Protein 2K40 (pdb70)

Foldseek 3Di:
DPDLDDDDPVVLVVVLVVVCVVPLPDDPVVLVVSCVVVVHDSVRSVSVSVVVVVVVVPDDDDDDDDD

Radius of gyration: 12.9 Å; Cα contacts (8 Å, |Δi|>4): 31; chains: 1; bounding box: 31×26×30 Å

InterPro domains:
  IPR001356 Homeodomain [PF00046] (109-165)
  IPR001356 Homeodomain [PS50071] (106-166)
  IPR001356 Homeodomain [SM00389] (108-170)
  IPR001356 Homeodomain [cd00086] (109-167)
  IPR009057 Homedomain-like superfamily [SSF46689] (104-172)
  IPR017970 Homeobox, conserved site [PS00027] (141-164)
  IPR043402 Homeobox expressed in ES cells 1 [PTHR46966] (1-185)

Solvent-accessible surface area: 5730 Å² total; per-residue (Å²): 99,249,119,110,160,28,76,47,91,144,108,33,33,89,62,0,58,74,35,24,182,129,44,46,113,17,41,113,122,71,4,85,57,7,11,143,147,27,137,21,70,58,66,71,0,42,45,12,1,96,46,42,113,46,143,129,93,217,62,150,165,146,124,82,167,157,228

Structure (mmCIF, N/CA/C/O backbone):
data_2K40
#
_entry.id   2K40
#
_cell.length_a   1.000
_cell.length_b   1.000
_cell.length_c   1.000
_cell.angle_alpha   90.00
_cell.angle_beta   90.00
_cell.angle_gamma   90.00
#
_symmetry.space_group_name_H-M   'P 1'
#
loop_
_atom_site.group_PDB
_atom_site.id
_atom_site.type_symbol
_atom_site.label_atom_id
_atom_site.label_alt_id
_atom_site.label_comp_id
_atom_site.label_asym_id
_atom_site.label_entity_id
_atom_site.label_seq_id
_atom_site.pdbx_PDB_ins_code
_atom_site.Cartn_x
_atom_site.Cartn_y
_atom_site.Cartn_z
_atom_site.occupancy
_atom_site.B_iso_or_equiv
_atom_site.auth_seq_id
_atom_site.auth_comp_id
_atom_site.auth_asym_id
_atom_site.auth_atom_id
_atom_site.pdbx_PDB_model_num
ATOM 1 N N . GLY A 1 1 ? 30.579 38.842 26.073 1.00 0.00 1 GLY A N 1
ATOM 2 C CA . GLY A 1 1 ? 29.819 39.789 25.245 1.00 0.00 1 GLY A CA 1
ATOM 3 C C . GLY A 1 1 ? 29.220 39.100 24.042 1.00 0.00 1 GLY A C 1
ATOM 4 O O . GLY A 1 1 ? 29.958 38.445 23.316 1.00 0.00 1 GLY A O 1
ATOM 10 N N . ARG A 1 2 ? 27.898 39.237 23.859 1.00 0.00 2 ARG A N 1
ATOM 11 C CA . ARG A 1 2 ? 27.012 38.747 22.778 1.00 0.00 2 ARG A CA 1
ATOM 12 C C . ARG A 1 2 ? 27.606 37.701 21.814 1.00 0.00 2 ARG A C 1
ATOM 13 O O . ARG A 1 2 ? 27.807 37.944 20.627 1.00 0.00 2 ARG A O 1
ATOM 34 N N . ARG A 1 3 ? 27.891 36.507 22.337 1.00 0.00 3 ARG A N 1
ATOM 35 C CA . ARG A 1 3 ? 28.611 35.446 21.616 1.00 0.00 3 ARG A CA 1
ATOM 36 C C . ARG A 1 3 ? 27.746 34.806 20.502 1.00 0.00 3 ARG A C 1
ATOM 37 O O . ARG A 1 3 ? 26.522 34.700 20.641 1.00 0.00 3 ARG A O 1
ATOM 58 N N . PRO A 1 4 ? 28.359 34.372 19.379 1.00 0.00 4 PRO A N 1
ATOM 59 C CA . PRO A 1 4 ? 27.651 33.718 18.272 1.00 0.00 4 PRO A CA 1
ATOM 60 C C . PRO A 1 4 ? 27.196 32.296 18.648 1.00 0.00 4 PRO A C 1
ATOM 61 O O . PRO A 1 4 ? 27.489 31.812 19.747 1.00 0.00 4 PRO A O 1
ATOM 72 N N . ARG A 1 5 ? 26.517 31.590 17.725 1.00 0.00 5 ARG A N 1
ATOM 73 C CA . ARG A 1 5 ? 26.154 30.166 17.884 1.00 0.00 5 ARG A CA 1
ATOM 74 C C . ARG A 1 5 ? 27.413 29.339 18.125 1.00 0.00 5 ARG A C 1
ATOM 75 O O . ARG A 1 5 ? 28.139 29.001 17.189 1.00 0.00 5 ARG A O 1
ATOM 96 N N . THR A 1 6 ? 27.673 29.067 19.397 1.00 0.00 6 THR A N 1
ATOM 97 C CA . THR A 1 6 ? 28.826 28.321 19.900 1.00 0.00 6 THR A CA 1
ATOM 98 C C . THR A 1 6 ? 28.640 26.827 19.631 1.00 0.00 6 THR A C 1
ATOM 99 O O . THR A 1 6 ? 27.523 26.323 19.723 1.00 0.00 6 THR A O 1
ATOM 110 N N . ALA A 1 7 ? 29.732 26.120 19.341 1.00 0.00 7 ALA A N 1
ATOM 111 C CA . ALA A 1 7 ? 29.764 24.663 19.197 1.00 0.00 7 ALA A CA 1
ATOM 112 C C . ALA A 1 7 ? 30.906 24.045 20.025 1.00 0.00 7 ALA A C 1
ATOM 113 O O . ALA A 1 7 ? 31.835 24.746 20.443 1.00 0.00 7 ALA A O 1
ATOM 120 N N . PHE A 1 8 ? 30.855 22.730 20.240 1.00 0.00 8 PHE A N 1
ATOM 121 C CA . PHE A 1 8 ? 31.800 21.955 21.033 1.00 0.00 8 PHE A CA 1
ATOM 122 C C . PHE A 1 8 ? 32.260 20.693 20.277 1.00 0.00 8 PHE A C 1
ATOM 123 O O . PHE A 1 8 ? 31.909 20.487 19.110 1.00 0.00 8 PHE A O 1
ATOM 140 N N . THR A 1 9 ? 32.998 19.818 20.963 1.00 0.00 9 THR A N 1
ATOM 141 C CA . THR A 1 9 ? 33.077 18.385 20.620 1.00 0.00 9 THR A CA 1
ATOM 142 C C . THR A 1 9 ? 31.718 17.713 20.833 1.00 0.00 9 THR A C 1
ATOM 143 O O . THR A 1 9 ? 30.991 18.050 21.774 1.00 0.00 9 THR A O 1
ATOM 154 N N . GLN A 1 10 ? 31.363 16.728 20.007 1.00 0.00 10 GLN A N 1
ATOM 155 C CA . GLN A 1 10 ? 30.135 15.950 20.189 1.00 0.00 10 GLN A CA 1
ATOM 156 C C . GLN A 1 10 ? 30.107 15.164 21.516 1.00 0.00 10 GLN A C 1
ATOM 157 O O . GLN A 1 10 ? 29.022 14.891 22.018 1.00 0.00 10 GLN A O 1
ATOM 171 N N . ASN A 1 11 ? 31.261 14.918 22.157 1.00 0.00 11 ASN A N 1
ATOM 172 C CA . ASN A 1 11 ? 31.365 14.354 23.515 1.00 0.00 11 ASN A CA 1
ATOM 173 C C . ASN A 1 11 ? 30.873 15.322 24.625 1.00 0.00 11 ASN A C 1
ATOM 174 O O . ASN A 1 11 ? 30.687 14.910 25.770 1.00 0.00 11 ASN A O 1
ATOM 185 N N . GLN A 1 12 ? 30.697 16.607 24.304 1.00 0.00 12 GLN A N 1
ATOM 186 C CA . GLN A 1 12 ? 30.098 17.651 25.148 1.00 0.00 12 GLN A CA 1
ATOM 187 C C . GLN A 1 12 ? 28.625 17.854 24.771 1.00 0.00 12 GLN A C 1
ATOM 188 O O . GLN A 1 12 ? 27.767 17.951 25.649 1.00 0.00 12 GLN A O 1
ATOM 202 N N . ILE A 1 13 ? 28.332 17.884 23.463 1.00 0.00 13 ILE A N 1
ATOM 203 C CA . ILE A 1 13 ? 26.965 17.935 22.926 1.00 0.00 13 ILE A CA 1
ATOM 204 C C . ILE A 1 13 ? 26.126 16.781 23.463 1.00 0.00 13 ILE A C 1
ATOM 205 O O . ILE A 1 13 ? 25.018 17.027 23.913 1.00 0.00 13 ILE A O 1
ATOM 221 N N . GLU A 1 14 ? 26.630 15.546 23.463 1.00 0.00 14 GLU A N 1
ATOM 222 C CA . GLU A 1 14 ? 25.848 14.393 23.908 1.00 0.00 14 GLU A CA 1
ATOM 223 C C . GLU A 1 14 ? 25.415 14.429 25.379 1.00 0.00 14 GLU A C 1
ATOM 224 O O . GLU A 1 14 ? 24.361 13.880 25.698 1.00 0.00 14 GLU A O 1
ATOM 236 N N . VAL A 1 15 ? 26.147 15.102 26.277 1.00 0.00 15 VAL A N 1
ATOM 237 C CA . VAL A 1 15 ? 25.637 15.289 27.647 1.00 0.00 15 VAL A CA 1
ATOM 238 C C . VAL A 1 15 ? 24.437 16.239 27.624 1.00 0.00 15 VAL A C 1
ATOM 239 O O . VAL A 1 15 ? 23.392 15.938 28.197 1.00 0.00 15 VAL A O 1
ATOM 252 N N . LEU A 1 16 ? 24.569 17.358 26.906 1.00 0.00 16 LEU A N 1
ATOM 253 C CA . LEU A 1 16 ? 23.526 18.368 26.751 1.00 0.00 16 LEU A CA 1
ATOM 254 C C . LEU A 1 16 ? 22.283 17.815 26.030 1.00 0.00 16 LEU A C 1
ATOM 255 O O . LEU A 1 16 ? 21.176 17.993 26.526 1.00 0.00 16 LEU A O 1
ATOM 271 N N . GLU A 1 17 ? 22.447 17.071 24.932 1.00 0.00 17 GLU A N 1
ATOM 272 C CA . GLU A 1 17 ? 21.413 16.244 24.295 1.00 0.00 17 GLU A CA 1
ATOM 273 C C . GLU A 1 17 ? 20.668 15.347 25.288 1.00 0.00 17 GLU A C 1
ATOM 274 O O . GLU A 1 17 ? 19.443 15.422 25.389 1.00 0.00 17 GLU A O 1
ATOM 286 N N . ASN A 1 18 ? 21.381 14.468 26.003 1.00 0.00 18 ASN A N 1
ATOM 287 C CA . ASN A 1 18 ? 20.730 13.505 26.889 1.00 0.00 18 ASN A CA 1
ATOM 288 C C . ASN A 1 18 ? 20.051 14.152 28.119 1.00 0.00 18 ASN A C 1
ATOM 289 O O . ASN A 1 18 ? 19.131 13.551 28.677 1.00 0.00 18 ASN A O 1
ATOM 300 N N . VAL A 1 19 ? 20.419 15.387 28.491 1.00 0.00 19 VAL A N 1
ATOM 301 C CA . VAL A 1 19 ? 19.637 16.270 29.381 1.00 0.00 19 VAL A CA 1
ATOM 302 C C . VAL A 1 19 ? 18.405 16.849 28.667 1.00 0.00 19 VAL A C 1
ATOM 303 O O . VAL A 1 19 ? 17.294 16.713 29.171 1.00 0.00 19 VAL A O 1
ATOM 316 N N . PHE A 1 20 ? 18.573 17.449 27.483 1.00 0.00 20 PHE A N 1
ATOM 317 C CA . PHE A 1 20 ? 17.519 18.101 26.689 1.00 0.00 20 PHE A CA 1
ATOM 318 C C . PHE A 1 20 ? 16.309 17.190 26.414 1.00 0.00 20 PHE A C 1
ATOM 319 O O . PHE A 1 20 ? 15.188 17.688 26.393 1.00 0.00 20 PHE A O 1
ATOM 336 N N . ARG A 1 21 ? 16.491 15.859 26.317 1.00 0.00 21 ARG A N 1
ATOM 337 C CA . ARG A 1 21 ? 15.387 14.868 26.332 1.00 0.00 21 ARG A CA 1
ATOM 338 C C . ARG A 1 21 ? 14.424 15.084 27.510 1.00 0.00 21 ARG A C 1
ATOM 339 O O . ARG A 1 21 ? 13.208 15.152 27.328 1.00 0.00 21 ARG A O 1
ATOM 360 N N . VAL A 1 22 ? 14.992 15.145 28.715 1.00 0.00 22 VAL A N 1
ATOM 361 C CA . VAL A 1 22 ? 14.329 15.219 30.025 1.00 0.00 22 VAL A CA 1
ATOM 362 C C . VAL A 1 22 ? 13.709 16.600 30.253 1.00 0.00 22 VAL A C 1
ATOM 363 O O . VAL A 1 22 ? 12.533 16.688 30.622 1.00 0.00 22 VAL A O 1
ATOM 376 N N . ASN A 1 23 ? 14.475 17.673 30.028 1.00 0.00 23 ASN A N 1
ATOM 377 C CA . ASN A 1 23 ? 14.028 19.063 30.146 1.00 0.00 23 ASN A CA 1
ATOM 378 C C . ASN A 1 23 ? 14.422 19.910 28.920 1.00 0.00 23 ASN A C 1
ATOM 379 O O . ASN A 1 23 ? 15.512 20.473 28.830 1.00 0.00 23 ASN A O 1
ATOM 390 N N . CYS A 1 24 ? 13.488 20.061 27.974 1.00 0.00 24 CYS A N 1
ATOM 391 C CA . CYS A 1 24 ? 13.686 20.901 26.785 1.00 0.00 24 CYS A CA 1
ATOM 392 C C . CYS A 1 24 ? 13.924 22.393 27.109 1.00 0.00 24 CYS A C 1
ATOM 393 O O . CYS A 1 24 ? 14.343 23.154 26.236 1.00 0.00 24 CYS A O 1
ATOM 401 N N . TYR A 1 25 ? 13.694 22.846 28.346 1.00 0.00 25 TYR A N 1
ATOM 402 C CA . TYR A 1 25 ? 14.245 24.096 28.877 1.00 0.00 25 TYR A CA 1
ATOM 403 C C . TYR A 1 25 ? 14.531 23.971 30.392 1.00 0.00 25 TYR A C 1
ATOM 404 O O . TYR A 1 25 ? 13.581 23.933 31.178 1.00 0.00 25 TYR A O 1
ATOM 422 N N . PRO A 1 26 ? 15.797 23.817 30.826 1.00 0.00 26 PRO A N 1
ATOM 423 C CA . PRO A 1 26 ? 16.157 23.625 32.239 1.00 0.00 26 PRO A CA 1
ATOM 424 C C . PRO A 1 26 ? 16.083 24.921 33.074 1.00 0.00 26 PRO A C 1
ATOM 425 O O . PRO A 1 26 ? 15.826 26.004 32.543 1.00 0.00 26 PRO A O 1
ATOM 436 N N . GLY A 1 27 ? 16.320 24.810 34.387 1.00 0.00 27 GLY A N 1
ATOM 437 C CA . GLY A 1 27 ? 16.497 25.929 35.323 1.00 0.00 27 GLY A CA 1
ATOM 438 C C . GLY A 1 27 ? 17.964 26.212 35.661 1.00 0.00 27 GLY A C 1
ATOM 439 O O . GLY A 1 27 ? 18.863 25.504 35.204 1.00 0.00 27 GLY A O 1
ATOM 443 N N . ILE A 1 28 ? 18.215 27.258 36.459 1.00 0.00 28 ILE A N 1
ATOM 444 C CA . ILE A 1 28 ? 19.571 27.788 36.684 1.00 0.00 28 ILE A CA 1
ATOM 445 C C . ILE A 1 28 ? 20.496 26.770 37.347 1.00 0.00 28 ILE A C 1
ATOM 446 O O . ILE A 1 28 ? 21.647 26.678 36.958 1.00 0.00 28 ILE A O 1
ATOM 462 N N . ASP A 1 29 ? 20.015 25.991 38.315 1.00 0.00 29 ASP A N 1
ATOM 463 C CA . ASP A 1 29 ? 20.821 24.988 39.021 1.00 0.00 29 ASP A CA 1
ATOM 464 C C . ASP A 1 29 ? 21.280 23.842 38.115 1.00 0.00 29 ASP A C 1
ATOM 465 O O . ASP A 1 29 ? 22.377 23.333 38.307 1.00 0.00 29 ASP A O 1
ATOM 474 N N . ILE A 1 30 ? 20.481 23.455 37.114 1.00 0.00 30 ILE A N 1
ATOM 475 C CA . ILE A 1 30 ? 20.878 22.491 36.082 1.00 0.00 30 ILE A CA 1
ATOM 476 C C . ILE A 1 30 ? 21.902 23.115 35.122 1.00 0.00 30 ILE A C 1
ATOM 477 O O . ILE A 1 30 ? 22.840 22.440 34.706 1.00 0.00 30 ILE A O 1
ATOM 493 N N . LEU A 1 31 ? 21.743 24.398 34.770 1.00 0.00 31 LEU A N 1
ATOM 494 C CA . LEU A 1 31 ? 22.736 25.133 33.984 1.00 0.00 31 LEU A CA 1
ATOM 495 C C . LEU A 1 31 ? 24.066 25.284 34.744 1.00 0.00 31 LEU A C 1
ATOM 496 O O . LEU A 1 31 ? 25.105 24.984 34.169 1.00 0.00 31 LEU A O 1
ATOM 512 N N . GLU A 1 32 ? 24.055 25.699 36.015 1.00 0.00 32 GLU A N 1
ATOM 513 C CA . GLU A 1 32 ? 25.237 25.687 36.893 1.00 0.00 32 GLU A CA 1
ATOM 514 C C . GLU A 1 32 ? 25.824 24.284 37.110 1.00 0.00 32 GLU A C 1
ATOM 515 O O . GLU A 1 32 ? 27.040 24.139 37.123 1.00 0.00 32 GLU A O 1
ATOM 527 N N . ASP A 1 33 ? 25.020 23.238 37.303 1.00 0.00 33 ASP A N 1
ATOM 528 C CA . ASP A 1 33 ? 25.523 21.852 37.363 1.00 0.00 33 ASP A CA 1
ATOM 529 C C . ASP A 1 33 ? 26.303 21.466 36.098 1.00 0.00 33 ASP A C 1
ATOM 530 O O . ASP A 1 33 ? 27.453 21.024 36.179 1.00 0.00 33 ASP A O 1
ATOM 539 N N . LEU A 1 34 ? 25.723 21.701 34.919 1.00 0.00 34 LEU A N 1
ATOM 540 C CA . LEU A 1 34 ? 26.393 21.492 33.639 1.00 0.00 34 LEU A CA 1
ATOM 541 C C . LEU A 1 34 ? 27.639 22.380 33.482 1.00 0.00 34 LEU A C 1
ATOM 542 O O . LEU A 1 34 ? 28.676 21.891 33.040 1.00 0.00 34 LEU A O 1
ATOM 558 N N . ALA A 1 35 ? 27.576 23.652 33.877 1.00 0.00 35 ALA A N 1
ATOM 559 C CA . ALA A 1 35 ? 28.706 24.581 33.875 1.00 0.00 35 ALA A CA 1
ATOM 560 C C . ALA A 1 35 ? 29.890 24.058 34.705 1.00 0.00 35 ALA A C 1
ATOM 561 O O . ALA A 1 35 ? 31.006 23.948 34.181 1.00 0.00 35 ALA A O 1
ATOM 568 N N . GLN A 1 36 ? 29.650 23.694 35.974 1.00 0.00 36 GLN A N 1
ATOM 569 C CA . GLN A 1 36 ? 30.713 23.178 36.850 1.00 0.00 36 GLN A CA 1
ATOM 570 C C . GLN A 1 36 ? 31.293 21.825 36.381 1.00 0.00 36 GLN A C 1
ATOM 571 O O . GLN A 1 36 ? 32.470 21.540 36.616 1.00 0.00 36 GLN A O 1
ATOM 585 N N . LYS A 1 37 ? 30.497 20.981 35.709 1.00 0.00 37 LYS A N 1
ATOM 586 C CA . LYS A 1 37 ? 30.913 19.665 35.194 1.00 0.00 37 LYS A CA 1
ATOM 587 C C . LYS A 1 37 ? 31.657 19.733 33.856 1.00 0.00 37 LYS A C 1
ATOM 588 O O . LYS A 1 37 ? 32.779 19.239 33.746 1.00 0.00 37 LYS A O 1
ATOM 607 N N . LEU A 1 38 ? 31.041 20.327 32.835 1.00 0.00 38 LEU A N 1
ATOM 608 C CA . LEU A 1 38 ? 31.518 20.338 31.443 1.00 0.00 38 LEU A CA 1
ATOM 609 C C . LEU A 1 38 ? 32.720 21.274 31.205 1.00 0.00 38 LEU A C 1
ATOM 610 O O . LEU A 1 38 ? 33.318 21.240 30.128 1.00 0.00 38 LEU A O 1
ATOM 626 N N . ASN A 1 39 ? 33.057 22.108 32.195 1.00 0.00 39 ASN A N 1
ATOM 627 C CA . ASN A 1 39 ? 33.842 23.340 32.066 1.00 0.00 39 ASN A CA 1
ATOM 628 C C . ASN A 1 39 ? 33.320 24.224 30.916 1.00 0.00 39 ASN A C 1
ATOM 629 O O . ASN A 1 39 ? 33.939 24.386 29.859 1.00 0.00 39 ASN A O 1
ATOM 640 N N . LEU A 1 40 ? 32.136 24.788 31.152 1.00 0.00 40 LEU A N 1
ATOM 641 C CA . LEU A 1 40 ? 31.488 25.818 30.344 1.00 0.00 40 LEU A CA 1
ATOM 642 C C . LEU A 1 40 ? 30.927 26.892 31.281 1.00 0.00 40 LEU A C 1
ATOM 643 O O . LEU A 1 40 ? 30.693 26.639 32.459 1.00 0.00 40 LEU A O 1
ATOM 659 N N . GLU A 1 41 ? 30.698 28.091 30.770 1.00 0.00 41 GLU A N 1
ATOM 660 C CA . GLU A 1 41 ? 29.964 29.160 31.431 1.00 0.00 41 GLU A CA 1
ATOM 661 C C . GLU A 1 41 ? 28.459 29.042 31.132 1.00 0.00 41 GLU A C 1
ATOM 662 O O . GLU A 1 41 ? 28.060 28.664 30.022 1.00 0.00 41 GLU A O 1
ATOM 674 N N . LEU A 1 42 ? 27.612 29.407 32.107 1.00 0.00 42 LEU A N 1
ATOM 675 C CA . LEU A 1 42 ? 26.151 29.379 31.963 1.00 0.00 42 LEU A CA 1
ATOM 676 C C . LEU A 1 42 ? 25.661 30.046 30.669 1.00 0.00 42 LEU A C 1
ATOM 677 O O . LEU A 1 42 ? 24.800 29.485 30.005 1.00 0.00 42 LEU A O 1
ATOM 693 N N . ASP A 1 43 ? 26.240 31.185 30.274 1.00 0.00 43 ASP A N 1
ATOM 694 C CA . ASP A 1 43 ? 25.951 31.891 29.016 1.00 0.00 43 ASP A CA 1
ATOM 695 C C . ASP A 1 43 ? 26.105 30.988 27.777 1.00 0.00 43 ASP A C 1
ATOM 696 O O . ASP A 1 43 ? 25.187 30.905 26.961 1.00 0.00 43 ASP A O 1
ATOM 705 N N . ARG A 1 44 ? 27.220 30.252 27.638 1.00 0.00 44 ARG A N 1
ATOM 706 C CA . ARG A 1 44 ? 27.399 29.297 26.526 1.00 0.00 44 ARG A CA 1
ATOM 707 C C . ARG A 1 44 ? 26.326 28.212 26.527 1.00 0.00 44 ARG A C 1
ATOM 708 O O . ARG A 1 44 ? 25.856 27.843 25.450 1.00 0.00 44 ARG A O 1
ATOM 729 N N . ILE A 1 45 ? 25.944 27.687 27.695 1.00 0.00 45 ILE A N 1
ATOM 730 C CA . ILE A 1 45 ? 24.898 26.643 27.758 1.00 0.00 45 ILE A CA 1
ATOM 731 C C . ILE A 1 45 ? 23.489 27.211 27.538 1.00 0.00 45 ILE A C 1
ATOM 732 O O . ILE A 1 45 ? 22.690 26.567 26.866 1.00 0.00 45 ILE A O 1
ATOM 748 N N . GLN A 1 46 ? 23.199 28.433 27.983 1.00 0.00 46 GLN A N 1
ATOM 749 C CA . GLN A 1 46 ? 21.996 29.184 27.605 1.00 0.00 46 GLN A CA 1
ATOM 750 C C . GLN A 1 46 ? 21.895 29.371 26.082 1.00 0.00 46 GLN A C 1
ATOM 751 O O . GLN A 1 46 ? 20.899 28.960 25.480 1.00 0.00 46 GLN A O 1
ATOM 765 N N . ILE A 1 47 ? 22.945 29.888 25.426 1.00 0.00 47 ILE A N 1
ATOM 766 C CA . ILE A 1 47 ? 23.010 29.967 23.957 1.00 0.00 47 ILE A CA 1
ATOM 767 C C . ILE A 1 47 ? 22.862 28.577 23.317 1.00 0.00 47 ILE A C 1
ATOM 768 O O . ILE A 1 47 ? 22.176 28.473 22.300 1.00 0.00 47 ILE A O 1
ATOM 784 N N . TRP A 1 48 ? 23.419 27.500 23.881 1.00 0.00 48 TRP A N 1
ATOM 785 C CA . TRP A 1 48 ? 23.161 26.142 23.383 1.00 0.00 48 TRP A CA 1
ATOM 786 C C . TRP A 1 48 ? 21.674 25.757 23.476 1.00 0.00 48 TRP A C 1
ATOM 787 O O . TRP A 1 48 ? 21.058 25.476 22.446 1.00 0.00 48 TRP A O 1
ATOM 808 N N . PHE A 1 49 ? 21.076 25.775 24.675 1.00 0.00 49 PHE A N 1
ATOM 809 C CA . PHE A 1 49 ? 19.663 25.398 24.884 1.00 0.00 49 PHE A CA 1
ATOM 810 C C . PHE A 1 49 ? 18.683 26.248 24.049 1.00 0.00 49 PHE A C 1
ATOM 811 O O . PHE A 1 49 ? 17.752 25.708 23.441 1.00 0.00 49 PHE A O 1
ATOM 828 N N . GLN A 1 50 ? 18.887 27.566 23.951 1.00 0.00 50 GLN A N 1
ATOM 829 C CA . GLN A 1 50 ? 18.056 28.429 23.101 1.00 0.00 50 GLN A CA 1
ATOM 830 C C . GLN A 1 50 ? 18.285 28.212 21.604 1.00 0.00 50 GLN A C 1
ATOM 831 O O . GLN A 1 50 ? 17.295 28.155 20.870 1.00 0.00 50 GLN A O 1
ATOM 845 N N . ASN A 1 51 ? 19.518 27.988 21.117 1.00 0.00 51 ASN A N 1
ATOM 846 C CA . ASN A 1 51 ? 19.669 27.564 19.717 1.00 0.00 51 ASN A CA 1
ATOM 847 C C . ASN A 1 51 ? 19.001 26.205 19.452 1.00 0.00 51 ASN A C 1
ATOM 848 O O . ASN A 1 51 ? 18.447 26.003 18.377 1.00 0.00 51 ASN A O 1
ATOM 859 N N . ARG A 1 52 ? 18.982 25.296 20.434 1.00 0.00 52 ARG A N 1
ATOM 860 C CA . ARG A 1 52 ? 18.254 24.020 20.376 1.00 0.00 52 ARG A CA 1
ATOM 861 C C . ARG A 1 52 ? 16.769 24.194 20.124 1.00 0.00 52 ARG A C 1
ATOM 862 O O . ARG A 1 52 ? 16.249 23.696 19.128 1.00 0.00 52 ARG A O 1
ATOM 883 N N . ARG A 1 53 ? 16.093 24.924 21.013 1.00 0.00 53 ARG A N 1
ATOM 884 C CA . ARG A 1 53 ? 14.677 25.273 20.860 1.00 0.00 53 ARG A CA 1
ATOM 885 C C . ARG A 1 53 ? 14.409 26.000 19.540 1.00 0.00 53 ARG A C 1
ATOM 886 O O . ARG A 1 53 ? 13.598 25.519 18.753 1.00 0.00 53 ARG A O 1
ATOM 907 N N . ALA A 1 54 ? 15.177 27.044 19.215 1.00 0.00 54 ALA A N 1
ATOM 908 C CA . ALA A 1 54 ? 15.076 27.720 17.913 1.00 0.00 54 ALA A CA 1
ATOM 909 C C . ALA A 1 54 ? 15.171 26.760 16.701 1.00 0.00 54 ALA A C 1
ATOM 910 O O . ALA A 1 54 ? 14.323 26.814 15.807 1.00 0.00 54 ALA A O 1
ATOM 917 N N . LYS A 1 55 ? 16.155 25.844 16.673 1.00 0.00 55 LYS A N 1
ATOM 918 C CA . LYS A 1 55 ? 16.301 24.825 15.614 1.00 0.00 55 LYS A CA 1
ATOM 919 C C . LYS A 1 55 ? 15.086 23.896 15.529 1.00 0.00 55 LYS A C 1
ATOM 920 O O . LYS A 1 55 ? 14.536 23.728 14.445 1.00 0.00 55 LYS A O 1
ATOM 939 N N . LEU A 1 56 ? 14.629 23.356 16.663 1.00 0.00 56 LEU A N 1
ATOM 940 C CA . LEU A 1 56 ? 13.433 22.506 16.759 1.00 0.00 56 LEU A CA 1
ATOM 941 C C . LEU A 1 56 ? 12.149 23.213 16.280 1.00 0.00 56 LEU A C 1
ATOM 942 O O . LEU A 1 56 ? 11.302 22.582 15.642 1.00 0.00 56 LEU A O 1
ATOM 958 N N . LYS A 1 57 ? 11.995 24.518 16.549 1.00 0.00 57 LYS A N 1
ATOM 959 C CA . LYS A 1 57 ? 10.877 25.332 16.038 1.00 0.00 57 LYS A CA 1
ATOM 960 C C . LYS A 1 57 ? 10.937 25.522 14.519 1.00 0.00 57 LYS A C 1
ATOM 961 O O . LYS A 1 57 ? 9.923 25.354 13.840 1.00 0.00 57 LYS A O 1
ATOM 980 N N . ARG A 1 58 ? 12.131 25.815 13.982 1.00 0.00 58 ARG A N 1
ATOM 981 C CA . ARG A 1 58 ? 12.516 25.867 12.550 1.00 0.00 58 ARG A CA 1
ATOM 982 C C . ARG A 1 58 ? 11.945 27.062 11.766 1.00 0.00 58 ARG A C 1
ATOM 983 O O . ARG A 1 58 ? 12.689 27.713 11.032 1.00 0.00 58 ARG A O 1
ATOM 1004 N N . SER A 1 59 ? 10.682 27.414 11.992 1.00 0.00 59 SER A N 1
ATOM 1005 C CA . SER A 1 59 ? 10.038 28.676 11.594 1.00 0.00 59 SER A CA 1
ATOM 1006 C C . SER A 1 59 ? 9.179 29.242 12.739 1.00 0.00 59 SER A C 1
ATOM 1007 O O . SER A 1 59 ? 8.832 28.510 13.670 1.00 0.00 59 SER A O 1
ATOM 1015 N N . HIS A 1 60 ? 8.828 30.530 12.647 1.00 0.00 60 HIS A N 1
ATOM 1016 C CA . HIS A 1 60 ? 8.061 31.335 13.613 1.00 0.00 60 HIS A CA 1
ATOM 1017 C C . HIS A 1 60 ? 8.762 31.551 14.985 1.00 0.00 60 HIS A C 1
ATOM 1018 O O . HIS A 1 60 ? 9.838 31.006 15.252 1.00 0.00 60 HIS A O 1
ATOM 1032 N N . ARG A 1 61 ? 8.183 32.393 15.858 1.00 0.00 61 ARG A N 1
ATOM 1033 C CA . ARG A 1 61 ? 8.590 32.675 17.260 1.00 0.00 61 ARG A CA 1
ATOM 1034 C C . ARG A 1 61 ? 7.409 33.248 18.065 1.00 0.00 61 ARG A C 1
ATOM 1035 O O . ARG A 1 61 ? 6.609 33.988 17.505 1.00 0.00 61 ARG A O 1
ATOM 1056 N N . GLU A 1 62 ? 7.349 33.013 19.379 1.00 0.00 62 GLU A N 1
ATOM 1057 C CA . GLU A 1 62 ? 6.287 33.495 20.289 1.00 0.00 62 GLU A CA 1
ATOM 1058 C C . GLU A 1 62 ? 6.020 35.001 20.163 1.00 0.00 62 GLU A C 1
ATOM 1059 O O . GLU A 1 62 ? 4.949 35.409 19.722 1.00 0.00 62 GLU A O 1
ATOM 1071 N N . SER A 1 63 ? 6.981 35.845 20.552 1.00 0.00 63 SER A N 1
ATOM 1072 C CA . SER A 1 63 ? 6.892 37.319 20.520 1.00 0.00 63 SER A CA 1
ATOM 1073 C C . SER A 1 63 ? 6.990 37.908 19.093 1.00 0.00 63 SER A C 1
ATOM 1074 O O . SER A 1 63 ? 7.470 39.027 18.904 1.00 0.00 63 SER A O 1
ATOM 1082 N N . GLN A 1 64 ? 6.622 37.141 18.062 1.00 0.00 64 GLN A N 1
ATOM 1083 C CA . GLN A 1 64 ? 6.809 37.460 16.646 1.00 0.00 64 GLN A CA 1
ATOM 1084 C C . GLN A 1 64 ? 5.593 37.026 15.810 1.00 0.00 64 GLN A C 1
ATOM 1085 O O . GLN A 1 64 ? 4.809 36.151 16.182 1.00 0.00 64 GLN A O 1
ATOM 1099 N N . PHE A 1 65 ? 5.437 37.699 14.673 1.00 0.00 65 PHE A N 1
ATOM 1100 C CA . PHE A 1 65 ? 4.421 37.449 13.652 1.00 0.00 65 PHE A CA 1
ATOM 1101 C C . PHE A 1 65 ? 4.942 37.926 12.288 1.00 0.00 65 PHE A C 1
ATOM 1102 O O . PHE A 1 65 ? 5.009 37.136 11.350 1.00 0.00 65 PHE A O 1
ATOM 1119 N N . LEU A 1 66 ? 5.365 39.196 12.200 1.00 0.00 66 LEU A N 1
ATOM 1120 C CA . LEU A 1 66 ? 5.661 39.997 10.997 1.00 0.00 66 LEU A CA 1
ATOM 1121 C C . LEU A 1 66 ? 4.471 40.152 10.027 1.00 0.00 66 LEU A C 1
ATOM 1122 O O . LEU A 1 66 ? 4.136 41.280 9.665 1.00 0.00 66 LEU A O 1
ATOM 1138 N N . MET A 1 67 ? 3.810 39.042 9.684 1.00 0.00 67 MET A N 1
ATOM 1139 C CA . MET A 1 67 ? 2.691 38.917 8.741 1.00 0.00 67 MET A CA 1
ATOM 1140 C C . MET A 1 67 ? 3.039 39.486 7.364 1.00 0.00 67 MET A C 1
ATOM 1141 O O . MET A 1 67 ? 4.159 39.195 6.893 1.00 0.00 67 MET A O 1
ATOM 1156 N N . GLY A 1 1 ? 36.599 29.655 25.891 1.00 0.00 1 GLY A N 2
ATOM 1157 C CA . GLY A 1 1 ? 37.368 30.451 24.917 1.00 0.00 1 GLY A CA 2
ATOM 1158 C C . GLY A 1 1 ? 36.481 31.405 24.145 1.00 0.00 1 GLY A C 2
ATOM 1159 O O . GLY A 1 1 ? 35.522 30.958 23.525 1.00 0.00 1 GLY A O 2
ATOM 1165 N N . ARG A 1 2 ? 36.804 32.706 24.147 1.00 0.00 2 ARG A N 2
ATOM 1166 C CA . ARG A 1 2 ? 36.114 33.809 23.439 1.00 0.00 2 ARG A CA 2
ATOM 1167 C C . ARG A 1 2 ? 36.173 33.624 21.916 1.00 0.00 2 ARG A C 2
ATOM 1168 O O . ARG A 1 2 ? 37.139 34.025 21.270 1.00 0.00 2 ARG A O 2
ATOM 1189 N N . ARG A 1 3 ? 35.177 32.935 21.348 1.00 0.00 3 ARG A N 2
ATOM 1190 C CA . ARG A 1 3 ? 35.202 32.408 19.971 1.00 0.00 3 ARG A CA 2
ATOM 1191 C C . ARG A 1 3 ? 33.777 32.267 19.401 1.00 0.00 3 ARG A C 2
ATOM 1192 O O . ARG A 1 3 ? 32.916 31.751 20.112 1.00 0.00 3 ARG A O 2
ATOM 1213 N N . PRO A 1 4 ? 33.498 32.676 18.145 1.00 0.00 4 PRO A N 2
ATOM 1214 C CA . PRO A 1 4 ? 32.152 32.642 17.546 1.00 0.00 4 PRO A CA 2
ATOM 1215 C C . PRO A 1 4 ? 31.697 31.237 17.083 1.00 0.00 4 PRO A C 2
ATOM 1216 O O . PRO A 1 4 ? 31.286 31.042 15.939 1.00 0.00 4 PRO A O 2
ATOM 1227 N N . ARG A 1 5 ? 31.736 30.248 17.986 1.00 0.00 5 ARG A N 2
ATOM 1228 C CA . ARG A 1 5 ? 31.159 28.905 17.809 1.00 0.00 5 ARG A CA 2
ATOM 1229 C C . ARG A 1 5 ? 30.696 28.341 19.155 1.00 0.00 5 ARG A C 2
ATOM 1230 O O . ARG A 1 5 ? 31.480 28.288 20.103 1.00 0.00 5 ARG A O 2
ATOM 1251 N N . THR A 1 6 ? 29.455 27.867 19.210 1.00 0.00 6 THR A N 2
ATOM 1252 C CA . THR A 1 6 ? 28.824 27.238 20.389 1.00 0.00 6 THR A CA 2
ATOM 1253 C C . THR A 1 6 ? 28.557 25.740 20.177 1.00 0.00 6 THR A C 2
ATOM 1254 O O . THR A 1 6 ? 28.377 24.979 21.120 1.00 0.00 6 THR A O 2
ATOM 1265 N N . ALA A 1 7 ? 28.595 25.262 18.937 1.00 0.00 7 ALA A N 2
ATOM 1266 C CA . ALA A 1 7 ? 28.673 23.835 18.615 1.00 0.00 7 ALA A CA 2
ATOM 1267 C C . ALA A 1 7 ? 30.014 23.213 19.070 1.00 0.00 7 ALA A C 2
ATOM 1268 O O . ALA A 1 7 ? 31.032 23.277 18.378 1.00 0.00 7 ALA A O 2
ATOM 1275 N N . PHE A 1 8 ? 29.990 22.648 20.275 1.00 0.00 8 PHE A N 2
ATOM 1276 C CA . PHE A 1 8 ? 31.086 22.032 21.036 1.00 0.00 8 PHE A CA 2
ATOM 1277 C C . PHE A 1 8 ? 31.669 20.736 20.422 1.00 0.00 8 PHE A C 2
ATOM 1278 O O . PHE A 1 8 ? 31.447 20.388 19.262 1.00 0.00 8 PHE A O 2
ATOM 1295 N N . THR A 1 9 ? 32.473 20.027 21.220 1.00 0.00 9 THR A N 2
ATOM 1296 C CA . THR A 1 9 ? 32.859 18.616 21.027 1.00 0.00 9 THR A CA 2
ATOM 1297 C C . THR A 1 9 ? 31.651 17.699 21.223 1.00 0.00 9 THR A C 2
ATOM 1298 O O . THR A 1 9 ? 30.849 17.923 22.128 1.00 0.00 9 THR A O 2
ATOM 1309 N N . GLN A 1 10 ? 31.521 16.651 20.406 1.00 0.00 10 GLN A N 2
ATOM 1310 C CA . GLN A 1 10 ? 30.367 15.743 20.416 1.00 0.00 10 GLN A CA 2
ATOM 1311 C C . GLN A 1 10 ? 30.107 15.092 21.784 1.00 0.00 10 GLN A C 2
ATOM 1312 O O . GLN A 1 10 ? 28.949 14.911 22.131 1.00 0.00 10 GLN A O 2
ATOM 1326 N N . ASN A 1 11 ? 31.134 14.806 22.596 1.00 0.00 11 ASN A N 2
ATOM 1327 C CA . ASN A 1 11 ? 30.922 14.283 23.953 1.00 0.00 11 ASN A CA 2
ATOM 1328 C C . ASN A 1 11 ? 30.151 15.248 24.867 1.00 0.00 11 ASN A C 2
ATOM 1329 O O . ASN A 1 11 ? 29.386 14.793 25.712 1.00 0.00 11 ASN A O 2
ATOM 1340 N N . GLN A 1 12 ? 30.348 16.558 24.690 1.00 0.00 12 GLN A N 2
ATOM 1341 C CA . GLN A 1 12 ? 29.609 17.612 25.382 1.00 0.00 12 GLN A CA 2
ATOM 1342 C C . GLN A 1 12 ? 28.212 17.799 24.785 1.00 0.00 12 GLN A C 2
ATOM 1343 O O . GLN A 1 12 ? 27.260 17.954 25.542 1.00 0.00 12 GLN A O 2
ATOM 1357 N N . ILE A 1 13 ? 28.073 17.746 23.453 1.00 0.00 13 ILE A N 2
ATOM 1358 C CA . ILE A 1 13 ? 26.764 17.771 22.781 1.00 0.00 13 ILE A CA 2
ATOM 1359 C C . ILE A 1 13 ? 25.887 16.620 23.269 1.00 0.00 13 ILE A C 2
ATOM 1360 O O . ILE A 1 13 ? 24.809 16.860 23.780 1.00 0.00 13 ILE A O 2
ATOM 1376 N N . GLU A 1 14 ? 26.337 15.374 23.168 1.00 0.00 14 GLU A N 2
ATOM 1377 C CA . GLU A 1 14 ? 25.540 14.194 23.521 1.00 0.00 14 GLU A CA 2
ATOM 1378 C C . GLU A 1 14 ? 25.243 14.030 25.025 1.00 0.00 14 GLU A C 2
ATOM 1379 O O . GLU A 1 14 ? 24.370 13.233 25.373 1.00 0.00 14 GLU A O 2
ATOM 1391 N N . VAL A 1 15 ? 25.884 14.809 25.908 1.00 0.00 15 VAL A N 2
ATOM 1392 C CA . VAL A 1 15 ? 25.428 15.041 27.293 1.00 0.00 15 VAL A CA 2
ATOM 1393 C C . VAL A 1 15 ? 24.350 16.130 27.337 1.00 0.00 15 VAL A C 2
ATOM 1394 O O . VAL A 1 15 ? 23.276 15.903 27.891 1.00 0.00 15 VAL A O 2
ATOM 1407 N N . LEU A 1 16 ? 24.612 17.300 26.747 1.00 0.00 16 LEU A N 2
ATOM 1408 C CA . LEU A 1 16 ? 23.674 18.425 26.689 1.00 0.00 16 LEU A CA 2
ATOM 1409 C C . LEU A 1 16 ? 22.331 18.052 26.016 1.00 0.00 16 LEU A C 2
ATOM 1410 O O . LEU A 1 16 ? 21.278 18.288 26.606 1.00 0.00 16 LEU A O 2
ATOM 1426 N N . GLU A 1 17 ? 22.337 17.396 24.849 1.00 0.00 17 GLU A N 2
ATOM 1427 C CA . GLU A 1 17 ? 21.149 16.830 24.189 1.00 0.00 17 GLU A CA 2
ATOM 1428 C C . GLU A 1 17 ? 20.419 15.808 25.072 1.00 0.00 17 GLU A C 2
ATOM 1429 O O . GLU A 1 17 ? 19.190 15.800 25.116 1.00 0.00 17 GLU A O 2
ATOM 1441 N N . ASN A 1 18 ? 21.144 14.967 25.823 1.00 0.00 18 ASN A N 2
ATOM 1442 C CA . ASN A 1 18 ? 20.508 14.087 26.815 1.00 0.00 18 ASN A CA 2
ATOM 1443 C C . ASN A 1 18 ? 19.741 14.832 27.921 1.00 0.00 18 ASN A C 2
ATOM 1444 O O . ASN A 1 18 ? 18.722 14.322 28.385 1.00 0.00 18 ASN A O 2
ATOM 1455 N N . VAL A 1 19 ? 20.181 16.025 28.331 1.00 0.00 19 VAL A N 2
ATOM 1456 C CA . VAL A 1 19 ? 19.394 16.899 29.221 1.00 0.00 19 VAL A CA 2
ATOM 1457 C C . VAL A 1 19 ? 18.218 17.524 28.460 1.00 0.00 19 VAL A C 2
ATOM 1458 O O . VAL A 1 19 ? 17.074 17.372 28.885 1.00 0.00 19 VAL A O 2
ATOM 1471 N N . PHE A 1 20 ? 18.462 18.139 27.296 1.00 0.00 20 PHE A N 2
ATOM 1472 C CA . PHE A 1 20 ? 17.434 18.751 26.436 1.00 0.00 20 PHE A CA 2
ATOM 1473 C C . PHE A 1 20 ? 16.289 17.789 26.042 1.00 0.00 20 PHE A C 2
ATOM 1474 O O . PHE A 1 20 ? 15.145 18.225 25.885 1.00 0.00 20 PHE A O 2
ATOM 1491 N N . ARG A 1 21 ? 16.560 16.475 25.964 1.00 0.00 21 ARG A N 2
ATOM 1492 C CA . ARG A 1 21 ? 15.572 15.381 25.901 1.00 0.00 21 ARG A CA 2
ATOM 1493 C C . ARG A 1 21 ? 14.595 15.407 27.085 1.00 0.00 21 ARG A C 2
ATOM 1494 O O . ARG A 1 21 ? 13.396 15.594 26.868 1.00 0.00 21 ARG A O 2
ATOM 1515 N N . VAL A 1 22 ? 15.072 15.217 28.319 1.00 0.00 22 VAL A N 2
ATOM 1516 C CA . VAL A 1 22 ? 14.239 15.134 29.535 1.00 0.00 22 VAL A CA 2
ATOM 1517 C C . VAL A 1 22 ? 13.639 16.468 29.996 1.00 0.00 22 VAL A C 2
ATOM 1518 O O . VAL A 1 22 ? 12.514 16.488 30.500 1.00 0.00 22 VAL A O 2
ATOM 1531 N N . ASN A 1 23 ? 14.358 17.576 29.831 1.00 0.00 23 ASN A N 2
ATOM 1532 C CA . ASN A 1 23 ? 13.877 18.939 30.071 1.00 0.00 23 ASN A CA 2
ATOM 1533 C C . ASN A 1 23 ? 14.423 19.924 29.019 1.00 0.00 23 ASN A C 2
ATOM 1534 O O . ASN A 1 23 ? 15.588 20.312 29.020 1.00 0.00 23 ASN A O 2
ATOM 1545 N N . CYS A 1 24 ? 13.557 20.352 28.093 1.00 0.00 24 CYS A N 2
ATOM 1546 C CA . CYS A 1 24 ? 13.893 21.367 27.087 1.00 0.00 24 CYS A CA 2
ATOM 1547 C C . CYS A 1 24 ? 14.262 22.737 27.699 1.00 0.00 24 CYS A C 2
ATOM 1548 O O . CYS A 1 24 ? 15.055 23.482 27.122 1.00 0.00 24 CYS A O 2
ATOM 1556 N N . TYR A 1 25 ? 13.743 23.022 28.898 1.00 0.00 25 TYR A N 2
ATOM 1557 C CA . TYR A 1 25 ? 14.141 24.100 29.804 1.00 0.00 25 TYR A CA 2
ATOM 1558 C C . TYR A 1 25 ? 14.571 23.504 31.161 1.00 0.00 25 TYR A C 2
ATOM 1559 O O . TYR A 1 25 ? 13.712 23.206 32.000 1.00 0.00 25 TYR A O 2
ATOM 1577 N N . PRO A 1 26 ? 15.877 23.289 31.397 1.00 0.00 26 PRO A N 2
ATOM 1578 C CA . PRO A 1 26 ? 16.392 22.995 32.734 1.00 0.00 26 PRO A CA 2
ATOM 1579 C C . PRO A 1 26 ? 16.148 24.162 33.710 1.00 0.00 26 PRO A C 2
ATOM 1580 O O . PRO A 1 26 ? 15.868 25.286 33.286 1.00 0.00 26 PRO A O 2
ATOM 1591 N N . GLY A 1 27 ? 16.313 23.915 35.013 1.00 0.00 27 GLY A N 2
ATOM 1592 C CA . GLY A 1 27 ? 16.466 24.988 36.006 1.00 0.00 27 GLY A CA 2
ATOM 1593 C C . GLY A 1 27 ? 17.866 25.612 35.948 1.00 0.00 27 GLY A C 2
ATOM 1594 O O . GLY A 1 27 ? 18.790 25.022 35.378 1.00 0.00 27 GLY A O 2
ATOM 1598 N N . ILE A 1 28 ? 18.056 26.781 36.570 1.00 0.00 28 ILE A N 2
ATOM 1599 C CA . ILE A 1 28 ? 19.370 27.455 36.579 1.00 0.00 28 ILE A CA 2
ATOM 1600 C C . ILE A 1 28 ? 20.428 26.599 37.276 1.00 0.00 28 ILE A C 2
ATOM 1601 O O . ILE A 1 28 ? 21.574 26.609 36.862 1.00 0.00 28 ILE A O 2
ATOM 1617 N N . ASP A 1 29 ? 20.045 25.816 38.282 1.00 0.00 29 ASP A N 2
ATOM 1618 C CA . ASP A 1 29 ? 20.906 24.888 39.026 1.00 0.00 29 ASP A CA 2
ATOM 1619 C C . ASP A 1 29 ? 21.421 23.739 38.159 1.00 0.00 29 ASP A C 2
ATOM 1620 O O . ASP A 1 29 ? 22.510 23.240 38.408 1.00 0.00 29 ASP A O 2
ATOM 1629 N N . ILE A 1 30 ? 20.665 23.331 37.135 1.00 0.00 30 ILE A N 2
ATOM 1630 C CA . ILE A 1 30 ? 21.084 22.314 36.162 1.00 0.00 30 ILE A CA 2
ATOM 1631 C C . ILE A 1 30 ? 22.003 22.952 35.112 1.00 0.00 30 ILE A C 2
ATOM 1632 O O . ILE A 1 30 ? 22.995 22.347 34.713 1.00 0.00 30 ILE A O 2
ATOM 1648 N N . LEU A 1 31 ? 21.716 24.187 34.680 1.00 0.00 31 LEU A N 2
ATOM 1649 C CA . LEU A 1 31 ? 22.623 24.960 33.822 1.00 0.00 31 LEU A CA 2
ATOM 1650 C C . LEU A 1 31 ? 23.958 25.259 34.530 1.00 0.00 31 LEU A C 2
ATOM 1651 O O . LEU A 1 31 ? 25.012 25.096 33.914 1.00 0.00 31 LEU A O 2
ATOM 1667 N N . GLU A 1 32 ? 23.926 25.644 35.809 1.00 0.00 32 GLU A N 2
ATOM 1668 C CA . GLU A 1 32 ? 25.086 25.653 36.695 1.00 0.00 32 GLU A CA 2
ATOM 1669 C C . GLU A 1 32 ? 25.742 24.280 36.822 1.00 0.00 32 GLU A C 2
ATOM 1670 O O . GLU A 1 32 ? 26.930 24.196 36.554 1.00 0.00 32 GLU A O 2
ATOM 1682 N N . ASP A 1 33 ? 25.045 23.207 37.211 1.00 0.00 33 ASP A N 2
ATOM 1683 C CA . ASP A 1 33 ? 25.695 21.891 37.359 1.00 0.00 33 ASP A CA 2
ATOM 1684 C C . ASP A 1 33 ? 26.411 21.431 36.080 1.00 0.00 33 ASP A C 2
ATOM 1685 O O . ASP A 1 33 ? 27.532 20.926 36.154 1.00 0.00 33 ASP A O 2
ATOM 1694 N N . LEU A 1 34 ? 25.814 21.685 34.908 1.00 0.00 34 LEU A N 2
ATOM 1695 C CA . LEU A 1 34 ? 26.452 21.504 33.610 1.00 0.00 34 LEU A CA 2
ATOM 1696 C C . LEU A 1 34 ? 27.711 22.373 33.477 1.00 0.00 34 LEU A C 2
ATOM 1697 O O . LEU A 1 34 ? 28.775 21.825 33.205 1.00 0.00 34 LEU A O 2
ATOM 1713 N N . ALA A 1 35 ? 27.638 23.689 33.700 1.00 0.00 35 ALA A N 2
ATOM 1714 C CA . ALA A 1 35 ? 28.802 24.587 33.700 1.00 0.00 35 ALA A CA 2
ATOM 1715 C C . ALA A 1 35 ? 29.928 24.082 34.628 1.00 0.00 35 ALA A C 2
ATOM 1716 O O . ALA A 1 35 ? 31.051 23.829 34.178 1.00 0.00 35 ALA A O 2
ATOM 1723 N N . GLN A 1 36 ? 29.603 23.861 35.906 1.00 0.00 36 GLN A N 2
ATOM 1724 C CA . GLN A 1 36 ? 30.494 23.354 36.956 1.00 0.00 36 GLN A CA 2
ATOM 1725 C C . GLN A 1 36 ? 31.151 22.016 36.554 1.00 0.00 36 GLN A C 2
ATOM 1726 O O . GLN A 1 36 ? 32.342 21.819 36.799 1.00 0.00 36 GLN A O 2
ATOM 1740 N N . LYS A 1 37 ? 30.416 21.091 35.909 1.00 0.00 37 LYS A N 2
ATOM 1741 C CA . LYS A 1 37 ? 30.963 19.804 35.451 1.00 0.00 37 LYS A CA 2
ATOM 1742 C C . LYS A 1 37 ? 31.695 19.846 34.110 1.00 0.00 37 LYS A C 2
ATOM 1743 O O . LYS A 1 37 ? 32.546 18.982 33.911 1.00 0.00 37 LYS A O 2
ATOM 1762 N N . LEU A 1 38 ? 31.373 20.768 33.203 1.00 0.00 38 LEU A N 2
ATOM 1763 C CA . LEU A 1 38 ? 31.875 20.788 31.820 1.00 0.00 38 LEU A CA 2
ATOM 1764 C C . LEU A 1 38 ? 33.005 21.803 31.578 1.00 0.00 38 LEU A C 2
ATOM 1765 O O . LEU A 1 38 ? 33.753 21.646 30.613 1.00 0.00 38 LEU A O 2
ATOM 1781 N N . ASN A 1 39 ? 33.154 22.811 32.450 1.00 0.00 39 ASN A N 2
ATOM 1782 C CA . ASN A 1 39 ? 34.034 23.984 32.284 1.00 0.00 39 ASN A CA 2
ATOM 1783 C C . ASN A 1 39 ? 33.667 24.873 31.069 1.00 0.00 39 ASN A C 2
ATOM 1784 O O . ASN A 1 39 ? 34.522 25.529 30.471 1.00 0.00 39 ASN A O 2
ATOM 1795 N N . LEU A 1 40 ? 32.373 24.937 30.752 1.00 0.00 40 LEU A N 2
ATOM 1796 C CA . LEU A 1 40 ? 31.734 26.099 30.118 1.00 0.00 40 LEU A CA 2
ATOM 1797 C C . LEU A 1 40 ? 31.194 27.050 31.198 1.00 0.00 40 LEU A C 2
ATOM 1798 O O . LEU A 1 40 ? 31.122 26.684 32.370 1.00 0.00 40 LEU A O 2
ATOM 1814 N N . GLU A 1 41 ? 30.737 28.237 30.804 1.00 0.00 41 GLU A N 2
ATOM 1815 C CA . GLU A 1 41 ? 29.855 29.077 31.600 1.00 0.00 41 GLU A CA 2
ATOM 1816 C C . GLU A 1 41 ? 28.368 28.918 31.219 1.00 0.00 41 GLU A C 2
ATOM 1817 O O . GLU A 1 41 ? 28.009 28.475 30.117 1.00 0.00 41 GLU A O 2
ATOM 1829 N N . LEU A 1 42 ? 27.512 29.395 32.133 1.00 0.00 42 LEU A N 2
ATOM 1830 C CA . LEU A 1 42 ? 26.062 29.533 31.986 1.00 0.00 42 LEU A CA 2
ATOM 1831 C C . LEU A 1 42 ? 25.668 30.069 30.598 1.00 0.00 42 LEU A C 2
ATOM 1832 O O . LEU A 1 42 ? 24.870 29.439 29.921 1.00 0.00 42 LEU A O 2
ATOM 1848 N N . ASP A 1 43 ? 26.259 31.185 30.157 1.00 0.00 43 ASP A N 2
ATOM 1849 C CA . ASP A 1 43 ? 26.002 31.856 28.870 1.00 0.00 43 ASP A CA 2
ATOM 1850 C C . ASP A 1 43 ? 26.136 30.937 27.647 1.00 0.00 43 ASP A C 2
ATOM 1851 O O . ASP A 1 43 ? 25.203 30.830 26.852 1.00 0.00 43 ASP A O 2
ATOM 1860 N N . ARG A 1 44 ? 27.283 30.267 27.466 1.00 0.00 44 ARG A N 2
ATOM 1861 C CA . ARG A 1 44 ? 27.498 29.391 26.300 1.00 0.00 44 ARG A CA 2
ATOM 1862 C C . ARG A 1 44 ? 26.558 28.185 26.324 1.00 0.00 44 ARG A C 2
ATOM 1863 O O . ARG A 1 44 ? 26.091 27.778 25.260 1.00 0.00 44 ARG A O 2
ATOM 1884 N N . ILE A 1 45 ? 26.224 27.646 27.501 1.00 0.00 45 ILE A N 2
ATOM 1885 C CA . ILE A 1 45 ? 25.198 26.589 27.617 1.00 0.00 45 ILE A CA 2
ATOM 1886 C C . ILE A 1 45 ? 23.784 27.130 27.370 1.00 0.00 45 ILE A C 2
ATOM 1887 O O . ILE A 1 45 ? 23.024 26.487 26.650 1.00 0.00 45 ILE A O 2
ATOM 1903 N N . GLN A 1 46 ? 23.421 28.311 27.873 1.00 0.00 46 GLN A N 2
ATOM 1904 C CA . GLN A 1 46 ? 22.145 28.962 27.568 1.00 0.00 46 GLN A CA 2
ATOM 1905 C C . GLN A 1 46 ? 21.984 29.170 26.059 1.00 0.00 46 GLN A C 2
ATOM 1906 O O . GLN A 1 46 ? 21.019 28.681 25.475 1.00 0.00 46 GLN A O 2
ATOM 1920 N N . ILE A 1 47 ? 22.956 29.805 25.397 1.00 0.00 47 ILE A N 2
ATOM 1921 C CA . ILE A 1 47 ? 22.973 29.971 23.937 1.00 0.00 47 ILE A CA 2
ATOM 1922 C C . ILE A 1 47 ? 22.881 28.616 23.230 1.00 0.00 47 ILE A C 2
ATOM 1923 O O . ILE A 1 47 ? 22.093 28.502 22.294 1.00 0.00 47 ILE A O 2
ATOM 1939 N N . TRP A 1 48 ? 23.598 27.575 23.668 1.00 0.00 48 TRP A N 2
ATOM 1940 C CA . TRP A 1 48 ? 23.418 26.223 23.127 1.00 0.00 48 TRP A CA 2
ATOM 1941 C C . TRP A 1 48 ? 21.966 25.726 23.247 1.00 0.00 48 TRP A C 2
ATOM 1942 O O . TRP A 1 48 ? 21.348 25.421 22.224 1.00 0.00 48 TRP A O 2
ATOM 1963 N N . PHE A 1 49 ? 21.394 25.698 24.457 1.00 0.00 49 PHE A N 2
ATOM 1964 C CA . PHE A 1 49 ? 20.014 25.230 24.698 1.00 0.00 49 PHE A CA 2
ATOM 1965 C C . PHE A 1 49 ? 18.983 26.006 23.871 1.00 0.00 49 PHE A C 2
ATOM 1966 O O . PHE A 1 49 ? 18.125 25.412 23.216 1.00 0.00 49 PHE A O 2
ATOM 1983 N N . GLN A 1 50 ? 19.057 27.338 23.885 1.00 0.00 50 GLN A N 2
ATOM 1984 C CA . GLN A 1 50 ? 18.163 28.207 23.122 1.00 0.00 50 GLN A CA 2
ATOM 1985 C C . GLN A 1 50 ? 18.325 27.982 21.616 1.00 0.00 50 GLN A C 2
ATOM 1986 O O . GLN A 1 50 ? 17.309 27.828 20.943 1.00 0.00 50 GLN A O 2
ATOM 2000 N N . ASN A 1 51 ? 19.550 27.875 21.075 1.00 0.00 51 ASN A N 2
ATOM 2001 C CA . ASN A 1 51 ? 19.713 27.531 19.658 1.00 0.00 51 ASN A CA 2
ATOM 2002 C C . ASN A 1 51 ? 19.161 26.134 19.316 1.00 0.00 51 ASN A C 2
ATOM 2003 O O . ASN A 1 51 ? 18.571 25.969 18.249 1.00 0.00 51 ASN A O 2
ATOM 2014 N N . ARG A 1 52 ? 19.260 25.153 20.227 1.00 0.00 52 ARG A N 2
ATOM 2015 C CA . ARG A 1 52 ? 18.602 23.837 20.123 1.00 0.00 52 ARG A CA 2
ATOM 2016 C C . ARG A 1 52 ? 17.092 23.953 19.942 1.00 0.00 52 ARG A C 2
ATOM 2017 O O . ARG A 1 52 ? 16.595 23.623 18.866 1.00 0.00 52 ARG A O 2
ATOM 2038 N N . ARG A 1 53 ? 16.347 24.467 20.930 1.00 0.00 53 ARG A N 2
ATOM 2039 C CA . ARG A 1 53 ? 14.887 24.656 20.768 1.00 0.00 53 ARG A CA 2
ATOM 2040 C C . ARG A 1 53 ? 14.520 25.553 19.581 1.00 0.00 53 ARG A C 2
ATOM 2041 O O . ARG A 1 53 ? 13.631 25.174 18.825 1.00 0.00 53 ARG A O 2
ATOM 2062 N N . ALA A 1 54 ? 15.244 26.652 19.347 1.00 0.00 54 ALA A N 2
ATOM 2063 C CA . ALA A 1 54 ? 15.050 27.502 18.163 1.00 0.00 54 ALA A CA 2
ATOM 2064 C C . ALA A 1 54 ? 15.345 26.821 16.801 1.00 0.00 54 ALA A C 2
ATOM 2065 O O . ALA A 1 54 ? 15.029 27.394 15.760 1.00 0.00 54 ALA A O 2
ATOM 2072 N N . LYS A 1 55 ? 15.929 25.611 16.773 1.00 0.00 55 LYS A N 2
ATOM 2073 C CA . LYS A 1 55 ? 16.255 24.867 15.543 1.00 0.00 55 LYS A CA 2
ATOM 2074 C C . LYS A 1 55 ? 15.773 23.415 15.542 1.00 0.00 55 LYS A C 2
ATOM 2075 O O . LYS A 1 55 ? 16.086 22.691 14.604 1.00 0.00 55 LYS A O 2
ATOM 2094 N N . LEU A 1 56 ? 14.987 22.960 16.522 1.00 0.00 56 LEU A N 2
ATOM 2095 C CA . LEU A 1 56 ? 14.527 21.564 16.613 1.00 0.00 56 LEU A CA 2
ATOM 2096 C C . LEU A 1 56 ? 13.896 21.080 15.292 1.00 0.00 56 LEU A C 2
ATOM 2097 O O . LEU A 1 56 ? 14.434 20.180 14.648 1.00 0.00 56 LEU A O 2
ATOM 2113 N N . LYS A 1 57 ? 12.853 21.770 14.808 1.00 0.00 57 LYS A N 2
ATOM 2114 C CA . LYS A 1 57 ? 12.221 21.556 13.489 1.00 0.00 57 LYS A CA 2
ATOM 2115 C C . LYS A 1 57 ? 13.077 21.898 12.248 1.00 0.00 57 LYS A C 2
ATOM 2116 O O . LYS A 1 57 ? 12.537 21.988 11.148 1.00 0.00 57 LYS A O 2
ATOM 2135 N N . ARG A 1 58 ? 14.396 22.086 12.397 1.00 0.00 58 ARG A N 2
ATOM 2136 C CA . ARG A 1 58 ? 15.400 22.131 11.310 1.00 0.00 58 ARG A CA 2
ATOM 2137 C C . ARG A 1 58 ? 16.717 21.402 11.651 1.00 0.00 58 ARG A C 2
ATOM 2138 O O . ARG A 1 58 ? 17.759 21.649 11.040 1.00 0.00 58 ARG A O 2
ATOM 2159 N N . SER A 1 59 ? 16.712 20.525 12.662 1.00 0.00 59 SER A N 2
ATOM 2160 C CA . SER A 1 59 ? 17.899 19.804 13.158 1.00 0.00 59 SER A CA 2
ATOM 2161 C C . SER A 1 59 ? 18.012 18.400 12.556 1.00 0.00 59 SER A C 2
ATOM 2162 O O . SER A 1 59 ? 17.812 17.389 13.225 1.00 0.00 59 SER A O 2
ATOM 2170 N N . HIS A 1 60 ? 18.370 18.337 11.272 1.00 0.00 60 HIS A N 2
ATOM 2171 C CA . HIS A 1 60 ? 18.439 17.129 10.430 1.00 0.00 60 HIS A CA 2
ATOM 2172 C C . HIS A 1 60 ? 19.601 16.154 10.774 1.00 0.00 60 HIS A C 2
ATOM 2173 O O . HIS A 1 60 ? 20.370 15.743 9.904 1.00 0.00 60 HIS A O 2
ATOM 2187 N N . ARG A 1 61 ? 19.740 15.787 12.057 1.00 0.00 61 ARG A N 2
ATOM 2188 C CA . ARG A 1 61 ? 20.656 14.772 12.637 1.00 0.00 61 ARG A CA 2
ATOM 2189 C C . ARG A 1 61 ? 19.949 13.852 13.652 1.00 0.00 61 ARG A C 2
ATOM 2190 O O . ARG A 1 61 ? 20.569 12.987 14.264 1.00 0.00 61 ARG A O 2
ATOM 2211 N N . GLU A 1 62 ? 18.647 14.039 13.849 1.00 0.00 62 GLU A N 2
ATOM 2212 C CA . GLU A 1 62 ? 17.788 13.044 14.486 1.00 0.00 62 GLU A CA 2
ATOM 2213 C C . GLU A 1 62 ? 17.543 11.848 13.540 1.00 0.00 62 GLU A C 2
ATOM 2214 O O . GLU A 1 62 ? 17.709 11.943 12.324 1.00 0.00 62 GLU A O 2
ATOM 2226 N N . SER A 1 63 ? 17.140 10.697 14.084 1.00 0.00 63 SER A N 2
ATOM 2227 C CA . SER A 1 63 ? 16.680 9.523 13.317 1.00 0.00 63 SER A CA 2
ATOM 2228 C C . SER A 1 63 ? 15.586 8.756 14.079 1.00 0.00 63 SER A C 2
ATOM 2229 O O . SER A 1 63 ? 15.534 7.525 14.071 1.00 0.00 63 SER A O 2
ATOM 2237 N N . GLN A 1 64 ? 14.729 9.488 14.801 1.00 0.00 64 GLN A N 2
ATOM 2238 C CA . GLN A 1 64 ? 13.650 8.942 15.628 1.00 0.00 64 GLN A CA 2
ATOM 2239 C C . GLN A 1 64 ? 12.443 8.537 14.763 1.00 0.00 64 GLN A C 2
ATOM 2240 O O . GLN A 1 64 ? 12.166 7.345 14.629 1.00 0.00 64 GLN A O 2
ATOM 2254 N N . PHE A 1 65 ? 11.752 9.498 14.138 1.00 0.00 65 PHE A N 2
ATOM 2255 C CA . PHE A 1 65 ? 10.672 9.226 13.178 1.00 0.00 65 PHE A CA 2
ATOM 2256 C C . PHE A 1 65 ? 10.584 10.304 12.084 1.00 0.00 65 PHE A C 2
ATOM 2257 O O . PHE A 1 65 ? 11.097 10.097 10.982 1.00 0.00 65 PHE A O 2
ATOM 2274 N N . LEU A 1 66 ? 9.939 11.433 12.377 1.00 0.00 66 LEU A N 2
ATOM 2275 C CA . LEU A 1 66 ? 9.665 12.573 11.496 1.00 0.00 66 LEU A CA 2
ATOM 2276 C C . LEU A 1 66 ? 9.306 13.787 12.378 1.00 0.00 66 LEU A C 2
ATOM 2277 O O . LEU A 1 66 ? 8.898 13.595 13.527 1.00 0.00 66 LEU A O 2
ATOM 2293 N N . MET A 1 67 ? 9.393 15.018 11.861 1.00 0.00 67 MET A N 2
ATOM 2294 C CA . MET A 1 67 ? 8.875 16.225 12.526 1.00 0.00 67 MET A CA 2
ATOM 2295 C C . MET A 1 67 ? 8.351 17.242 11.521 1.00 0.00 67 MET A C 2
ATOM 2296 O O . MET A 1 67 ? 8.970 17.415 10.451 1.00 0.00 67 MET A O 2
ATOM 2311 N N . GLY A 1 1 ? 32.534 40.884 15.108 1.00 0.00 1 GLY A N 3
ATOM 2312 C CA . GLY A 1 1 ? 32.029 39.513 15.263 1.00 0.00 1 GLY A CA 3
ATOM 2313 C C . GLY A 1 1 ? 30.547 39.511 15.582 1.00 0.00 1 GLY A C 3
ATOM 2314 O O . GLY A 1 1 ? 30.061 40.388 16.299 1.00 0.00 1 GLY A O 3
ATOM 2320 N N . ARG A 1 2 ? 29.823 38.524 15.047 1.00 0.00 2 ARG A N 3
ATOM 2321 C CA . ARG A 1 2 ? 28.360 38.346 15.133 1.00 0.00 2 ARG A CA 3
ATOM 2322 C C . ARG A 1 2 ? 27.961 36.900 15.490 1.00 0.00 2 ARG A C 3
ATOM 2323 O O . ARG A 1 2 ? 28.823 36.104 15.847 1.00 0.00 2 ARG A O 3
ATOM 2344 N N . ARG A 1 3 ? 26.645 36.617 15.523 1.00 0.00 3 ARG A N 3
ATOM 2345 C CA . ARG A 1 3 ? 25.943 35.371 15.946 1.00 0.00 3 ARG A CA 3
ATOM 2346 C C . ARG A 1 3 ? 26.834 34.298 16.621 1.00 0.00 3 ARG A C 3
ATOM 2347 O O . ARG A 1 3 ? 27.112 33.255 16.023 1.00 0.00 3 ARG A O 3
ATOM 2368 N N . PRO A 1 4 ? 27.235 34.486 17.898 1.00 0.00 4 PRO A N 3
ATOM 2369 C CA . PRO A 1 4 ? 28.184 33.610 18.600 1.00 0.00 4 PRO A CA 3
ATOM 2370 C C . PRO A 1 4 ? 27.558 32.292 19.115 1.00 0.00 4 PRO A C 3
ATOM 2371 O O . PRO A 1 4 ? 27.735 31.902 20.270 1.00 0.00 4 PRO A O 3
ATOM 2382 N N . ARG A 1 5 ? 26.824 31.572 18.256 1.00 0.00 5 ARG A N 3
ATOM 2383 C CA . ARG A 1 5 ? 26.243 30.250 18.558 1.00 0.00 5 ARG A CA 3
ATOM 2384 C C . ARG A 1 5 ? 27.356 29.243 18.878 1.00 0.00 5 ARG A C 3
ATOM 2385 O O . ARG A 1 5 ? 28.128 28.844 18.010 1.00 0.00 5 ARG A O 3
ATOM 2406 N N . THR A 1 6 ? 27.526 28.931 20.159 1.00 0.00 6 THR A N 3
ATOM 2407 C CA . THR A 1 6 ? 28.636 28.100 20.646 1.00 0.00 6 THR A CA 3
ATOM 2408 C C . THR A 1 6 ? 28.451 26.637 20.228 1.00 0.00 6 THR A C 3
ATOM 2409 O O . THR A 1 6 ? 27.354 26.087 20.334 1.00 0.00 6 THR A O 3
ATOM 2420 N N . ALA A 1 7 ? 29.522 26.000 19.749 1.00 0.00 7 ALA A N 3
ATOM 2421 C CA . ALA A 1 7 ? 29.541 24.607 19.302 1.00 0.00 7 ALA A CA 3
ATOM 2422 C C . ALA A 1 7 ? 30.742 23.863 19.909 1.00 0.00 7 ALA A C 3
ATOM 2423 O O . ALA A 1 7 ? 31.889 24.286 19.758 1.00 0.00 7 ALA A O 3
ATOM 2430 N N . PHE A 1 8 ? 30.474 22.777 20.632 1.00 0.00 8 PHE A N 3
ATOM 2431 C CA . PHE A 1 8 ? 31.459 21.921 21.296 1.00 0.00 8 PHE A CA 3
ATOM 2432 C C . PHE A 1 8 ? 31.861 20.708 20.432 1.00 0.00 8 PHE A C 3
ATOM 2433 O O . PHE A 1 8 ? 31.521 20.603 19.254 1.00 0.00 8 PHE A O 3
ATOM 2450 N N . THR A 1 9 ? 32.578 19.757 21.031 1.00 0.00 9 THR A N 3
ATOM 2451 C CA . THR A 1 9 ? 32.687 18.392 20.488 1.00 0.00 9 THR A CA 3
ATOM 2452 C C . THR A 1 9 ? 31.415 17.574 20.752 1.00 0.00 9 THR A C 3
ATOM 2453 O O . THR A 1 9 ? 30.728 17.811 21.748 1.00 0.00 9 THR A O 3
ATOM 2464 N N . GLN A 1 10 ? 31.118 16.570 19.917 1.00 0.00 10 GLN A N 3
ATOM 2465 C CA . GLN A 1 10 ? 29.932 15.718 20.053 1.00 0.00 10 GLN A CA 3
ATOM 2466 C C . GLN A 1 10 ? 29.817 15.077 21.442 1.00 0.00 10 GLN A C 3
ATOM 2467 O O . GLN A 1 10 ? 28.751 15.113 22.037 1.00 0.00 10 GLN A O 3
ATOM 2481 N N . ASN A 1 11 ? 30.924 14.620 22.035 1.00 0.00 11 ASN A N 3
ATOM 2482 C CA . ASN A 1 11 ? 30.930 14.009 23.370 1.00 0.00 11 ASN A CA 3
ATOM 2483 C C . ASN A 1 11 ? 30.510 14.965 24.521 1.00 0.00 11 ASN A C 3
ATOM 2484 O O . ASN A 1 11 ? 30.281 14.513 25.638 1.00 0.00 11 ASN A O 3
ATOM 2495 N N . GLN A 1 12 ? 30.376 16.269 24.249 1.00 0.00 12 GLN A N 3
ATOM 2496 C CA . GLN A 1 12 ? 29.768 17.281 25.122 1.00 0.00 12 GLN A CA 3
ATOM 2497 C C . GLN A 1 12 ? 28.337 17.627 24.684 1.00 0.00 12 GLN A C 3
ATOM 2498 O O . GLN A 1 12 ? 27.469 17.801 25.539 1.00 0.00 12 GLN A O 3
ATOM 2512 N N . ILE A 1 13 ? 28.079 17.693 23.371 1.00 0.00 13 ILE A N 3
ATOM 2513 C CA . ILE A 1 13 ? 26.730 17.848 22.801 1.00 0.00 13 ILE A CA 3
ATOM 2514 C C . ILE A 1 13 ? 25.801 16.749 23.299 1.00 0.00 13 ILE A C 3
ATOM 2515 O O . ILE A 1 13 ? 24.746 17.062 23.820 1.00 0.00 13 ILE A O 3
ATOM 2531 N N . GLU A 1 14 ? 26.185 15.480 23.187 1.00 0.00 14 GLU A N 3
ATOM 2532 C CA . GLU A 1 14 ? 25.349 14.340 23.569 1.00 0.00 14 GLU A CA 3
ATOM 2533 C C . GLU A 1 14 ? 24.953 14.332 25.053 1.00 0.00 14 GLU A C 3
ATOM 2534 O O . GLU A 1 14 ? 23.871 13.855 25.380 1.00 0.00 14 GLU A O 3
ATOM 2546 N N . VAL A 1 15 ? 25.779 14.881 25.955 1.00 0.00 15 VAL A N 3
ATOM 2547 C CA . VAL A 1 15 ? 25.430 15.068 27.377 1.00 0.00 15 VAL A CA 3
ATOM 2548 C C . VAL A 1 15 ? 24.371 16.165 27.534 1.00 0.00 15 VAL A C 3
ATOM 2549 O O . VAL A 1 15 ? 23.381 15.974 28.242 1.00 0.00 15 VAL A O 3
ATOM 2562 N N . LEU A 1 16 ? 24.565 17.305 26.865 1.00 0.00 16 LEU A N 3
ATOM 2563 C CA . LEU A 1 16 ? 23.636 18.437 26.863 1.00 0.00 16 LEU A CA 3
ATOM 2564 C C . LEU A 1 16 ? 22.285 18.061 26.215 1.00 0.00 16 LEU A C 3
ATOM 2565 O O . LEU A 1 16 ? 21.231 18.281 26.813 1.00 0.00 16 LEU A O 3
ATOM 2581 N N . GLU A 1 17 ? 22.309 17.403 25.051 1.00 0.00 17 GLU A N 3
ATOM 2582 C CA . GLU A 1 17 ? 21.174 16.710 24.429 1.00 0.00 17 GLU A CA 3
ATOM 2583 C C . GLU A 1 17 ? 20.496 15.732 25.387 1.00 0.00 17 GLU A C 3
ATOM 2584 O O . GLU A 1 17 ? 19.297 15.829 25.596 1.00 0.00 17 GLU A O 3
ATOM 2596 N N . ASN A 1 18 ? 21.230 14.807 26.008 1.00 0.00 18 ASN A N 3
ATOM 2597 C CA . ASN A 1 18 ? 20.676 13.842 26.963 1.00 0.00 18 ASN A CA 3
ATOM 2598 C C . ASN A 1 18 ? 19.913 14.491 28.138 1.00 0.00 18 ASN A C 3
ATOM 2599 O O . ASN A 1 18 ? 18.956 13.894 28.622 1.00 0.00 18 ASN A O 3
ATOM 2610 N N . VAL A 1 19 ? 20.278 15.704 28.575 1.00 0.00 19 VAL A N 3
ATOM 2611 C CA . VAL A 1 19 ? 19.438 16.508 29.491 1.00 0.00 19 VAL A CA 3
ATOM 2612 C C . VAL A 1 19 ? 18.210 17.068 28.763 1.00 0.00 19 VAL A C 3
ATOM 2613 O O . VAL A 1 19 ? 17.083 16.811 29.183 1.00 0.00 19 VAL A O 3
ATOM 2626 N N . PHE A 1 20 ? 18.402 17.795 27.657 1.00 0.00 20 PHE A N 3
ATOM 2627 C CA . PHE A 1 20 ? 17.338 18.381 26.822 1.00 0.00 20 PHE A CA 3
ATOM 2628 C C . PHE A 1 20 ? 16.254 17.368 26.388 1.00 0.00 20 PHE A C 3
ATOM 2629 O O . PHE A 1 20 ? 15.084 17.726 26.270 1.00 0.00 20 PHE A O 3
ATOM 2646 N N . ARG A 1 21 ? 16.631 16.097 26.194 1.00 0.00 21 ARG A N 3
ATOM 2647 C CA . ARG A 1 21 ? 15.811 14.957 25.755 1.00 0.00 21 ARG A CA 3
ATOM 2648 C C . ARG A 1 21 ? 14.740 14.516 26.758 1.00 0.00 21 ARG A C 3
ATOM 2649 O O . ARG A 1 21 ? 13.756 13.905 26.347 1.00 0.00 21 ARG A O 3
ATOM 2670 N N . VAL A 1 22 ? 14.913 14.825 28.043 1.00 0.00 22 VAL A N 3
ATOM 2671 C CA . VAL A 1 22 ? 13.949 14.581 29.130 1.00 0.00 22 VAL A CA 3
ATOM 2672 C C . VAL A 1 22 ? 13.459 15.869 29.799 1.00 0.00 22 VAL A C 3
ATOM 2673 O O . VAL A 1 22 ? 12.288 15.979 30.158 1.00 0.00 22 VAL A O 3
ATOM 2686 N N . ASN A 1 23 ? 14.334 16.864 29.929 1.00 0.00 23 ASN A N 3
ATOM 2687 C CA . ASN A 1 23 ? 14.073 18.179 30.503 1.00 0.00 23 ASN A CA 3
ATOM 2688 C C . ASN A 1 23 ? 14.216 19.251 29.409 1.00 0.00 23 ASN A C 3
ATOM 2689 O O . ASN A 1 23 ? 15.213 19.971 29.342 1.00 0.00 23 ASN A O 3
ATOM 2700 N N . CYS A 1 24 ? 13.186 19.379 28.566 1.00 0.00 24 CYS A N 3
ATOM 2701 C CA . CYS A 1 24 ? 13.143 20.271 27.396 1.00 0.00 24 CYS A CA 3
ATOM 2702 C C . CYS A 1 24 ? 13.413 21.759 27.705 1.00 0.00 24 CYS A C 3
ATOM 2703 O O . CYS A 1 24 ? 13.788 22.515 26.810 1.00 0.00 24 CYS A O 3
ATOM 2711 N N . TYR A 1 25 ? 13.247 22.182 28.962 1.00 0.00 25 TYR A N 3
ATOM 2712 C CA . TYR A 1 25 ? 13.748 23.458 29.474 1.00 0.00 25 TYR A CA 3
ATOM 2713 C C . TYR A 1 25 ? 14.213 23.285 30.936 1.00 0.00 25 TYR A C 3
ATOM 2714 O O . TYR A 1 25 ? 13.372 23.230 31.838 1.00 0.00 25 TYR A O 3
ATOM 2732 N N . PRO A 1 26 ? 15.520 23.104 31.206 1.00 0.00 26 PRO A N 3
ATOM 2733 C CA . PRO A 1 26 ? 16.026 22.945 32.572 1.00 0.00 26 PRO A CA 3
ATOM 2734 C C . PRO A 1 26 ? 15.951 24.269 33.361 1.00 0.00 26 PRO A C 3
ATOM 2735 O O . PRO A 1 26 ? 15.716 25.335 32.790 1.00 0.00 26 PRO A O 3
ATOM 2746 N N . GLY A 1 27 ? 16.179 24.211 34.676 1.00 0.00 27 GLY A N 3
ATOM 2747 C CA . GLY A 1 27 ? 16.357 25.401 35.514 1.00 0.00 27 GLY A CA 3
ATOM 2748 C C . GLY A 1 27 ? 17.821 25.845 35.594 1.00 0.00 27 GLY A C 3
ATOM 2749 O O . GLY A 1 27 ? 18.725 25.100 35.217 1.00 0.00 27 GLY A O 3
ATOM 2753 N N . ILE A 1 28 ? 18.071 27.057 36.105 1.00 0.00 28 ILE A N 3
ATOM 2754 C CA . ILE A 1 28 ? 19.421 27.647 36.098 1.00 0.00 28 ILE A CA 3
ATOM 2755 C C . ILE A 1 28 ? 20.391 26.871 36.995 1.00 0.00 28 ILE A C 3
ATOM 2756 O O . ILE A 1 28 ? 21.551 26.808 36.655 1.00 0.00 28 ILE A O 3
ATOM 2772 N N . ASP A 1 29 ? 19.951 26.227 38.077 1.00 0.00 29 ASP A N 3
ATOM 2773 C CA . ASP A 1 29 ? 20.787 25.312 38.883 1.00 0.00 29 ASP A CA 3
ATOM 2774 C C . ASP A 1 29 ? 21.330 24.125 38.072 1.00 0.00 29 ASP A C 3
ATOM 2775 O O . ASP A 1 29 ? 22.500 23.786 38.211 1.00 0.00 29 ASP A O 3
ATOM 2784 N N . ILE A 1 30 ? 20.529 23.537 37.181 1.00 0.00 30 ILE A N 3
ATOM 2785 C CA . ILE A 1 30 ? 20.991 22.495 36.260 1.00 0.00 30 ILE A CA 3
ATOM 2786 C C . ILE A 1 30 ? 21.937 23.080 35.199 1.00 0.00 30 ILE A C 3
ATOM 2787 O O . ILE A 1 30 ? 22.920 22.439 34.840 1.00 0.00 30 ILE A O 3
ATOM 2803 N N . LEU A 1 31 ? 21.670 24.290 34.691 1.00 0.00 31 LEU A N 3
ATOM 2804 C CA . LEU A 1 31 ? 22.558 24.979 33.743 1.00 0.00 31 LEU A CA 3
ATOM 2805 C C . LEU A 1 31 ? 23.907 25.377 34.378 1.00 0.00 31 LEU A C 3
ATOM 2806 O O . LEU A 1 31 ? 24.944 25.137 33.767 1.00 0.00 31 LEU A O 3
ATOM 2822 N N . GLU A 1 32 ? 23.899 25.945 35.586 1.00 0.00 32 GLU A N 3
ATOM 2823 C CA . GLU A 1 32 ? 25.048 26.133 36.477 1.00 0.00 32 GLU A CA 3
ATOM 2824 C C . GLU A 1 32 ? 25.810 24.839 36.724 1.00 0.00 32 GLU A C 3
ATOM 2825 O O . GLU A 1 32 ? 26.998 24.786 36.428 1.00 0.00 32 GLU A O 3
ATOM 2837 N N . ASP A 1 33 ? 25.180 23.788 37.249 1.00 0.00 33 ASP A N 3
ATOM 2838 C CA . ASP A 1 33 ? 25.911 22.548 37.517 1.00 0.00 33 ASP A CA 3
ATOM 2839 C C . ASP A 1 33 ? 26.486 21.904 36.241 1.00 0.00 33 ASP A C 3
ATOM 2840 O O . ASP A 1 33 ? 27.616 21.422 36.276 1.00 0.00 33 ASP A O 3
ATOM 2849 N N . LEU A 1 34 ? 25.788 21.962 35.095 1.00 0.00 34 LEU A N 3
ATOM 2850 C CA . LEU A 1 34 ? 26.344 21.586 33.791 1.00 0.00 34 LEU A CA 3
ATOM 2851 C C . LEU A 1 34 ? 27.556 22.449 33.414 1.00 0.00 34 LEU A C 3
ATOM 2852 O O . LEU A 1 34 ? 28.585 21.905 33.023 1.00 0.00 34 LEU A O 3
ATOM 2868 N N . ALA A 1 35 ? 27.467 23.776 33.537 1.00 0.00 35 ALA A N 3
ATOM 2869 C CA . ALA A 1 35 ? 28.561 24.714 33.280 1.00 0.00 35 ALA A CA 3
ATOM 2870 C C . ALA A 1 35 ? 29.781 24.359 34.140 1.00 0.00 35 ALA A C 3
ATOM 2871 O O . ALA A 1 35 ? 30.848 24.014 33.626 1.00 0.00 35 ALA A O 3
ATOM 2878 N N . GLN A 1 36 ? 29.573 24.305 35.453 1.00 0.00 36 GLN A N 3
ATOM 2879 C CA . GLN A 1 36 ? 30.547 23.922 36.474 1.00 0.00 36 GLN A CA 3
ATOM 2880 C C . GLN A 1 36 ? 31.056 22.463 36.393 1.00 0.00 36 GLN A C 3
ATOM 2881 O O . GLN A 1 36 ? 31.929 22.097 37.187 1.00 0.00 36 GLN A O 3
ATOM 2895 N N . LYS A 1 37 ? 30.570 21.616 35.470 1.00 0.00 37 LYS A N 3
ATOM 2896 C CA . LYS A 1 37 ? 30.947 20.186 35.337 1.00 0.00 37 LYS A CA 3
ATOM 2897 C C . LYS A 1 37 ? 31.371 19.757 33.921 1.00 0.00 37 LYS A C 3
ATOM 2898 O O . LYS A 1 37 ? 32.081 18.768 33.774 1.00 0.00 37 LYS A O 3
ATOM 2917 N N . LEU A 1 38 ? 31.024 20.536 32.896 1.00 0.00 38 LEU A N 3
ATOM 2918 C CA . LEU A 1 38 ? 31.583 20.510 31.530 1.00 0.00 38 LEU A CA 3
ATOM 2919 C C . LEU A 1 38 ? 32.678 21.587 31.331 1.00 0.00 38 LEU A C 3
ATOM 2920 O O . LEU A 1 38 ? 33.226 21.752 30.241 1.00 0.00 38 LEU A O 3
ATOM 2936 N N . ASN A 1 39 ? 32.979 22.333 32.396 1.00 0.00 39 ASN A N 3
ATOM 2937 C CA . ASN A 1 39 ? 33.824 23.524 32.463 1.00 0.00 39 ASN A CA 3
ATOM 2938 C C . ASN A 1 39 ? 33.584 24.524 31.314 1.00 0.00 39 ASN A C 3
ATOM 2939 O O . ASN A 1 39 ? 34.477 24.856 30.527 1.00 0.00 39 ASN A O 3
ATOM 2950 N N . LEU A 1 40 ? 32.340 24.997 31.262 1.00 0.00 40 LEU A N 3
ATOM 2951 C CA . LEU A 1 40 ? 31.814 26.105 30.460 1.00 0.00 40 LEU A CA 3
ATOM 2952 C C . LEU A 1 40 ? 31.259 27.170 31.422 1.00 0.00 40 LEU A C 3
ATOM 2953 O O . LEU A 1 40 ? 31.156 26.920 32.622 1.00 0.00 40 LEU A O 3
ATOM 2969 N N . GLU A 1 41 ? 30.838 28.333 30.929 1.00 0.00 41 GLU A N 3
ATOM 2970 C CA . GLU A 1 41 ? 30.005 29.258 31.690 1.00 0.00 41 GLU A CA 3
ATOM 2971 C C . GLU A 1 41 ? 28.505 29.107 31.369 1.00 0.00 41 GLU A C 3
ATOM 2972 O O . GLU A 1 41 ? 28.101 28.530 30.344 1.00 0.00 41 GLU A O 3
ATOM 2984 N N . LEU A 1 42 ? 27.679 29.721 32.227 1.00 0.00 42 LEU A N 3
ATOM 2985 C CA . LEU A 1 42 ? 26.226 29.751 32.076 1.00 0.00 42 LEU A CA 3
ATOM 2986 C C . LEU A 1 42 ? 25.792 30.244 30.690 1.00 0.00 42 LEU A C 3
ATOM 2987 O O . LEU A 1 42 ? 24.959 29.595 30.071 1.00 0.00 42 LEU A O 3
ATOM 3003 N N . ASP A 1 43 ? 26.354 31.350 30.188 1.00 0.00 43 ASP A N 3
ATOM 3004 C CA . ASP A 1 43 ? 26.061 31.876 28.848 1.00 0.00 43 ASP A CA 3
ATOM 3005 C C . ASP A 1 43 ? 26.269 30.825 27.757 1.00 0.00 43 ASP A C 3
ATOM 3006 O O . ASP A 1 43 ? 25.376 30.620 26.945 1.00 0.00 43 ASP A O 3
ATOM 3015 N N . ARG A 1 44 ? 27.437 30.176 27.675 1.00 0.00 44 ARG A N 3
ATOM 3016 C CA . ARG A 1 44 ? 27.732 29.261 26.559 1.00 0.00 44 ARG A CA 3
ATOM 3017 C C . ARG A 1 44 ? 26.824 28.031 26.560 1.00 0.00 44 ARG A C 3
ATOM 3018 O O . ARG A 1 44 ? 26.481 27.544 25.479 1.00 0.00 44 ARG A O 3
ATOM 3039 N N . ILE A 1 45 ? 26.358 27.570 27.725 1.00 0.00 45 ILE A N 3
ATOM 3040 C CA . ILE A 1 45 ? 25.296 26.544 27.789 1.00 0.00 45 ILE A CA 3
ATOM 3041 C C . ILE A 1 45 ? 23.898 27.125 27.540 1.00 0.00 45 ILE A C 3
ATOM 3042 O O . ILE A 1 45 ? 23.146 26.520 26.778 1.00 0.00 45 ILE A O 3
ATOM 3058 N N . GLN A 1 46 ? 23.552 28.307 28.051 1.00 0.00 46 GLN A N 3
ATOM 3059 C CA . GLN A 1 46 ? 22.319 29.014 27.687 1.00 0.00 46 GLN A CA 3
ATOM 3060 C C . GLN A 1 46 ? 22.180 29.217 26.172 1.00 0.00 46 GLN A C 3
ATOM 3061 O O . GLN A 1 46 ? 21.180 28.799 25.588 1.00 0.00 46 GLN A O 3
ATOM 3075 N N . ILE A 1 47 ? 23.180 29.801 25.510 1.00 0.00 47 ILE A N 3
ATOM 3076 C CA . ILE A 1 47 ? 23.235 29.959 24.054 1.00 0.00 47 ILE A CA 3
ATOM 3077 C C . ILE A 1 47 ? 23.215 28.596 23.358 1.00 0.00 47 ILE A C 3
ATOM 3078 O O . ILE A 1 47 ? 22.556 28.500 22.326 1.00 0.00 47 ILE A O 3
ATOM 3094 N N . TRP A 1 48 ? 23.837 27.533 23.883 1.00 0.00 48 TRP A N 3
ATOM 3095 C CA . TRP A 1 48 ? 23.611 26.192 23.328 1.00 0.00 48 TRP A CA 3
ATOM 3096 C C . TRP A 1 48 ? 22.127 25.792 23.389 1.00 0.00 48 TRP A C 3
ATOM 3097 O O . TRP A 1 48 ? 21.513 25.619 22.334 1.00 0.00 48 TRP A O 3
ATOM 3118 N N . PHE A 1 49 ? 21.524 25.702 24.585 1.00 0.00 49 PHE A N 3
ATOM 3119 C CA . PHE A 1 49 ? 20.118 25.273 24.735 1.00 0.00 49 PHE A CA 3
ATOM 3120 C C . PHE A 1 49 ? 19.157 26.134 23.902 1.00 0.00 49 PHE A C 3
ATOM 3121 O O . PHE A 1 49 ? 18.354 25.602 23.132 1.00 0.00 49 PHE A O 3
ATOM 3138 N N . GLN A 1 50 ? 19.253 27.463 24.007 1.00 0.00 50 GLN A N 3
ATOM 3139 C CA . GLN A 1 50 ? 18.442 28.406 23.234 1.00 0.00 50 GLN A CA 3
ATOM 3140 C C . GLN A 1 50 ? 18.662 28.260 21.722 1.00 0.00 50 GLN A C 3
ATOM 3141 O O . GLN A 1 50 ? 17.683 28.372 20.984 1.00 0.00 50 GLN A O 3
ATOM 3155 N N . ASN A 1 51 ? 19.877 27.951 21.228 1.00 0.00 51 ASN A N 3
ATOM 3156 C CA . ASN A 1 51 ? 20.038 27.629 19.809 1.00 0.00 51 ASN A CA 3
ATOM 3157 C C . ASN A 1 51 ? 19.284 26.352 19.432 1.00 0.00 51 ASN A C 3
ATOM 3158 O O . ASN A 1 51 ? 18.481 26.420 18.507 1.00 0.00 51 ASN A O 3
ATOM 3169 N N . ARG A 1 52 ? 19.463 25.222 20.132 1.00 0.00 52 ARG A N 3
ATOM 3170 C CA . ARG A 1 52 ? 18.745 23.974 19.788 1.00 0.00 52 ARG A CA 3
ATOM 3171 C C . ARG A 1 52 ? 17.227 24.165 19.844 1.00 0.00 52 ARG A C 3
ATOM 3172 O O . ARG A 1 52 ? 16.512 23.832 18.899 1.00 0.00 52 ARG A O 3
ATOM 3193 N N . ARG A 1 53 ? 16.723 24.778 20.918 1.00 0.00 53 ARG A N 3
ATOM 3194 C CA . ARG A 1 53 ? 15.295 25.066 21.132 1.00 0.00 53 ARG A CA 3
ATOM 3195 C C . ARG A 1 53 ? 14.712 26.033 20.090 1.00 0.00 53 ARG A C 3
ATOM 3196 O O . ARG A 1 53 ? 13.569 25.837 19.679 1.00 0.00 53 ARG A O 3
ATOM 3217 N N . ALA A 1 54 ? 15.476 27.020 19.608 1.00 0.00 54 ALA A N 3
ATOM 3218 C CA . ALA A 1 54 ? 15.105 27.830 18.435 1.00 0.00 54 ALA A CA 3
ATOM 3219 C C . ALA A 1 54 ? 15.151 27.044 17.104 1.00 0.00 54 ALA A C 3
ATOM 3220 O O . ALA A 1 54 ? 14.184 27.056 16.339 1.00 0.00 54 ALA A O 3
ATOM 3227 N N . LYS A 1 55 ? 16.253 26.326 16.836 1.00 0.00 55 LYS A N 3
ATOM 3228 C CA . LYS A 1 55 ? 16.501 25.469 15.658 1.00 0.00 55 LYS A CA 3
ATOM 3229 C C . LYS A 1 55 ? 15.405 24.413 15.468 1.00 0.00 55 LYS A C 3
ATOM 3230 O O . LYS A 1 55 ? 15.099 24.047 14.337 1.00 0.00 55 LYS A O 3
ATOM 3249 N N . LEU A 1 56 ? 14.769 23.970 16.557 1.00 0.00 56 LEU A N 3
ATOM 3250 C CA . LEU A 1 56 ? 13.574 23.123 16.554 1.00 0.00 56 LEU A CA 3
ATOM 3251 C C . LEU A 1 56 ? 12.400 23.778 15.799 1.00 0.00 56 LEU A C 3
ATOM 3252 O O . LEU A 1 56 ? 11.845 23.146 14.901 1.00 0.00 56 LEU A O 3
ATOM 3268 N N . LYS A 1 57 ? 12.035 25.038 16.106 1.00 0.00 57 LYS A N 3
ATOM 3269 C CA . LYS A 1 57 ? 10.933 25.755 15.418 1.00 0.00 57 LYS A CA 3
ATOM 3270 C C . LYS A 1 57 ? 11.209 25.923 13.919 1.00 0.00 57 LYS A C 3
ATOM 3271 O O . LYS A 1 57 ? 10.324 25.688 13.101 1.00 0.00 57 LYS A O 3
ATOM 3290 N N . ARG A 1 58 ? 12.458 26.226 13.547 1.00 0.00 58 ARG A N 3
ATOM 3291 C CA . ARG A 1 58 ? 12.976 26.144 12.165 1.00 0.00 58 ARG A CA 3
ATOM 3292 C C . ARG A 1 58 ? 13.344 24.698 11.766 1.00 0.00 58 ARG A C 3
ATOM 3293 O O . ARG A 1 58 ? 14.460 24.423 11.333 1.00 0.00 58 ARG A O 3
ATOM 3314 N N . SER A 1 59 ? 12.397 23.768 11.880 1.00 0.00 59 SER A N 3
ATOM 3315 C CA . SER A 1 59 ? 12.444 22.438 11.247 1.00 0.00 59 SER A CA 3
ATOM 3316 C C . SER A 1 59 ? 11.031 21.927 10.933 1.00 0.00 59 SER A C 3
ATOM 3317 O O . SER A 1 59 ? 10.052 22.544 11.351 1.00 0.00 59 SER A O 3
ATOM 3325 N N . HIS A 1 60 ? 10.906 20.827 10.183 1.00 0.00 60 HIS A N 3
ATOM 3326 C CA . HIS A 1 60 ? 9.613 20.308 9.715 1.00 0.00 60 HIS A CA 3
ATOM 3327 C C . HIS A 1 60 ? 9.548 18.769 9.690 1.00 0.00 60 HIS A C 3
ATOM 3328 O O . HIS A 1 60 ? 9.703 18.145 8.641 1.00 0.00 60 HIS A O 3
ATOM 3342 N N . ARG A 1 61 ? 9.275 18.152 10.847 1.00 0.00 61 ARG A N 3
ATOM 3343 C CA . ARG A 1 61 ? 8.896 16.731 10.987 1.00 0.00 61 ARG A CA 3
ATOM 3344 C C . ARG A 1 61 ? 7.815 16.589 12.066 1.00 0.00 61 ARG A C 3
ATOM 3345 O O . ARG A 1 61 ? 7.611 17.506 12.862 1.00 0.00 61 ARG A O 3
ATOM 3366 N N . GLU A 1 62 ? 7.132 15.453 12.091 1.00 0.00 62 GLU A N 3
ATOM 3367 C CA . GLU A 1 62 ? 6.044 15.116 13.016 1.00 0.00 62 GLU A CA 3
ATOM 3368 C C . GLU A 1 62 ? 6.216 13.663 13.495 1.00 0.00 62 GLU A C 3
ATOM 3369 O O . GLU A 1 62 ? 6.704 12.825 12.733 1.00 0.00 62 GLU A O 3
ATOM 3381 N N . SER A 1 63 ? 5.836 13.349 14.737 1.00 0.00 63 SER A N 3
ATOM 3382 C CA . SER A 1 63 ? 5.967 12.002 15.323 1.00 0.00 63 SER A CA 3
ATOM 3383 C C . SER A 1 63 ? 4.614 11.318 15.492 1.00 0.00 63 SER A C 3
ATOM 3384 O O . SER A 1 63 ? 3.633 11.938 15.904 1.00 0.00 63 SER A O 3
ATOM 3392 N N . GLN A 1 64 ? 4.557 10.022 15.187 1.00 0.00 64 GLN A N 3
ATOM 3393 C CA . GLN A 1 64 ? 3.325 9.238 15.265 1.00 0.00 64 GLN A CA 3
ATOM 3394 C C . GLN A 1 64 ? 3.006 8.830 16.715 1.00 0.00 64 GLN A C 3
ATOM 3395 O O . GLN A 1 64 ? 3.875 8.356 17.452 1.00 0.00 64 GLN A O 3
ATOM 3409 N N . PHE A 1 65 ? 1.755 9.063 17.120 1.00 0.00 65 PHE A N 3
ATOM 3410 C CA . PHE A 1 65 ? 1.233 8.849 18.475 1.00 0.00 65 PHE A CA 3
ATOM 3411 C C . PHE A 1 65 ? 1.124 7.353 18.861 1.00 0.00 65 PHE A C 3
ATOM 3412 O O . PHE A 1 65 ? 1.268 6.472 18.014 1.00 0.00 65 PHE A O 3
ATOM 3429 N N . LEU A 1 66 ? 0.843 7.065 20.138 1.00 0.00 66 LEU A N 3
ATOM 3430 C CA . LEU A 1 66 ? 0.767 5.711 20.716 1.00 0.00 66 LEU A CA 3
ATOM 3431 C C . LEU A 1 66 ? -0.446 5.561 21.664 1.00 0.00 66 LEU A C 3
ATOM 3432 O O . LEU A 1 66 ? -1.205 6.510 21.854 1.00 0.00 66 LEU A O 3
ATOM 3448 N N . MET A 1 67 ? -0.642 4.375 22.254 1.00 0.00 67 MET A N 3
ATOM 3449 C CA . MET A 1 67 ? -1.736 4.048 23.185 1.00 0.00 67 MET A CA 3
ATOM 3450 C C . MET A 1 67 ? -1.215 3.406 24.465 1.00 0.00 67 MET A C 3
ATOM 3451 O O . MET A 1 67 ? -1.540 3.935 25.549 1.00 0.00 67 MET A O 3
ATOM 3466 N N . GLY A 1 1 ? 37.176 38.558 16.342 1.00 0.00 1 GLY A N 4
ATOM 3467 C CA . GLY A 1 1 ? 35.953 39.177 16.869 1.00 0.00 1 GLY A CA 4
ATOM 3468 C C . GLY A 1 1 ? 35.467 38.383 18.054 1.00 0.00 1 GLY A C 4
ATOM 3469 O O . GLY A 1 1 ? 36.219 38.215 19.011 1.00 0.00 1 GLY A O 4
ATOM 3475 N N . ARG A 1 2 ? 34.238 37.858 17.980 1.00 0.00 2 ARG A N 4
ATOM 3476 C CA . ARG A 1 2 ? 33.697 36.836 18.888 1.00 0.00 2 ARG A CA 4
ATOM 3477 C C . ARG A 1 2 ? 32.944 35.768 18.082 1.00 0.00 2 ARG A C 4
ATOM 3478 O O . ARG A 1 2 ? 31.869 36.046 17.557 1.00 0.00 2 ARG A O 4
ATOM 3499 N N . ARG A 1 3 ? 33.554 34.583 17.913 1.00 0.00 3 ARG A N 4
ATOM 3500 C CA . ARG A 1 3 ? 33.220 33.560 16.892 1.00 0.00 3 ARG A CA 4
ATOM 3501 C C . ARG A 1 3 ? 31.707 33.323 16.665 1.00 0.00 3 ARG A C 4
ATOM 3502 O O . ARG A 1 3 ? 30.979 33.092 17.635 1.00 0.00 3 ARG A O 4
ATOM 3523 N N . PRO A 1 4 ? 31.222 33.305 15.406 1.00 0.00 4 PRO A N 4
ATOM 3524 C CA . PRO A 1 4 ? 29.819 33.018 15.099 1.00 0.00 4 PRO A CA 4
ATOM 3525 C C . PRO A 1 4 ? 29.468 31.557 15.436 1.00 0.00 4 PRO A C 4
ATOM 3526 O O . PRO A 1 4 ? 30.055 30.629 14.879 1.00 0.00 4 PRO A O 4
ATOM 3537 N N . ARG A 1 5 ? 28.502 31.369 16.348 1.00 0.00 5 ARG A N 4
ATOM 3538 C CA . ARG A 1 5 ? 28.072 30.100 16.982 1.00 0.00 5 ARG A CA 4
ATOM 3539 C C . ARG A 1 5 ? 29.158 29.504 17.898 1.00 0.00 5 ARG A C 4
ATOM 3540 O O . ARG A 1 5 ? 30.309 29.314 17.513 1.00 0.00 5 ARG A O 4
ATOM 3561 N N . THR A 1 6 ? 28.787 29.213 19.148 1.00 0.00 6 THR A N 4
ATOM 3562 C CA . THR A 1 6 ? 29.692 28.788 20.237 1.00 0.00 6 THR A CA 4
ATOM 3563 C C . THR A 1 6 ? 30.527 27.543 19.904 1.00 0.00 6 THR A C 4
ATOM 3564 O O . THR A 1 6 ? 31.752 27.611 19.927 1.00 0.00 6 THR A O 4
ATOM 3575 N N . ALA A 1 7 ? 29.835 26.442 19.587 1.00 0.00 7 ALA A N 4
ATOM 3576 C CA . ALA A 1 7 ? 30.312 25.069 19.369 1.00 0.00 7 ALA A CA 4
ATOM 3577 C C . ALA A 1 7 ? 31.068 24.401 20.546 1.00 0.00 7 ALA A C 4
ATOM 3578 O O . ALA A 1 7 ? 31.776 25.039 21.329 1.00 0.00 7 ALA A O 4
ATOM 3585 N N . PHE A 1 8 ? 30.924 23.075 20.642 1.00 0.00 8 PHE A N 4
ATOM 3586 C CA . PHE A 1 8 ? 31.599 22.157 21.555 1.00 0.00 8 PHE A CA 4
ATOM 3587 C C . PHE A 1 8 ? 32.210 20.972 20.767 1.00 0.00 8 PHE A C 4
ATOM 3588 O O . PHE A 1 8 ? 32.231 20.954 19.533 1.00 0.00 8 PHE A O 4
ATOM 3605 N N . THR A 1 9 ? 32.671 19.942 21.479 1.00 0.00 9 THR A N 4
ATOM 3606 C CA . THR A 1 9 ? 32.863 18.580 20.932 1.00 0.00 9 THR A CA 4
ATOM 3607 C C . THR A 1 9 ? 31.542 17.796 20.981 1.00 0.00 9 THR A C 4
ATOM 3608 O O . THR A 1 9 ? 30.769 17.976 21.920 1.00 0.00 9 THR A O 4
ATOM 3619 N N . GLN A 1 10 ? 31.272 16.893 20.031 1.00 0.00 10 GLN A N 4
ATOM 3620 C CA . GLN A 1 10 ? 30.069 16.037 20.039 1.00 0.00 10 GLN A CA 4
ATOM 3621 C C . GLN A 1 10 ? 29.968 15.190 21.317 1.00 0.00 10 GLN A C 4
ATOM 3622 O O . GLN A 1 10 ? 28.875 14.996 21.834 1.00 0.00 10 GLN A O 4
ATOM 3636 N N . ASN A 1 11 ? 31.107 14.784 21.892 1.00 0.00 11 ASN A N 4
ATOM 3637 C CA . ASN A 1 11 ? 31.215 14.138 23.209 1.00 0.00 11 ASN A CA 4
ATOM 3638 C C . ASN A 1 11 ? 30.577 14.972 24.349 1.00 0.00 11 ASN A C 4
ATOM 3639 O O . ASN A 1 11 ? 30.076 14.405 25.317 1.00 0.00 11 ASN A O 4
ATOM 3650 N N . GLN A 1 12 ? 30.601 16.303 24.242 1.00 0.00 12 GLN A N 4
ATOM 3651 C CA . GLN A 1 12 ? 29.997 17.256 25.175 1.00 0.00 12 GLN A CA 4
ATOM 3652 C C . GLN A 1 12 ? 28.540 17.549 24.796 1.00 0.00 12 GLN A C 4
ATOM 3653 O O . GLN A 1 12 ? 27.690 17.564 25.684 1.00 0.00 12 GLN A O 4
ATOM 3667 N N . ILE A 1 13 ? 28.240 17.712 23.498 1.00 0.00 13 ILE A N 4
ATOM 3668 C CA . ILE A 1 13 ? 26.862 17.823 22.981 1.00 0.00 13 ILE A CA 4
ATOM 3669 C C . ILE A 1 13 ? 26.000 16.663 23.477 1.00 0.00 13 ILE A C 4
ATOM 3670 O O . ILE A 1 13 ? 24.933 16.919 24.002 1.00 0.00 13 ILE A O 4
ATOM 3686 N N . GLU A 1 14 ? 26.475 15.422 23.393 1.00 0.00 14 GLU A N 4
ATOM 3687 C CA . GLU A 1 14 ? 25.784 14.219 23.898 1.00 0.00 14 GLU A CA 4
ATOM 3688 C C . GLU A 1 14 ? 25.212 14.344 25.317 1.00 0.00 14 GLU A C 4
ATOM 3689 O O . GLU A 1 14 ? 24.033 14.060 25.525 1.00 0.00 14 GLU A O 4
ATOM 3701 N N . VAL A 1 15 ? 26.005 14.782 26.298 1.00 0.00 15 VAL A N 4
ATOM 3702 C CA . VAL A 1 15 ? 25.536 14.950 27.687 1.00 0.00 15 VAL A CA 4
ATOM 3703 C C . VAL A 1 15 ? 24.494 16.068 27.783 1.00 0.00 15 VAL A C 4
ATOM 3704 O O . VAL A 1 15 ? 23.489 15.928 28.481 1.00 0.00 15 VAL A O 4
ATOM 3717 N N . LEU A 1 16 ? 24.726 17.174 27.071 1.00 0.00 16 LEU A N 4
ATOM 3718 C CA . LEU A 1 16 ? 23.820 18.318 26.997 1.00 0.00 16 LEU A CA 4
ATOM 3719 C C . LEU A 1 16 ? 22.482 17.964 26.315 1.00 0.00 16 LEU A C 4
ATOM 3720 O O . LEU A 1 16 ? 21.421 18.271 26.861 1.00 0.00 16 LEU A O 4
ATOM 3736 N N . GLU A 1 17 ? 22.492 17.268 25.174 1.00 0.00 17 GLU A N 4
ATOM 3737 C CA . GLU A 1 17 ? 21.280 16.753 24.534 1.00 0.00 17 GLU A CA 4
ATOM 3738 C C . GLU A 1 17 ? 20.584 15.676 25.362 1.00 0.00 17 GLU A C 4
ATOM 3739 O O . GLU A 1 17 ? 19.359 15.705 25.468 1.00 0.00 17 GLU A O 4
ATOM 3751 N N . ASN A 1 18 ? 21.326 14.813 26.056 1.00 0.00 18 ASN A N 4
ATOM 3752 C CA . ASN A 1 18 ? 20.733 13.870 27.006 1.00 0.00 18 ASN A CA 4
ATOM 3753 C C . ASN A 1 18 ? 19.959 14.558 28.156 1.00 0.00 18 ASN A C 4
ATOM 3754 O O . ASN A 1 18 ? 18.945 14.025 28.602 1.00 0.00 18 ASN A O 4
ATOM 3765 N N . VAL A 1 19 ? 20.368 15.750 28.616 1.00 0.00 19 VAL A N 4
ATOM 3766 C CA . VAL A 1 19 ? 19.542 16.573 29.530 1.00 0.00 19 VAL A CA 4
ATOM 3767 C C . VAL A 1 19 ? 18.340 17.184 28.799 1.00 0.00 19 VAL A C 4
ATOM 3768 O O . VAL A 1 19 ? 17.205 17.025 29.248 1.00 0.00 19 VAL A O 4
ATOM 3781 N N . PHE A 1 20 ? 18.559 17.844 27.658 1.00 0.00 20 PHE A N 4
ATOM 3782 C CA . PHE A 1 20 ? 17.515 18.451 26.813 1.00 0.00 20 PHE A CA 4
ATOM 3783 C C . PHE A 1 20 ? 16.391 17.468 26.422 1.00 0.00 20 PHE A C 4
ATOM 3784 O O . PHE A 1 20 ? 15.226 17.860 26.344 1.00 0.00 20 PHE A O 4
ATOM 3801 N N . ARG A 1 21 ? 16.721 16.181 26.249 1.00 0.00 21 ARG A N 4
ATOM 3802 C CA . ARG A 1 21 ? 15.818 15.043 26.000 1.00 0.00 21 ARG A CA 4
ATOM 3803 C C . ARG A 1 21 ? 14.787 14.806 27.114 1.00 0.00 21 ARG A C 4
ATOM 3804 O O . ARG A 1 21 ? 13.711 14.278 26.838 1.00 0.00 21 ARG A O 4
ATOM 3825 N N . VAL A 1 22 ? 15.086 15.214 28.349 1.00 0.00 22 VAL A N 4
ATOM 3826 C CA . VAL A 1 22 ? 14.228 15.083 29.547 1.00 0.00 22 VAL A CA 4
ATOM 3827 C C . VAL A 1 22 ? 13.653 16.438 29.991 1.00 0.00 22 VAL A C 4
ATOM 3828 O O . VAL A 1 22 ? 12.489 16.519 30.382 1.00 0.00 22 VAL A O 4
ATOM 3841 N N . ASN A 1 23 ? 14.440 17.513 29.897 1.00 0.00 23 ASN A N 4
ATOM 3842 C CA . ASN A 1 23 ? 14.060 18.878 30.261 1.00 0.00 23 ASN A CA 4
ATOM 3843 C C . ASN A 1 23 ? 14.348 19.838 29.093 1.00 0.00 23 ASN A C 4
ATOM 3844 O O . ASN A 1 23 ? 15.389 20.491 29.030 1.00 0.00 23 ASN A O 4
ATOM 3855 N N . CYS A 1 24 ? 13.384 19.929 28.167 1.00 0.00 24 CYS A N 4
ATOM 3856 C CA . CYS A 1 24 ? 13.432 20.774 26.963 1.00 0.00 24 CYS A CA 4
ATOM 3857 C C . CYS A 1 24 ? 13.738 22.256 27.277 1.00 0.00 24 CYS A C 4
ATOM 3858 O O . CYS A 1 24 ? 14.475 22.912 26.542 1.00 0.00 24 CYS A O 4
ATOM 3866 N N . TYR A 1 25 ? 13.273 22.747 28.433 1.00 0.00 25 TYR A N 4
ATOM 3867 C CA . TYR A 1 25 ? 13.867 23.887 29.135 1.00 0.00 25 TYR A CA 4
ATOM 3868 C C . TYR A 1 25 ? 14.383 23.428 30.514 1.00 0.00 25 TYR A C 4
ATOM 3869 O O . TYR A 1 25 ? 13.591 22.934 31.325 1.00 0.00 25 TYR A O 4
ATOM 3887 N N . PRO A 1 26 ? 15.694 23.542 30.797 1.00 0.00 26 PRO A N 4
ATOM 3888 C CA . PRO A 1 26 ? 16.264 23.236 32.109 1.00 0.00 26 PRO A CA 4
ATOM 3889 C C . PRO A 1 26 ? 15.966 24.347 33.132 1.00 0.00 26 PRO A C 4
ATOM 3890 O O . PRO A 1 26 ? 15.481 25.428 32.781 1.00 0.00 26 PRO A O 4
ATOM 3901 N N . GLY A 1 27 ? 16.300 24.086 34.396 1.00 0.00 27 GLY A N 4
ATOM 3902 C CA . GLY A 1 27 ? 16.403 25.105 35.442 1.00 0.00 27 GLY A CA 4
ATOM 3903 C C . GLY A 1 27 ? 17.755 25.824 35.419 1.00 0.00 27 GLY A C 4
ATOM 3904 O O . GLY A 1 27 ? 18.676 25.397 34.725 1.00 0.00 27 GLY A O 4
ATOM 3908 N N . ILE A 1 28 ? 17.906 26.893 36.208 1.00 0.00 28 ILE A N 4
ATOM 3909 C CA . ILE A 1 28 ? 19.172 27.645 36.297 1.00 0.00 28 ILE A CA 4
ATOM 3910 C C . ILE 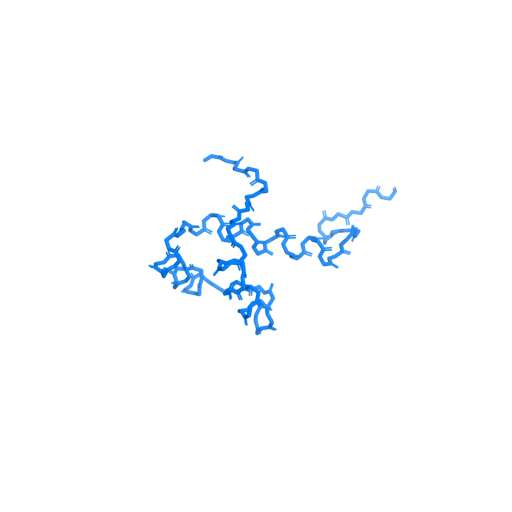A 1 28 ? 20.272 26.763 36.881 1.00 0.00 28 ILE A C 4
ATOM 3911 O O . ILE A 1 28 ? 21.320 26.629 36.280 1.00 0.00 28 ILE A O 4
ATOM 3927 N N . ASP A 1 29 ? 19.983 26.090 37.989 1.00 0.00 29 ASP A N 4
ATOM 3928 C CA . ASP A 1 29 ? 20.820 25.090 38.664 1.00 0.00 29 ASP A CA 4
ATOM 3929 C C . ASP A 1 29 ? 21.268 23.935 37.752 1.00 0.00 29 ASP A C 4
ATOM 3930 O O . ASP A 1 29 ? 22.345 23.382 37.948 1.00 0.00 29 ASP A O 4
ATOM 3939 N N . ILE A 1 30 ? 20.480 23.590 36.733 1.00 0.00 30 ILE A N 4
ATOM 3940 C CA . ILE A 1 30 ? 20.839 22.579 35.731 1.00 0.00 30 ILE A CA 4
ATOM 3941 C C . ILE A 1 30 ? 21.778 23.179 34.668 1.00 0.00 30 ILE A C 4
ATOM 3942 O O . ILE A 1 30 ? 22.683 22.496 34.194 1.00 0.00 30 ILE A O 4
ATOM 3958 N N . LEU A 1 31 ? 21.605 24.458 34.311 1.00 0.00 31 LEU A N 4
ATOM 3959 C CA . LEU A 1 31 ? 22.559 25.215 33.487 1.00 0.00 31 LEU A CA 4
ATOM 3960 C C . LEU A 1 31 ? 23.889 25.453 34.227 1.00 0.00 31 LEU A C 4
ATOM 3961 O O . LEU A 1 31 ? 24.939 25.230 33.630 1.00 0.00 31 LEU A O 4
ATOM 3977 N N . GLU A 1 32 ? 23.847 25.865 35.497 1.00 0.00 32 GLU A N 4
ATOM 3978 C CA . GLU A 1 32 ? 24.985 25.938 36.420 1.00 0.00 32 GLU A CA 4
ATOM 3979 C C . GLU A 1 32 ? 25.714 24.604 36.549 1.00 0.00 32 GLU A C 4
ATOM 3980 O O . GLU A 1 32 ? 26.918 24.562 36.309 1.00 0.00 32 GLU A O 4
ATOM 3992 N N . ASP A 1 33 ? 25.025 23.514 36.897 1.00 0.00 33 ASP A N 4
ATOM 3993 C CA . ASP A 1 33 ? 25.672 22.204 37.005 1.00 0.00 33 ASP A CA 4
ATOM 3994 C C . ASP A 1 33 ? 26.303 21.770 35.677 1.00 0.00 33 ASP A C 4
ATOM 3995 O O . ASP A 1 33 ? 27.451 21.337 35.669 1.00 0.00 33 ASP A O 4
ATOM 4004 N N . LEU A 1 34 ? 25.624 21.943 34.536 1.00 0.00 34 LEU A N 4
ATOM 4005 C CA . LEU A 1 34 ? 26.221 21.647 33.235 1.00 0.00 34 LEU A CA 4
ATOM 4006 C C . LEU A 1 34 ? 27.443 22.524 32.930 1.00 0.00 34 LEU A C 4
ATOM 4007 O O . LEU A 1 34 ? 28.452 22.000 32.457 1.00 0.00 34 LEU A O 4
ATOM 4023 N N . ALA A 1 35 ? 27.397 23.827 33.214 1.00 0.00 35 ALA A N 4
ATOM 4024 C CA . ALA A 1 35 ? 28.551 24.717 33.095 1.00 0.00 35 ALA A CA 4
ATOM 4025 C C . ALA A 1 35 ? 29.716 24.225 33.972 1.00 0.00 35 ALA A C 4
ATOM 4026 O O . ALA A 1 35 ? 30.797 23.908 33.462 1.00 0.00 35 ALA A O 4
ATOM 4033 N N . GLN A 1 36 ? 29.483 24.108 35.280 1.00 0.00 36 GLN A N 4
ATOM 4034 C CA . GLN A 1 36 ? 30.482 23.718 36.274 1.00 0.00 36 GLN A CA 4
ATOM 4035 C C . GLN A 1 36 ? 31.064 22.308 36.044 1.00 0.00 36 GLN A C 4
ATOM 4036 O O . GLN A 1 36 ? 32.242 22.081 36.332 1.00 0.00 36 GLN A O 4
ATOM 4050 N N . LYS A 1 37 ? 30.279 21.358 35.516 1.00 0.00 37 LYS A N 4
ATOM 4051 C CA . LYS A 1 37 ? 30.656 19.938 35.374 1.00 0.00 37 LYS A CA 4
ATOM 4052 C C . LYS A 1 37 ? 31.333 19.616 34.039 1.00 0.00 37 LYS A C 4
ATOM 4053 O O . LYS A 1 37 ? 32.360 18.936 34.044 1.00 0.00 37 LYS A O 4
ATOM 4072 N N . LEU A 1 38 ? 30.807 20.111 32.909 1.00 0.00 38 LEU A N 4
ATOM 4073 C CA . LEU A 1 38 ? 31.401 19.935 31.565 1.00 0.00 38 LEU A CA 4
ATOM 4074 C C . LEU A 1 38 ? 32.580 20.884 31.299 1.00 0.00 38 LEU A C 4
ATOM 4075 O O . LEU A 1 38 ? 33.340 20.708 30.344 1.00 0.00 38 LEU A O 4
ATOM 4091 N N . ASN A 1 39 ? 32.749 21.875 32.170 1.00 0.00 39 ASN A N 4
ATOM 4092 C CA . ASN A 1 39 ? 33.867 22.826 32.264 1.00 0.00 39 ASN A CA 4
ATOM 4093 C C . ASN A 1 39 ? 33.693 23.967 31.240 1.00 0.00 39 ASN A C 4
ATOM 4094 O O . ASN A 1 39 ? 34.501 24.151 30.326 1.00 0.00 39 ASN A O 4
ATOM 4105 N N . LEU A 1 40 ? 32.588 24.695 31.383 1.00 0.00 40 LEU A N 4
ATOM 4106 C CA . LEU A 1 40 ? 32.074 25.760 30.521 1.00 0.00 40 LEU A CA 4
ATOM 4107 C C . LEU A 1 40 ? 31.577 26.930 31.399 1.00 0.00 40 LEU A C 4
ATOM 4108 O O . LEU A 1 40 ? 31.910 27.005 32.580 1.00 0.00 40 LEU A O 4
ATOM 4124 N N . GLU A 1 41 ? 30.793 27.854 30.840 1.00 0.00 41 GLU A N 4
ATOM 4125 C CA . GLU A 1 41 ? 30.146 28.956 31.564 1.00 0.00 41 GLU A CA 4
ATOM 4126 C C . GLU A 1 41 ? 28.669 29.089 31.146 1.00 0.00 41 GLU A C 4
ATOM 4127 O O . GLU A 1 41 ? 28.302 28.779 30.002 1.00 0.00 41 GLU A O 4
ATOM 4139 N N . LEU A 1 42 ? 27.821 29.540 32.075 1.00 0.00 42 LEU A N 4
ATOM 4140 C CA . LEU A 1 42 ? 26.362 29.527 31.949 1.00 0.00 42 LEU A CA 4
ATOM 4141 C C . LEU A 1 42 ? 25.853 30.223 30.682 1.00 0.00 42 LEU A C 4
ATOM 4142 O O . LEU A 1 42 ? 24.947 29.697 30.046 1.00 0.00 42 LEU A O 4
ATOM 4158 N N . ASP A 1 43 ? 26.459 31.335 30.250 1.00 0.00 43 ASP A N 4
ATOM 4159 C CA . ASP A 1 43 ? 26.120 32.015 28.988 1.00 0.00 43 ASP A CA 4
ATOM 4160 C C . ASP A 1 43 ? 26.221 31.091 27.767 1.00 0.00 43 ASP A C 4
ATOM 4161 O O . ASP A 1 43 ? 25.357 31.118 26.893 1.00 0.00 43 ASP A O 4
ATOM 4170 N N . ARG A 1 44 ? 27.267 30.256 27.700 1.00 0.00 44 ARG A N 4
ATOM 4171 C CA . ARG A 1 44 ? 27.444 29.280 26.617 1.00 0.00 44 ARG A CA 4
ATOM 4172 C C . ARG A 1 44 ? 26.385 28.194 26.681 1.00 0.00 44 ARG A C 4
ATOM 4173 O O . ARG A 1 44 ? 25.937 27.763 25.621 1.00 0.00 44 ARG A O 4
ATOM 4194 N N . ILE A 1 45 ? 25.995 27.751 27.879 1.00 0.00 45 ILE A N 4
ATOM 4195 C CA . ILE A 1 45 ? 24.921 26.751 28.027 1.00 0.00 45 ILE A CA 4
ATOM 4196 C C . ILE A 1 45 ? 23.541 27.345 27.717 1.00 0.00 45 ILE A C 4
ATOM 4197 O O . ILE A 1 45 ? 22.750 26.703 27.034 1.00 0.00 45 ILE A O 4
ATOM 4213 N N . GLN A 1 46 ? 23.279 28.589 28.117 1.00 0.00 46 GLN A N 4
ATOM 4214 C CA . GLN A 1 46 ? 22.108 29.373 27.721 1.00 0.00 46 GLN A CA 4
ATOM 4215 C C . GLN A 1 46 ? 22.010 29.500 26.200 1.00 0.00 46 GLN A C 4
ATOM 4216 O O . GLN A 1 46 ? 21.025 29.047 25.619 1.00 0.00 46 GLN A O 4
ATOM 4230 N N . ILE A 1 47 ? 23.036 30.038 25.532 1.00 0.00 47 ILE A N 4
ATOM 4231 C CA . ILE A 1 47 ? 23.081 30.123 24.064 1.00 0.00 47 ILE A CA 4
ATOM 4232 C C . ILE A 1 47 ? 22.943 28.737 23.435 1.00 0.00 47 ILE A C 4
ATOM 4233 O O . ILE A 1 47 ? 22.204 28.594 22.463 1.00 0.00 47 ILE A O 4
ATOM 4249 N N . TRP A 1 48 ? 23.597 27.703 23.971 1.00 0.00 48 TRP A N 4
ATOM 4250 C CA . TRP A 1 48 ? 23.443 26.339 23.470 1.00 0.00 48 TRP A CA 4
ATOM 4251 C C . TRP A 1 48 ? 21.992 25.834 23.548 1.00 0.00 48 TRP A C 4
ATOM 4252 O O . TRP A 1 48 ? 21.442 25.455 22.511 1.00 0.00 48 TRP A O 4
ATOM 4273 N N . PHE A 1 49 ? 21.350 25.859 24.725 1.00 0.00 49 PHE A N 4
ATOM 4274 C CA . PHE A 1 49 ? 19.951 25.407 24.855 1.00 0.00 49 PHE A CA 4
ATOM 4275 C C . PHE A 1 49 ? 19.011 26.277 24.021 1.00 0.00 49 PHE A C 4
ATOM 4276 O O . PHE A 1 49 ? 18.176 25.735 23.307 1.00 0.00 49 PHE A O 4
ATOM 4293 N N . GLN A 1 50 ? 19.147 27.606 24.051 1.00 0.00 50 GLN A N 4
ATOM 4294 C CA . GLN A 1 50 ? 18.343 28.515 23.226 1.00 0.00 50 GLN A CA 4
ATOM 4295 C C . GLN A 1 50 ? 18.495 28.205 21.734 1.00 0.00 50 GLN A C 4
ATOM 4296 O O . GLN A 1 50 ? 17.486 28.093 21.043 1.00 0.00 50 GLN A O 4
ATOM 4310 N N . ASN A 1 51 ? 19.714 27.968 21.223 1.00 0.00 51 ASN A N 4
ATOM 4311 C CA . ASN A 1 51 ? 19.880 27.526 19.833 1.00 0.00 51 ASN A CA 4
ATOM 4312 C C . ASN A 1 51 ? 19.171 26.189 19.560 1.00 0.00 51 ASN A C 4
ATOM 4313 O O . ASN A 1 51 ? 18.413 26.081 18.596 1.00 0.00 51 ASN A O 4
ATOM 4324 N N . ARG A 1 52 ? 19.388 25.170 20.401 1.00 0.00 52 ARG A N 4
ATOM 4325 C CA . ARG A 1 52 ? 18.727 23.859 20.298 1.00 0.00 52 ARG A CA 4
ATOM 4326 C C . ARG A 1 52 ? 17.204 23.972 20.307 1.00 0.00 52 ARG A C 4
ATOM 4327 O O . ARG A 1 52 ? 16.546 23.558 19.359 1.00 0.00 52 ARG A O 4
ATOM 4348 N N . ARG A 1 53 ? 16.632 24.559 21.356 1.00 0.00 53 ARG A N 4
ATOM 4349 C CA . ARG A 1 53 ? 15.189 24.736 21.557 1.00 0.00 53 ARG A CA 4
ATOM 4350 C C . ARG A 1 53 ? 14.564 25.603 20.464 1.00 0.00 53 ARG A C 4
ATOM 4351 O O . ARG A 1 53 ? 13.479 25.246 20.001 1.00 0.00 53 ARG A O 4
ATOM 4372 N N . ALA A 1 54 ? 15.232 26.659 19.983 1.00 0.00 54 ALA A N 4
ATOM 4373 C CA . ALA A 1 54 ? 14.751 27.408 18.819 1.00 0.00 54 ALA A CA 4
ATOM 4374 C C . ALA A 1 54 ? 14.745 26.551 17.538 1.00 0.00 54 ALA A C 4
ATOM 4375 O O . ALA A 1 54 ? 13.755 26.533 16.809 1.00 0.00 54 ALA A O 4
ATOM 4382 N N . LYS A 1 55 ? 15.836 25.823 17.255 1.00 0.00 55 LYS A N 4
ATOM 4383 C CA . LYS A 1 55 ? 16.037 25.115 15.980 1.00 0.00 55 LYS A CA 4
ATOM 4384 C C . LYS A 1 55 ? 15.437 23.712 15.929 1.00 0.00 55 LYS A C 4
ATOM 4385 O O . LYS A 1 55 ? 15.337 23.177 14.831 1.00 0.00 55 LYS A O 4
ATOM 4404 N N . LEU A 1 56 ? 14.994 23.147 17.059 1.00 0.00 56 LEU A N 4
ATOM 4405 C CA . LEU A 1 56 ? 14.603 21.744 17.257 1.00 0.00 56 LEU A CA 4
ATOM 4406 C C . LEU A 1 56 ? 14.002 21.086 16.009 1.00 0.00 56 LEU A C 4
ATOM 4407 O O . LEU A 1 56 ? 14.603 20.168 15.461 1.00 0.00 56 LEU A O 4
ATOM 4423 N N . LYS A 1 57 ? 12.862 21.595 15.523 1.00 0.00 57 LYS A N 4
ATOM 4424 C CA . LYS A 1 57 ? 12.149 21.023 14.369 1.00 0.00 57 LYS A CA 4
ATOM 4425 C C . LYS A 1 57 ? 12.945 21.052 13.055 1.00 0.00 57 LYS A C 4
ATOM 4426 O O . LYS A 1 57 ? 12.834 20.108 12.279 1.00 0.00 57 LYS A O 4
ATOM 4445 N N . ARG A 1 58 ? 13.792 22.063 12.802 1.00 0.00 58 ARG A N 4
ATOM 4446 C CA . ARG A 1 58 ? 14.709 22.068 11.640 1.00 0.00 58 ARG A CA 4
ATOM 4447 C C . ARG A 1 58 ? 15.942 21.173 11.856 1.00 0.00 58 ARG A C 4
ATOM 4448 O O . ARG A 1 58 ? 16.469 20.620 10.898 1.00 0.00 58 ARG A O 4
ATOM 4469 N N . SER A 1 59 ? 16.346 20.969 13.112 1.00 0.00 59 SER A N 4
ATOM 4470 C CA . SER A 1 59 ? 17.473 20.130 13.549 1.00 0.00 59 SER A CA 4
ATOM 4471 C C . SER A 1 59 ? 18.759 20.420 12.751 1.00 0.00 59 SER A C 4
ATOM 4472 O O . SER A 1 59 ? 19.265 21.543 12.822 1.00 0.00 59 SER A O 4
ATOM 4480 N N . HIS A 1 60 ? 19.278 19.462 11.979 1.00 0.00 60 HIS A N 4
ATOM 4481 C CA . HIS A 1 60 ? 20.212 19.657 10.870 1.00 0.00 60 HIS A CA 4
ATOM 4482 C C . HIS A 1 60 ? 20.070 18.523 9.831 1.00 0.00 60 HIS A C 4
ATOM 4483 O O . HIS A 1 60 ? 19.229 17.626 9.968 1.00 0.00 60 HIS A O 4
ATOM 4497 N N . ARG A 1 61 ? 20.909 18.529 8.789 1.00 0.00 61 ARG A N 4
ATOM 4498 C CA . ARG A 1 61 ? 21.314 17.329 8.043 1.00 0.00 61 ARG A CA 4
ATOM 4499 C C . ARG A 1 61 ? 22.196 16.452 8.945 1.00 0.00 61 ARG A C 4
ATOM 4500 O O . ARG A 1 61 ? 23.426 16.481 8.878 1.00 0.00 61 ARG A O 4
ATOM 4521 N N . GLU A 1 62 ? 21.557 15.708 9.847 1.00 0.00 62 GLU A N 4
ATOM 4522 C CA . GLU A 1 62 ? 22.236 14.757 10.730 1.00 0.00 62 GLU A CA 4
ATOM 4523 C C . GLU A 1 62 ? 21.488 13.422 10.832 1.00 0.00 62 GLU A C 4
ATOM 4524 O O . GLU A 1 62 ? 20.255 13.362 10.779 1.00 0.00 62 GLU A O 4
ATOM 4536 N N . SER A 1 63 ? 22.265 12.341 10.923 1.00 0.00 63 SER A N 4
ATOM 4537 C CA . SER A 1 63 ? 21.837 10.964 10.662 1.00 0.00 63 SER A CA 4
ATOM 4538 C C . SER A 1 63 ? 22.646 9.944 11.480 1.00 0.00 63 SER A C 4
ATOM 4539 O O . SER A 1 63 ? 23.250 9.017 10.930 1.00 0.00 63 SER A O 4
ATOM 4547 N N . GLN A 1 64 ? 22.685 10.134 12.802 1.00 0.00 64 GLN A N 4
ATOM 4548 C CA . GLN A 1 64 ? 23.314 9.223 13.765 1.00 0.00 64 GLN A CA 4
ATOM 4549 C C . GLN A 1 64 ? 22.519 9.196 15.081 1.00 0.00 64 GLN A C 4
ATOM 4550 O O . GLN A 1 64 ? 22.890 9.836 16.060 1.00 0.00 64 GLN A O 4
ATOM 4564 N N . PHE A 1 65 ? 21.392 8.486 15.080 1.00 0.00 65 PHE A N 4
ATOM 4565 C CA . PHE A 1 65 ? 20.510 8.318 16.236 1.00 0.00 65 PHE A CA 4
ATOM 4566 C C . PHE A 1 65 ? 19.770 6.975 16.175 1.00 0.00 65 PHE A C 4
ATOM 4567 O O . PHE A 1 65 ? 19.584 6.405 15.098 1.00 0.00 65 PHE A O 4
ATOM 4584 N N . LEU A 1 66 ? 19.327 6.480 17.333 1.00 0.00 66 LEU A N 4
ATOM 4585 C CA . LEU A 1 66 ? 18.641 5.193 17.467 1.00 0.00 66 LEU A CA 4
ATOM 4586 C C . LEU A 1 66 ? 17.137 5.325 17.149 1.00 0.00 66 LEU A C 4
ATOM 4587 O O . LEU A 1 66 ? 16.293 5.303 18.047 1.00 0.00 66 LEU A O 4
ATOM 4603 N N . MET A 1 67 ? 16.804 5.454 15.857 1.00 0.00 67 MET A N 4
ATOM 4604 C CA . MET A 1 67 ? 15.484 5.101 15.304 1.00 0.00 67 MET A CA 4
ATOM 4605 C C . MET A 1 67 ? 15.581 4.620 13.861 1.00 0.00 67 MET A C 4
ATOM 4606 O O . MET A 1 67 ? 15.642 3.386 13.688 1.00 0.00 67 MET A O 4
ATOM 4621 N N . GLY A 1 1 ? 37.391 33.854 25.629 1.00 0.00 1 GLY A N 5
ATOM 4622 C CA . GLY A 1 1 ? 36.255 33.330 24.854 1.00 0.00 1 GLY A CA 5
ATOM 4623 C C . GLY A 1 1 ? 35.123 34.342 24.751 1.00 0.00 1 GLY A C 5
ATOM 4624 O O . GLY A 1 1 ? 35.223 35.419 25.339 1.00 0.00 1 GLY A O 5
ATOM 4630 N N . ARG A 1 2 ? 34.069 33.958 24.006 1.00 0.00 2 ARG A N 5
ATOM 4631 C CA . ARG A 1 2 ? 32.762 34.594 23.669 1.00 0.00 2 ARG A CA 5
ATOM 4632 C C . ARG A 1 2 ? 32.586 34.806 22.145 1.00 0.00 2 ARG A C 5
ATOM 4633 O O . ARG A 1 2 ? 31.784 35.629 21.711 1.00 0.00 2 ARG A O 5
ATOM 4654 N N . ARG A 1 3 ? 33.349 34.089 21.308 1.00 0.00 3 ARG A N 5
ATOM 4655 C CA . ARG A 1 3 ? 33.276 34.148 19.832 1.00 0.00 3 ARG A CA 5
ATOM 4656 C C . ARG A 1 3 ? 32.014 33.442 19.285 1.00 0.00 3 ARG A C 5
ATOM 4657 O O . ARG A 1 3 ? 31.457 32.575 19.956 1.00 0.00 3 ARG A O 5
ATOM 4678 N N . PRO A 1 4 ? 31.554 33.755 18.055 1.00 0.00 4 PRO A N 5
ATOM 4679 C CA . PRO A 1 4 ? 30.285 33.252 17.498 1.00 0.00 4 PRO A CA 5
ATOM 4680 C C . PRO A 1 4 ? 30.343 31.806 16.946 1.00 0.00 4 PRO A C 5
ATOM 4681 O O . PRO A 1 4 ? 29.847 31.517 15.852 1.00 0.00 4 PRO A O 5
ATOM 4692 N N . ARG A 1 5 ? 30.928 30.882 17.715 1.00 0.00 5 ARG A N 5
ATOM 4693 C CA . ARG A 1 5 ? 30.841 29.420 17.542 1.00 0.00 5 ARG A CA 5
ATOM 4694 C C . ARG A 1 5 ? 30.782 28.753 18.920 1.00 0.00 5 ARG A C 5
ATOM 4695 O O . ARG A 1 5 ? 31.807 28.392 19.489 1.00 0.00 5 ARG A O 5
ATOM 4716 N N . THR A 1 6 ? 29.579 28.590 19.466 1.00 0.00 6 THR A N 5
ATOM 4717 C CA . THR A 1 6 ? 29.351 27.881 20.742 1.00 0.00 6 THR A CA 5
ATOM 4718 C C . THR A 1 6 ? 29.488 26.362 20.595 1.00 0.00 6 THR A C 5
ATOM 4719 O O . THR A 1 6 ? 29.767 25.675 21.568 1.00 0.00 6 THR A O 5
ATOM 4730 N N . ALA A 1 7 ? 29.313 25.823 19.384 1.00 0.00 7 ALA A N 5
ATOM 4731 C CA . ALA A 1 7 ? 29.368 24.392 19.074 1.00 0.00 7 ALA A CA 5
ATOM 4732 C C . ALA A 1 7 ? 30.655 23.690 19.556 1.00 0.00 7 ALA A C 5
ATOM 4733 O O . ALA A 1 7 ? 31.744 23.867 19.011 1.00 0.00 7 ALA A O 5
ATOM 4740 N N . PHE A 1 8 ? 30.489 22.886 20.605 1.00 0.00 8 PHE A N 5
ATOM 4741 C CA . PHE A 1 8 ? 31.510 22.084 21.277 1.00 0.00 8 PHE A CA 5
ATOM 4742 C C . PHE A 1 8 ? 31.975 20.863 20.443 1.00 0.00 8 PHE A C 5
ATOM 4743 O O . PHE A 1 8 ? 31.596 20.673 19.283 1.00 0.00 8 PHE A O 5
ATOM 4760 N N . THR A 1 9 ? 32.774 19.994 21.069 1.00 0.00 9 THR A N 5
ATOM 4761 C CA . THR A 1 9 ? 32.948 18.588 20.647 1.00 0.00 9 THR A CA 5
ATOM 4762 C C . THR A 1 9 ? 31.645 17.807 20.841 1.00 0.00 9 THR A C 5
ATOM 4763 O O . THR A 1 9 ? 30.917 18.051 21.809 1.00 0.00 9 THR A O 5
ATOM 4774 N N . GLN A 1 10 ? 31.364 16.825 19.978 1.00 0.00 10 GLN A N 5
ATOM 4775 C CA . GLN A 1 10 ? 30.232 15.899 20.133 1.00 0.00 10 GLN A CA 5
ATOM 4776 C C . GLN A 1 10 ? 30.198 15.232 21.511 1.00 0.00 10 GLN A C 5
ATOM 4777 O O . GLN A 1 10 ? 29.119 15.099 22.077 1.00 0.00 10 GLN A O 5
ATOM 4791 N N . ASN A 1 11 ? 31.344 14.921 22.125 1.00 0.00 11 ASN A N 5
ATOM 4792 C CA . ASN A 1 11 ? 31.351 14.305 23.455 1.00 0.00 11 ASN A CA 5
ATOM 4793 C C . ASN A 1 11 ? 30.881 15.233 24.603 1.00 0.00 11 ASN A C 5
ATOM 4794 O O . ASN A 1 11 ? 30.634 14.745 25.706 1.00 0.00 11 ASN A O 5
ATOM 4805 N N . GLN A 1 12 ? 30.740 16.542 24.350 1.00 0.00 12 GLN A N 5
ATOM 4806 C CA . GLN A 1 12 ? 30.055 17.527 25.204 1.00 0.00 12 GLN A CA 5
ATOM 4807 C C . GLN A 1 12 ? 28.569 17.614 24.834 1.00 0.00 12 GLN A C 5
ATOM 4808 O O . GLN A 1 12 ? 27.704 17.639 25.710 1.00 0.00 12 GLN A O 5
ATOM 4822 N N . ILE A 1 13 ? 28.283 17.664 23.525 1.00 0.00 13 ILE A N 5
ATOM 4823 C CA . ILE A 1 13 ? 26.934 17.702 22.951 1.00 0.00 13 ILE A CA 5
ATOM 4824 C C . ILE A 1 13 ? 26.097 16.529 23.457 1.00 0.00 13 ILE A C 5
ATOM 4825 O O . ILE A 1 13 ? 24.962 16.749 23.841 1.00 0.00 13 ILE A O 5
ATOM 4841 N N . GLU A 1 14 ? 26.648 15.319 23.538 1.00 0.00 14 GLU A N 5
ATOM 4842 C CA . GLU A 1 14 ? 25.979 14.153 24.132 1.00 0.00 14 GLU A CA 5
ATOM 4843 C C . GLU A 1 14 ? 25.383 14.379 25.522 1.00 0.00 14 GLU A C 5
ATOM 4844 O O . GLU A 1 14 ? 24.236 13.984 25.742 1.00 0.00 14 GLU A O 5
ATOM 4856 N N . VAL A 1 15 ? 26.116 14.979 26.467 1.00 0.00 15 VAL A N 5
ATOM 4857 C CA . VAL A 1 15 ? 25.556 15.214 27.812 1.00 0.00 15 VAL A CA 5
ATOM 4858 C C . VAL A 1 15 ? 24.430 16.247 27.739 1.00 0.00 15 VAL A C 5
ATOM 4859 O O . VAL A 1 15 ? 23.370 16.072 28.341 1.00 0.00 15 VAL A O 5
ATOM 4872 N N . LEU A 1 16 ? 24.653 17.312 26.970 1.00 0.00 16 LEU A N 5
ATOM 4873 C CA . LEU A 1 16 ? 23.708 18.406 26.790 1.00 0.00 16 LEU A CA 5
ATOM 4874 C C . LEU A 1 16 ? 22.423 17.954 26.059 1.00 0.00 16 LEU A C 5
ATOM 4875 O O . LEU A 1 16 ? 21.327 18.274 26.520 1.00 0.00 16 LEU A O 5
ATOM 4891 N N . GLU A 1 17 ? 22.514 17.149 24.992 1.00 0.00 17 GLU A N 5
ATOM 4892 C CA . GLU A 1 17 ? 21.364 16.510 24.343 1.00 0.00 17 GLU A CA 5
ATOM 4893 C C . GLU A 1 17 ? 20.632 15.524 25.258 1.00 0.00 17 GLU A C 5
ATOM 4894 O O . GLU A 1 17 ? 19.403 15.580 25.310 1.00 0.00 17 GLU A O 5
ATOM 4906 N N . ASN A 1 18 ? 21.334 14.673 26.021 1.00 0.00 18 ASN A N 5
ATOM 4907 C CA . ASN A 1 18 ? 20.653 13.809 26.993 1.00 0.00 18 ASN A CA 5
ATOM 4908 C C . ASN A 1 18 ? 19.848 14.572 28.066 1.00 0.00 18 ASN A C 5
ATOM 4909 O O . ASN A 1 18 ? 18.763 14.119 28.419 1.00 0.00 18 ASN A O 5
ATOM 4920 N N . VAL A 1 19 ? 20.307 15.731 28.556 1.00 0.00 19 VAL A N 5
ATOM 4921 C CA . VAL A 1 19 ? 19.480 16.574 29.445 1.00 0.00 19 VAL A CA 5
ATOM 4922 C C . VAL A 1 19 ? 18.333 17.244 28.677 1.00 0.00 19 VAL A C 5
ATOM 4923 O O . VAL A 1 19 ? 17.188 17.188 29.129 1.00 0.00 19 VAL A O 5
ATOM 4936 N N . PHE A 1 20 ? 18.597 17.820 27.497 1.00 0.00 20 PHE A N 5
ATOM 4937 C CA . PHE A 1 20 ? 17.577 18.437 26.634 1.00 0.00 20 PHE A CA 5
ATOM 4938 C C . PHE A 1 20 ? 16.412 17.486 26.303 1.00 0.00 20 PHE A C 5
ATOM 4939 O O . PHE A 1 20 ? 15.266 17.925 26.213 1.00 0.00 20 PHE A O 5
ATOM 4956 N N . ARG A 1 21 ? 16.693 16.184 26.162 1.00 0.00 21 ARG A N 5
ATOM 4957 C CA . ARG A 1 21 ? 15.730 15.096 25.916 1.00 0.00 21 ARG A CA 5
ATOM 4958 C C . ARG A 1 21 ? 14.587 15.039 26.940 1.00 0.00 21 ARG A C 5
ATOM 4959 O O . ARG A 1 21 ? 13.443 14.801 26.557 1.00 0.00 21 ARG A O 5
ATOM 4980 N N . VAL A 1 22 ? 14.905 15.285 28.214 1.00 0.00 22 VAL A N 5
ATOM 4981 C CA . VAL A 1 22 ? 13.949 15.393 29.332 1.00 0.00 22 VAL A CA 5
ATOM 4982 C C . VAL A 1 22 ? 13.452 16.836 29.487 1.00 0.00 22 VAL A C 5
ATOM 4983 O O . VAL A 1 22 ? 12.256 17.075 29.649 1.00 0.00 22 VAL A O 5
ATOM 4996 N N . ASN A 1 23 ? 14.373 17.805 29.446 1.00 0.00 23 ASN A N 5
ATOM 4997 C CA . ASN A 1 23 ? 14.156 19.204 29.798 1.00 0.00 23 ASN A CA 5
ATOM 4998 C C . ASN A 1 23 ? 14.681 20.151 28.700 1.00 0.00 23 ASN A C 5
ATOM 4999 O O . ASN A 1 23 ? 15.811 20.629 28.769 1.00 0.00 23 ASN A O 5
ATOM 5010 N N . CYS A 1 24 ? 13.849 20.480 27.707 1.00 0.00 24 CYS A N 5
ATOM 5011 C CA . CYS A 1 24 ? 14.209 21.360 26.581 1.00 0.00 24 CYS A CA 5
ATOM 5012 C C . CYS A 1 24 ? 14.684 22.777 26.989 1.00 0.00 24 CYS A C 5
ATOM 5013 O O . CYS A 1 24 ? 15.345 23.460 26.205 1.00 0.00 24 CYS A O 5
ATOM 5021 N N . TYR A 1 25 ? 14.333 23.242 28.191 1.00 0.00 25 TYR A N 5
ATOM 5022 C CA . TYR A 1 25 ? 14.808 24.484 28.815 1.00 0.00 25 TYR A CA 5
ATOM 5023 C C . TYR A 1 25 ? 14.732 24.324 30.351 1.00 0.00 25 TYR A C 5
ATOM 5024 O O . TYR A 1 25 ? 13.669 24.561 30.924 1.00 0.00 25 TYR A O 5
ATOM 5042 N N . PRO A 1 26 ? 15.786 23.800 31.008 1.00 0.00 26 PRO A N 5
ATOM 5043 C CA . PRO A 1 26 ? 15.773 23.487 32.439 1.00 0.00 26 PRO A CA 5
ATOM 5044 C C . PRO A 1 26 ? 15.972 24.734 33.325 1.00 0.00 26 PRO A C 5
ATOM 5045 O O . PRO A 1 26 ? 16.166 25.845 32.831 1.00 0.00 26 PRO A O 5
ATOM 5056 N N . GLY A 1 27 ? 15.930 24.543 34.649 1.00 0.00 27 GLY A N 5
ATOM 5057 C CA . GLY A 1 27 ? 16.210 25.595 35.631 1.00 0.00 27 GLY A CA 5
ATOM 5058 C C . GLY A 1 27 ? 17.699 25.948 35.751 1.00 0.00 27 GLY A C 5
ATOM 5059 O O . GLY A 1 27 ? 18.568 25.192 35.309 1.00 0.00 27 GLY A O 5
ATOM 5063 N N . ILE A 1 28 ? 18.005 27.088 36.378 1.00 0.00 28 ILE A N 5
ATOM 5064 C CA . ILE A 1 28 ? 19.368 27.638 36.404 1.00 0.00 28 ILE A CA 5
ATOM 5065 C C . ILE A 1 28 ? 20.356 26.705 37.098 1.00 0.00 28 ILE A C 5
ATOM 5066 O O . ILE A 1 28 ? 21.426 26.484 36.562 1.00 0.00 28 ILE A O 5
ATOM 5082 N N . ASP A 1 29 ? 20.002 26.106 38.234 1.00 0.00 29 ASP A N 5
ATOM 5083 C CA . ASP A 1 29 ? 20.864 25.176 38.969 1.00 0.00 29 ASP A CA 5
ATOM 5084 C C . ASP A 1 29 ? 21.251 23.934 38.150 1.00 0.00 29 ASP A C 5
ATOM 5085 O O . ASP A 1 29 ? 22.257 23.303 38.465 1.00 0.00 29 ASP A O 5
ATOM 5094 N N . ILE A 1 30 ? 20.461 23.557 37.138 1.00 0.00 30 ILE A N 5
ATOM 5095 C CA . ILE A 1 30 ? 20.740 22.468 36.194 1.00 0.00 30 ILE A CA 5
ATOM 5096 C C . ILE A 1 30 ? 21.688 22.956 35.087 1.00 0.00 30 ILE A C 5
ATOM 5097 O O . ILE A 1 30 ? 22.612 22.243 34.695 1.00 0.00 30 ILE A O 5
ATOM 5113 N N . LEU A 1 31 ? 21.474 24.186 34.601 1.00 0.00 31 LEU A N 5
ATOM 5114 C CA . LEU A 1 31 ? 22.368 24.863 33.660 1.00 0.00 31 LEU A CA 5
ATOM 5115 C C . LEU A 1 31 ? 23.751 25.122 34.279 1.00 0.00 31 LEU A C 5
ATOM 5116 O O . LEU A 1 31 ? 24.747 24.753 33.662 1.00 0.00 31 LEU A O 5
ATOM 5132 N N . GLU A 1 32 ? 23.836 25.698 35.483 1.00 0.00 32 GLU A N 5
ATOM 5133 C CA . GLU A 1 32 ? 25.067 25.795 36.268 1.00 0.00 32 GLU A CA 5
ATOM 5134 C C . GLU A 1 32 ? 25.688 24.439 36.621 1.00 0.00 32 GLU A C 5
ATOM 5135 O O . GLU A 1 32 ? 26.902 24.307 36.506 1.00 0.00 32 GLU A O 5
ATOM 5147 N N . ASP A 1 33 ? 24.916 23.399 36.961 1.00 0.00 33 ASP A N 5
ATOM 5148 C CA . ASP A 1 33 ? 25.495 22.045 37.097 1.00 0.00 33 ASP A CA 5
ATOM 5149 C C . ASP A 1 33 ? 26.282 21.610 35.854 1.00 0.00 33 ASP A C 5
ATOM 5150 O O . ASP A 1 33 ? 27.411 21.129 35.962 1.00 0.00 33 ASP A O 5
ATOM 5159 N N . LEU A 1 34 ? 25.688 21.775 34.670 1.00 0.00 34 LEU A N 5
ATOM 5160 C CA . LEU A 1 34 ? 26.318 21.454 33.393 1.00 0.00 34 LEU A CA 5
ATOM 5161 C C . LEU A 1 34 ? 27.492 22.389 33.077 1.00 0.00 34 LEU A C 5
ATOM 5162 O O . LEU A 1 34 ? 28.524 21.923 32.602 1.00 0.00 34 LEU A O 5
ATOM 5178 N N . ALA A 1 35 ? 27.362 23.684 33.369 1.00 0.00 35 ALA A N 5
ATOM 5179 C CA . ALA A 1 35 ? 28.441 24.665 33.288 1.00 0.00 35 ALA A CA 5
ATOM 5180 C C . ALA A 1 35 ? 29.667 24.205 34.099 1.00 0.00 35 ALA A C 5
ATOM 5181 O O . ALA A 1 35 ? 30.751 24.034 33.535 1.00 0.00 35 ALA A O 5
ATOM 5188 N N . GLN A 1 36 ? 29.494 23.918 35.398 1.00 0.00 36 GLN A N 5
ATOM 5189 C CA . GLN A 1 36 ? 30.598 23.464 36.249 1.00 0.00 36 GLN A CA 5
ATOM 5190 C C . GLN A 1 36 ? 31.175 22.115 35.774 1.00 0.00 36 GLN A C 5
ATOM 5191 O O . GLN A 1 36 ? 32.385 21.996 35.561 1.00 0.00 36 GLN A O 5
ATOM 5205 N N . LYS A 1 37 ? 30.332 21.090 35.570 1.00 0.00 37 LYS A N 5
ATOM 5206 C CA . LYS A 1 37 ? 30.751 19.705 35.264 1.00 0.00 37 LYS A CA 5
ATOM 5207 C C . LYS A 1 37 ? 31.313 19.476 33.860 1.00 0.00 37 LYS A C 5
ATOM 5208 O O . LYS A 1 37 ? 31.821 18.388 33.595 1.00 0.00 37 LYS A O 5
ATOM 5227 N N . LEU A 1 38 ? 31.232 20.465 32.972 1.00 0.00 38 LEU A N 5
ATOM 5228 C CA . LEU A 1 38 ? 31.761 20.414 31.603 1.00 0.00 38 LEU A CA 5
ATOM 5229 C C . LEU A 1 38 ? 32.805 21.521 31.334 1.00 0.00 38 LEU A C 5
ATOM 5230 O O . LEU A 1 38 ? 33.266 21.669 30.199 1.00 0.00 38 LEU A O 5
ATOM 5246 N N . ASN A 1 39 ? 33.155 22.295 32.372 1.00 0.00 39 ASN A N 5
ATOM 5247 C CA . ASN A 1 39 ? 33.882 23.568 32.355 1.00 0.00 39 ASN A CA 5
ATOM 5248 C C . ASN A 1 39 ? 33.500 24.454 31.155 1.00 0.00 39 ASN A C 5
ATOM 5249 O O . ASN A 1 39 ? 34.237 24.603 30.175 1.00 0.00 39 ASN A O 5
ATOM 5260 N N . LEU A 1 40 ? 32.316 25.047 31.272 1.00 0.00 40 LEU A N 5
ATOM 5261 C CA . LEU A 1 40 ? 31.748 26.097 30.430 1.00 0.00 40 LEU A CA 5
ATOM 5262 C C . LEU A 1 40 ? 31.110 27.149 31.356 1.00 0.00 40 LEU A C 5
ATOM 5263 O O . LEU A 1 40 ? 30.864 26.884 32.529 1.00 0.00 40 LEU A O 5
ATOM 5279 N N . GLU A 1 41 ? 30.802 28.339 30.850 1.00 0.00 41 GLU A N 5
ATOM 5280 C CA . GLU A 1 41 ? 29.946 29.302 31.546 1.00 0.00 41 GLU A CA 5
ATOM 5281 C C . GLU A 1 41 ? 28.457 29.087 31.233 1.00 0.00 41 GLU A C 5
ATOM 5282 O O . GLU A 1 41 ? 28.082 28.615 30.152 1.00 0.00 41 GLU A O 5
ATOM 5294 N N . LEU A 1 42 ? 27.614 29.535 32.169 1.00 0.00 42 LEU A N 5
ATOM 5295 C CA . LEU A 1 42 ? 26.154 29.552 32.085 1.00 0.00 42 LEU A CA 5
ATOM 5296 C C . LEU A 1 42 ? 25.671 30.069 30.722 1.00 0.00 42 LEU A C 5
ATOM 5297 O O . LEU A 1 42 ? 24.886 29.392 30.065 1.00 0.00 42 LEU A O 5
ATOM 5313 N N . ASP A 1 43 ? 26.176 31.214 30.252 1.00 0.00 43 ASP A N 5
ATOM 5314 C CA . ASP A 1 43 ? 25.821 31.815 28.959 1.00 0.00 43 ASP A CA 5
ATOM 5315 C C . ASP A 1 43 ? 26.091 30.897 27.750 1.00 0.00 43 ASP A C 5
ATOM 5316 O O . ASP A 1 43 ? 25.287 30.864 26.822 1.00 0.00 43 ASP A O 5
ATOM 5325 N N . ARG A 1 44 ? 27.198 30.134 27.728 1.00 0.00 44 ARG A N 5
ATOM 5326 C CA . ARG A 1 44 ? 27.486 29.173 26.641 1.00 0.00 44 ARG A CA 5
ATOM 5327 C C . ARG A 1 44 ? 26.499 28.008 26.660 1.00 0.00 44 ARG A C 5
ATOM 5328 O O . ARG A 1 44 ? 26.024 27.609 25.598 1.00 0.00 44 ARG A O 5
ATOM 5349 N N . ILE A 1 45 ? 26.183 27.456 27.835 1.00 0.00 45 ILE A N 5
ATOM 5350 C CA . ILE A 1 45 ? 25.158 26.400 27.950 1.00 0.00 45 ILE A CA 5
ATOM 5351 C C . ILE A 1 45 ? 23.768 26.943 27.603 1.00 0.00 45 ILE A C 5
ATOM 5352 O O . ILE A 1 45 ? 23.049 26.293 26.849 1.00 0.00 45 ILE A O 5
ATOM 5368 N N . GLN A 1 46 ? 23.405 28.144 28.054 1.00 0.00 46 GLN A N 5
ATOM 5369 C CA . GLN A 1 46 ? 22.169 28.827 27.666 1.00 0.00 46 GLN A CA 5
ATOM 5370 C C . GLN A 1 46 ? 22.059 29.002 26.151 1.00 0.00 46 GLN A C 5
ATOM 5371 O O . GLN A 1 46 ? 21.075 28.568 25.561 1.00 0.00 46 GLN A O 5
ATOM 5385 N N . ILE A 1 47 ? 23.076 29.562 25.486 1.00 0.00 47 ILE A N 5
ATOM 5386 C CA . ILE A 1 47 ? 23.120 29.654 24.018 1.00 0.00 47 ILE A CA 5
ATOM 5387 C C . ILE A 1 47 ? 23.055 28.271 23.365 1.00 0.00 47 ILE A C 5
ATOM 5388 O O . ILE A 1 47 ? 22.374 28.136 22.347 1.00 0.00 47 ILE A O 5
ATOM 5404 N N . TRP A 1 48 ? 23.684 27.229 23.918 1.00 0.00 48 TRP A N 5
ATOM 5405 C CA . TRP A 1 48 ? 23.486 25.870 23.408 1.00 0.00 48 TRP A CA 5
ATOM 5406 C C . TRP A 1 48 ? 22.018 25.418 23.507 1.00 0.00 48 TRP A C 5
ATOM 5407 O O . TRP A 1 48 ? 21.392 25.150 22.475 1.00 0.00 48 TRP A O 5
ATOM 5428 N N . PHE A 1 49 ? 21.446 25.377 24.719 1.00 0.00 49 PHE A N 5
ATOM 5429 C CA . PHE A 1 49 ? 20.052 24.950 24.934 1.00 0.00 49 PHE A CA 5
ATOM 5430 C C . PHE A 1 49 ? 19.076 25.767 24.086 1.00 0.00 49 PHE A C 5
ATOM 5431 O O . PHE A 1 49 ? 18.206 25.211 23.411 1.00 0.00 49 PHE A O 5
ATOM 5448 N N . GLN A 1 50 ? 19.225 27.092 24.096 1.00 0.00 50 GLN A N 5
ATOM 5449 C CA . GLN A 1 50 ? 18.399 28.006 23.326 1.00 0.00 50 GLN A CA 5
ATOM 5450 C C . GLN A 1 50 ? 18.528 27.796 21.820 1.00 0.00 50 GLN A C 5
ATOM 5451 O O . GLN A 1 50 ? 17.489 27.794 21.171 1.00 0.00 50 GLN A O 5
ATOM 5465 N N . ASN A 1 51 ? 19.713 27.523 21.250 1.00 0.00 51 ASN A N 5
ATOM 5466 C CA . ASN A 1 51 ? 19.780 27.180 19.825 1.00 0.00 51 ASN A CA 5
ATOM 5467 C C . ASN A 1 51 ? 18.970 25.915 19.514 1.00 0.00 51 ASN A C 5
ATOM 5468 O O . ASN A 1 51 ? 18.249 25.894 18.516 1.00 0.00 51 ASN A O 5
ATOM 5479 N N . ARG A 1 52 ? 19.011 24.893 20.382 1.00 0.00 52 ARG A N 5
ATOM 5480 C CA . ARG A 1 52 ? 18.206 23.680 20.192 1.00 0.00 52 ARG A CA 5
ATOM 5481 C C . ARG A 1 52 ? 16.703 23.933 20.308 1.00 0.00 52 ARG A C 5
ATOM 5482 O O . ARG A 1 52 ? 15.981 23.655 19.348 1.00 0.00 52 ARG A O 5
ATOM 5503 N N . ARG A 1 53 ? 16.207 24.507 21.415 1.00 0.00 53 ARG A N 5
ATOM 5504 C CA . ARG A 1 53 ? 14.764 24.812 21.545 1.00 0.00 53 ARG A CA 5
ATOM 5505 C C . ARG A 1 53 ? 14.264 25.933 20.626 1.00 0.00 53 ARG A C 5
ATOM 5506 O O . ARG A 1 53 ? 13.075 25.952 20.334 1.00 0.00 53 ARG A O 5
ATOM 5527 N N . ALA A 1 54 ? 15.140 26.784 20.080 1.00 0.00 54 ALA A N 5
ATOM 5528 C CA . ALA A 1 54 ? 14.816 27.624 18.924 1.00 0.00 54 ALA A CA 5
ATOM 5529 C C . ALA A 1 54 ? 14.648 26.781 17.648 1.00 0.00 54 ALA A C 5
ATOM 5530 O O . ALA A 1 54 ? 13.563 26.776 17.072 1.00 0.00 54 ALA A O 5
ATOM 5537 N N . LYS A 1 55 ? 15.686 26.049 17.200 1.00 0.00 55 LYS A N 5
ATOM 5538 C CA . LYS A 1 55 ? 15.664 25.279 15.939 1.00 0.00 55 LYS A CA 5
ATOM 5539 C C . LYS A 1 55 ? 14.473 24.319 15.858 1.00 0.00 55 LYS A C 5
ATOM 5540 O O . LYS A 1 55 ? 13.807 24.273 14.826 1.00 0.00 55 LYS A O 5
ATOM 5559 N N . LEU A 1 56 ? 14.166 23.636 16.968 1.00 0.00 56 LEU A N 5
ATOM 5560 C CA . LEU A 1 56 ? 13.023 22.731 17.154 1.00 0.00 56 LEU A CA 5
ATOM 5561 C C . LEU A 1 56 ? 11.730 23.251 16.496 1.00 0.00 56 LEU A C 5
ATOM 5562 O O . LEU A 1 56 ? 11.094 22.517 15.740 1.00 0.00 56 LEU A O 5
ATOM 5578 N N . LYS A 1 57 ? 11.381 24.523 16.726 1.00 0.00 57 LYS A N 5
ATOM 5579 C CA . LYS A 1 57 ? 10.283 25.227 16.051 1.00 0.00 57 LYS A CA 5
ATOM 5580 C C . LYS A 1 57 ? 10.761 26.609 15.584 1.00 0.00 57 LYS A C 5
ATOM 5581 O O . LYS A 1 57 ? 10.262 27.644 16.021 1.00 0.00 57 LYS A O 5
ATOM 5600 N N . ARG A 1 58 ? 11.773 26.627 14.707 1.00 0.00 58 ARG A N 5
ATOM 5601 C CA . ARG A 1 58 ? 12.312 27.879 14.152 1.00 0.00 58 ARG A CA 5
ATOM 5602 C C . ARG A 1 58 ? 11.250 28.600 13.317 1.00 0.00 58 ARG A C 5
ATOM 5603 O O . ARG A 1 58 ? 10.506 27.966 12.570 1.00 0.00 58 ARG A O 5
ATOM 5624 N N . SER A 1 59 ? 11.234 29.928 13.387 1.00 0.00 59 SER A N 5
ATOM 5625 C CA . SER A 1 59 ? 10.573 30.762 12.378 1.00 0.00 59 SER A CA 5
ATOM 5626 C C . SER A 1 59 ? 11.259 30.555 11.022 1.00 0.00 59 SER A C 5
ATOM 5627 O O . SER A 1 59 ? 12.485 30.604 10.937 1.00 0.00 59 SER A O 5
ATOM 5635 N N . HIS A 1 60 ? 10.497 30.305 9.957 1.00 0.00 60 HIS A N 5
ATOM 5636 C CA . HIS A 1 60 ? 10.995 29.996 8.608 1.00 0.00 60 HIS A CA 5
ATOM 5637 C C . HIS A 1 60 ? 11.386 31.282 7.833 1.00 0.00 60 HIS A C 5
ATOM 5638 O O . HIS A 1 60 ? 11.051 31.464 6.660 1.00 0.00 60 HIS A O 5
ATOM 5652 N N . ARG A 1 61 ? 12.034 32.217 8.538 1.00 0.00 61 ARG A N 5
ATOM 5653 C CA . ARG A 1 61 ? 12.249 33.631 8.186 1.00 0.00 61 ARG A CA 5
ATOM 5654 C C . ARG A 1 61 ? 13.466 33.897 7.290 1.00 0.00 61 ARG A C 5
ATOM 5655 O O . ARG A 1 61 ? 14.297 33.019 7.060 1.00 0.00 61 ARG A O 5
ATOM 5676 N N . GLU A 1 62 ? 13.593 35.148 6.852 1.00 0.00 62 GLU A N 5
ATOM 5677 C CA . GLU A 1 62 ? 14.712 35.685 6.067 1.00 0.00 62 GLU A CA 5
ATOM 5678 C C . GLU A 1 62 ? 15.601 36.631 6.896 1.00 0.00 62 GLU A C 5
ATOM 5679 O O . GLU A 1 62 ? 15.165 37.230 7.888 1.00 0.00 62 GLU A O 5
ATOM 5691 N N . SER A 1 63 ? 16.805 36.893 6.387 1.00 0.00 63 SER A N 5
ATOM 5692 C CA . SER A 1 63 ? 17.594 38.098 6.666 1.00 0.00 63 SER A CA 5
ATOM 5693 C C . SER A 1 63 ? 18.366 38.517 5.405 1.00 0.00 63 SER A C 5
ATOM 5694 O O . SER A 1 63 ? 18.389 37.779 4.413 1.00 0.00 63 SER A O 5
ATOM 5702 N N . GLN A 1 64 ? 19.006 39.686 5.436 1.00 0.00 64 GLN A N 5
ATOM 5703 C CA . GLN A 1 64 ? 19.741 40.285 4.318 1.00 0.00 64 GLN A CA 5
ATOM 5704 C C . GLN A 1 64 ? 21.237 40.360 4.648 1.00 0.00 64 GLN A C 5
ATOM 5705 O O . GLN A 1 64 ? 21.622 40.916 5.678 1.00 0.00 64 GLN A O 5
ATOM 5719 N N . PHE A 1 65 ? 22.070 39.765 3.791 1.00 0.00 65 PHE A N 5
ATOM 5720 C CA . PHE A 1 65 ? 23.533 39.819 3.842 1.00 0.00 65 PHE A CA 5
ATOM 5721 C C . PHE A 1 65 ? 24.100 39.536 2.439 1.00 0.00 65 PHE A C 5
ATOM 5722 O O . PHE A 1 65 ? 23.439 38.869 1.643 1.00 0.00 65 PHE A O 5
ATOM 5739 N N . LEU A 1 66 ? 25.318 39.994 2.139 1.00 0.00 66 LEU A N 5
ATOM 5740 C CA . LEU A 1 66 ? 26.011 39.790 0.858 1.00 0.00 66 LEU A CA 5
ATOM 5741 C C . LEU A 1 66 ? 27.518 39.529 1.063 1.00 0.00 66 LEU A C 5
ATOM 5742 O O . LEU A 1 66 ? 28.043 39.626 2.175 1.00 0.00 66 LEU A O 5
ATOM 5758 N N . MET A 1 67 ? 28.218 39.213 -0.029 1.00 0.00 67 MET A N 5
ATOM 5759 C CA . MET A 1 67 ? 29.683 39.226 -0.166 1.00 0.00 67 MET A CA 5
ATOM 5760 C C . MET A 1 67 ? 30.041 39.593 -1.607 1.00 0.00 67 MET A C 5
ATOM 5761 O O . MET A 1 67 ? 29.773 40.758 -1.972 1.00 0.00 67 MET A O 5
ATOM 5776 N N . GLY A 1 1 ? 35.928 34.843 24.502 1.00 0.00 1 GLY A N 6
ATOM 5777 C CA . GLY A 1 1 ? 34.700 35.300 25.160 1.00 0.00 1 GLY A CA 6
ATOM 5778 C C . GLY A 1 1 ? 33.522 35.298 24.204 1.00 0.00 1 GLY A C 6
ATOM 5779 O O . GLY A 1 1 ? 32.681 34.403 24.259 1.00 0.00 1 GLY A O 6
ATOM 5785 N N . ARG A 1 2 ? 33.392 36.332 23.361 1.00 0.00 2 ARG A N 6
ATOM 5786 C CA . ARG A 1 2 ? 32.145 36.632 22.635 1.00 0.00 2 ARG A CA 6
ATOM 5787 C C . ARG A 1 2 ? 31.893 35.683 21.455 1.00 0.00 2 ARG A C 6
ATOM 5788 O O . ARG A 1 2 ? 32.366 35.917 20.341 1.00 0.00 2 ARG A O 6
ATOM 5809 N N . ARG A 1 3 ? 31.143 34.601 21.692 1.00 0.00 3 ARG A N 6
ATOM 5810 C CA . ARG A 1 3 ? 30.848 33.552 20.697 1.00 0.00 3 ARG A CA 6
ATOM 5811 C C . ARG A 1 3 ? 29.359 33.147 20.665 1.00 0.00 3 ARG A C 6
ATOM 5812 O O . ARG A 1 3 ? 28.972 32.185 21.339 1.00 0.00 3 ARG A O 6
ATOM 5833 N N . PRO A 1 4 ? 28.509 33.829 19.867 1.00 0.00 4 PRO A N 6
ATOM 5834 C CA . PRO A 1 4 ? 27.143 33.364 19.616 1.00 0.00 4 PRO A CA 6
ATOM 5835 C C . PRO A 1 4 ? 27.149 31.984 18.931 1.00 0.00 4 PRO A C 6
ATOM 5836 O O . PRO A 1 4 ? 28.133 31.594 18.305 1.00 0.00 4 PRO A O 6
ATOM 5847 N N . ARG A 1 5 ? 26.055 31.225 19.099 1.00 0.00 5 ARG A N 6
ATOM 5848 C CA . ARG A 1 5 ? 25.906 29.781 18.795 1.00 0.00 5 ARG A CA 6
ATOM 5849 C C . ARG A 1 5 ? 27.193 28.967 19.029 1.00 0.00 5 ARG A C 6
ATOM 5850 O O . ARG A 1 5 ? 27.687 28.267 18.151 1.00 0.00 5 ARG A O 6
ATOM 5871 N N . THR A 1 6 ? 27.739 29.047 20.248 1.00 0.00 6 THR A N 6
ATOM 5872 C CA . THR A 1 6 ? 28.844 28.172 20.676 1.00 0.00 6 THR A CA 6
ATOM 5873 C C . THR A 1 6 ? 28.426 26.695 20.609 1.00 0.00 6 THR A C 6
ATOM 5874 O O . THR A 1 6 ? 27.328 26.329 21.024 1.00 0.00 6 THR A O 6
ATOM 5885 N N . ALA A 1 7 ? 29.338 25.846 20.134 1.00 0.00 7 ALA A N 6
ATOM 5886 C CA . ALA A 1 7 ? 29.278 24.389 20.218 1.00 0.00 7 ALA A CA 6
ATOM 5887 C C . ALA A 1 7 ? 30.637 23.831 20.692 1.00 0.00 7 ALA A C 6
ATOM 5888 O O . ALA A 1 7 ? 31.598 24.583 20.867 1.00 0.00 7 ALA A O 6
ATOM 5895 N N . PHE A 1 8 ? 30.702 22.521 20.929 1.00 0.00 8 PHE A N 6
ATOM 5896 C CA . PHE A 1 8 ? 31.789 21.801 21.588 1.00 0.00 8 PHE A CA 6
ATOM 5897 C C . PHE A 1 8 ? 32.115 20.502 20.831 1.00 0.00 8 PHE A C 6
ATOM 5898 O O . PHE A 1 8 ? 31.522 20.237 19.781 1.00 0.00 8 PHE A O 6
ATOM 5915 N N . THR A 1 9 ? 32.990 19.651 21.376 1.00 0.00 9 THR A N 6
ATOM 5916 C CA . THR A 1 9 ? 33.076 18.244 20.928 1.00 0.00 9 THR A CA 6
ATOM 5917 C C . THR A 1 9 ? 31.722 17.537 21.070 1.00 0.00 9 THR A C 6
ATOM 5918 O O . THR A 1 9 ? 30.985 17.786 22.027 1.00 0.00 9 THR A O 6
ATOM 5929 N N . GLN A 1 10 ? 31.408 16.611 20.158 1.00 0.00 10 GLN A N 6
ATOM 5930 C CA . GLN A 1 10 ? 30.147 15.863 20.163 1.00 0.00 10 GLN A CA 6
ATOM 5931 C C . GLN A 1 10 ? 29.912 15.057 21.454 1.00 0.00 10 GLN A C 6
ATOM 5932 O O . GLN A 1 10 ? 28.767 14.843 21.821 1.00 0.00 10 GLN A O 6
ATOM 5946 N N . ASN A 1 11 ? 30.962 14.688 22.198 1.00 0.00 11 ASN A N 6
ATOM 5947 C CA . ASN A 1 11 ? 30.846 14.113 23.549 1.00 0.00 11 ASN A CA 6
ATOM 5948 C C . ASN A 1 11 ? 30.175 15.064 24.565 1.00 0.00 11 ASN A C 6
ATOM 5949 O O . ASN A 1 11 ? 29.361 14.629 25.373 1.00 0.00 11 ASN A O 6
ATOM 5960 N N . GLN A 1 12 ? 30.498 16.358 24.537 1.00 0.00 12 GLN A N 6
ATOM 5961 C CA . GLN A 1 12 ? 29.878 17.382 25.390 1.00 0.00 12 GLN A CA 6
ATOM 5962 C C . GLN A 1 12 ? 28.514 17.828 24.846 1.00 0.00 12 GLN A C 6
ATOM 5963 O O . GLN A 1 12 ? 27.616 18.146 25.624 1.00 0.00 12 GLN A O 6
ATOM 5977 N N . ILE A 1 13 ? 28.329 17.797 23.521 1.00 0.00 13 ILE A N 6
ATOM 5978 C CA . ILE A 1 13 ? 27.014 17.965 22.890 1.00 0.00 13 ILE A CA 6
ATOM 5979 C C . ILE A 1 13 ? 26.053 16.848 23.303 1.00 0.00 13 ILE A C 6
ATOM 5980 O O . ILE A 1 13 ? 24.940 17.160 23.693 1.00 0.00 13 ILE A O 6
ATOM 5996 N N . GLU A 1 14 ? 26.435 15.571 23.233 1.00 0.00 14 GLU A N 6
ATOM 5997 C CA . GLU A 1 14 ? 25.524 14.459 23.539 1.00 0.00 14 GLU A CA 6
ATOM 5998 C C . GLU A 1 14 ? 25.007 14.448 24.985 1.00 0.00 14 GLU A C 6
ATOM 5999 O O . GLU A 1 14 ? 23.858 14.067 25.195 1.00 0.00 14 GLU A O 6
ATOM 6011 N N . VAL A 1 15 ? 25.789 14.932 25.958 1.00 0.00 15 VAL A N 6
ATOM 6012 C CA . VAL A 1 15 ? 25.326 15.161 27.338 1.00 0.00 15 VAL A CA 6
ATOM 6013 C C . VAL A 1 15 ? 24.272 16.274 27.380 1.00 0.00 15 VAL A C 6
ATOM 6014 O O . VAL A 1 15 ? 23.228 16.115 28.009 1.00 0.00 15 VAL A O 6
ATOM 6027 N N . LEU A 1 16 ? 24.524 17.400 26.709 1.00 0.00 16 LEU A N 6
ATOM 6028 C CA . LEU A 1 16 ? 23.602 18.537 26.627 1.00 0.00 16 LEU A CA 6
ATOM 6029 C C . LEU A 1 16 ? 22.311 18.201 25.849 1.00 0.00 16 LEU A C 6
ATOM 6030 O O . LEU A 1 16 ? 21.215 18.507 26.318 1.00 0.00 16 LEU A O 6
ATOM 6046 N N . GLU A 1 17 ? 22.408 17.499 24.717 1.00 0.00 17 GLU A N 6
ATOM 6047 C CA . GLU A 1 17 ? 21.299 16.830 24.021 1.00 0.00 17 GLU A CA 6
ATOM 6048 C C . GLU A 1 17 ? 20.514 15.900 24.948 1.00 0.00 17 GLU A C 6
ATOM 6049 O O . GLU A 1 17 ? 19.299 16.040 25.037 1.00 0.00 17 GLU A O 6
ATOM 6061 N N . ASN A 1 18 ? 21.179 14.978 25.653 1.00 0.00 18 ASN A N 6
ATOM 6062 C CA . ASN A 1 18 ? 20.544 14.090 26.629 1.00 0.00 18 ASN A CA 6
ATOM 6063 C C . ASN A 1 18 ? 19.750 14.865 27.699 1.00 0.00 18 ASN A C 6
ATOM 6064 O O . ASN A 1 18 ? 18.589 14.537 27.953 1.00 0.00 18 ASN A O 6
ATOM 6075 N N . VAL A 1 19 ? 20.323 15.926 28.281 1.00 0.00 19 VAL A N 6
ATOM 6076 C CA . VAL A 1 19 ? 19.587 16.821 29.191 1.00 0.00 19 VAL A CA 6
ATOM 6077 C C . VAL A 1 19 ? 18.376 17.445 28.499 1.00 0.00 19 VAL A C 6
ATOM 6078 O O . VAL A 1 19 ? 17.278 17.305 29.027 1.00 0.00 19 VAL A O 6
ATOM 6091 N N . PHE A 1 20 ? 18.509 18.073 27.323 1.00 0.00 20 PHE A N 6
ATOM 6092 C CA . PHE A 1 20 ? 17.353 18.632 26.599 1.00 0.00 20 PHE A CA 6
ATOM 6093 C C . PHE A 1 20 ? 16.272 17.572 26.324 1.00 0.00 20 PHE A C 6
ATOM 6094 O O . PHE A 1 20 ? 15.083 17.835 26.492 1.00 0.00 20 PHE A O 6
ATOM 6111 N N . ARG A 1 21 ? 16.683 16.358 25.938 1.00 0.00 21 ARG A N 6
ATOM 6112 C CA . ARG A 1 21 ? 15.821 15.214 25.618 1.00 0.00 21 ARG A CA 6
ATOM 6113 C C . ARG A 1 21 ? 14.965 14.744 26.799 1.00 0.00 21 ARG A C 6
ATOM 6114 O O . ARG A 1 21 ? 13.891 14.193 26.561 1.00 0.00 21 ARG A O 6
ATOM 6135 N N . VAL A 1 22 ? 15.398 14.992 28.038 1.00 0.00 22 VAL A N 6
ATOM 6136 C CA . VAL A 1 22 ? 14.649 14.738 29.285 1.00 0.00 22 VAL A CA 6
ATOM 6137 C C . VAL A 1 22 ? 14.007 16.020 29.853 1.00 0.00 22 VAL A C 6
ATOM 6138 O O . VAL A 1 22 ? 12.961 15.958 30.503 1.00 0.00 22 VAL A O 6
ATOM 6151 N N . ASN A 1 23 ? 14.593 17.190 29.597 1.00 0.00 23 ASN A N 6
ATOM 6152 C CA . ASN A 1 23 ? 14.265 18.496 30.168 1.00 0.00 23 ASN A CA 6
ATOM 6153 C C . ASN A 1 23 ? 14.365 19.609 29.105 1.00 0.00 23 ASN A C 6
ATOM 6154 O O . ASN A 1 23 ? 15.363 20.327 29.043 1.00 0.00 23 ASN A O 6
ATOM 6165 N N . CYS A 1 24 ? 13.312 19.812 28.304 1.00 0.00 24 CYS A N 6
ATOM 6166 C CA . CYS A 1 24 ? 13.282 20.816 27.225 1.00 0.00 24 CYS A CA 6
ATOM 6167 C C . CYS A 1 24 ? 13.555 22.263 27.705 1.00 0.00 24 CYS A C 6
ATOM 6168 O O . CYS A 1 24 ? 14.041 23.095 26.944 1.00 0.00 24 CYS A O 6
ATOM 6176 N N . TYR A 1 25 ? 13.279 22.557 28.979 1.00 0.00 25 TYR A N 6
ATOM 6177 C CA . TYR A 1 25 ? 13.722 23.758 29.694 1.00 0.00 25 TYR A CA 6
ATOM 6178 C C . TYR A 1 25 ? 14.242 23.375 31.093 1.00 0.00 25 TYR A C 6
ATOM 6179 O O . TYR A 1 25 ? 13.431 23.207 32.009 1.00 0.00 25 TYR A O 6
ATOM 6197 N N . PRO A 1 26 ? 15.563 23.206 31.295 1.00 0.00 26 PRO A N 6
ATOM 6198 C CA . PRO A 1 26 ? 16.134 22.986 32.628 1.00 0.00 26 PRO A CA 6
ATOM 6199 C C . PRO A 1 26 ? 16.094 24.274 33.479 1.00 0.00 26 PRO A C 6
ATOM 6200 O O . PRO A 1 26 ? 15.928 25.372 32.942 1.00 0.00 26 PRO A O 6
ATOM 6211 N N . GLY A 1 27 ? 16.263 24.149 34.799 1.00 0.00 27 GLY A N 6
ATOM 6212 C CA . GLY A 1 27 ? 16.413 25.284 35.721 1.00 0.00 27 GLY A CA 6
ATOM 6213 C C . GLY A 1 27 ? 17.843 25.841 35.766 1.00 0.00 27 GLY A C 6
ATOM 6214 O O . GLY A 1 27 ? 18.782 25.222 35.263 1.00 0.00 27 GLY A O 6
ATOM 6218 N N . ILE A 1 28 ? 18.028 27.005 36.403 1.00 0.00 28 ILE A N 6
ATOM 6219 C CA . ILE A 1 28 ? 19.322 27.709 36.462 1.00 0.00 28 ILE A CA 6
ATOM 6220 C C . ILE A 1 28 ? 20.394 26.876 37.166 1.00 0.00 28 ILE A C 6
ATOM 6221 O O . ILE A 1 28 ? 21.530 26.851 36.729 1.00 0.00 28 ILE A O 6
ATOM 6237 N N . ASP A 1 29 ? 20.034 26.161 38.224 1.00 0.00 29 ASP A N 6
ATOM 6238 C CA . ASP A 1 29 ? 20.926 25.274 38.984 1.00 0.00 29 ASP A CA 6
ATOM 6239 C C . ASP A 1 29 ? 21.367 24.057 38.167 1.00 0.00 29 ASP A C 6
ATOM 6240 O O . ASP A 1 29 ? 22.483 23.593 38.353 1.00 0.00 29 ASP A O 6
ATOM 6249 N N . ILE A 1 30 ? 20.548 23.566 37.229 1.00 0.00 30 ILE A N 6
ATOM 6250 C CA . ILE A 1 30 ? 20.961 22.542 36.256 1.00 0.00 30 ILE A CA 6
ATOM 6251 C C . ILE A 1 30 ? 21.925 23.152 35.227 1.00 0.00 30 ILE A C 6
ATOM 6252 O O . ILE A 1 30 ? 22.926 22.527 34.884 1.00 0.00 30 ILE A O 6
ATOM 6268 N N . LEU A 1 31 ? 21.663 24.376 34.751 1.00 0.00 31 LEU A N 6
ATOM 6269 C CA . LEU A 1 31 ? 22.599 25.120 33.896 1.00 0.00 31 LEU A CA 6
ATOM 6270 C C . LEU A 1 31 ? 23.947 25.369 34.602 1.00 0.00 31 LEU A C 6
ATOM 6271 O O . LEU A 1 31 ? 24.990 25.116 34.006 1.00 0.00 31 LEU A O 6
ATOM 6287 N N . GLU A 1 32 ? 23.942 25.820 35.857 1.00 0.00 32 GLU A N 6
ATOM 6288 C CA . GLU A 1 32 ? 25.123 25.959 36.724 1.00 0.00 32 GLU A CA 6
ATOM 6289 C C . GLU A 1 32 ? 25.826 24.635 37.050 1.00 0.00 32 GLU A C 6
ATOM 6290 O O . GLU A 1 32 ? 27.055 24.592 37.131 1.00 0.00 32 GLU A O 6
ATOM 6302 N N . ASP A 1 33 ? 25.085 23.546 37.259 1.00 0.00 33 ASP A N 6
ATOM 6303 C CA . ASP A 1 33 ? 25.691 22.227 37.466 1.00 0.00 33 ASP A CA 6
ATOM 6304 C C . ASP A 1 33 ? 26.364 21.700 36.193 1.00 0.00 33 ASP A C 6
ATOM 6305 O O . ASP A 1 33 ? 27.455 21.139 36.264 1.00 0.00 33 ASP A O 6
ATOM 6314 N N . LEU A 1 34 ? 25.761 21.924 35.021 1.00 0.00 34 LEU A N 6
ATOM 6315 C CA . LEU A 1 34 ? 26.390 21.662 33.729 1.00 0.00 34 LEU A CA 6
ATOM 6316 C C . LEU A 1 34 ? 27.613 22.558 33.513 1.00 0.00 34 LEU A C 6
ATOM 6317 O O . LEU A 1 34 ? 28.662 22.049 33.137 1.00 0.00 34 LEU A O 6
ATOM 6333 N N . ALA A 1 35 ? 27.514 23.860 33.793 1.00 0.00 35 ALA A N 6
ATOM 6334 C CA . ALA A 1 35 ? 28.622 24.814 33.738 1.00 0.00 35 ALA A CA 6
ATOM 6335 C C . ALA A 1 35 ? 29.830 24.317 34.547 1.00 0.00 35 ALA A C 6
ATOM 6336 O O . ALA A 1 35 ? 30.902 24.059 33.988 1.00 0.00 35 ALA A O 6
ATOM 6343 N N . GLN A 1 36 ? 29.638 24.106 35.853 1.00 0.00 36 GLN A N 6
ATOM 6344 C CA . GLN A 1 36 ? 30.702 23.635 36.747 1.00 0.00 36 GLN A CA 6
ATOM 6345 C C . GLN A 1 36 ? 31.239 22.228 36.401 1.00 0.00 36 GLN A C 6
ATOM 6346 O O . GLN A 1 36 ? 32.401 21.944 36.677 1.00 0.00 36 GLN A O 6
ATOM 6360 N N . LYS A 1 37 ? 30.444 21.346 35.773 1.00 0.00 37 LYS A N 6
ATOM 6361 C CA . LYS A 1 37 ? 30.797 19.924 35.551 1.00 0.00 37 LYS A CA 6
ATOM 6362 C C . LYS A 1 37 ? 31.148 19.559 34.097 1.00 0.00 37 LYS A C 6
ATOM 6363 O O . LYS A 1 37 ? 31.584 18.440 33.835 1.00 0.00 37 LYS A O 6
ATOM 6382 N N . LEU A 1 38 ? 31.014 20.509 33.167 1.00 0.00 38 LEU A N 6
ATOM 6383 C CA . LEU A 1 38 ? 31.567 20.491 31.803 1.00 0.00 38 LEU A CA 6
ATOM 6384 C C . LEU A 1 38 ? 32.730 21.491 31.634 1.00 0.00 38 LEU A C 6
ATOM 6385 O O . LEU A 1 38 ? 33.395 21.502 30.600 1.00 0.00 38 LEU A O 6
ATOM 6401 N N . ASN A 1 39 ? 33.006 22.322 32.647 1.00 0.00 39 ASN A N 6
ATOM 6402 C CA . ASN A 1 39 ? 33.936 23.453 32.595 1.00 0.00 39 ASN A CA 6
ATOM 6403 C C . ASN A 1 39 ? 33.599 24.408 31.423 1.00 0.00 39 ASN A C 6
ATOM 6404 O O . ASN A 1 39 ? 34.394 24.645 30.504 1.00 0.00 39 ASN A O 6
ATOM 6415 N N . LEU A 1 40 ? 32.389 24.962 31.483 1.00 0.00 40 LEU A N 6
ATOM 6416 C CA . LEU A 1 40 ? 31.836 25.987 30.596 1.00 0.00 40 LEU A CA 6
ATOM 6417 C C . LEU A 1 40 ? 31.213 27.101 31.441 1.00 0.00 40 LEU A C 6
ATOM 6418 O O . LEU A 1 40 ? 30.731 26.850 32.541 1.00 0.00 40 LEU A O 6
ATOM 6434 N N . GLU A 1 41 ? 31.115 28.310 30.902 1.00 0.00 41 GLU A N 6
ATOM 6435 C CA . GLU A 1 41 ? 30.201 29.322 31.415 1.00 0.00 41 GLU A CA 6
ATOM 6436 C C . GLU A 1 41 ? 28.747 29.025 30.987 1.00 0.00 41 GLU A C 6
ATOM 6437 O O . GLU A 1 41 ? 28.451 28.601 29.855 1.00 0.00 41 GLU A O 6
ATOM 6449 N N . LEU A 1 42 ? 27.814 29.311 31.905 1.00 0.00 42 LEU A N 6
ATOM 6450 C CA . LEU A 1 42 ? 26.372 29.200 31.696 1.00 0.00 42 LEU A CA 6
ATOM 6451 C C . LEU A 1 42 ? 25.932 29.914 30.417 1.00 0.00 42 LEU A C 6
ATOM 6452 O O . LEU A 1 42 ? 25.091 29.382 29.718 1.00 0.00 42 LEU A O 6
ATOM 6468 N N . ASP A 1 43 ? 26.543 31.045 30.053 1.00 0.00 43 ASP A N 6
ATOM 6469 C CA . ASP A 1 43 ? 26.316 31.796 28.804 1.00 0.00 43 ASP A CA 6
ATOM 6470 C C . ASP A 1 43 ? 26.389 30.917 27.547 1.00 0.00 43 ASP A C 6
ATOM 6471 O O . ASP A 1 43 ? 25.453 30.890 26.746 1.00 0.00 43 ASP A O 6
ATOM 6480 N N . ARG A 1 44 ? 27.467 30.133 27.394 1.00 0.00 44 ARG A N 6
ATOM 6481 C CA . ARG A 1 44 ? 27.620 29.190 26.276 1.00 0.00 44 ARG A CA 6
ATOM 6482 C C . ARG A 1 44 ? 26.560 28.107 26.317 1.00 0.00 44 ARG A C 6
ATOM 6483 O O . ARG A 1 44 ? 26.033 27.755 25.265 1.00 0.00 44 ARG A O 6
ATOM 6504 N N . ILE A 1 45 ? 26.250 27.574 27.501 1.00 0.00 45 ILE A N 6
ATOM 6505 C CA . ILE A 1 45 ? 25.220 26.526 27.626 1.00 0.00 45 ILE A CA 6
ATOM 6506 C C . ILE A 1 45 ? 23.800 27.071 27.382 1.00 0.00 45 ILE A C 6
ATOM 6507 O O . ILE A 1 45 ? 23.016 26.415 26.701 1.00 0.00 45 ILE A O 6
ATOM 6523 N N . GLN A 1 46 ? 23.483 28.292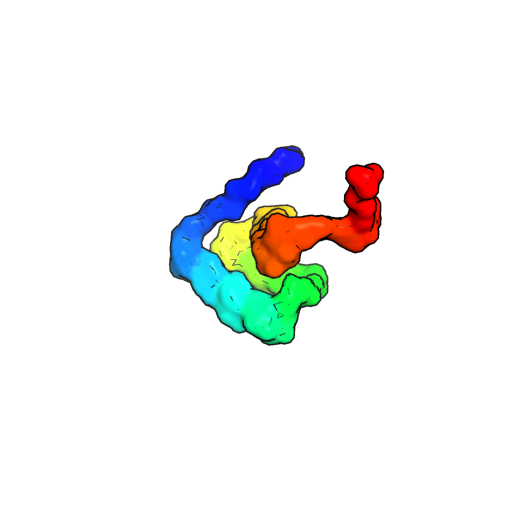 27.819 1.00 0.00 46 GLN A N 6
ATOM 6524 C CA . GLN A 1 46 ? 22.228 28.988 27.530 1.00 0.00 46 GLN A CA 6
ATOM 6525 C C . GLN A 1 46 ? 22.071 29.207 26.028 1.00 0.00 46 GLN A C 6
ATOM 6526 O O . GLN A 1 46 ? 21.066 28.804 25.443 1.00 0.00 46 GLN A O 6
ATOM 6540 N N . ILE A 1 47 ? 23.090 29.777 25.376 1.00 0.00 47 ILE A N 6
ATOM 6541 C CA . ILE A 1 47 ? 23.117 29.919 23.918 1.00 0.00 47 ILE A CA 6
ATOM 6542 C C . ILE A 1 47 ? 22.987 28.552 23.247 1.00 0.00 47 ILE A C 6
ATOM 6543 O O . ILE A 1 47 ? 22.218 28.446 22.295 1.00 0.00 47 ILE A O 6
ATOM 6559 N N . TRP A 1 48 ? 23.661 27.502 23.722 1.00 0.00 48 TRP A N 6
ATOM 6560 C CA . TRP A 1 48 ? 23.474 26.161 23.173 1.00 0.00 48 TRP A CA 6
ATOM 6561 C C . TRP A 1 48 ? 22.014 25.692 23.266 1.00 0.00 48 TRP A C 6
ATOM 6562 O O . TRP A 1 48 ? 21.382 25.512 22.223 1.00 0.00 48 TRP A O 6
ATOM 6583 N N . PHE A 1 49 ? 21.446 25.553 24.474 1.00 0.00 49 PHE A N 6
ATOM 6584 C CA . PHE A 1 49 ? 20.063 25.062 24.629 1.00 0.00 49 PHE A CA 6
ATOM 6585 C C . PHE A 1 49 ? 19.050 25.898 23.835 1.00 0.00 49 PHE A C 6
ATOM 6586 O O . PHE A 1 49 ? 18.188 25.352 23.139 1.00 0.00 49 PHE A O 6
ATOM 6603 N N . GLN A 1 50 ? 19.164 27.224 23.914 1.00 0.00 50 GLN A N 6
ATOM 6604 C CA . GLN A 1 50 ? 18.288 28.162 23.223 1.00 0.00 50 GLN A CA 6
ATOM 6605 C C . GLN A 1 50 ? 18.400 28.056 21.698 1.00 0.00 50 GLN A C 6
ATOM 6606 O O . GLN A 1 50 ? 17.356 28.085 21.043 1.00 0.00 50 GLN A O 6
ATOM 6620 N N . ASN A 1 51 ? 19.595 27.847 21.116 1.00 0.00 51 ASN A N 6
ATOM 6621 C CA . ASN A 1 51 ? 19.680 27.544 19.681 1.00 0.00 51 ASN A CA 6
ATOM 6622 C C . ASN A 1 51 ? 18.936 26.248 19.307 1.00 0.00 51 ASN A C 6
ATOM 6623 O O . ASN A 1 51 ? 18.139 26.267 18.365 1.00 0.00 51 ASN A O 6
ATOM 6634 N N . ARG A 1 52 ? 19.114 25.145 20.056 1.00 0.00 52 ARG A N 6
ATOM 6635 C CA . ARG A 1 52 ? 18.408 23.879 19.765 1.00 0.00 52 ARG A CA 6
ATOM 6636 C C . ARG A 1 52 ? 16.890 24.040 19.854 1.00 0.00 52 ARG A C 6
ATOM 6637 O O . ARG A 1 52 ? 16.189 23.719 18.895 1.00 0.00 52 ARG A O 6
ATOM 6658 N N . ARG A 1 53 ? 16.383 24.609 20.956 1.00 0.00 53 ARG A N 6
ATOM 6659 C CA . ARG A 1 53 ? 14.951 24.911 21.146 1.00 0.00 53 ARG A CA 6
ATOM 6660 C C . ARG A 1 53 ? 14.400 25.816 20.041 1.00 0.00 53 ARG A C 6
ATOM 6661 O O . ARG A 1 53 ? 13.330 25.526 19.519 1.00 0.00 53 ARG A O 6
ATOM 6682 N N . ALA A 1 54 ? 15.123 26.869 19.641 1.00 0.00 54 ALA A N 6
ATOM 6683 C CA . ALA A 1 54 ? 14.723 27.695 18.494 1.00 0.00 54 ALA A CA 6
ATOM 6684 C C . ALA A 1 54 ? 14.603 26.889 17.179 1.00 0.00 54 ALA A C 6
ATOM 6685 O O . ALA A 1 54 ? 13.602 27.013 16.466 1.00 0.00 54 ALA A O 6
ATOM 6692 N N . LYS A 1 55 ? 15.598 26.047 16.855 1.00 0.00 55 LYS A N 6
ATOM 6693 C CA . LYS A 1 55 ? 15.583 25.183 15.661 1.00 0.00 55 LYS A CA 6
ATOM 6694 C C . LYS A 1 55 ? 14.390 24.222 15.658 1.00 0.00 55 LYS A C 6
ATOM 6695 O O . LYS A 1 55 ? 13.724 24.102 14.640 1.00 0.00 55 LYS A O 6
ATOM 6714 N N . LEU A 1 56 ? 14.096 23.586 16.793 1.00 0.00 56 LEU A N 6
ATOM 6715 C CA . LEU A 1 56 ? 12.980 22.648 17.003 1.00 0.00 56 LEU A CA 6
ATOM 6716 C C . LEU A 1 56 ? 11.568 23.282 16.958 1.00 0.00 56 LEU A C 6
ATOM 6717 O O . LEU A 1 56 ? 10.586 22.635 17.331 1.00 0.00 56 LEU A O 6
ATOM 6733 N N . LYS A 1 57 ? 11.451 24.533 16.493 1.00 0.00 57 LYS A N 6
ATOM 6734 C CA . LYS A 1 57 ? 10.197 25.230 16.163 1.00 0.00 57 LYS A CA 6
ATOM 6735 C C . LYS A 1 57 ? 10.261 25.840 14.750 1.00 0.00 57 LYS A C 6
ATOM 6736 O O . LYS A 1 57 ? 9.345 25.651 13.948 1.00 0.00 57 LYS A O 6
ATOM 6755 N N . ARG A 1 58 ? 11.350 26.553 14.415 1.00 0.00 58 ARG A N 6
ATOM 6756 C CA . ARG A 1 58 ? 11.565 27.138 13.071 1.00 0.00 58 ARG A CA 6
ATOM 6757 C C . ARG A 1 58 ? 11.497 26.067 11.970 1.00 0.00 58 ARG A C 6
ATOM 6758 O O . ARG A 1 58 ? 11.805 24.903 12.195 1.00 0.00 58 ARG A O 6
ATOM 6779 N N . SER A 1 59 ? 11.154 26.479 10.748 1.00 0.00 59 SER A N 6
ATOM 6780 C CA . SER A 1 59 ? 11.109 25.617 9.550 1.00 0.00 59 SER A CA 6
ATOM 6781 C C . SER A 1 59 ? 10.016 24.526 9.550 1.00 0.00 59 SER A C 6
ATOM 6782 O O . SER A 1 59 ? 10.080 23.633 8.709 1.00 0.00 59 SER A O 6
ATOM 6790 N N . HIS A 1 60 ? 8.980 24.614 10.397 1.00 0.00 60 HIS A N 6
ATOM 6791 C CA . HIS A 1 60 ? 7.778 23.755 10.327 1.00 0.00 60 HIS A CA 6
ATOM 6792 C C . HIS A 1 60 ? 7.115 23.710 8.927 1.00 0.00 60 HIS A C 6
ATOM 6793 O O . HIS A 1 60 ? 6.573 22.679 8.539 1.00 0.00 60 HIS A O 6
ATOM 6807 N N . ARG A 1 61 ? 7.229 24.789 8.132 1.00 0.00 61 ARG A N 6
ATOM 6808 C CA . ARG A 1 61 ? 6.975 24.878 6.673 1.00 0.00 61 ARG A CA 6
ATOM 6809 C C . ARG A 1 61 ? 5.520 24.691 6.207 1.00 0.00 61 ARG A C 6
ATOM 6810 O O . ARG A 1 61 ? 5.268 24.628 5.005 1.00 0.00 61 ARG A O 6
ATOM 6831 N N . GLU A 1 62 ? 4.564 24.642 7.131 1.00 0.00 62 GLU A N 6
ATOM 6832 C CA . GLU A 1 62 ? 3.128 24.579 6.825 1.00 0.00 62 GLU A CA 6
ATOM 6833 C C . GLU A 1 62 ? 2.677 25.751 5.929 1.00 0.00 62 GLU A C 6
ATOM 6834 O O . GLU A 1 62 ? 3.072 26.902 6.126 1.00 0.00 62 GLU A O 6
ATOM 6846 N N . SER A 1 63 ? 1.819 25.466 4.946 1.00 0.00 63 SER A N 6
ATOM 6847 C CA . SER A 1 63 ? 1.291 26.436 3.970 1.00 0.00 63 SER A CA 6
ATOM 6848 C C . SER A 1 63 ? 0.199 27.377 4.539 1.00 0.00 63 SER A C 6
ATOM 6849 O O . SER A 1 63 ? -0.899 27.470 3.982 1.00 0.00 63 SER A O 6
ATOM 6857 N N . GLN A 1 64 ? 0.495 28.094 5.628 1.00 0.00 64 GLN A N 6
ATOM 6858 C CA . GLN A 1 64 ? -0.351 29.141 6.222 1.00 0.00 64 GLN A CA 6
ATOM 6859 C C . GLN A 1 64 ? 0.535 30.307 6.690 1.00 0.00 64 GLN A C 6
ATOM 6860 O O . GLN A 1 64 ? 1.456 30.101 7.480 1.00 0.00 64 GLN A O 6
ATOM 6874 N N . PHE A 1 65 ? 0.314 31.509 6.148 1.00 0.00 65 PHE A N 6
ATOM 6875 C CA . PHE A 1 65 ? 1.072 32.711 6.511 1.00 0.00 65 PHE A CA 6
ATOM 6876 C C . PHE A 1 65 ? 0.234 33.984 6.303 1.00 0.00 65 PHE A C 6
ATOM 6877 O O . PHE A 1 65 ? 0.263 34.585 5.227 1.00 0.00 65 PHE A O 6
ATOM 6894 N N . LEU A 1 66 ? -0.537 34.376 7.321 1.00 0.00 66 LEU A N 6
ATOM 6895 C CA . LEU A 1 66 ? -1.275 35.645 7.396 1.00 0.00 66 LEU A CA 6
ATOM 6896 C C . LEU A 1 66 ? -1.079 36.287 8.784 1.00 0.00 66 LEU A C 6
ATOM 6897 O O . LEU A 1 66 ? -0.793 35.592 9.761 1.00 0.00 66 LEU A O 6
ATOM 6913 N N . MET A 1 67 ? -1.245 37.611 8.878 1.00 0.00 67 MET A N 6
ATOM 6914 C CA . MET A 1 67 ? -1.089 38.430 10.095 1.00 0.00 67 MET A CA 6
ATOM 6915 C C . MET A 1 67 ? -1.948 39.692 10.021 1.00 0.00 67 MET A C 6
ATOM 6916 O O . MET A 1 67 ? -2.429 40.160 11.078 1.00 0.00 67 MET A O 6
ATOM 6931 N N . GLY A 1 1 ? 28.919 42.224 19.173 1.00 0.00 1 GLY A N 7
ATOM 6932 C CA . GLY A 1 1 ? 27.828 41.431 18.577 1.00 0.00 1 GLY A CA 7
ATOM 6933 C C . GLY A 1 1 ? 28.358 40.359 17.648 1.00 0.00 1 GLY A C 7
ATOM 6934 O O . GLY A 1 1 ? 28.160 40.474 16.439 1.00 0.00 1 GLY A O 7
ATOM 6940 N N . ARG A 1 2 ? 29.023 39.317 18.176 1.00 0.00 2 ARG A N 7
ATOM 6941 C CA . ARG A 1 2 ? 29.595 38.210 17.377 1.00 0.00 2 ARG A CA 7
ATOM 6942 C C . ARG A 1 2 ? 29.171 36.835 17.909 1.00 0.00 2 ARG A C 7
ATOM 6943 O O . ARG A 1 2 ? 28.688 36.724 19.029 1.00 0.00 2 ARG A O 7
ATOM 6964 N N . ARG A 1 3 ? 29.351 35.796 17.076 1.00 0.00 3 ARG A N 7
ATOM 6965 C CA . ARG A 1 3 ? 29.026 34.362 17.290 1.00 0.00 3 ARG A CA 7
ATOM 6966 C C . ARG A 1 3 ? 28.019 34.064 18.431 1.00 0.00 3 ARG A C 7
ATOM 6967 O O . ARG A 1 3 ? 28.400 33.467 19.432 1.00 0.00 3 ARG A O 7
ATOM 6988 N N . PRO A 1 4 ? 26.714 34.375 18.263 1.00 0.00 4 PRO A N 7
ATOM 6989 C CA . PRO A 1 4 ? 25.644 34.054 19.228 1.00 0.00 4 PRO A CA 7
ATOM 6990 C C . PRO A 1 4 ? 25.245 32.560 19.202 1.00 0.00 4 PRO A C 7
ATOM 6991 O O . PRO A 1 4 ? 24.074 32.188 19.179 1.00 0.00 4 PRO A O 7
ATOM 7002 N N . ARG A 1 5 ? 26.251 31.684 19.175 1.00 0.00 5 ARG A N 7
ATOM 7003 C CA . ARG A 1 5 ? 26.155 30.229 19.045 1.00 0.00 5 ARG A CA 7
ATOM 7004 C C . ARG A 1 5 ? 27.407 29.584 19.626 1.00 0.00 5 ARG A C 7
ATOM 7005 O O . ARG A 1 5 ? 28.509 30.089 19.428 1.00 0.00 5 ARG A O 7
ATOM 7026 N N . THR A 1 6 ? 27.256 28.444 20.290 1.00 0.00 6 THR A N 7
ATOM 7027 C CA . THR A 1 6 ? 28.390 27.703 20.853 1.00 0.00 6 THR A CA 7
ATOM 7028 C C . THR A 1 6 ? 28.148 26.202 20.724 1.00 0.00 6 THR A C 7
ATOM 7029 O O . THR A 1 6 ? 27.269 25.646 21.379 1.00 0.00 6 THR A O 7
ATOM 7040 N N . ALA A 1 7 ? 28.898 25.550 19.833 1.00 0.00 7 ALA A N 7
ATOM 7041 C CA . ALA A 1 7 ? 29.008 24.093 19.768 1.00 0.00 7 ALA A CA 7
ATOM 7042 C C . ALA A 1 7 ? 30.408 23.635 20.224 1.00 0.00 7 ALA A C 7
ATOM 7043 O O . ALA A 1 7 ? 31.353 24.427 20.261 1.00 0.00 7 ALA A O 7
ATOM 7050 N N . PHE A 1 8 ? 30.529 22.358 20.587 1.00 0.00 8 PHE A N 7
ATOM 7051 C CA . PHE A 1 8 ? 31.657 21.768 21.298 1.00 0.00 8 PHE A CA 7
ATOM 7052 C C . PHE A 1 8 ? 32.158 20.499 20.586 1.00 0.00 8 PHE A C 7
ATOM 7053 O O . PHE A 1 8 ? 31.799 20.214 19.443 1.00 0.00 8 PHE A O 7
ATOM 7070 N N . THR A 1 9 ? 32.968 19.709 21.288 1.00 0.00 9 THR A N 7
ATOM 7071 C CA . THR A 1 9 ? 33.128 18.275 20.997 1.00 0.00 9 THR A CA 7
ATOM 7072 C C . THR A 1 9 ? 31.779 17.555 21.168 1.00 0.00 9 THR A C 7
ATOM 7073 O O . THR A 1 9 ? 30.999 17.901 22.058 1.00 0.00 9 THR A O 7
ATOM 7084 N N . GLN A 1 10 ? 31.468 16.545 20.354 1.00 0.00 10 GLN A N 7
ATOM 7085 C CA . GLN A 1 10 ? 30.153 15.900 20.399 1.00 0.00 10 GLN A CA 7
ATOM 7086 C C . GLN A 1 10 ? 29.900 15.120 21.699 1.00 0.00 10 GLN A C 7
ATOM 7087 O O . GLN A 1 10 ? 28.766 15.122 22.160 1.00 0.00 10 GLN A O 7
ATOM 7101 N N . ASN A 1 11 ? 30.932 14.593 22.371 1.00 0.00 11 ASN A N 7
ATOM 7102 C CA . ASN A 1 11 ? 30.817 14.016 23.718 1.00 0.00 11 ASN A CA 7
ATOM 7103 C C . ASN A 1 11 ? 30.527 15.042 24.847 1.00 0.00 11 ASN A C 7
ATOM 7104 O O . ASN A 1 11 ? 30.367 14.659 26.007 1.00 0.00 11 ASN A O 7
ATOM 7115 N N . GLN A 1 12 ? 30.445 16.337 24.518 1.00 0.00 12 GLN A N 7
ATOM 7116 C CA . GLN A 1 12 ? 29.919 17.414 25.366 1.00 0.00 12 GLN A CA 7
ATOM 7117 C C . GLN A 1 12 ? 28.523 17.849 24.901 1.00 0.00 12 GLN A C 7
ATOM 7118 O O . GLN A 1 12 ? 27.646 18.069 25.734 1.00 0.00 12 GLN A O 7
ATOM 7132 N N . ILE A 1 13 ? 28.287 17.906 23.583 1.00 0.00 13 ILE A N 7
ATOM 7133 C CA . ILE A 1 13 ? 26.947 18.094 23.003 1.00 0.00 13 ILE A CA 7
ATOM 7134 C C . ILE A 1 13 ? 25.976 17.037 23.500 1.00 0.00 13 ILE A C 7
ATOM 7135 O O . ILE A 1 13 ? 24.916 17.400 23.986 1.00 0.00 13 ILE A O 7
ATOM 7151 N N . GLU A 1 14 ? 26.301 15.753 23.384 1.00 0.00 14 GLU A N 7
ATOM 7152 C CA . GLU A 1 14 ? 25.379 14.690 23.771 1.00 0.00 14 GLU A CA 7
ATOM 7153 C C . GLU A 1 14 ? 25.066 14.666 25.272 1.00 0.00 14 GLU A C 7
ATOM 7154 O O . GLU A 1 14 ? 23.975 14.256 25.636 1.00 0.00 14 GLU A O 7
ATOM 7166 N N . VAL A 1 15 ? 25.948 15.146 26.155 1.00 0.00 15 VAL A N 7
ATOM 7167 C CA . VAL A 1 15 ? 25.617 15.317 27.584 1.00 0.00 15 VAL A CA 7
ATOM 7168 C C . VAL A 1 15 ? 24.540 16.394 27.743 1.00 0.00 15 VAL A C 7
ATOM 7169 O O . VAL A 1 15 ? 23.493 16.150 28.348 1.00 0.00 15 VAL A O 7
ATOM 7182 N N . LEU A 1 16 ? 24.767 17.568 27.144 1.00 0.00 16 LEU A N 7
ATOM 7183 C CA . LEU A 1 16 ? 23.812 18.676 27.146 1.00 0.00 16 LEU A CA 7
ATOM 7184 C C . LEU A 1 16 ? 22.476 18.268 26.512 1.00 0.00 16 LEU A C 7
ATOM 7185 O O . LEU A 1 16 ? 21.405 18.504 27.075 1.00 0.00 16 LEU A O 7
ATOM 7201 N N . GLU A 1 17 ? 22.524 17.619 25.352 1.00 0.00 17 GLU A N 7
ATOM 7202 C CA . GLU A 1 17 ? 21.328 17.155 24.664 1.00 0.00 17 GLU A CA 7
ATOM 7203 C C . GLU A 1 17 ? 20.623 15.978 25.335 1.00 0.00 17 GLU A C 7
ATOM 7204 O O . GLU A 1 17 ? 19.397 15.970 25.308 1.00 0.00 17 GLU A O 7
ATOM 7216 N N . ASN A 1 18 ? 21.310 15.074 26.043 1.00 0.00 18 ASN A N 7
ATOM 7217 C CA . ASN A 1 18 ? 20.652 14.107 26.927 1.00 0.00 18 ASN A CA 7
ATOM 7218 C C . ASN A 1 18 ? 19.961 14.772 28.140 1.00 0.00 18 ASN A C 7
ATOM 7219 O O . ASN A 1 18 ? 19.066 14.157 28.716 1.00 0.00 18 ASN A O 7
ATOM 7230 N N . VAL A 1 19 ? 20.279 16.030 28.496 1.00 0.00 19 VAL A N 7
ATOM 7231 C CA . VAL A 1 19 ? 19.399 16.840 29.371 1.00 0.00 19 VAL A CA 7
ATOM 7232 C C . VAL A 1 19 ? 18.208 17.426 28.599 1.00 0.00 19 VAL A C 7
ATOM 7233 O O . VAL A 1 19 ? 17.068 17.222 29.014 1.00 0.00 19 VAL A O 7
ATOM 7246 N N . PHE A 1 20 ? 18.428 18.114 27.470 1.00 0.00 20 PHE A N 7
ATOM 7247 C CA . PHE A 1 20 ? 17.357 18.696 26.627 1.00 0.00 20 PHE A CA 7
ATOM 7248 C C . PHE A 1 20 ? 16.299 17.666 26.166 1.00 0.00 20 PHE A C 7
ATOM 7249 O O . PHE A 1 20 ? 15.115 17.983 26.077 1.00 0.00 20 PHE A O 7
ATOM 7266 N N . ARG A 1 21 ? 16.723 16.410 25.978 1.00 0.00 21 ARG A N 7
ATOM 7267 C CA . ARG A 1 21 ? 15.983 15.148 25.766 1.00 0.00 21 ARG A CA 7
ATOM 7268 C C . ARG A 1 21 ? 14.910 14.825 26.823 1.00 0.00 21 ARG A C 7
ATOM 7269 O O . ARG A 1 21 ? 14.108 13.914 26.599 1.00 0.00 21 ARG A O 7
ATOM 7290 N N . VAL A 1 22 ? 14.898 15.549 27.943 1.00 0.00 22 VAL A N 7
ATOM 7291 C CA . VAL A 1 22 ? 13.916 15.481 29.040 1.00 0.00 22 VAL A CA 7
ATOM 7292 C C . VAL A 1 22 ? 13.450 16.893 29.442 1.00 0.00 22 VAL A C 7
ATOM 7293 O O . VAL A 1 22 ? 12.253 17.178 29.448 1.00 0.00 22 VAL A O 7
ATOM 7306 N N . ASN A 1 23 ? 14.387 17.786 29.770 1.00 0.00 23 ASN A N 7
ATOM 7307 C CA . ASN A 1 23 ? 14.143 19.168 30.181 1.00 0.00 23 ASN A CA 7
ATOM 7308 C C . ASN A 1 23 ? 14.391 20.155 29.025 1.00 0.00 23 ASN A C 7
ATOM 7309 O O . ASN A 1 23 ? 15.501 20.666 28.861 1.00 0.00 23 ASN A O 7
ATOM 7320 N N . CYS A 1 24 ? 13.349 20.481 28.256 1.00 0.00 24 CYS A N 7
ATOM 7321 C CA . CYS A 1 24 ? 13.421 21.462 27.164 1.00 0.00 24 CYS A CA 7
ATOM 7322 C C . CYS A 1 24 ? 13.951 22.849 27.601 1.00 0.00 24 CYS A C 7
ATOM 7323 O O . CYS A 1 24 ? 14.621 23.526 26.825 1.00 0.00 24 CYS A O 7
ATOM 7331 N N . TYR A 1 25 ? 13.667 23.254 28.844 1.00 0.00 25 TYR A N 7
ATOM 7332 C CA . TYR A 1 25 ? 14.223 24.432 29.526 1.00 0.00 25 TYR A CA 7
ATOM 7333 C C . TYR A 1 25 ? 14.397 24.100 31.024 1.00 0.00 25 TYR A C 7
ATOM 7334 O O . TYR A 1 25 ? 13.396 24.097 31.748 1.00 0.00 25 TYR A O 7
ATOM 7352 N N . PRO A 1 26 ? 15.599 23.708 31.488 1.00 0.00 26 PRO A N 7
ATOM 7353 C CA . PRO A 1 26 ? 15.834 23.301 32.878 1.00 0.00 26 PRO A CA 7
ATOM 7354 C C . PRO A 1 26 ? 15.980 24.499 33.845 1.00 0.00 26 PRO A C 7
ATOM 7355 O O . PRO A 1 26 ? 15.912 25.663 33.438 1.00 0.00 26 PRO A O 7
ATOM 7366 N N . GLY A 1 27 ? 16.194 24.203 35.135 1.00 0.00 27 GLY A N 7
ATOM 7367 C CA . GLY A 1 27 ? 16.569 25.187 36.157 1.00 0.00 27 GLY A CA 7
ATOM 7368 C C . GLY A 1 27 ? 18.015 25.686 36.015 1.00 0.00 27 GLY A C 7
ATOM 7369 O O . GLY A 1 27 ? 18.853 25.056 35.363 1.00 0.00 27 GLY A O 7
ATOM 7373 N N . ILE A 1 28 ? 18.323 26.823 36.648 1.00 0.00 28 ILE A N 7
ATOM 7374 C CA . ILE A 1 28 ? 19.654 27.448 36.573 1.00 0.00 28 ILE A CA 7
ATOM 7375 C C . ILE A 1 28 ? 20.709 26.597 37.284 1.00 0.00 28 ILE A C 7
ATOM 7376 O O . ILE A 1 28 ? 21.854 26.587 36.867 1.00 0.00 28 ILE A O 7
ATOM 7392 N N . ASP A 1 29 ? 20.323 25.848 38.315 1.00 0.00 29 ASP A N 7
ATOM 7393 C CA . ASP A 1 29 ? 21.134 24.850 39.015 1.00 0.00 29 ASP A CA 7
ATOM 7394 C C . ASP A 1 29 ? 21.538 23.666 38.129 1.00 0.00 29 ASP A C 7
ATOM 7395 O O . ASP A 1 29 ? 22.643 23.159 38.276 1.00 0.00 29 ASP A O 7
ATOM 7404 N N . ILE A 1 30 ? 20.696 23.251 37.178 1.00 0.00 30 ILE A N 7
ATOM 7405 C CA . ILE A 1 30 ? 21.071 22.272 36.154 1.00 0.00 30 ILE A CA 7
ATOM 7406 C C . ILE A 1 30 ? 22.046 22.895 35.150 1.00 0.00 30 ILE A C 7
ATOM 7407 O O . ILE A 1 30 ? 23.003 22.242 34.741 1.00 0.00 30 ILE A O 7
ATOM 7423 N N . LEU A 1 31 ? 21.816 24.148 34.739 1.00 0.00 31 LEU A N 7
ATOM 7424 C CA . LEU A 1 31 ? 22.731 24.864 33.844 1.00 0.00 31 LEU A CA 7
ATOM 7425 C C . LEU A 1 31 ? 24.106 25.105 34.501 1.00 0.00 31 LEU A C 7
ATOM 7426 O O . LEU A 1 31 ? 25.120 24.891 33.846 1.00 0.00 31 LEU A O 7
ATOM 7442 N N . GLU A 1 32 ? 24.147 25.477 35.783 1.00 0.00 32 GLU A N 7
ATOM 7443 C CA . GLU A 1 32 ? 25.331 25.501 36.659 1.00 0.00 32 GLU A CA 7
ATOM 7444 C C . GLU A 1 32 ? 25.996 24.127 36.813 1.00 0.00 32 GLU A C 7
ATOM 7445 O O . GLU A 1 32 ? 27.203 24.022 36.629 1.00 0.00 32 GLU A O 7
ATOM 7457 N N . ASP A 1 33 ? 25.252 23.067 37.140 1.00 0.00 33 ASP A N 7
ATOM 7458 C CA . ASP A 1 33 ? 25.790 21.699 37.248 1.00 0.00 33 ASP A CA 7
ATOM 7459 C C . ASP A 1 33 ? 26.436 21.214 35.937 1.00 0.00 33 ASP A C 7
ATOM 7460 O O . ASP A 1 33 ? 27.521 20.630 35.959 1.00 0.00 33 ASP A O 7
ATOM 7469 N N . LEU A 1 34 ? 25.821 21.508 34.787 1.00 0.00 34 LEU A N 7
ATOM 7470 C CA . LEU A 1 34 ? 26.409 21.293 33.466 1.00 0.00 34 LEU A CA 7
ATOM 7471 C C . LEU A 1 34 ? 27.645 22.179 33.232 1.00 0.00 34 LEU A C 7
ATOM 7472 O O . LEU A 1 34 ? 28.684 21.674 32.814 1.00 0.00 34 LEU A O 7
ATOM 7488 N N . ALA A 1 35 ? 27.561 23.483 33.510 1.00 0.00 35 ALA A N 7
ATOM 7489 C CA . ALA A 1 35 ? 28.678 24.423 33.401 1.00 0.00 35 ALA A CA 7
ATOM 7490 C C . ALA A 1 35 ? 29.906 23.948 34.196 1.00 0.00 35 ALA A C 7
ATOM 7491 O O . ALA A 1 35 ? 31.005 23.884 33.639 1.00 0.00 35 ALA A O 7
ATOM 7498 N N . GLN A 1 36 ? 29.710 23.543 35.456 1.00 0.00 36 GLN A N 7
ATOM 7499 C CA . GLN A 1 36 ? 30.734 22.902 36.289 1.00 0.00 36 GLN A CA 7
ATOM 7500 C C . GLN A 1 36 ? 31.325 21.641 35.627 1.00 0.00 36 GLN A C 7
ATOM 7501 O O . GLN A 1 36 ? 32.522 21.593 35.341 1.00 0.00 36 GLN A O 7
ATOM 7515 N N . LYS A 1 37 ? 30.496 20.627 35.334 1.00 0.00 37 LYS A N 7
ATOM 7516 C CA . LYS A 1 37 ? 30.901 19.313 34.793 1.00 0.00 37 LYS A CA 7
ATOM 7517 C C . LYS A 1 37 ? 31.508 19.323 33.380 1.00 0.00 37 LYS A C 7
ATOM 7518 O O . LYS A 1 37 ? 31.893 18.264 32.873 1.00 0.00 37 LYS A O 7
ATOM 7537 N N . LEU A 1 38 ? 31.583 20.484 32.728 1.00 0.00 38 LEU A N 7
ATOM 7538 C CA . LEU A 1 38 ? 32.051 20.652 31.346 1.00 0.00 38 LEU A CA 7
ATOM 7539 C C . LEU A 1 38 ? 33.149 21.725 31.189 1.00 0.00 38 LEU A C 7
ATOM 7540 O O . LEU A 1 38 ? 33.714 21.858 30.099 1.00 0.00 38 LEU A O 7
ATOM 7556 N N . ASN A 1 39 ? 33.480 22.478 32.249 1.00 0.00 39 ASN A N 7
ATOM 7557 C CA . ASN A 1 39 ? 34.141 23.792 32.180 1.00 0.00 39 ASN A CA 7
ATOM 7558 C C . ASN A 1 39 ? 33.518 24.664 31.073 1.00 0.00 39 ASN A C 7
ATOM 7559 O O . ASN A 1 39 ? 34.091 24.889 30.003 1.00 0.00 39 ASN A O 7
ATOM 7570 N N . LEU A 1 40 ? 32.311 25.147 31.346 1.00 0.00 40 LEU A N 7
ATOM 7571 C CA . LEU A 1 40 ? 31.575 26.131 30.559 1.00 0.00 40 LEU A CA 7
ATOM 7572 C C . LEU A 1 40 ? 30.958 27.180 31.507 1.00 0.00 40 LEU A C 7
ATOM 7573 O O . LEU A 1 40 ? 31.223 27.190 32.708 1.00 0.00 40 LEU A O 7
ATOM 7589 N N . GLU A 1 41 ? 30.145 28.090 30.980 1.00 0.00 41 GLU A N 7
ATOM 7590 C CA . GLU A 1 41 ? 29.505 29.186 31.720 1.00 0.00 41 GLU A CA 7
ATOM 7591 C C . GLU A 1 41 ? 28.036 29.337 31.288 1.00 0.00 41 GLU A C 7
ATOM 7592 O O . GLU A 1 41 ? 27.703 29.036 30.133 1.00 0.00 41 GLU A O 7
ATOM 7604 N N . LEU A 1 42 ? 27.163 29.800 32.197 1.00 0.00 42 LEU A N 7
ATOM 7605 C CA . LEU A 1 42 ? 25.704 29.845 32.013 1.00 0.00 42 LEU A CA 7
ATOM 7606 C C . LEU A 1 42 ? 25.257 30.316 30.625 1.00 0.00 42 LEU A C 7
ATOM 7607 O O . LEU A 1 42 ? 24.502 29.601 29.977 1.00 0.00 42 LEU A O 7
ATOM 7623 N N . ASP A 1 43 ? 25.702 31.484 30.150 1.00 0.00 43 ASP A N 7
ATOM 7624 C CA . ASP A 1 43 ? 25.275 32.003 28.841 1.00 0.00 43 ASP A CA 7
ATOM 7625 C C . ASP A 1 43 ? 25.672 31.105 27.663 1.00 0.00 43 ASP A C 7
ATOM 7626 O O . ASP A 1 43 ? 24.948 31.056 26.675 1.00 0.00 43 ASP A O 7
ATOM 7635 N N . ARG A 1 44 ? 26.782 30.359 27.735 1.00 0.00 44 ARG A N 7
ATOM 7636 C CA . ARG A 1 44 ? 27.164 29.410 26.674 1.00 0.00 44 ARG A CA 7
ATOM 7637 C C . ARG A 1 44 ? 26.243 28.196 26.682 1.00 0.00 44 ARG A C 7
ATOM 7638 O O . ARG A 1 44 ? 25.880 27.717 25.607 1.00 0.00 44 ARG A O 7
ATOM 7659 N N . ILE A 1 45 ? 25.823 27.711 27.856 1.00 0.00 45 ILE A N 7
ATOM 7660 C CA . ILE A 1 45 ? 24.796 26.654 27.931 1.00 0.00 45 ILE A CA 7
ATOM 7661 C C . ILE A 1 45 ? 23.421 27.181 27.524 1.00 0.00 45 ILE A C 7
ATOM 7662 O O . ILE A 1 45 ? 22.772 26.560 26.691 1.00 0.00 45 ILE A O 7
ATOM 7678 N N . GLN A 1 46 ? 22.986 28.336 28.027 1.00 0.00 46 GLN A N 7
ATOM 7679 C CA . GLN A 1 46 ? 21.745 28.988 27.609 1.00 0.00 46 GLN A CA 7
ATOM 7680 C C . GLN A 1 46 ? 21.688 29.204 26.088 1.00 0.00 46 GLN A C 7
ATOM 7681 O O . GLN A 1 46 ? 20.726 28.796 25.444 1.00 0.00 46 GLN A O 7
ATOM 7695 N N . ILE A 1 47 ? 22.724 29.787 25.472 1.00 0.00 47 ILE A N 7
ATOM 7696 C CA . ILE A 1 47 ? 22.825 29.941 24.010 1.00 0.00 47 ILE A CA 7
ATOM 7697 C C . ILE A 1 47 ? 22.860 28.584 23.304 1.00 0.00 47 ILE A C 7
ATOM 7698 O O . ILE A 1 47 ? 22.218 28.453 22.261 1.00 0.00 47 ILE A O 7
ATOM 7714 N N . TRP A 1 48 ? 23.540 27.564 23.836 1.00 0.00 48 TRP A N 7
ATOM 7715 C CA . TRP A 1 48 ? 23.435 26.202 23.308 1.00 0.00 48 TRP A CA 7
ATOM 7716 C C . TRP A 1 48 ? 21.977 25.690 23.315 1.00 0.00 48 TRP A C 7
ATOM 7717 O O . TRP A 1 48 ? 21.443 25.388 22.243 1.00 0.00 48 TRP A O 7
ATOM 7738 N N . PHE A 1 49 ? 21.307 25.664 24.477 1.00 0.00 49 PHE A N 7
ATOM 7739 C CA . PHE A 1 49 ? 19.908 25.212 24.621 1.00 0.00 49 PHE A CA 7
ATOM 7740 C C . PHE A 1 49 ? 18.961 26.012 23.716 1.00 0.00 49 PHE A C 7
ATOM 7741 O O . PHE A 1 49 ? 18.159 25.430 22.986 1.00 0.00 49 PHE A O 7
ATOM 7758 N N . GLN A 1 50 ? 19.048 27.344 23.725 1.00 0.00 50 GLN A N 7
ATOM 7759 C CA . GLN A 1 50 ? 18.233 28.226 22.884 1.00 0.00 50 GLN A CA 7
ATOM 7760 C C . GLN A 1 50 ? 18.477 27.978 21.389 1.00 0.00 50 GLN A C 7
ATOM 7761 O O . GLN A 1 50 ? 17.504 27.906 20.641 1.00 0.00 50 GLN A O 7
ATOM 7775 N N . ASN A 1 51 ? 19.722 27.768 20.926 1.00 0.00 51 ASN A N 7
ATOM 7776 C CA . ASN A 1 51 ? 19.938 27.402 19.519 1.00 0.00 51 ASN A CA 7
ATOM 7777 C C . ASN A 1 51 ? 19.328 26.027 19.181 1.00 0.00 51 ASN A C 7
ATOM 7778 O O . ASN A 1 51 ? 18.690 25.888 18.138 1.00 0.00 51 ASN A O 7
ATOM 7789 N N . ARG A 1 52 ? 19.468 25.031 20.067 1.00 0.00 52 ARG A N 7
ATOM 7790 C CA . ARG A 1 52 ? 18.814 23.715 19.953 1.00 0.00 52 ARG A CA 7
ATOM 7791 C C . ARG A 1 52 ? 17.297 23.837 19.825 1.00 0.00 52 ARG A C 7
ATOM 7792 O O . ARG A 1 52 ? 16.723 23.435 18.814 1.00 0.00 52 ARG A O 7
ATOM 7813 N N . ARG A 1 53 ? 16.650 24.433 20.827 1.00 0.00 53 ARG A N 7
ATOM 7814 C CA . ARG A 1 53 ? 15.205 24.676 20.878 1.00 0.00 53 ARG A CA 7
ATOM 7815 C C . ARG A 1 53 ? 14.723 25.429 19.645 1.00 0.00 53 ARG A C 7
ATOM 7816 O O . ARG A 1 53 ? 13.786 24.960 19.003 1.00 0.00 53 ARG A O 7
ATOM 7837 N N . ALA A 1 54 ? 15.377 26.530 19.264 1.00 0.00 54 ALA A N 7
ATOM 7838 C CA . ALA A 1 54 ? 15.036 27.264 18.044 1.00 0.00 54 ALA A CA 7
ATOM 7839 C C . ALA A 1 54 ? 15.073 26.379 16.781 1.00 0.00 54 ALA A C 7
ATOM 7840 O O . ALA A 1 54 ? 14.174 26.474 15.945 1.00 0.00 54 ALA A O 7
ATOM 7847 N N . LYS A 1 55 ? 16.071 25.492 16.644 1.00 0.00 55 LYS A N 7
ATOM 7848 C CA . LYS A 1 55 ? 16.217 24.612 15.473 1.00 0.00 55 LYS A CA 7
ATOM 7849 C C . LYS A 1 55 ? 15.203 23.467 15.415 1.00 0.00 55 LYS A C 7
ATOM 7850 O O . LYS A 1 55 ? 14.771 23.113 14.323 1.00 0.00 55 LYS A O 7
ATOM 7869 N N . LEU A 1 56 ? 14.775 22.925 16.560 1.00 0.00 56 LEU A N 7
ATOM 7870 C CA . LEU A 1 56 ? 13.621 22.016 16.614 1.00 0.00 56 LEU A CA 7
ATOM 7871 C C . LEU A 1 56 ? 12.332 22.748 16.210 1.00 0.00 56 LEU A C 7
ATOM 7872 O O . LEU A 1 56 ? 11.629 22.298 15.306 1.00 0.00 56 LEU A O 7
ATOM 7888 N N . LYS A 1 57 ? 12.042 23.889 16.851 1.00 0.00 57 LYS A N 7
ATOM 7889 C CA . LYS A 1 57 ? 10.841 24.708 16.618 1.00 0.00 57 LYS A CA 7
ATOM 7890 C C . LYS A 1 57 ? 10.726 25.142 15.149 1.00 0.00 57 LYS A C 7
ATOM 7891 O O . LYS A 1 57 ? 9.716 24.883 14.505 1.00 0.00 57 LYS A O 7
ATOM 7910 N N . ARG A 1 58 ? 11.791 25.703 14.562 1.00 0.00 58 ARG A N 7
ATOM 7911 C CA . ARG A 1 58 ? 11.935 25.874 13.102 1.00 0.00 58 ARG A CA 7
ATOM 7912 C C . ARG A 1 58 ? 12.632 24.665 12.464 1.00 0.00 58 ARG A C 7
ATOM 7913 O O . ARG A 1 58 ? 13.694 24.802 11.858 1.00 0.00 58 ARG A O 7
ATOM 7934 N N . SER A 1 59 ? 12.007 23.487 12.556 1.00 0.00 59 SER A N 7
ATOM 7935 C CA . SER A 1 59 ? 12.431 22.304 11.787 1.00 0.00 59 SER A CA 7
ATOM 7936 C C . SER A 1 59 ? 12.392 22.593 10.282 1.00 0.00 59 SER A C 7
ATOM 7937 O O . SER A 1 59 ? 13.407 22.430 9.602 1.00 0.00 59 SER A O 7
ATOM 7945 N N . HIS A 1 60 ? 11.241 23.071 9.792 1.00 0.00 60 HIS A N 7
ATOM 7946 C CA . HIS A 1 60 ? 10.958 23.462 8.404 1.00 0.00 60 HIS A CA 7
ATOM 7947 C C . HIS A 1 60 ? 10.168 24.796 8.383 1.00 0.00 60 HIS A C 7
ATOM 7948 O O . HIS A 1 60 ? 10.301 25.607 9.306 1.00 0.00 60 HIS A O 7
ATOM 7962 N N . ARG A 1 61 ? 9.353 25.048 7.344 1.00 0.00 61 ARG A N 7
ATOM 7963 C CA . ARG A 1 61 ? 8.355 26.135 7.298 1.00 0.00 61 ARG A CA 7
ATOM 7964 C C . ARG A 1 61 ? 6.944 25.551 7.212 1.00 0.00 61 ARG A C 7
ATOM 7965 O O . ARG A 1 61 ? 6.725 24.585 6.491 1.00 0.00 61 ARG A O 7
ATOM 7986 N N . GLU A 1 62 ? 5.984 26.185 7.878 1.00 0.00 62 GLU A N 7
ATOM 7987 C CA . GLU A 1 62 ? 4.547 25.942 7.691 1.00 0.00 62 GLU A CA 7
ATOM 7988 C C . GLU A 1 62 ? 3.736 27.225 7.955 1.00 0.00 62 GLU A C 7
ATOM 7989 O O . GLU A 1 62 ? 4.311 28.231 8.386 1.00 0.00 62 GLU A O 7
ATOM 8001 N N . SER A 1 63 ? 2.409 27.187 7.779 1.00 0.00 63 SER A N 7
ATOM 8002 C CA . SER A 1 63 ? 1.463 28.249 8.170 1.00 0.00 63 SER A CA 7
ATOM 8003 C C . SER A 1 63 ? 1.843 29.665 7.685 1.00 0.00 63 SER A C 7
ATOM 8004 O O . SER A 1 63 ? 1.672 30.645 8.411 1.00 0.00 63 SER A O 7
ATOM 8012 N N . GLN A 1 64 ? 2.382 29.786 6.471 1.00 0.00 64 GLN A N 7
ATOM 8013 C CA . GLN A 1 64 ? 2.713 31.064 5.843 1.00 0.00 64 GLN A CA 7
ATOM 8014 C C . GLN A 1 64 ? 2.632 30.946 4.317 1.00 0.00 64 GLN A C 7
ATOM 8015 O O . GLN A 1 64 ? 3.091 29.954 3.750 1.00 0.00 64 GLN A O 7
ATOM 8029 N N . PHE A 1 65 ? 2.113 31.985 3.662 1.00 0.00 65 PHE A N 7
ATOM 8030 C CA . PHE A 1 65 ? 2.172 32.165 2.210 1.00 0.00 65 PHE A CA 7
ATOM 8031 C C . PHE A 1 65 ? 2.953 33.446 1.866 1.00 0.00 65 PHE A C 7
ATOM 8032 O O . PHE A 1 65 ? 3.249 34.262 2.746 1.00 0.00 65 PHE A O 7
ATOM 8049 N N . LEU A 1 66 ? 3.321 33.624 0.597 1.00 0.00 66 LEU A N 7
ATOM 8050 C CA . LEU A 1 66 ? 4.089 34.766 0.104 1.00 0.00 66 LEU A CA 7
ATOM 8051 C C . LEU A 1 66 ? 3.792 34.999 -1.382 1.00 0.00 66 LEU A C 7
ATOM 8052 O O . LEU A 1 66 ? 3.909 34.073 -2.181 1.00 0.00 66 LEU A O 7
ATOM 8068 N N . MET A 1 67 ? 3.413 36.230 -1.731 1.00 0.00 67 MET A N 7
ATOM 8069 C CA . MET A 1 67 ? 3.304 36.735 -3.108 1.00 0.00 67 MET A CA 7
ATOM 8070 C C . MET A 1 67 ? 3.542 38.235 -3.111 1.00 0.00 67 MET A C 7
ATOM 8071 O O . MET A 1 67 ? 2.791 38.943 -2.410 1.00 0.00 67 MET A O 7
ATOM 8086 N N . GLY A 1 1 ? 32.495 32.461 21.291 1.00 0.00 1 GLY A N 8
ATOM 8087 C CA . GLY A 1 1 ? 32.903 33.693 20.593 1.00 0.00 1 GLY A CA 8
ATOM 8088 C C . GLY A 1 1 ? 32.009 34.823 21.048 1.00 0.00 1 GLY A C 8
ATOM 8089 O O . GLY A 1 1 ? 31.089 34.576 21.821 1.00 0.00 1 GLY A O 8
ATOM 8095 N N . ARG A 1 2 ? 32.222 36.056 20.567 1.00 0.00 2 ARG A N 8
ATOM 8096 C CA . ARG A 1 2 ? 31.335 37.185 20.920 1.00 0.00 2 ARG A CA 8
ATOM 8097 C C . ARG A 1 2 ? 29.921 37.057 20.332 1.00 0.00 2 ARG A C 8
ATOM 8098 O O . ARG A 1 2 ? 28.990 37.698 20.816 1.00 0.00 2 ARG A O 8
ATOM 8119 N N . ARG A 1 3 ? 29.747 36.235 19.289 1.00 0.00 3 ARG A N 8
ATOM 8120 C CA . ARG A 1 3 ? 28.439 35.806 18.770 1.00 0.00 3 ARG A CA 8
ATOM 8121 C C . ARG A 1 3 ? 27.810 34.685 19.623 1.00 0.00 3 ARG A C 8
ATOM 8122 O O . ARG A 1 3 ? 28.545 33.819 20.106 1.00 0.00 3 ARG A O 8
ATOM 8143 N N . PRO A 1 4 ? 26.465 34.565 19.657 1.00 0.00 4 PRO A N 8
ATOM 8144 C CA . PRO A 1 4 ? 25.733 33.469 20.303 1.00 0.00 4 PRO A CA 8
ATOM 8145 C C . PRO A 1 4 ? 25.782 32.168 19.466 1.00 0.00 4 PRO A C 8
ATOM 8146 O O . PRO A 1 4 ? 24.756 31.597 19.095 1.00 0.00 4 PRO A O 8
ATOM 8157 N N . ARG A 1 5 ? 26.997 31.692 19.158 1.00 0.00 5 ARG A N 8
ATOM 8158 C CA . ARG A 1 5 ? 27.296 30.625 18.180 1.00 0.00 5 ARG A CA 8
ATOM 8159 C C . ARG A 1 5 ? 28.258 29.552 18.701 1.00 0.00 5 ARG A C 8
ATOM 8160 O O . ARG A 1 5 ? 28.941 28.866 17.950 1.00 0.00 5 ARG A O 8
ATOM 8181 N N . THR A 1 6 ? 28.319 29.430 20.016 1.00 0.00 6 THR A N 8
ATOM 8182 C CA . THR A 1 6 ? 29.218 28.526 20.751 1.00 0.00 6 THR A CA 8
ATOM 8183 C C . THR A 1 6 ? 28.816 27.060 20.588 1.00 0.00 6 THR A C 8
ATOM 8184 O O . THR A 1 6 ? 27.728 26.667 21.003 1.00 0.00 6 THR A O 8
ATOM 8195 N N . ALA A 1 7 ? 29.712 26.243 20.029 1.00 0.00 7 ALA A N 8
ATOM 8196 C CA . ALA A 1 7 ? 29.611 24.778 20.012 1.00 0.00 7 ALA A CA 8
ATOM 8197 C C . ALA A 1 7 ? 30.773 24.095 20.771 1.00 0.00 7 ALA A C 8
ATOM 8198 O O . ALA A 1 7 ? 31.728 24.745 21.208 1.00 0.00 7 ALA A O 8
ATOM 8205 N N . PHE A 1 8 ? 30.676 22.773 20.941 1.00 0.00 8 PHE A N 8
ATOM 8206 C CA . PHE A 1 8 ? 31.544 21.926 21.758 1.00 0.00 8 PHE A CA 8
ATOM 8207 C C . PHE A 1 8 ? 32.139 20.763 20.943 1.00 0.00 8 PHE A C 8
ATOM 8208 O O . PHE A 1 8 ? 32.082 20.767 19.712 1.00 0.00 8 PHE A O 8
ATOM 8225 N N . THR A 1 9 ? 32.716 19.779 21.635 1.00 0.00 9 THR A N 8
ATOM 8226 C CA . THR A 1 9 ? 32.919 18.414 21.117 1.00 0.00 9 THR A CA 8
ATOM 8227 C C . THR A 1 9 ? 31.593 17.637 21.150 1.00 0.00 9 THR A C 8
ATOM 8228 O O . THR A 1 9 ? 30.753 17.889 22.013 1.00 0.00 9 THR A O 8
ATOM 8239 N N . GLN A 1 10 ? 31.390 16.647 20.277 1.00 0.00 10 GLN A N 8
ATOM 8240 C CA . GLN A 1 10 ? 30.175 15.809 20.307 1.00 0.00 10 GLN A CA 8
ATOM 8241 C C . GLN A 1 10 ? 29.997 15.055 21.634 1.00 0.00 10 GLN A C 8
ATOM 8242 O O . GLN A 1 10 ? 28.884 14.994 22.146 1.00 0.00 10 GLN A O 8
ATOM 8256 N N . ASN A 1 11 ? 31.077 14.548 22.237 1.00 0.00 11 ASN A N 8
ATOM 8257 C CA . ASN A 1 11 ? 31.019 13.876 23.539 1.00 0.00 11 ASN A CA 8
ATOM 8258 C C . ASN A 1 11 ? 30.693 14.830 24.717 1.00 0.00 11 ASN A C 8
ATOM 8259 O O . ASN A 1 11 ? 30.384 14.365 25.811 1.00 0.00 11 ASN A O 8
ATOM 8270 N N . GLN A 1 12 ? 30.709 16.152 24.491 1.00 0.00 12 GLN A N 8
ATOM 8271 C CA . GLN A 1 12 ? 30.113 17.177 25.355 1.00 0.00 12 GLN A CA 8
ATOM 8272 C C . GLN A 1 12 ? 28.655 17.452 24.954 1.00 0.00 12 GLN A C 8
ATOM 8273 O O . GLN A 1 12 ? 27.787 17.436 25.822 1.00 0.00 12 GLN A O 8
ATOM 8287 N N . ILE A 1 13 ? 28.353 17.645 23.661 1.00 0.00 13 ILE A N 8
ATOM 8288 C CA . ILE A 1 13 ? 26.978 17.819 23.141 1.00 0.00 13 ILE A CA 8
ATOM 8289 C C . ILE A 1 13 ? 26.040 16.715 23.625 1.00 0.00 13 ILE A C 8
ATOM 8290 O O . ILE A 1 13 ? 24.947 17.032 24.081 1.00 0.00 13 ILE A O 8
ATOM 8306 N N . GLU A 1 14 ? 26.436 15.443 23.535 1.00 0.00 14 GLU A N 8
ATOM 8307 C CA . GLU A 1 14 ? 25.588 14.326 23.968 1.00 0.00 14 GLU A CA 8
ATOM 8308 C C . GLU A 1 14 ? 25.217 14.351 25.459 1.00 0.00 14 GLU A C 8
ATOM 8309 O O . GLU A 1 14 ? 24.167 13.819 25.813 1.00 0.00 14 GLU A O 8
ATOM 8321 N N . VAL A 1 15 ? 25.992 15.009 26.333 1.00 0.00 15 VAL A N 8
ATOM 8322 C CA . VAL A 1 15 ? 25.584 15.257 27.729 1.00 0.00 15 VAL A CA 8
ATOM 8323 C C . VAL A 1 15 ? 24.422 16.255 27.769 1.00 0.00 15 VAL A C 8
ATOM 8324 O O . VAL A 1 15 ? 23.386 15.979 28.376 1.00 0.00 15 VAL A O 8
ATOM 8337 N N . LEU A 1 16 ? 24.562 17.399 27.088 1.00 0.00 16 LEU A N 8
ATOM 8338 C CA . LEU A 1 16 ? 23.499 18.403 26.990 1.00 0.00 16 LEU A CA 8
ATOM 8339 C C . LEU A 1 16 ? 22.238 17.861 26.288 1.00 0.00 16 LEU A C 8
ATOM 8340 O O . LEU A 1 16 ? 21.133 18.064 26.789 1.00 0.00 16 LEU A O 8
ATOM 8356 N N . GLU A 1 17 ? 22.362 17.121 25.179 1.00 0.00 17 GLU A N 8
ATOM 8357 C CA . GLU A 1 17 ? 21.238 16.378 24.587 1.00 0.00 17 GLU A CA 8
ATOM 8358 C C . GLU A 1 17 ? 20.577 15.387 25.555 1.00 0.00 17 GLU A C 8
ATOM 8359 O O . GLU A 1 17 ? 19.347 15.348 25.629 1.00 0.00 17 GLU A O 8
ATOM 8371 N N . ASN A 1 18 ? 21.349 14.634 26.345 1.00 0.00 18 ASN A N 8
ATOM 8372 C CA . ASN A 1 18 ? 20.778 13.775 27.384 1.00 0.00 18 ASN A CA 8
ATOM 8373 C C . ASN A 1 18 ? 20.010 14.527 28.490 1.00 0.00 18 ASN A C 8
ATOM 8374 O O . ASN A 1 18 ? 19.104 13.944 29.082 1.00 0.00 18 ASN A O 8
ATOM 8385 N N . VAL A 1 19 ? 20.284 15.812 28.736 1.00 0.00 19 VAL A N 8
ATOM 8386 C CA . VAL A 1 19 ? 19.404 16.680 29.545 1.00 0.00 19 VAL A CA 8
ATOM 8387 C C . VAL A 1 19 ? 18.177 17.135 28.736 1.00 0.00 19 VAL A C 8
ATOM 8388 O O . VAL A 1 19 ? 17.047 17.039 29.222 1.00 0.00 19 VAL A O 8
ATOM 8401 N N . PHE A 1 20 ? 18.374 17.601 27.497 1.00 0.00 20 PHE A N 8
ATOM 8402 C CA . PHE A 1 20 ? 17.334 18.133 26.600 1.00 0.00 20 PHE A CA 8
ATOM 8403 C C . PHE A 1 20 ? 16.243 17.113 26.222 1.00 0.00 20 PHE A C 8
ATOM 8404 O O . PHE A 1 20 ? 15.087 17.509 26.081 1.00 0.00 20 PHE A O 8
ATOM 8421 N N . ARG A 1 21 ? 16.544 15.802 26.138 1.00 0.00 21 ARG A N 8
ATOM 8422 C CA . ARG A 1 21 ? 15.536 14.740 25.880 1.00 0.00 21 ARG A CA 8
ATOM 8423 C C . ARG A 1 21 ? 14.416 14.668 26.938 1.00 0.00 21 ARG A C 8
ATOM 8424 O O . ARG A 1 21 ? 13.340 14.133 26.657 1.00 0.00 21 ARG A O 8
ATOM 8445 N N . VAL A 1 22 ? 14.642 15.261 28.114 1.00 0.00 22 VAL A N 8
ATOM 8446 C CA . VAL A 1 22 ? 13.670 15.435 29.213 1.00 0.00 22 VAL A CA 8
ATOM 8447 C C . VAL A 1 22 ? 13.313 16.913 29.440 1.00 0.00 22 VAL A C 8
ATOM 8448 O O . VAL A 1 22 ? 12.158 17.229 29.725 1.00 0.00 22 VAL A O 8
ATOM 8461 N N . ASN A 1 23 ? 14.280 17.828 29.311 1.00 0.00 23 ASN A N 8
ATOM 8462 C CA . ASN A 1 23 ? 14.160 19.238 29.686 1.00 0.00 23 ASN A CA 8
ATOM 8463 C C . ASN A 1 23 ? 14.172 20.170 28.462 1.00 0.00 23 ASN A C 8
ATOM 8464 O O . ASN A 1 23 ? 15.229 20.666 28.068 1.00 0.00 23 ASN A O 8
ATOM 8475 N N . CYS A 1 24 ? 12.999 20.494 27.907 1.00 0.00 24 CYS A N 8
ATOM 8476 C CA . CYS A 1 24 ? 12.849 21.577 26.919 1.00 0.00 24 CYS A CA 8
ATOM 8477 C C . CYS A 1 24 ? 13.342 22.947 27.448 1.00 0.00 24 CYS A C 8
ATOM 8478 O O . CYS A 1 24 ? 13.877 23.751 26.685 1.00 0.00 24 CYS A O 8
ATOM 8486 N N . TYR A 1 25 ? 13.231 23.162 28.764 1.00 0.00 25 TYR A N 8
ATOM 8487 C CA . TYR A 1 25 ? 13.969 24.128 29.583 1.00 0.00 25 TYR A CA 8
ATOM 8488 C C . TYR A 1 25 ? 14.340 23.461 30.926 1.00 0.00 25 TYR A C 8
ATOM 8489 O O . TYR A 1 25 ? 13.426 23.117 31.680 1.00 0.00 25 TYR A O 8
ATOM 8507 N N . PRO A 1 26 ? 15.627 23.237 31.250 1.00 0.00 26 PRO A N 8
ATOM 8508 C CA . PRO A 1 26 ? 16.048 22.868 32.610 1.00 0.00 26 PRO A CA 8
ATOM 8509 C C . PRO A 1 26 ? 16.051 24.109 33.539 1.00 0.00 26 PRO A C 8
ATOM 8510 O O . PRO A 1 26 ? 15.776 25.223 33.086 1.00 0.00 26 PRO A O 8
ATOM 8521 N N . GLY A 1 27 ? 16.395 23.942 34.824 1.00 0.00 27 GLY A N 8
ATOM 8522 C CA . GLY A 1 27 ? 16.639 25.057 35.759 1.00 0.00 27 GLY A CA 8
ATOM 8523 C C . GLY A 1 27 ? 18.080 25.591 35.702 1.00 0.00 27 GLY A C 8
ATOM 8524 O O . GLY A 1 27 ? 18.971 24.929 35.171 1.00 0.00 27 GLY A O 8
ATOM 8528 N N . ILE A 1 28 ? 18.336 26.768 36.286 1.00 0.00 28 ILE A N 8
ATOM 8529 C CA . ILE A 1 28 ? 19.663 27.413 36.257 1.00 0.00 28 ILE A CA 8
ATOM 8530 C C . ILE A 1 28 ? 20.700 26.614 37.041 1.00 0.00 28 ILE A C 8
ATOM 8531 O O . ILE A 1 28 ? 21.818 26.523 36.576 1.00 0.00 28 ILE A O 8
ATOM 8547 N N . ASP A 1 29 ? 20.363 25.986 38.169 1.00 0.00 29 ASP A N 8
ATOM 8548 C CA . ASP A 1 29 ? 21.302 25.094 38.885 1.00 0.00 29 ASP A CA 8
ATOM 8549 C C . ASP A 1 29 ? 21.727 23.878 38.039 1.00 0.00 29 ASP A C 8
ATOM 8550 O O . ASP A 1 29 ? 22.837 23.385 38.198 1.00 0.00 29 ASP A O 8
ATOM 8559 N N . ILE A 1 30 ? 20.904 23.431 37.084 1.00 0.00 30 ILE A N 8
ATOM 8560 C CA . ILE A 1 30 ? 21.293 22.418 36.093 1.00 0.00 30 ILE A CA 8
ATOM 8561 C C . ILE A 1 30 ? 22.228 23.016 35.030 1.00 0.00 30 ILE A C 8
ATOM 8562 O O . ILE A 1 30 ? 23.153 22.348 34.576 1.00 0.00 30 ILE A O 8
ATOM 8578 N N . LEU A 1 31 ? 22.004 24.271 34.619 1.00 0.00 31 LEU A N 8
ATOM 8579 C CA . LEU A 1 31 ? 22.928 24.990 33.733 1.00 0.00 31 LEU A CA 8
ATOM 8580 C C . LEU A 1 31 ? 24.272 25.298 34.423 1.00 0.00 31 LEU A C 8
ATOM 8581 O O . LEU A 1 31 ? 25.314 25.112 33.806 1.00 0.00 31 LEU A O 8
ATOM 8597 N N . GLU A 1 32 ? 24.265 25.723 35.686 1.00 0.00 32 GLU A N 8
ATOM 8598 C CA . GLU A 1 32 ? 25.432 25.810 36.567 1.00 0.00 32 GLU A CA 8
ATOM 8599 C C . GLU A 1 32 ? 26.151 24.471 36.743 1.00 0.00 32 GLU A C 8
ATOM 8600 O O . GLU A 1 32 ? 27.365 24.435 36.576 1.00 0.00 32 GLU A O 8
ATOM 8612 N N . ASP A 1 33 ? 25.444 23.382 37.049 1.00 0.00 33 ASP A N 8
ATOM 8613 C CA . ASP A 1 33 ? 26.048 22.049 37.146 1.00 0.00 33 ASP A CA 8
ATOM 8614 C C . ASP A 1 33 ? 26.695 21.607 35.820 1.00 0.00 33 ASP A C 8
ATOM 8615 O O . ASP A 1 33 ? 27.825 21.125 35.836 1.00 0.00 33 ASP A O 8
ATOM 8624 N N . LEU A 1 34 ? 26.040 21.823 34.671 1.00 0.00 34 LEU A N 8
ATOM 8625 C CA . LEU A 1 34 ? 26.628 21.619 33.345 1.00 0.00 34 LEU A CA 8
ATOM 8626 C C . LEU A 1 34 ? 27.853 22.522 33.110 1.00 0.00 34 LEU A C 8
ATOM 8627 O O . LEU A 1 34 ? 28.874 22.043 32.619 1.00 0.00 34 LEU A O 8
ATOM 8643 N N . ALA A 1 35 ? 27.773 23.814 33.444 1.00 0.00 35 ALA A N 8
ATOM 8644 C CA . ALA A 1 35 ? 28.888 24.756 33.359 1.00 0.00 35 ALA A CA 8
ATOM 8645 C C . ALA A 1 35 ? 30.097 24.272 34.171 1.00 0.00 35 ALA A C 8
ATOM 8646 O O . ALA A 1 35 ? 31.197 24.148 33.626 1.00 0.00 35 ALA A O 8
ATOM 8653 N N . GLN A 1 36 ? 29.875 23.927 35.440 1.00 0.00 36 GLN A N 8
ATOM 8654 C CA . GLN A 1 36 ? 30.847 23.268 36.311 1.00 0.00 36 GLN A CA 8
ATOM 8655 C C . GLN A 1 36 ? 31.431 21.986 35.678 1.00 0.00 36 GLN A C 8
ATOM 8656 O O . GLN A 1 36 ? 32.639 21.931 35.432 1.00 0.00 36 GLN A O 8
ATOM 8670 N N . LYS A 1 37 ? 30.626 20.947 35.412 1.00 0.00 37 LYS A N 8
ATOM 8671 C CA . LYS A 1 37 ? 31.108 19.612 34.987 1.00 0.00 37 LYS A CA 8
ATOM 8672 C C . LYS A 1 37 ? 31.710 19.523 33.583 1.00 0.00 37 LYS A C 8
ATOM 8673 O O . LYS A 1 37 ? 32.355 18.522 33.280 1.00 0.00 37 LYS A O 8
ATOM 8692 N N . LEU A 1 38 ? 31.523 20.536 32.737 1.00 0.00 38 LEU A N 8
ATOM 8693 C CA . LEU A 1 38 ? 32.012 20.563 31.348 1.00 0.00 38 LEU A CA 8
ATOM 8694 C C . LEU A 1 38 ? 33.060 21.667 31.100 1.00 0.00 38 LEU A C 8
ATOM 8695 O O . LEU A 1 38 ? 33.519 21.836 29.970 1.00 0.00 38 LEU A O 8
ATOM 8711 N N . ASN A 1 39 ? 33.417 22.420 32.148 1.00 0.00 39 ASN A N 8
ATOM 8712 C CA . ASN A 1 39 ? 34.087 23.724 32.124 1.00 0.00 39 ASN A CA 8
ATOM 8713 C C . ASN A 1 39 ? 33.579 24.639 30.987 1.00 0.00 39 ASN A C 8
ATOM 8714 O O . ASN A 1 39 ? 34.289 24.984 30.036 1.00 0.00 39 ASN A O 8
ATOM 8725 N N . LEU A 1 40 ? 32.328 25.060 31.140 1.00 0.00 40 LEU A N 8
ATOM 8726 C CA . LEU A 1 40 ? 31.627 26.065 30.345 1.00 0.00 40 LEU A CA 8
ATOM 8727 C C . LEU A 1 40 ? 31.178 27.218 31.272 1.00 0.00 40 LEU A C 8
ATOM 8728 O O . LEU A 1 40 ? 31.624 27.323 32.413 1.00 0.00 40 LEU A O 8
ATOM 8744 N N . GLU A 1 41 ? 30.296 28.097 30.801 1.00 0.00 41 GLU A N 8
ATOM 8745 C CA . GLU A 1 41 ? 29.634 29.112 31.630 1.00 0.00 41 GLU A CA 8
ATOM 8746 C C . GLU A 1 41 ? 28.134 29.155 31.329 1.00 0.00 41 GLU A C 8
ATOM 8747 O O . GLU A 1 41 ? 27.708 28.745 30.243 1.00 0.00 41 GLU A O 8
ATOM 8759 N N . LEU A 1 42 ? 27.357 29.695 32.273 1.00 0.00 42 LEU A N 8
ATOM 8760 C CA . LEU A 1 42 ? 25.892 29.756 32.261 1.00 0.00 42 LEU A CA 8
ATOM 8761 C C . LEU A 1 42 ? 25.340 30.186 30.893 1.00 0.00 42 LEU A C 8
ATOM 8762 O O . LEU A 1 42 ? 24.570 29.453 30.275 1.00 0.00 42 LEU A O 8
ATOM 8778 N N . ASP A 1 43 ? 25.774 31.334 30.370 1.00 0.00 43 ASP A N 8
ATOM 8779 C CA . ASP A 1 43 ? 25.306 31.819 29.067 1.00 0.00 43 ASP A CA 8
ATOM 8780 C C . ASP A 1 43 ? 25.733 30.942 27.883 1.00 0.00 43 ASP A C 8
ATOM 8781 O O . ASP A 1 43 ? 25.001 30.880 26.902 1.00 0.00 43 ASP A O 8
ATOM 8790 N N . ARG A 1 44 ? 26.850 30.197 27.927 1.00 0.00 44 ARG A N 8
ATOM 8791 C CA . ARG A 1 44 ? 27.151 29.226 26.850 1.00 0.00 44 ARG A CA 8
ATOM 8792 C C . ARG A 1 44 ? 26.127 28.098 26.838 1.00 0.00 44 ARG A C 8
ATOM 8793 O O . ARG A 1 44 ? 25.737 27.663 25.756 1.00 0.00 44 ARG A O 8
ATOM 8814 N N . ILE A 1 45 ? 25.672 27.643 28.007 1.00 0.00 45 ILE A N 8
ATOM 8815 C CA . ILE A 1 45 ? 24.592 26.647 28.103 1.00 0.00 45 ILE A CA 8
ATOM 8816 C C . ILE A 1 45 ? 23.241 27.248 27.707 1.00 0.00 45 ILE A C 8
ATOM 8817 O O . ILE A 1 45 ? 22.502 26.614 26.956 1.00 0.00 45 ILE A O 8
ATOM 8833 N N . GLN A 1 46 ? 22.928 28.477 28.128 1.00 0.00 46 GLN A N 8
ATOM 8834 C CA . GLN A 1 46 ? 21.721 29.180 27.678 1.00 0.00 46 GLN A CA 8
ATOM 8835 C C . GLN A 1 46 ? 21.688 29.333 26.152 1.00 0.00 46 GLN A C 8
ATOM 8836 O O . GLN A 1 46 ? 20.722 28.892 25.530 1.00 0.00 46 GLN A O 8
ATOM 8850 N N . ILE A 1 47 ? 22.743 29.880 25.533 1.00 0.00 47 ILE A N 8
ATOM 8851 C CA . ILE A 1 47 ? 22.870 29.980 24.072 1.00 0.00 47 ILE A CA 8
ATOM 8852 C C . ILE A 1 47 ? 22.807 28.592 23.419 1.00 0.00 47 ILE A C 8
ATOM 8853 O O . ILE A 1 47 ? 22.221 28.481 22.343 1.00 0.00 47 ILE A O 8
ATOM 8869 N N . TRP A 1 48 ? 23.355 27.532 24.027 1.00 0.00 48 TRP A N 8
ATOM 8870 C CA . TRP A 1 48 ? 23.202 26.169 23.511 1.00 0.00 48 TRP A CA 8
ATOM 8871 C C . TRP A 1 48 ? 21.736 25.720 23.485 1.00 0.00 48 TRP A C 8
ATOM 8872 O O . TRP A 1 48 ? 21.216 25.430 22.403 1.00 0.00 48 TRP A O 8
ATOM 8893 N N . PHE A 1 49 ? 21.059 25.682 24.641 1.00 0.00 49 PHE A N 8
ATOM 8894 C CA . PHE A 1 49 ? 19.654 25.227 24.711 1.00 0.00 49 PHE A CA 8
ATOM 8895 C C . PHE A 1 49 ? 18.740 26.098 23.840 1.00 0.00 49 PHE A C 8
ATOM 8896 O O . PHE A 1 49 ? 17.900 25.576 23.100 1.00 0.00 49 PHE A O 8
ATOM 8913 N N . GLN A 1 50 ? 18.920 27.421 23.882 1.00 0.00 50 GLN A N 8
ATOM 8914 C CA . GLN A 1 50 ? 18.195 28.374 23.048 1.00 0.00 50 GLN A CA 8
ATOM 8915 C C . GLN A 1 50 ? 18.425 28.119 21.558 1.00 0.00 50 GLN A C 8
ATOM 8916 O O . GLN A 1 50 ? 17.434 27.975 20.850 1.00 0.00 50 GLN A O 8
ATOM 8930 N N . ASN A 1 51 ? 19.667 27.956 21.070 1.00 0.00 51 ASN A N 8
ATOM 8931 C CA . ASN A 1 51 ? 19.864 27.600 19.659 1.00 0.00 51 ASN A CA 8
ATOM 8932 C C . ASN A 1 51 ? 19.174 26.274 19.313 1.00 0.00 51 ASN A C 8
ATOM 8933 O O . ASN A 1 51 ? 18.586 26.157 18.239 1.00 0.00 51 ASN A O 8
ATOM 8944 N N . ARG A 1 52 ? 19.227 25.281 20.212 1.00 0.00 52 ARG A N 8
ATOM 8945 C CA . ARG A 1 52 ? 18.594 23.971 20.031 1.00 0.00 52 ARG A CA 8
ATOM 8946 C C . ARG A 1 52 ? 17.086 24.071 19.806 1.00 0.00 52 ARG A C 8
ATOM 8947 O O . ARG A 1 52 ? 16.635 23.717 18.718 1.00 0.00 52 ARG A O 8
ATOM 8968 N N . ARG A 1 53 ? 16.297 24.575 20.766 1.00 0.00 53 ARG A N 8
ATOM 8969 C CA . ARG A 1 53 ? 14.851 24.771 20.523 1.00 0.00 53 ARG A CA 8
ATOM 8970 C C . ARG A 1 53 ? 14.562 25.790 19.407 1.00 0.00 53 ARG A C 8
ATOM 8971 O O . ARG A 1 53 ? 13.669 25.535 18.600 1.00 0.00 53 ARG A O 8
ATOM 8992 N N . ALA A 1 54 ? 15.355 26.860 19.250 1.00 0.00 54 ALA A N 8
ATOM 8993 C CA . ALA A 1 54 ? 15.161 27.815 18.150 1.00 0.00 54 ALA A CA 8
ATOM 8994 C C . ALA A 1 54 ? 15.409 27.252 16.731 1.00 0.00 54 ALA A C 8
ATOM 8995 O O . ALA A 1 54 ? 14.951 27.867 15.766 1.00 0.00 54 ALA A O 8
ATOM 9002 N N . LYS A 1 55 ? 16.119 26.119 16.578 1.00 0.00 55 LYS A N 8
ATOM 9003 C CA . LYS A 1 55 ? 16.532 25.550 15.273 1.00 0.00 55 LYS A CA 8
ATOM 9004 C C . LYS A 1 55 ? 16.230 24.055 15.138 1.00 0.00 55 LYS A C 8
ATOM 9005 O O . LYS A 1 55 ? 16.771 23.412 14.250 1.00 0.00 55 LYS A O 8
ATOM 9024 N N . LEU A 1 56 ? 15.344 23.505 15.973 1.00 0.00 56 LEU A N 8
ATOM 9025 C CA . LEU A 1 56 ? 15.029 22.071 16.099 1.00 0.00 56 LEU A CA 8
ATOM 9026 C C . LEU A 1 56 ? 14.894 21.344 14.742 1.00 0.00 56 LEU A C 8
ATOM 9027 O O . LEU A 1 56 ? 15.624 20.392 14.474 1.00 0.00 56 LEU A O 8
ATOM 9043 N N . LYS A 1 57 ? 13.992 21.811 13.865 1.00 0.00 57 LYS A N 8
ATOM 9044 C CA . LYS A 1 57 ? 13.755 21.235 12.525 1.00 0.00 57 LYS A CA 8
ATOM 9045 C C . LYS A 1 57 ? 14.930 21.385 11.537 1.00 0.00 57 LYS A C 8
ATOM 9046 O O . LYS A 1 57 ? 15.009 20.610 10.585 1.00 0.00 57 LYS A O 8
ATOM 9065 N N . ARG A 1 58 ? 15.911 22.272 11.782 1.00 0.00 58 ARG A N 8
ATOM 9066 C CA . ARG A 1 58 ? 17.192 22.339 11.033 1.00 0.00 58 ARG A CA 8
ATOM 9067 C C . ARG A 1 58 ? 18.198 21.236 11.424 1.00 0.00 58 ARG A C 8
ATOM 9068 O O . ARG A 1 58 ? 19.408 21.466 11.434 1.00 0.00 58 ARG A O 8
ATOM 9089 N N . SER A 1 59 ? 17.727 20.031 11.750 1.00 0.00 59 SER A N 8
ATOM 9090 C CA . SER A 1 59 ? 18.580 18.852 11.967 1.00 0.00 59 SER A CA 8
ATOM 9091 C C . SER A 1 59 ? 19.341 18.450 10.689 1.00 0.00 59 SER A C 8
ATOM 9092 O O . SER A 1 59 ? 19.039 18.913 9.587 1.00 0.00 59 SER A O 8
ATOM 9100 N N . HIS A 1 60 ? 20.312 17.544 10.811 1.00 0.00 60 HIS A N 8
ATOM 9101 C CA . HIS A 1 60 ? 20.852 16.775 9.682 1.00 0.00 60 HIS A CA 8
ATOM 9102 C C . HIS A 1 60 ? 19.777 15.815 9.131 1.00 0.00 60 HIS A C 8
ATOM 9103 O O . HIS A 1 60 ? 19.422 15.863 7.952 1.00 0.00 60 HIS A O 8
ATOM 9117 N N . ARG A 1 61 ? 19.190 15.008 10.023 1.00 0.00 61 ARG A N 8
ATOM 9118 C CA . ARG A 1 61 ? 18.091 14.050 9.799 1.00 0.00 61 ARG A CA 8
ATOM 9119 C C . ARG A 1 61 ? 17.104 14.156 10.967 1.00 0.00 61 ARG A C 8
ATOM 9120 O O . ARG A 1 61 ? 17.535 14.239 12.118 1.00 0.00 61 ARG A O 8
ATOM 9141 N N . GLU A 1 62 ? 15.802 14.204 10.708 1.00 0.00 62 GLU A N 8
ATOM 9142 C CA . GLU A 1 62 ? 14.801 14.045 11.773 1.00 0.00 62 GLU A CA 8
ATOM 9143 C C . GLU A 1 62 ? 14.564 12.556 12.093 1.00 0.00 62 GLU A C 8
ATOM 9144 O O . GLU A 1 62 ? 14.272 11.758 11.204 1.00 0.00 62 GLU A O 8
ATOM 9156 N N . SER A 1 63 ? 14.752 12.168 13.359 1.00 0.00 63 SER A N 8
ATOM 9157 C CA . SER A 1 63 ? 14.628 10.784 13.843 1.00 0.00 63 SER A CA 8
ATOM 9158 C C . SER A 1 63 ? 13.187 10.254 13.809 1.00 0.00 63 SER A C 8
ATOM 9159 O O . SER A 1 63 ? 12.465 10.322 14.799 1.00 0.00 63 SER A O 8
ATOM 9167 N N . GLN A 1 64 ? 12.790 9.669 12.680 1.00 0.00 64 GLN A N 8
ATOM 9168 C CA . GLN A 1 64 ? 11.620 8.790 12.545 1.00 0.00 64 GLN A CA 8
ATOM 9169 C C . GLN A 1 64 ? 12.012 7.531 11.758 1.00 0.00 64 GLN A C 8
ATOM 9170 O O . GLN A 1 64 ? 12.819 7.609 10.833 1.00 0.00 64 GLN A O 8
ATOM 9184 N N . PHE A 1 65 ? 11.448 6.372 12.115 1.00 0.00 65 PHE A N 8
ATOM 9185 C CA . PHE A 1 65 ? 11.697 5.105 11.419 1.00 0.00 65 PHE A CA 8
ATOM 9186 C C . PHE A 1 65 ? 10.524 4.112 11.568 1.00 0.00 65 PHE A C 8
ATOM 9187 O O . PHE A 1 65 ? 9.510 4.420 12.201 1.00 0.00 65 PHE A O 8
ATOM 9204 N N . LEU A 1 66 ? 10.663 2.930 10.959 1.00 0.00 66 LEU A N 8
ATOM 9205 C CA . LEU A 1 66 ? 9.638 1.892 10.825 1.00 0.00 66 LEU A CA 8
ATOM 9206 C C . LEU A 1 66 ? 10.136 0.531 11.363 1.00 0.00 66 LEU A C 8
ATOM 9207 O O . LEU A 1 66 ? 11.323 0.351 11.647 1.00 0.00 66 LEU A O 8
ATOM 9223 N N . MET A 1 67 ? 9.219 -0.431 11.496 1.00 0.00 67 MET A N 8
ATOM 9224 C CA . MET A 1 67 ? 9.511 -1.863 11.659 1.00 0.00 67 MET A CA 8
ATOM 9225 C C . MET A 1 67 ? 10.295 -2.416 10.462 1.00 0.00 67 MET A C 8
ATOM 9226 O O . MET A 1 67 ? 10.077 -1.949 9.323 1.00 0.00 67 MET A O 8
ATOM 9241 N N . GLY A 1 1 ? 30.986 36.863 23.499 1.00 0.00 1 GLY A N 9
ATOM 9242 C CA . GLY A 1 1 ? 31.095 35.729 22.569 1.00 0.00 1 GLY A CA 9
ATOM 9243 C C . GLY A 1 1 ? 30.454 36.056 21.232 1.00 0.00 1 GLY A C 9
ATOM 9244 O O . GLY A 1 1 ? 29.229 36.110 21.125 1.00 0.00 1 GLY A O 9
ATOM 9250 N N . ARG A 1 2 ? 31.275 36.306 20.206 1.00 0.00 2 ARG A N 9
ATOM 9251 C CA . ARG A 1 2 ? 30.873 36.741 18.855 1.00 0.00 2 ARG A CA 9
ATOM 9252 C C . ARG A 1 2 ? 29.977 35.735 18.114 1.00 0.00 2 ARG A C 9
ATOM 9253 O O . ARG A 1 2 ? 30.380 34.604 17.846 1.00 0.00 2 ARG A O 9
ATOM 9274 N N . ARG A 1 3 ? 28.758 36.194 17.799 1.00 0.00 3 ARG A N 9
ATOM 9275 C CA . ARG A 1 3 ? 27.528 35.490 17.380 1.00 0.00 3 ARG A CA 9
ATOM 9276 C C . ARG A 1 3 ? 27.082 34.362 18.339 1.00 0.00 3 ARG A C 9
ATOM 9277 O O . ARG A 1 3 ? 27.836 33.423 18.583 1.00 0.00 3 ARG A O 9
ATOM 9298 N N . PRO A 1 4 ? 25.839 34.393 18.870 1.00 0.00 4 PRO A N 9
ATOM 9299 C CA . PRO A 1 4 ? 25.347 33.416 19.849 1.00 0.00 4 PRO A CA 9
ATOM 9300 C C . PRO A 1 4 ? 24.981 32.060 19.202 1.00 0.00 4 PRO A C 9
ATOM 9301 O O . PRO A 1 4 ? 23.831 31.629 19.223 1.00 0.00 4 PRO A O 9
ATOM 9312 N N . ARG A 1 5 ? 25.972 31.339 18.670 1.00 0.00 5 ARG A N 9
ATOM 9313 C CA . ARG A 1 5 ? 25.847 30.014 18.035 1.00 0.00 5 ARG A CA 9
ATOM 9314 C C . ARG A 1 5 ? 26.812 29.017 18.691 1.00 0.00 5 ARG A C 9
ATOM 9315 O O . ARG A 1 5 ? 27.723 28.484 18.064 1.00 0.00 5 ARG A O 9
ATOM 9336 N N . THR A 1 6 ? 26.659 28.839 20.002 1.00 0.00 6 THR A N 9
ATOM 9337 C CA . THR A 1 6 ? 27.557 28.036 20.850 1.00 0.00 6 THR A CA 9
ATOM 9338 C C . THR A 1 6 ? 27.364 26.526 20.652 1.00 0.00 6 THR A C 9
ATOM 9339 O O . THR A 1 6 ? 26.689 25.865 21.437 1.00 0.00 6 THR A O 9
ATOM 9350 N N . ALA A 1 7 ? 27.976 25.976 19.604 1.00 0.00 7 ALA A N 9
ATOM 9351 C CA . ALA A 1 7 ? 28.241 24.543 19.498 1.00 0.00 7 ALA A CA 9
ATOM 9352 C C . ALA A 1 7 ? 29.473 24.139 20.338 1.00 0.00 7 ALA A C 9
ATOM 9353 O O . ALA A 1 7 ? 30.304 24.977 20.697 1.00 0.00 7 ALA A O 9
ATOM 9360 N N . PHE A 1 8 ? 29.622 22.837 20.587 1.00 0.00 8 PHE A N 9
ATOM 9361 C CA . PHE A 1 8 ? 30.758 22.188 21.224 1.00 0.00 8 PHE A CA 9
ATOM 9362 C C . PHE A 1 8 ? 31.244 21.000 20.374 1.00 0.00 8 PHE A C 9
ATOM 9363 O O . PHE A 1 8 ? 30.770 20.771 19.257 1.00 0.00 8 PHE A O 9
ATOM 9380 N N . THR A 1 9 ? 32.179 20.219 20.920 1.00 0.00 9 THR A N 9
ATOM 9381 C CA . THR A 1 9 ? 32.498 18.881 20.389 1.00 0.00 9 THR A CA 9
ATOM 9382 C C . THR A 1 9 ? 31.354 17.903 20.678 1.00 0.00 9 THR A C 9
ATOM 9383 O O . THR A 1 9 ? 30.682 18.008 21.703 1.00 0.00 9 THR A O 9
ATOM 9394 N N . GLN A 1 10 ? 31.151 16.925 19.798 1.00 0.00 10 GLN A N 9
ATOM 9395 C CA . GLN A 1 10 ? 30.094 15.912 19.846 1.00 0.00 10 GLN A CA 9
ATOM 9396 C C . GLN A 1 10 ? 29.972 15.206 21.202 1.00 0.00 10 GLN A C 9
ATOM 9397 O O . GLN A 1 10 ? 28.857 15.043 21.681 1.00 0.00 10 GLN A O 9
ATOM 9411 N N . ASN A 1 11 ? 31.069 14.834 21.871 1.00 0.00 11 ASN A N 9
ATOM 9412 C CA . ASN A 1 11 ? 30.949 14.167 23.174 1.00 0.00 11 ASN A CA 9
ATOM 9413 C C . ASN A 1 11 ? 30.517 15.112 24.324 1.00 0.00 11 ASN A C 9
ATOM 9414 O O . ASN A 1 11 ? 30.071 14.629 25.361 1.00 0.00 11 ASN A O 9
ATOM 9425 N N . GLN A 1 12 ? 30.618 16.434 24.152 1.00 0.00 12 GLN A N 9
ATOM 9426 C CA . GLN A 1 12 ? 30.003 17.437 25.032 1.00 0.00 12 GLN A CA 9
ATOM 9427 C C . GLN A 1 12 ? 28.538 17.679 24.625 1.00 0.00 12 GLN A C 9
ATOM 9428 O O . GLN A 1 12 ? 27.674 17.735 25.498 1.00 0.00 12 GLN A O 9
ATOM 9442 N N . ILE A 1 13 ? 28.241 17.738 23.315 1.00 0.00 13 ILE A N 9
ATOM 9443 C CA . ILE A 1 13 ? 26.868 17.786 22.780 1.00 0.00 13 ILE A CA 9
ATOM 9444 C C . ILE A 1 13 ? 26.020 16.632 23.306 1.00 0.00 13 ILE A C 9
ATOM 9445 O O . ILE A 1 13 ? 24.939 16.890 23.805 1.00 0.00 13 ILE A O 9
ATOM 9461 N N . GLU A 1 14 ? 26.475 15.383 23.206 1.00 0.00 14 GLU A N 9
ATOM 9462 C CA . GLU A 1 14 ? 25.725 14.208 23.673 1.00 0.00 14 GLU A CA 9
ATOM 9463 C C . GLU A 1 14 ? 25.296 14.280 25.148 1.00 0.00 14 GLU A C 9
ATOM 9464 O O . GLU A 1 14 ? 24.181 13.863 25.449 1.00 0.00 14 GLU A O 9
ATOM 9476 N N . VAL A 1 15 ? 26.106 14.830 26.062 1.00 0.00 15 VAL A N 9
ATOM 9477 C CA . VAL A 1 15 ? 25.693 15.040 27.467 1.00 0.00 15 VAL A CA 9
ATOM 9478 C C . VAL A 1 15 ? 24.575 16.086 27.557 1.00 0.00 15 VAL A C 9
ATOM 9479 O O . VAL A 1 15 ? 23.554 15.874 28.214 1.00 0.00 15 VAL A O 9
ATOM 9492 N N . LEU A 1 16 ? 24.760 17.217 26.875 1.00 0.00 16 LEU A N 9
ATOM 9493 C CA . LEU A 1 16 ? 23.805 18.322 26.827 1.00 0.00 16 LEU A CA 9
ATOM 9494 C C . LEU A 1 16 ? 22.472 17.914 26.159 1.00 0.00 16 LEU A C 9
ATOM 9495 O O . LEU A 1 16 ? 21.404 18.184 26.711 1.00 0.00 16 LEU A O 9
ATOM 9511 N N . GLU A 1 17 ? 22.509 17.185 25.037 1.00 0.00 17 GLU A N 9
ATOM 9512 C CA . GLU A 1 17 ? 21.373 16.455 24.450 1.00 0.00 17 GLU A CA 9
ATOM 9513 C C . GLU A 1 17 ? 20.676 15.590 25.497 1.00 0.00 17 GLU A C 9
ATOM 9514 O O . GLU A 1 17 ? 19.480 15.763 25.716 1.00 0.00 17 GLU A O 9
ATOM 9526 N N . ASN A 1 18 ? 21.406 14.698 26.176 1.00 0.00 18 ASN A N 9
ATOM 9527 C CA . ASN A 1 18 ? 20.838 13.863 27.242 1.00 0.00 18 ASN A CA 9
ATOM 9528 C C . ASN A 1 18 ? 20.197 14.624 28.428 1.00 0.00 18 ASN A C 9
ATOM 9529 O O . ASN A 1 18 ? 19.452 14.004 29.187 1.00 0.00 18 ASN A O 9
ATOM 9540 N N . VAL A 1 19 ? 20.398 15.940 28.586 1.00 0.00 19 VAL A N 9
ATOM 9541 C CA . VAL A 1 19 ? 19.522 16.791 29.424 1.00 0.00 19 VAL A CA 9
ATOM 9542 C C . VAL A 1 19 ? 18.314 17.315 28.633 1.00 0.00 19 VAL A C 9
ATOM 9543 O O . VAL A 1 19 ? 17.176 17.164 29.083 1.00 0.00 19 VAL A O 9
ATOM 9556 N N . PHE A 1 20 ? 18.519 17.890 27.441 1.00 0.00 20 PHE A N 9
ATOM 9557 C CA . PHE A 1 20 ? 17.448 18.424 26.580 1.00 0.00 20 PHE A CA 9
ATOM 9558 C C . PHE A 1 20 ? 16.332 17.404 26.270 1.00 0.00 20 PHE A C 9
ATOM 9559 O O . PHE A 1 20 ? 15.174 17.796 26.138 1.00 0.00 20 PHE A O 9
ATOM 9576 N N . ARG A 1 21 ? 16.639 16.097 26.211 1.00 0.00 21 ARG A N 9
ATOM 9577 C CA . ARG A 1 21 ? 15.654 15.004 26.021 1.00 0.00 21 ARG A CA 9
ATOM 9578 C C . ARG A 1 21 ? 14.499 15.022 27.029 1.00 0.00 21 ARG A C 9
ATOM 9579 O O . ARG A 1 21 ? 13.403 14.557 26.698 1.00 0.00 21 ARG A O 9
ATOM 9600 N N . VAL A 1 22 ? 14.759 15.554 28.221 1.00 0.00 22 VAL A N 9
ATOM 9601 C CA . VAL A 1 22 ? 13.818 15.711 29.343 1.00 0.00 22 VAL A CA 9
ATOM 9602 C C . VAL A 1 22 ? 13.466 17.186 29.578 1.00 0.00 22 VAL A C 9
ATOM 9603 O O . VAL A 1 22 ? 12.288 17.529 29.679 1.00 0.00 22 VAL A O 9
ATOM 9616 N N . ASN A 1 23 ? 14.466 18.068 29.650 1.00 0.00 23 ASN A N 9
ATOM 9617 C CA . ASN A 1 23 ? 14.306 19.488 29.965 1.00 0.00 23 ASN A CA 9
ATOM 9618 C C . ASN A 1 23 ? 14.595 20.377 28.743 1.00 0.00 23 ASN A C 9
ATOM 9619 O O . ASN A 1 23 ? 15.669 20.968 28.639 1.00 0.00 23 ASN A O 9
ATOM 9630 N N . CYS A 1 24 ? 13.612 20.561 27.854 1.00 0.00 24 CYS A N 9
ATOM 9631 C CA . CYS A 1 24 ? 13.679 21.563 26.773 1.00 0.00 24 CYS A CA 9
ATOM 9632 C C . CYS A 1 24 ? 13.974 22.985 27.302 1.00 0.00 24 CYS A C 9
ATOM 9633 O O . CYS A 1 24 ? 14.687 23.757 26.662 1.00 0.00 24 CYS A O 9
ATOM 9641 N N . TYR A 1 25 ? 13.462 23.294 28.500 1.00 0.00 25 TYR A N 9
ATOM 9642 C CA . TYR A 1 25 ? 13.801 24.454 29.324 1.00 0.00 25 TYR A CA 9
ATOM 9643 C C . TYR A 1 25 ? 14.241 23.965 30.724 1.00 0.00 25 TYR A C 9
ATOM 9644 O O . TYR A 1 25 ? 13.396 23.511 31.501 1.00 0.00 25 TYR A O 9
ATOM 9662 N N . PRO A 1 26 ? 15.551 23.945 31.041 1.00 0.00 26 PRO A N 9
ATOM 9663 C CA . PRO A 1 26 ? 16.067 23.567 32.362 1.00 0.00 26 PRO A CA 9
ATOM 9664 C C . PRO A 1 26 ? 15.993 24.720 33.383 1.00 0.00 26 PRO A C 9
ATOM 9665 O O . PRO A 1 26 ? 15.638 25.854 33.051 1.00 0.00 26 PRO A O 9
ATOM 9676 N N . GLY A 1 27 ? 16.375 24.430 34.629 1.00 0.00 27 GLY A N 9
ATOM 9677 C CA . GLY A 1 27 ? 16.588 25.423 35.684 1.00 0.00 27 GLY A CA 9
ATOM 9678 C C . GLY A 1 27 ? 18.019 25.966 35.710 1.00 0.00 27 GLY A C 9
ATOM 9679 O O . GLY A 1 27 ? 18.937 25.351 35.166 1.00 0.00 27 GLY A O 9
ATOM 9683 N N . ILE A 1 28 ? 18.226 27.097 36.390 1.00 0.00 28 ILE A N 9
ATOM 9684 C CA . ILE A 1 28 ? 19.521 27.798 36.494 1.00 0.00 28 ILE A CA 9
ATOM 9685 C C . ILE A 1 28 ? 20.586 26.898 37.121 1.00 0.00 28 ILE A C 9
ATOM 9686 O O . ILE A 1 28 ? 21.734 26.905 36.712 1.00 0.00 28 ILE A O 9
ATOM 9702 N N . ASP A 1 29 ? 20.184 26.105 38.108 1.00 0.00 29 ASP A N 9
ATOM 9703 C CA . ASP A 1 29 ? 21.018 25.204 38.901 1.00 0.00 29 ASP A CA 9
ATOM 9704 C C . ASP A 1 29 ? 21.446 23.961 38.112 1.00 0.00 29 ASP A C 9
ATOM 9705 O O . ASP A 1 29 ? 22.521 23.428 38.361 1.00 0.00 29 ASP A O 9
ATOM 9714 N N . ILE A 1 30 ? 20.651 23.533 37.123 1.00 0.00 30 ILE A N 9
ATOM 9715 C CA . ILE A 1 30 ? 21.014 22.485 36.154 1.00 0.00 30 ILE A CA 9
ATOM 9716 C C . ILE A 1 30 ? 21.981 23.060 35.109 1.00 0.00 30 ILE A C 9
ATOM 9717 O O . ILE A 1 30 ? 22.940 22.401 34.712 1.00 0.00 30 ILE A O 9
ATOM 9733 N N . LEU A 1 31 ? 21.748 24.301 34.666 1.00 0.00 31 LEU A N 9
ATOM 9734 C CA . LEU A 1 31 ? 22.662 25.035 33.792 1.00 0.00 31 LEU A CA 9
ATOM 9735 C C . LEU A 1 31 ? 24.025 25.266 34.473 1.00 0.00 31 LEU A C 9
ATOM 9736 O O . LEU A 1 31 ? 25.051 24.993 33.852 1.00 0.00 31 LEU A O 9
ATOM 9752 N N . GLU A 1 32 ? 24.056 25.704 35.738 1.00 0.00 32 GLU A N 9
ATOM 9753 C CA . GLU A 1 32 ? 25.257 25.668 36.574 1.00 0.00 32 GLU A CA 9
ATOM 9754 C C . GLU A 1 32 ? 25.845 24.266 36.744 1.00 0.00 32 GLU A C 9
ATOM 9755 O O . GLU A 1 32 ? 27.036 24.108 36.523 1.00 0.00 32 GLU A O 9
ATOM 9767 N N . ASP A 1 33 ? 25.079 23.233 37.107 1.00 0.00 33 ASP A N 9
ATOM 9768 C CA . ASP A 1 33 ? 25.641 21.873 37.238 1.00 0.00 33 ASP A CA 9
ATOM 9769 C C . ASP A 1 33 ? 26.291 21.321 35.955 1.00 0.00 33 ASP A C 9
ATOM 9770 O O . ASP A 1 33 ? 27.277 20.591 36.034 1.00 0.00 33 ASP A O 9
ATOM 9779 N N . LEU A 1 34 ? 25.811 21.721 34.773 1.00 0.00 34 LEU A N 9
ATOM 9780 C CA . LEU A 1 34 ? 26.490 21.493 33.500 1.00 0.00 34 LEU A CA 9
ATOM 9781 C C . LEU A 1 34 ? 27.755 22.350 33.354 1.00 0.00 34 LEU A C 9
ATOM 9782 O O . LEU A 1 34 ? 28.812 21.812 33.023 1.00 0.00 34 LEU A O 9
ATOM 9798 N N . ALA A 1 35 ? 27.678 23.659 33.600 1.00 0.00 35 ALA A N 9
ATOM 9799 C CA . ALA A 1 35 ? 28.815 24.582 33.564 1.00 0.00 35 ALA A CA 9
ATOM 9800 C C . ALA A 1 35 ? 29.978 24.116 34.468 1.00 0.00 35 ALA A C 9
ATOM 9801 O O . ALA A 1 35 ? 31.113 23.965 34.000 1.00 0.00 35 ALA A O 9
ATOM 9808 N N . GLN A 1 36 ? 29.667 23.812 35.733 1.00 0.00 36 GLN A N 9
ATOM 9809 C CA . GLN A 1 36 ? 30.554 23.348 36.809 1.00 0.00 36 GLN A CA 9
ATOM 9810 C C . GLN A 1 36 ? 31.186 21.965 36.549 1.00 0.00 36 GLN A C 9
ATOM 9811 O O . GLN A 1 36 ? 32.115 21.591 37.265 1.00 0.00 36 GLN A O 9
ATOM 9825 N N . LYS A 1 37 ? 30.711 21.206 35.547 1.00 0.00 37 LYS A N 9
ATOM 9826 C CA . LYS A 1 37 ? 31.169 19.839 35.235 1.00 0.00 37 LYS A CA 9
ATOM 9827 C C . LYS A 1 37 ? 31.781 19.694 33.839 1.00 0.00 37 LYS A C 9
ATOM 9828 O O . LYS A 1 37 ? 32.716 18.917 33.653 1.00 0.00 37 LYS A O 9
ATOM 9847 N N . LEU A 1 38 ? 31.274 20.422 32.845 1.00 0.00 38 LEU A N 9
ATOM 9848 C CA . LEU A 1 38 ? 31.793 20.409 31.471 1.00 0.00 38 LEU A CA 9
ATOM 9849 C C . LEU A 1 38 ? 32.958 21.393 31.257 1.00 0.00 38 LEU A C 9
ATOM 9850 O O . LEU A 1 38 ? 33.672 21.270 30.260 1.00 0.00 38 LEU A O 9
ATOM 9866 N N . ASN A 1 39 ? 33.186 22.315 32.201 1.00 0.00 39 ASN A N 9
ATOM 9867 C CA . ASN A 1 39 ? 34.094 23.467 32.119 1.00 0.00 39 ASN A CA 9
ATOM 9868 C C . ASN A 1 39 ? 33.600 24.517 31.100 1.00 0.00 39 ASN A C 9
ATOM 9869 O O . ASN A 1 39 ? 34.211 24.783 30.063 1.00 0.00 39 ASN A O 9
ATOM 9880 N N . LEU A 1 40 ? 32.456 25.124 31.424 1.00 0.00 40 LEU A N 9
ATOM 9881 C CA . LEU A 1 40 ? 31.779 26.197 30.684 1.00 0.00 40 LEU A CA 9
ATOM 9882 C C . LEU A 1 40 ? 31.221 27.242 31.676 1.00 0.00 40 LEU A C 9
ATOM 9883 O O . LEU A 1 40 ? 31.300 27.062 32.890 1.00 0.00 40 LEU A O 9
ATOM 9899 N N . GLU A 1 41 ? 30.607 28.316 31.177 1.00 0.00 41 GLU A N 9
ATOM 9900 C CA . GLU A 1 41 ? 29.763 29.230 31.948 1.00 0.00 41 GLU A CA 9
ATOM 9901 C C . GLU A 1 41 ? 28.295 29.206 31.468 1.00 0.00 41 GLU A C 9
ATOM 9902 O O . GLU A 1 41 ? 27.984 28.827 30.329 1.00 0.00 41 GLU A O 9
ATOM 9914 N N . LEU A 1 42 ? 27.388 29.642 32.349 1.00 0.00 42 LEU A N 9
ATOM 9915 C CA . LEU A 1 42 ? 25.939 29.498 32.188 1.00 0.00 42 LEU A CA 9
ATOM 9916 C C . LEU A 1 42 ? 25.404 30.060 30.863 1.00 0.00 42 LEU A C 9
ATOM 9917 O O . LEU A 1 42 ? 24.596 29.398 30.225 1.00 0.00 42 LEU A O 9
ATOM 9933 N N . ASP A 1 43 ? 25.881 31.220 30.400 1.00 0.00 43 ASP A N 9
ATOM 9934 C CA . ASP A 1 43 ? 25.479 31.798 29.106 1.00 0.00 43 ASP A CA 9
ATOM 9935 C C . ASP A 1 43 ? 25.823 30.898 27.905 1.00 0.00 43 ASP A C 9
ATOM 9936 O O . ASP A 1 43 ? 25.079 30.866 26.928 1.00 0.00 43 ASP A O 9
ATOM 9945 N N . ARG A 1 44 ? 26.932 30.143 27.945 1.00 0.00 44 ARG A N 9
ATOM 9946 C CA . ARG A 1 44 ? 27.273 29.177 26.882 1.00 0.00 44 ARG A CA 9
ATOM 9947 C C . ARG A 1 44 ? 26.298 28.011 26.888 1.00 0.00 44 ARG A C 9
ATOM 9948 O O . ARG A 1 44 ? 25.888 27.591 25.808 1.00 0.00 44 ARG A O 9
ATOM 9969 N N . ILE A 1 45 ? 25.893 27.538 28.069 1.00 0.00 45 ILE A N 9
ATOM 9970 C CA . ILE A 1 45 ? 24.818 26.536 28.177 1.00 0.00 45 ILE A CA 9
ATOM 9971 C C . ILE A 1 45 ? 23.462 27.098 27.738 1.00 0.00 45 ILE A C 9
ATOM 9972 O O . ILE A 1 45 ? 22.807 26.475 26.912 1.00 0.00 45 ILE A O 9
ATOM 9988 N N . GLN A 1 46 ? 23.055 28.281 28.200 1.00 0.00 46 GLN A N 9
ATOM 9989 C CA . GLN A 1 46 ? 21.824 28.960 27.780 1.00 0.00 46 GLN A CA 9
ATOM 9990 C C . GLN A 1 46 ? 21.757 29.133 26.261 1.00 0.00 46 GLN A C 9
ATOM 9991 O O . GLN A 1 46 ? 20.773 28.746 25.631 1.00 0.00 46 GLN A O 9
ATOM 10005 N N . ILE A 1 47 ? 22.820 29.659 25.646 1.00 0.00 47 ILE A N 9
ATOM 10006 C CA . ILE A 1 47 ? 22.928 29.771 24.190 1.00 0.00 47 ILE A CA 9
ATOM 10007 C C . ILE A 1 47 ? 22.913 28.393 23.526 1.00 0.00 47 ILE A C 9
ATOM 10008 O O . ILE A 1 47 ? 22.270 28.270 22.486 1.00 0.00 47 ILE A O 9
ATOM 10024 N N . TRP A 1 48 ? 23.536 27.349 24.088 1.00 0.00 48 TRP A N 9
ATOM 10025 C CA . TRP A 1 48 ? 23.344 25.989 23.572 1.00 0.00 48 TRP A CA 9
ATOM 10026 C C . TRP A 1 48 ? 21.861 25.575 23.607 1.00 0.00 48 TRP A C 9
ATOM 10027 O O . TRP A 1 48 ? 21.289 25.305 22.552 1.00 0.00 48 TRP A O 9
ATOM 10048 N N . PHE A 1 49 ? 21.212 25.585 24.782 1.00 0.00 49 PHE A N 9
ATOM 10049 C CA . PHE A 1 49 ? 19.793 25.197 24.926 1.00 0.00 49 PHE A CA 9
ATOM 10050 C C . PHE A 1 49 ? 18.866 25.978 23.985 1.00 0.00 49 PHE A C 9
ATOM 10051 O O . PHE A 1 49 ? 18.090 25.369 23.242 1.00 0.00 49 PHE A O 9
ATOM 10068 N N . GLN A 1 50 ? 18.945 27.312 23.970 1.00 0.00 50 GLN A N 9
ATOM 10069 C CA . GLN A 1 50 ? 18.185 28.148 23.033 1.00 0.00 50 GLN A CA 9
ATOM 10070 C C . GLN A 1 50 ? 18.493 27.809 21.571 1.00 0.00 50 GLN A C 9
ATOM 10071 O O . GLN A 1 50 ? 17.551 27.707 20.787 1.00 0.00 50 GLN A O 9
ATOM 10085 N N . ASN A 1 51 ? 19.750 27.543 21.177 1.00 0.00 51 ASN A N 9
ATOM 10086 C CA . ASN A 1 51 ? 20.018 27.100 19.805 1.00 0.00 51 ASN A CA 9
ATOM 10087 C C . ASN A 1 51 ? 19.347 25.764 19.468 1.00 0.00 51 ASN A C 9
ATOM 10088 O O . ASN A 1 51 ? 18.690 25.692 18.430 1.00 0.00 51 ASN A O 9
ATOM 10099 N N . ARG A 1 52 ? 19.433 24.732 20.322 1.00 0.00 52 ARG A N 9
ATOM 10100 C CA . ARG A 1 52 ? 18.730 23.461 20.053 1.00 0.00 52 ARG A CA 9
ATOM 10101 C C . ARG A 1 52 ? 17.225 23.659 19.989 1.00 0.00 52 ARG A C 9
ATOM 10102 O O . ARG A 1 52 ? 16.582 23.206 19.047 1.00 0.00 52 ARG A O 9
ATOM 10123 N N . ARG A 1 53 ? 16.651 24.382 20.955 1.00 0.00 53 ARG A N 9
ATOM 10124 C CA . ARG A 1 53 ? 15.214 24.673 21.011 1.00 0.00 53 ARG A CA 9
ATOM 10125 C C . ARG A 1 53 ? 14.738 25.417 19.768 1.00 0.00 53 ARG A C 9
ATOM 10126 O O . ARG A 1 53 ? 13.726 25.005 19.192 1.00 0.00 53 ARG A O 9
ATOM 10147 N N . ALA A 1 54 ? 15.449 26.464 19.347 1.00 0.00 54 ALA A N 9
ATOM 10148 C CA . ALA A 1 54 ? 15.197 27.191 18.105 1.00 0.00 54 ALA A CA 9
ATOM 10149 C C . ALA A 1 54 ? 15.312 26.272 16.877 1.00 0.00 54 ALA A C 9
ATOM 10150 O O . ALA A 1 54 ? 14.354 26.140 16.117 1.00 0.00 54 ALA A O 9
ATOM 10157 N N . LYS A 1 55 ? 16.439 25.562 16.710 1.00 0.00 55 LYS A N 9
ATOM 10158 C CA . LYS A 1 55 ? 16.681 24.628 15.595 1.00 0.00 55 LYS A CA 9
ATOM 10159 C C . LYS A 1 55 ? 15.612 23.537 15.496 1.00 0.00 55 LYS A C 9
ATOM 10160 O O . LYS A 1 55 ? 15.195 23.197 14.396 1.00 0.00 55 LYS A O 9
ATOM 10179 N N . LEU A 1 56 ? 15.129 23.026 16.633 1.00 0.00 56 LEU A N 9
ATOM 10180 C CA . LEU A 1 56 ? 14.056 22.035 16.701 1.00 0.00 56 LEU A CA 9
ATOM 10181 C C . LEU A 1 56 ? 12.690 22.629 16.308 1.00 0.00 56 LEU A C 9
ATOM 10182 O O . LEU A 1 56 ? 11.985 22.018 15.504 1.00 0.00 56 LEU A O 9
ATOM 10198 N N . LYS A 1 57 ? 12.320 23.818 16.822 1.00 0.00 57 LYS A N 9
ATOM 10199 C CA . LYS A 1 57 ? 11.092 24.547 16.422 1.00 0.00 57 LYS A CA 9
ATOM 10200 C C . LYS A 1 57 ? 11.124 24.969 14.939 1.00 0.00 57 LYS A C 9
ATOM 10201 O O . LYS A 1 57 ? 10.075 25.028 14.308 1.00 0.00 57 LYS A O 9
ATOM 10220 N N . ARG A 1 58 ? 12.335 25.192 14.398 1.00 0.00 58 ARG A N 9
ATOM 10221 C CA . ARG A 1 58 ? 12.828 25.558 13.046 1.00 0.00 58 ARG A CA 9
ATOM 10222 C C . ARG A 1 58 ? 12.121 26.702 12.310 1.00 0.00 58 ARG A C 9
ATOM 10223 O O . ARG A 1 58 ? 12.800 27.582 11.796 1.00 0.00 58 ARG A O 9
ATOM 10244 N N . SER A 1 59 ? 10.789 26.742 12.303 1.00 0.00 59 SER A N 9
ATOM 10245 C CA . SER A 1 59 ? 9.944 27.868 11.861 1.00 0.00 59 SER A CA 9
ATOM 10246 C C . SER A 1 59 ? 10.224 28.388 10.438 1.00 0.00 59 SER A C 9
ATOM 10247 O O . SER A 1 59 ? 10.008 29.569 10.156 1.00 0.00 59 SER A O 9
ATOM 10255 N N . HIS A 1 60 ? 10.735 27.536 9.546 1.00 0.00 60 HIS A N 9
ATOM 10256 C CA . HIS A 1 60 ? 11.140 27.898 8.185 1.00 0.00 60 HIS A CA 9
ATOM 10257 C C . HIS A 1 60 ? 9.937 28.183 7.260 1.00 0.00 60 HIS A C 9
ATOM 10258 O O . HIS A 1 60 ? 8.790 27.879 7.606 1.00 0.00 60 HIS A O 9
ATOM 10272 N N . ARG A 1 61 ? 10.209 28.680 6.046 1.00 0.00 61 ARG A N 9
ATOM 10273 C CA . ARG A 1 61 ? 9.269 28.696 4.915 1.00 0.00 61 ARG A CA 9
ATOM 10274 C C . ARG A 1 61 ? 9.892 28.042 3.690 1.00 0.00 61 ARG A C 9
ATOM 10275 O O . ARG A 1 61 ? 10.995 28.398 3.276 1.00 0.00 61 ARG A O 9
ATOM 10296 N N . GLU A 1 62 ? 9.154 27.069 3.156 1.00 0.00 62 GLU A N 9
ATOM 10297 C CA . GLU A 1 62 ? 9.561 26.120 2.112 1.00 0.00 62 GLU A CA 9
ATOM 10298 C C . GLU A 1 62 ? 10.895 25.403 2.405 1.00 0.00 62 GLU A C 9
ATOM 10299 O O . GLU A 1 62 ? 11.442 25.500 3.507 1.00 0.00 62 GLU A O 9
ATOM 10311 N N . SER A 1 63 ? 11.368 24.589 1.461 1.00 0.00 63 SER A N 9
ATOM 10312 C CA . SER A 1 63 ? 12.654 23.884 1.483 1.00 0.00 63 SER A CA 9
ATOM 10313 C C . SER A 1 63 ? 12.929 23.268 0.103 1.00 0.00 63 SER A C 9
ATOM 10314 O O . SER A 1 63 ? 12.022 23.162 -0.725 1.00 0.00 63 SER A O 9
ATOM 10322 N N . GLN A 1 64 ? 14.147 22.774 -0.113 1.00 0.00 64 GLN A N 9
ATOM 10323 C CA . GLN A 1 64 ? 14.480 21.795 -1.150 1.00 0.00 64 GLN A CA 9
ATOM 10324 C C . GLN A 1 64 ? 15.482 20.773 -0.600 1.00 0.00 64 GLN A C 9
ATOM 10325 O O . GLN A 1 64 ? 16.340 21.120 0.215 1.00 0.00 64 GLN A O 9
ATOM 10339 N N . PHE A 1 65 ? 15.366 19.510 -1.018 1.00 0.00 65 PHE A N 9
ATOM 10340 C CA . PHE A 1 65 ? 16.191 18.419 -0.492 1.00 0.00 65 PHE A CA 9
ATOM 10341 C C . PHE A 1 65 ? 16.386 17.288 -1.514 1.00 0.00 65 PHE A C 9
ATOM 10342 O O . PHE A 1 65 ? 15.861 17.335 -2.628 1.00 0.00 65 PHE A O 9
ATOM 10359 N N . LEU A 1 66 ? 17.146 16.262 -1.132 1.00 0.00 66 LEU A N 9
ATOM 10360 C CA . LEU A 1 66 ? 17.522 15.113 -1.960 1.00 0.00 66 LEU A CA 9
ATOM 10361 C C . LEU A 1 66 ? 17.015 13.791 -1.348 1.00 0.00 66 LEU A C 9
ATOM 10362 O O . LEU A 1 66 ? 16.270 13.805 -0.369 1.00 0.00 66 LEU A O 9
ATOM 10378 N N . MET A 1 67 ? 17.415 12.652 -1.924 1.00 0.00 67 MET A N 9
ATOM 10379 C CA . MET A 1 67 ? 17.226 11.304 -1.363 1.00 0.00 67 MET A CA 9
ATOM 10380 C C . MET A 1 67 ? 18.549 10.551 -1.339 1.00 0.00 67 MET A C 9
ATOM 10381 O O . MET A 1 67 ? 19.223 10.517 -2.390 1.00 0.00 67 MET A O 9
ATOM 10396 N N . GLY A 1 1 ? 34.623 37.139 19.446 1.00 0.00 1 GLY A N 10
ATOM 10397 C CA . GLY A 1 1 ? 33.893 36.647 18.272 1.00 0.00 1 GLY A CA 10
ATOM 10398 C C . GLY A 1 1 ? 32.413 36.960 18.381 1.00 0.00 1 GLY A C 10
ATOM 10399 O O . GLY A 1 1 ? 31.870 37.068 19.478 1.00 0.00 1 GLY A O 10
ATOM 10405 N N . ARG A 1 2 ? 31.758 37.139 17.231 1.00 0.00 2 ARG A N 10
ATOM 10406 C CA . ARG A 1 2 ? 30.366 37.609 17.090 1.00 0.00 2 ARG A CA 10
ATOM 10407 C C . ARG A 1 2 ? 29.367 36.452 16.892 1.00 0.00 2 ARG A C 10
ATOM 10408 O O . ARG A 1 2 ? 29.762 35.375 16.453 1.00 0.00 2 ARG A O 10
ATOM 10429 N N . ARG A 1 3 ? 28.076 36.716 17.149 1.00 0.00 3 ARG A N 10
ATOM 10430 C CA . ARG A 1 3 ? 26.870 35.861 16.983 1.00 0.00 3 ARG A CA 10
ATOM 10431 C C . ARG A 1 3 ? 26.670 34.849 18.128 1.00 0.00 3 ARG A C 10
ATOM 10432 O O . ARG A 1 3 ? 27.534 33.999 18.351 1.00 0.00 3 ARG A O 10
ATOM 10453 N N . PRO A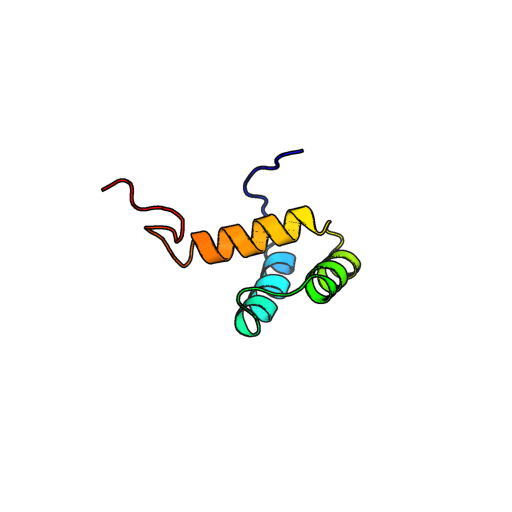 1 4 ? 25.510 34.833 18.812 1.00 0.00 4 PRO A N 10
ATOM 10454 C CA . PRO A 1 4 ? 25.177 33.798 19.791 1.00 0.00 4 PRO A CA 10
ATOM 10455 C C . PRO A 1 4 ? 24.765 32.467 19.116 1.00 0.00 4 PRO A C 10
ATOM 10456 O O . PRO A 1 4 ? 23.619 32.044 19.216 1.00 0.00 4 PRO A O 10
ATOM 10467 N N . ARG A 1 5 ? 25.699 31.761 18.456 1.00 0.00 5 ARG A N 10
ATOM 10468 C CA . ARG A 1 5 ? 25.480 30.438 17.815 1.00 0.00 5 ARG A CA 10
ATOM 10469 C C . ARG A 1 5 ? 26.481 29.379 18.302 1.00 0.00 5 ARG A C 10
ATOM 10470 O O . ARG A 1 5 ? 27.104 28.663 17.526 1.00 0.00 5 ARG A O 10
ATOM 10491 N N . THR A 1 6 ? 26.609 29.267 19.622 1.00 0.00 6 THR A N 10
ATOM 10492 C CA . THR A 1 6 ? 27.486 28.318 20.328 1.00 0.00 6 THR A CA 10
ATOM 10493 C C . THR A 1 6 ? 27.169 26.850 20.013 1.00 0.00 6 THR A C 10
ATOM 10494 O O . THR A 1 6 ? 26.063 26.376 20.263 1.00 0.00 6 THR A O 10
ATOM 10505 N N . ALA A 1 7 ? 28.173 26.116 19.532 1.00 0.00 7 ALA A N 10
ATOM 10506 C CA . ALA A 1 7 ? 28.245 24.652 19.521 1.00 0.00 7 ALA A CA 10
ATOM 10507 C C . ALA A 1 7 ? 29.575 24.162 20.143 1.00 0.00 7 ALA A C 10
ATOM 10508 O O . ALA A 1 7 ? 30.462 24.969 20.433 1.00 0.00 7 ALA A O 10
ATOM 10515 N N . PHE A 1 8 ? 29.709 22.850 20.367 1.00 0.00 8 PHE A N 10
ATOM 10516 C CA . PHE A 1 8 ? 30.832 22.197 21.031 1.00 0.00 8 PHE A CA 10
ATOM 10517 C C . PHE A 1 8 ? 31.251 20.901 20.313 1.00 0.00 8 PHE A C 10
ATOM 10518 O O . PHE A 1 8 ? 30.652 20.496 19.318 1.00 0.00 8 PHE A O 10
ATOM 10535 N N . THR A 1 9 ? 32.228 20.194 20.886 1.00 0.00 9 THR A N 10
ATOM 10536 C CA . THR A 1 9 ? 32.558 18.812 20.500 1.00 0.00 9 THR A CA 10
ATOM 10537 C C . THR A 1 9 ? 31.415 17.857 20.866 1.00 0.00 9 THR A C 10
ATOM 10538 O O . THR A 1 9 ? 30.762 18.043 21.893 1.00 0.00 9 THR A O 10
ATOM 10549 N N . GLN A 1 10 ? 31.189 16.800 20.081 1.00 0.00 10 GLN A N 10
ATOM 10550 C CA . GLN A 1 10 ? 30.088 15.839 20.274 1.00 0.00 10 GLN A CA 10
ATOM 10551 C C . GLN A 1 10 ? 30.072 15.209 21.677 1.00 0.00 10 GLN A C 10
ATOM 10552 O O . GLN A 1 10 ? 29.006 15.036 22.257 1.00 0.00 10 GLN A O 10
ATOM 10566 N N . ASN A 1 11 ? 31.240 14.959 22.269 1.00 0.00 11 ASN A N 10
ATOM 10567 C CA . ASN A 1 11 ? 31.406 14.449 23.639 1.00 0.00 11 ASN A CA 10
ATOM 10568 C C . ASN A 1 11 ? 31.059 15.471 24.760 1.00 0.00 11 ASN A C 10
ATOM 10569 O O . ASN A 1 11 ? 31.038 15.104 25.933 1.00 0.00 11 ASN A O 10
ATOM 10580 N N . GLN A 1 12 ? 30.757 16.730 24.418 1.00 0.00 12 GLN A N 10
ATOM 10581 C CA . GLN A 1 12 ? 30.164 17.757 25.292 1.00 0.00 12 GLN A CA 10
ATOM 10582 C C . GLN A 1 12 ? 28.711 18.052 24.893 1.00 0.00 12 GLN A C 10
ATOM 10583 O O . GLN A 1 12 ? 27.882 18.264 25.774 1.00 0.00 12 GLN A O 10
ATOM 10597 N N . ILE A 1 13 ? 28.379 17.973 23.598 1.00 0.00 13 ILE A N 10
ATOM 10598 C CA . ILE A 1 13 ? 26.995 17.961 23.096 1.00 0.00 13 ILE A CA 10
ATOM 10599 C C . ILE A 1 13 ? 26.178 16.842 23.743 1.00 0.00 13 ILE A C 10
ATOM 10600 O O . ILE A 1 13 ? 25.104 17.126 24.253 1.00 0.00 13 ILE A O 10
ATOM 10616 N N . GLU A 1 14 ? 26.646 15.589 23.732 1.00 0.00 14 GLU A N 10
ATOM 10617 C CA . GLU A 1 14 ? 25.834 14.457 24.193 1.00 0.00 14 GLU A CA 10
ATOM 10618 C C . GLU A 1 14 ? 25.324 14.576 25.631 1.00 0.00 14 GLU A C 10
ATOM 10619 O O . GLU A 1 14 ? 24.192 14.170 25.887 1.00 0.00 14 GLU A O 10
ATOM 10631 N N . VAL A 1 15 ? 26.079 15.176 26.561 1.00 0.00 15 VAL A N 10
ATOM 10632 C CA . VAL A 1 15 ? 25.585 15.373 27.935 1.00 0.00 15 VAL A CA 10
ATOM 10633 C C . VAL A 1 15 ? 24.455 16.408 27.947 1.00 0.00 15 VAL A C 10
ATOM 10634 O O . VAL A 1 15 ? 23.452 16.236 28.638 1.00 0.00 15 VAL A O 10
ATOM 10647 N N . LEU A 1 16 ? 24.595 17.463 27.143 1.00 0.00 16 LEU A N 10
ATOM 10648 C CA . LEU A 1 16 ? 23.613 18.533 27.010 1.00 0.00 16 LEU A CA 10
ATOM 10649 C C . LEU A 1 16 ? 22.335 18.041 26.312 1.00 0.00 16 LEU A C 10
ATOM 10650 O O . LEU A 1 16 ? 21.242 18.255 26.833 1.00 0.00 16 LEU A O 10
ATOM 10666 N N . GLU A 1 17 ? 22.443 17.315 25.194 1.00 0.00 17 GLU A N 10
ATOM 10667 C CA . GLU A 1 17 ? 21.315 16.619 24.559 1.00 0.00 17 GLU A CA 10
ATOM 10668 C C . GLU A 1 17 ? 20.639 15.608 25.503 1.00 0.00 17 GLU A C 10
ATOM 10669 O O . GLU A 1 17 ? 19.411 15.528 25.538 1.00 0.00 17 GLU A O 10
ATOM 10681 N N . ASN A 1 18 ? 21.400 14.867 26.322 1.00 0.00 18 ASN A N 10
ATOM 10682 C CA . ASN A 1 18 ? 20.813 14.007 27.361 1.00 0.00 18 ASN A CA 10
ATOM 10683 C C . ASN A 1 18 ? 20.003 14.771 28.428 1.00 0.00 18 ASN A C 10
ATOM 10684 O O . ASN A 1 18 ? 19.048 14.206 28.958 1.00 0.00 18 ASN A O 10
ATOM 10695 N N . VAL A 1 19 ? 20.308 16.041 28.716 1.00 0.00 19 VAL A N 10
ATOM 10696 C CA . VAL A 1 19 ? 19.413 16.910 29.507 1.00 0.00 19 VAL A CA 10
ATOM 10697 C C . VAL A 1 19 ? 18.231 17.400 28.662 1.00 0.00 19 VAL A C 10
ATOM 10698 O O . VAL A 1 19 ? 17.079 17.251 29.071 1.00 0.00 19 VAL A O 10
ATOM 10711 N N . PHE A 1 20 ? 18.485 17.955 27.473 1.00 0.00 20 PHE A N 10
ATOM 10712 C CA . PHE A 1 20 ? 17.465 18.533 26.588 1.00 0.00 20 PHE A CA 10
ATOM 10713 C C . PHE A 1 20 ? 16.369 17.534 26.175 1.00 0.00 20 PHE A C 10
ATOM 10714 O O . PHE A 1 20 ? 15.202 17.920 26.108 1.00 0.00 20 PHE A O 10
ATOM 10731 N N . ARG A 1 21 ? 16.689 16.239 25.990 1.00 0.00 21 ARG A N 10
ATOM 10732 C CA . ARG A 1 21 ? 15.684 15.189 25.704 1.00 0.00 21 ARG A CA 10
ATOM 10733 C C . ARG A 1 21 ? 14.697 14.935 26.854 1.00 0.00 21 ARG A C 10
ATOM 10734 O O . ARG A 1 21 ? 13.632 14.356 26.635 1.00 0.00 21 ARG A O 10
ATOM 10755 N N . VAL A 1 22 ? 15.034 15.373 28.070 1.00 0.00 22 VAL A N 10
ATOM 10756 C CA . VAL A 1 22 ? 14.181 15.323 29.270 1.00 0.00 22 VAL A CA 10
ATOM 10757 C C . VAL A 1 22 ? 13.500 16.674 29.509 1.00 0.00 22 VAL A C 10
ATOM 10758 O O . VAL A 1 22 ? 12.297 16.710 29.770 1.00 0.00 22 VAL A O 10
ATOM 10771 N N . ASN A 1 23 ? 14.239 17.785 29.417 1.00 0.00 23 ASN A N 10
ATOM 10772 C CA . ASN A 1 23 ? 13.741 19.136 29.685 1.00 0.00 23 ASN A CA 10
ATOM 10773 C C . ASN A 1 23 ? 14.143 20.147 28.604 1.00 0.00 23 ASN A C 10
ATOM 10774 O O . ASN A 1 23 ? 15.282 20.610 28.549 1.00 0.00 23 ASN A O 10
ATOM 10785 N N . CYS A 1 24 ? 13.149 20.553 27.807 1.00 0.00 24 CYS A N 10
ATOM 10786 C CA . CYS A 1 24 ? 13.207 21.666 26.854 1.00 0.00 24 CYS A CA 10
ATOM 10787 C C . CYS A 1 24 ? 13.725 22.980 27.489 1.00 0.00 24 CYS A C 10
ATOM 10788 O O . CYS A 1 24 ? 14.534 23.687 26.890 1.00 0.00 24 CYS A O 10
ATOM 10796 N N . TYR A 1 25 ? 13.303 23.267 28.729 1.00 0.00 25 TYR A N 10
ATOM 10797 C CA . TYR A 1 25 ? 13.742 24.400 29.557 1.00 0.00 25 TYR A CA 10
ATOM 10798 C C . TYR A 1 25 ? 14.046 23.933 30.996 1.00 0.00 25 TYR A C 10
ATOM 10799 O O . TYR A 1 25 ? 13.122 23.860 31.810 1.00 0.00 25 TYR A O 10
ATOM 10817 N N . PRO A 1 26 ? 15.301 23.571 31.325 1.00 0.00 26 PRO A N 10
ATOM 10818 C CA . PRO A 1 26 ? 15.695 23.185 32.684 1.00 0.00 26 PRO A CA 10
ATOM 10819 C C . PRO A 1 26 ? 15.867 24.402 33.622 1.00 0.00 26 PRO A C 10
ATOM 10820 O O . PRO A 1 26 ? 15.757 25.552 33.194 1.00 0.00 26 PRO A O 10
ATOM 10831 N N . GLY A 1 27 ? 16.155 24.149 34.905 1.00 0.00 27 GLY A N 10
ATOM 10832 C CA . GLY A 1 27 ? 16.434 25.177 35.918 1.00 0.00 27 GLY A CA 10
ATOM 10833 C C . GLY A 1 27 ? 17.894 25.656 35.960 1.00 0.00 27 GLY A C 10
ATOM 10834 O O . GLY A 1 27 ? 18.784 25.061 35.348 1.00 0.00 27 GLY A O 10
ATOM 10838 N N . ILE A 1 28 ? 18.158 26.724 36.725 1.00 0.00 28 ILE A N 10
ATOM 10839 C CA . ILE A 1 28 ? 19.486 27.356 36.796 1.00 0.00 28 ILE A CA 10
ATOM 10840 C C . ILE A 1 28 ? 20.519 26.433 37.440 1.00 0.00 28 ILE A C 10
ATOM 10841 O O . ILE A 1 28 ? 21.655 26.409 36.998 1.00 0.00 28 ILE A O 10
ATOM 10857 N N . ASP A 1 29 ? 20.121 25.625 38.422 1.00 0.00 29 ASP A N 10
ATOM 10858 C CA . ASP A 1 29 ? 20.954 24.602 39.065 1.00 0.00 29 ASP A CA 10
ATOM 10859 C C . ASP A 1 29 ? 21.433 23.533 38.083 1.00 0.00 29 ASP A C 10
ATOM 10860 O O . ASP A 1 29 ? 22.505 22.972 38.270 1.00 0.00 29 ASP A O 10
ATOM 10869 N N . ILE A 1 30 ? 20.653 23.251 37.036 1.00 0.00 30 ILE A N 10
ATOM 10870 C CA . ILE A 1 30 ? 21.032 22.348 35.951 1.00 0.00 30 ILE A CA 10
ATOM 10871 C C . ILE A 1 30 ? 22.024 23.051 35.016 1.00 0.00 30 ILE A C 10
ATOM 10872 O O . ILE A 1 30 ? 22.997 22.439 34.589 1.00 0.00 30 ILE A O 10
ATOM 10888 N N . LEU A 1 31 ? 21.812 24.338 34.711 1.00 0.00 31 LEU A N 10
ATOM 10889 C CA . LEU A 1 31 ? 22.775 25.140 33.943 1.00 0.00 31 LEU A CA 10
ATOM 10890 C C . LEU A 1 31 ? 24.122 25.282 34.674 1.00 0.00 31 LEU A C 10
ATOM 10891 O O . LEU A 1 31 ? 25.159 25.041 34.062 1.00 0.00 31 LEU A O 10
ATOM 10907 N N . GLU A 1 32 ? 24.120 25.626 35.966 1.00 0.00 32 GLU A N 10
ATOM 10908 C CA . GLU A 1 32 ? 25.285 25.561 36.855 1.00 0.00 32 GLU A CA 10
ATOM 10909 C C . GLU A 1 32 ? 25.911 24.159 36.898 1.00 0.00 32 GLU A C 10
ATOM 10910 O O . GLU A 1 32 ? 27.095 24.015 36.620 1.00 0.00 32 GLU A O 10
ATOM 10922 N N . ASP A 1 33 ? 25.164 23.101 37.232 1.00 0.00 33 ASP A N 10
ATOM 10923 C CA . ASP A 1 33 ? 25.740 21.746 37.332 1.00 0.00 33 ASP A CA 10
ATOM 10924 C C . ASP A 1 33 ? 26.303 21.205 36.005 1.00 0.00 33 ASP A C 10
ATOM 10925 O O . ASP A 1 33 ? 27.202 20.365 36.016 1.00 0.00 33 ASP A O 10
ATOM 10934 N N . LEU A 1 34 ? 25.857 21.723 34.854 1.00 0.00 34 LEU A N 10
ATOM 10935 C CA . LEU A 1 34 ? 26.529 21.535 33.572 1.00 0.00 34 LEU A CA 10
ATOM 10936 C C . LEU A 1 34 ? 27.780 22.420 33.438 1.00 0.00 34 LEU A C 10
ATOM 10937 O O . LEU A 1 34 ? 28.849 21.903 33.108 1.00 0.00 34 LEU A O 10
ATOM 10953 N N . ALA A 1 35 ? 27.684 23.725 33.709 1.00 0.00 35 ALA A N 10
ATOM 10954 C CA . ALA A 1 35 ? 28.792 24.687 33.660 1.00 0.00 35 ALA A CA 10
ATOM 10955 C C . ALA A 1 35 ? 29.997 24.217 34.490 1.00 0.00 35 ALA A C 10
ATOM 10956 O O . ALA A 1 35 ? 31.101 24.068 33.956 1.00 0.00 35 ALA A O 10
ATOM 10963 N N . GLN A 1 36 ? 29.763 23.887 35.766 1.00 0.00 36 GLN A N 10
ATOM 10964 C CA . GLN A 1 36 ? 30.773 23.416 36.715 1.00 0.00 36 GLN A CA 10
ATOM 10965 C C . GLN A 1 36 ? 31.411 22.062 36.338 1.00 0.00 36 GLN A C 10
ATOM 10966 O O . GLN A 1 36 ? 32.421 21.697 36.944 1.00 0.00 36 GLN A O 10
ATOM 10980 N N . LYS A 1 37 ? 30.854 21.307 35.373 1.00 0.00 37 LYS A N 10
ATOM 10981 C CA . LYS A 1 37 ? 31.174 19.884 35.156 1.00 0.00 37 LYS A CA 10
ATOM 10982 C C . LYS A 1 37 ? 31.673 19.567 33.747 1.00 0.00 37 LYS A C 10
ATOM 10983 O O . LYS A 1 37 ? 32.707 18.919 33.605 1.00 0.00 37 LYS A O 10
ATOM 11002 N N . LEU A 1 38 ? 30.996 20.065 32.710 1.00 0.00 38 LEU A N 10
ATOM 11003 C CA . LEU A 1 38 ? 31.475 20.054 31.318 1.00 0.00 38 LEU A CA 10
ATOM 11004 C C . LEU A 1 38 ? 32.612 21.055 31.069 1.00 0.00 38 LEU A C 10
ATOM 11005 O O . LEU A 1 38 ? 33.294 20.968 30.051 1.00 0.00 38 LEU A O 10
ATOM 11021 N N . ASN A 1 39 ? 32.757 22.004 31.991 1.00 0.00 39 ASN A N 10
ATOM 11022 C CA . ASN A 1 39 ? 33.690 23.131 32.004 1.00 0.00 39 ASN A CA 10
ATOM 11023 C C . ASN A 1 39 ? 33.299 24.189 30.957 1.00 0.00 39 ASN A C 10
ATOM 11024 O O . ASN A 1 39 ? 33.906 24.322 29.892 1.00 0.00 39 ASN A O 10
ATOM 11035 N N . LEU A 1 40 ? 32.239 24.934 31.263 1.00 0.00 40 LEU A N 10
ATOM 11036 C CA . LEU A 1 40 ? 31.678 26.021 30.455 1.00 0.00 40 LEU A CA 10
ATOM 11037 C C . LEU A 1 40 ? 31.196 27.156 31.377 1.00 0.00 40 LEU A C 10
ATOM 11038 O O . LEU A 1 40 ? 31.177 27.013 32.598 1.00 0.00 40 LEU A O 10
ATOM 11054 N N . GLU A 1 41 ? 30.742 28.265 30.796 1.00 0.00 41 GLU A N 10
ATOM 11055 C CA . GLU A 1 41 ? 29.925 29.259 31.497 1.00 0.00 41 GLU A CA 10
ATOM 11056 C C . GLU A 1 41 ? 28.437 29.059 31.163 1.00 0.00 41 GLU A C 10
ATOM 11057 O O . GLU A 1 41 ? 28.080 28.638 30.051 1.00 0.00 41 GLU A O 10
ATOM 11069 N N . LEU A 1 42 ? 27.570 29.392 32.127 1.00 0.00 42 LEU A N 10
ATOM 11070 C CA . LEU A 1 42 ? 26.114 29.379 31.992 1.00 0.00 42 LEU A CA 10
ATOM 11071 C C . LEU A 1 42 ? 25.631 29.966 30.656 1.00 0.00 42 LEU A C 10
ATOM 11072 O O . LEU A 1 42 ? 24.861 29.308 29.971 1.00 0.00 42 LEU A O 10
ATOM 11088 N N . ASP A 1 43 ? 26.117 31.135 30.234 1.00 0.00 43 ASP A N 10
ATOM 11089 C CA . ASP A 1 43 ? 25.741 31.772 28.961 1.00 0.00 43 ASP A CA 10
ATOM 11090 C C . ASP A 1 43 ? 26.041 30.918 27.719 1.00 0.00 43 ASP A C 10
ATOM 11091 O O . ASP A 1 43 ? 25.213 30.842 26.814 1.00 0.00 43 ASP A O 10
ATOM 11100 N N . ARG A 1 44 ? 27.192 30.234 27.650 1.00 0.00 44 ARG A N 10
ATOM 11101 C CA . ARG A 1 44 ? 27.492 29.330 26.520 1.00 0.00 44 ARG A CA 10
ATOM 11102 C C . ARG A 1 44 ? 26.536 28.139 26.482 1.00 0.00 44 ARG A C 10
ATOM 11103 O O . ARG A 1 44 ? 26.158 27.724 25.386 1.00 0.00 44 ARG A O 10
ATOM 11124 N N . ILE A 1 45 ? 26.108 27.630 27.637 1.00 0.00 45 ILE A N 10
ATOM 11125 C CA . ILE A 1 45 ? 25.080 26.574 27.719 1.00 0.00 45 ILE A CA 10
ATOM 11126 C C . ILE A 1 45 ? 23.672 27.113 27.434 1.00 0.00 45 ILE A C 10
ATOM 11127 O O . ILE A 1 45 ? 22.952 26.497 26.656 1.00 0.00 45 ILE A O 10
ATOM 11143 N N . GLN A 1 46 ? 23.288 28.276 27.953 1.00 0.00 46 GLN A N 10
ATOM 11144 C CA . GLN A 1 46 ? 22.054 28.992 27.607 1.00 0.00 46 GLN A CA 10
ATOM 11145 C C . GLN A 1 46 ? 21.913 29.189 26.093 1.00 0.00 46 GLN A C 10
ATOM 11146 O O . GLN A 1 46 ? 20.910 28.795 25.496 1.00 0.00 46 GLN A O 10
ATOM 11160 N N . ILE A 1 47 ? 22.940 29.748 25.448 1.00 0.00 47 ILE A N 10
ATOM 11161 C CA . ILE A 1 47 ? 23.003 29.905 23.992 1.00 0.00 47 ILE A CA 10
ATOM 11162 C C . ILE A 1 47 ? 22.923 28.545 23.298 1.00 0.00 47 ILE A C 10
ATOM 11163 O O . ILE A 1 47 ? 22.168 28.419 22.337 1.00 0.00 47 ILE A O 10
ATOM 11179 N N . TRP A 1 48 ? 23.629 27.513 23.768 1.00 0.00 48 TRP A N 10
ATOM 11180 C CA . TRP A 1 48 ? 23.462 26.162 23.224 1.00 0.00 48 TRP A CA 10
ATOM 11181 C C . TRP A 1 48 ? 22.002 25.677 23.289 1.00 0.00 48 TRP A C 10
ATOM 11182 O O . TRP A 1 48 ? 21.444 25.308 22.252 1.00 0.00 48 TRP A O 10
ATOM 11203 N N . PHE A 1 49 ? 21.359 25.724 24.466 1.00 0.00 49 PHE A N 10
ATOM 11204 C CA . PHE A 1 49 ? 19.952 25.309 24.624 1.00 0.00 49 PHE A CA 10
ATOM 11205 C C . PHE A 1 49 ? 19.015 26.128 23.725 1.00 0.00 49 PHE A C 10
ATOM 11206 O O . PHE A 1 49 ? 18.204 25.545 23.008 1.00 0.00 49 PHE A O 10
ATOM 11223 N N . GLN A 1 50 ? 19.134 27.460 23.697 1.00 0.00 50 GLN A N 10
ATOM 11224 C CA . GLN A 1 50 ? 18.335 28.318 22.812 1.00 0.00 50 GLN A CA 10
ATOM 11225 C C . GLN A 1 50 ? 18.529 27.946 21.345 1.00 0.00 50 GLN A C 10
ATOM 11226 O O . GLN A 1 50 ? 17.528 27.801 20.644 1.00 0.00 50 GLN A O 10
ATOM 11240 N N . ASN A 1 51 ? 19.763 27.761 20.859 1.00 0.00 51 ASN A N 10
ATOM 11241 C CA . ASN A 1 51 ? 19.965 27.350 19.466 1.00 0.00 51 ASN A CA 10
ATOM 11242 C C . ASN A 1 51 ? 19.362 25.959 19.166 1.00 0.00 51 ASN A C 10
ATOM 11243 O O . ASN A 1 51 ? 18.719 25.780 18.131 1.00 0.00 51 ASN A O 10
ATOM 11254 N N . ARG A 1 52 ? 19.469 24.986 20.084 1.00 0.00 52 ARG A N 10
ATOM 11255 C CA . ARG A 1 52 ? 18.740 23.702 20.017 1.00 0.00 52 ARG A CA 10
ATOM 11256 C C . ARG A 1 52 ? 17.225 23.892 19.917 1.00 0.00 52 ARG A C 10
ATOM 11257 O O . ARG A 1 52 ? 16.585 23.385 18.998 1.00 0.00 52 ARG A O 10
ATOM 11278 N N . ARG A 1 53 ? 16.636 24.635 20.855 1.00 0.00 53 ARG A N 10
ATOM 11279 C CA . ARG A 1 53 ? 15.188 24.857 20.977 1.00 0.00 53 ARG A CA 10
ATOM 11280 C C . ARG A 1 53 ? 14.598 25.705 19.848 1.00 0.00 53 ARG A C 10
ATOM 11281 O O . ARG A 1 53 ? 13.437 25.510 19.501 1.00 0.00 53 ARG A O 10
ATOM 11302 N N . ALA A 1 54 ? 15.381 26.604 19.254 1.00 0.00 54 ALA A N 10
ATOM 11303 C CA . ALA A 1 54 ? 15.032 27.291 18.003 1.00 0.00 54 ALA A CA 10
ATOM 11304 C C . ALA A 1 54 ? 15.128 26.396 16.745 1.00 0.00 54 ALA A C 10
ATOM 11305 O O . ALA A 1 54 ? 14.342 26.574 15.814 1.00 0.00 54 ALA A O 10
ATOM 11312 N N . LYS A 1 55 ? 16.050 25.419 16.702 1.00 0.00 55 LYS A N 10
ATOM 11313 C CA . LYS A 1 55 ? 16.149 24.398 15.638 1.00 0.00 55 LYS A CA 10
ATOM 11314 C C . LYS A 1 55 ? 15.003 23.405 15.667 1.00 0.00 55 LYS A C 10
ATOM 11315 O O . LYS A 1 55 ? 14.346 23.271 14.643 1.00 0.00 55 LYS A O 10
ATOM 11334 N N . LEU A 1 56 ? 14.795 22.693 16.779 1.00 0.00 56 LEU A N 10
ATOM 11335 C CA . LEU A 1 56 ? 13.774 21.647 16.961 1.00 0.00 56 LEU A CA 10
ATOM 11336 C C . LEU A 1 56 ? 13.442 20.898 15.643 1.00 0.00 56 LEU A C 10
ATOM 11337 O O . LEU A 1 56 ? 12.323 20.951 15.138 1.00 0.00 56 LEU A O 10
ATOM 11353 N N . LYS A 1 57 ? 14.470 20.272 15.051 1.00 0.00 57 LYS A N 10
ATOM 11354 C CA . LYS A 1 57 ? 14.534 19.579 13.749 1.00 0.00 57 LYS A CA 10
ATOM 11355 C C . LYS A 1 57 ? 14.023 20.279 12.470 1.00 0.00 57 LYS A C 10
ATOM 11356 O O . LYS A 1 57 ? 14.054 19.624 11.431 1.00 0.00 57 LYS A O 10
ATOM 11375 N N . ARG A 1 58 ? 13.616 21.566 12.476 1.00 0.00 58 ARG A N 10
ATOM 11376 C CA . ARG A 1 58 ? 12.842 22.296 11.419 1.00 0.00 58 ARG A CA 10
ATOM 11377 C C . ARG A 1 58 ? 12.203 21.452 10.300 1.00 0.00 58 ARG A C 10
ATOM 11378 O O . ARG A 1 58 ? 10.991 21.253 10.309 1.00 0.00 58 ARG A O 10
ATOM 11399 N N . SER A 1 59 ? 12.994 21.022 9.316 1.00 0.00 59 SER A N 10
ATOM 11400 C CA . SER A 1 59 ? 12.562 20.423 8.044 1.00 0.00 59 SER A CA 10
ATOM 11401 C C . SER A 1 59 ? 12.975 18.950 7.872 1.00 0.00 59 SER A C 10
ATOM 11402 O O . SER A 1 59 ? 13.007 18.459 6.743 1.00 0.00 59 SER A O 10
ATOM 11410 N N . HIS A 1 60 ? 13.340 18.223 8.933 1.00 0.00 60 HIS A N 10
ATOM 11411 C CA . HIS A 1 60 ? 13.824 16.832 8.860 1.00 0.00 60 HIS A CA 10
ATOM 11412 C C . HIS A 1 60 ? 13.043 15.859 9.762 1.00 0.00 60 HIS A C 10
ATOM 11413 O O . HIS A 1 60 ? 12.391 16.257 10.724 1.00 0.00 60 HIS A O 10
ATOM 11427 N N . ARG A 1 61 ? 13.165 14.554 9.461 1.00 0.00 61 ARG A N 10
ATOM 11428 C CA . ARG A 1 61 ? 12.625 13.435 10.254 1.00 0.00 61 ARG A CA 10
ATOM 11429 C C . ARG A 1 61 ? 13.214 13.373 11.664 1.00 0.00 61 ARG A C 10
ATOM 11430 O O . ARG A 1 61 ? 12.465 13.354 12.633 1.00 0.00 61 ARG A O 10
ATOM 11451 N N . GLU A 1 62 ? 14.543 13.302 11.760 1.00 0.00 62 GLU A N 10
ATOM 11452 C CA . GLU A 1 62 ? 15.337 13.179 13.001 1.00 0.00 62 GLU A CA 10
ATOM 11453 C C . GLU A 1 62 ? 14.922 12.023 13.953 1.00 0.00 62 GLU A C 10
ATOM 11454 O O . GLU A 1 62 ? 15.313 12.001 15.121 1.00 0.00 62 GLU A O 10
ATOM 11466 N N . SER A 1 63 ? 14.140 11.042 13.477 1.00 0.00 63 SER A N 10
ATOM 11467 C CA . SER A 1 63 ? 13.715 9.851 14.226 1.00 0.00 63 SER A CA 10
ATOM 11468 C C . SER A 1 63 ? 14.877 8.879 14.508 1.00 0.00 63 SER A C 10
ATOM 11469 O O . SER A 1 63 ? 15.271 8.082 13.655 1.00 0.00 63 SER A O 10
ATOM 11477 N N . GLN A 1 64 ? 15.444 8.955 15.713 1.00 0.00 64 GLN A N 10
ATOM 11478 C CA . GLN A 1 64 ? 16.512 8.087 16.229 1.00 0.00 64 GLN A CA 10
ATOM 11479 C C . GLN A 1 64 ? 16.237 7.820 17.720 1.00 0.00 64 GLN A C 10
ATOM 11480 O O . GLN A 1 64 ? 16.033 8.770 18.475 1.00 0.00 64 GLN A O 10
ATOM 11494 N N . PHE A 1 65 ? 16.130 6.550 18.124 1.00 0.00 65 PHE A N 10
ATOM 11495 C CA . PHE A 1 65 ? 15.717 6.127 19.469 1.00 0.00 65 PHE A CA 10
ATOM 11496 C C . PHE A 1 65 ? 16.353 4.779 19.849 1.00 0.00 65 PHE A C 10
ATOM 11497 O O . PHE A 1 65 ? 16.434 3.882 19.007 1.00 0.00 65 PHE A O 10
ATOM 11514 N N . LEU A 1 66 ? 16.759 4.619 21.116 1.00 0.00 66 LEU A N 10
ATOM 11515 C CA . LEU A 1 66 ? 17.258 3.357 21.688 1.00 0.00 66 LEU A CA 10
ATOM 11516 C C . LEU A 1 66 ? 17.114 3.294 23.224 1.00 0.00 66 LEU A C 10
ATOM 11517 O O . LEU A 1 66 ? 16.447 2.403 23.749 1.00 0.00 66 LEU A O 10
ATOM 11533 N N . MET A 1 67 ? 17.794 4.207 23.928 1.00 0.00 67 MET A N 10
ATOM 11534 C CA . MET A 1 67 ? 17.938 4.338 25.394 1.00 0.00 67 MET A CA 10
ATOM 11535 C C . MET A 1 67 ? 18.249 5.785 25.789 1.00 0.00 67 MET A C 10
ATOM 11536 O O . MET A 1 67 ? 18.216 6.124 26.994 1.00 0.00 67 MET A O 10
ATOM 11551 N N . GLY A 1 1 ? 26.434 34.986 8.450 1.00 0.00 1 GLY A N 11
ATOM 11552 C CA . GLY A 1 1 ? 25.561 34.976 9.637 1.00 0.00 1 GLY A CA 11
ATOM 11553 C C . GLY A 1 1 ? 25.190 33.569 10.074 1.00 0.00 1 GLY A C 11
ATOM 11554 O O . GLY A 1 1 ? 25.433 33.232 11.227 1.00 0.00 1 GLY A O 11
ATOM 11560 N N . ARG A 1 2 ? 24.595 32.756 9.186 1.00 0.00 2 ARG A N 11
ATOM 11561 C CA . ARG A 1 2 ? 24.054 31.390 9.386 1.00 0.00 2 ARG A CA 11
ATOM 11562 C C . ARG A 1 2 ? 25.057 30.290 9.817 1.00 0.00 2 ARG A C 11
ATOM 11563 O O . ARG A 1 2 ? 25.208 29.252 9.165 1.00 0.00 2 ARG A O 11
ATOM 11584 N N . ARG A 1 3 ? 25.705 30.489 10.969 1.00 0.00 3 ARG A N 11
ATOM 11585 C CA . ARG A 1 3 ? 26.559 29.534 11.704 1.00 0.00 3 ARG A CA 11
ATOM 11586 C C . ARG A 1 3 ? 26.230 29.547 13.220 1.00 0.00 3 ARG A C 11
ATOM 11587 O O . ARG A 1 3 ? 25.480 30.426 13.655 1.00 0.00 3 ARG A O 11
ATOM 11608 N N . PRO A 1 4 ? 26.709 28.589 14.041 1.00 0.00 4 PRO A N 11
ATOM 11609 C CA . PRO A 1 4 ? 26.421 28.557 15.477 1.00 0.00 4 PRO A CA 11
ATOM 11610 C C . PRO A 1 4 ? 27.284 29.546 16.288 1.00 0.00 4 PRO A C 11
ATOM 11611 O O . PRO A 1 4 ? 28.249 30.126 15.797 1.00 0.00 4 PRO A O 11
ATOM 11622 N N . ARG A 1 5 ? 26.960 29.699 17.579 1.00 0.00 5 ARG A N 11
ATOM 11623 C CA . ARG A 1 5 ? 27.791 30.366 18.599 1.00 0.00 5 ARG A CA 11
ATOM 11624 C C . ARG A 1 5 ? 28.539 29.289 19.386 1.00 0.00 5 ARG A C 11
ATOM 11625 O O . ARG A 1 5 ? 27.899 28.393 19.933 1.00 0.00 5 ARG A O 11
ATOM 11646 N N . THR A 1 6 ? 29.871 29.354 19.428 1.00 0.00 6 THR A N 11
ATOM 11647 C CA . THR A 1 6 ? 30.750 28.416 20.156 1.00 0.00 6 THR A CA 11
ATOM 11648 C C . THR A 1 6 ? 30.709 26.971 19.640 1.00 0.00 6 THR A C 11
ATOM 11649 O O . THR A 1 6 ? 31.608 26.584 18.895 1.00 0.00 6 THR A O 11
ATOM 11660 N N . ALA A 1 7 ? 29.708 26.178 20.025 1.00 0.00 7 ALA A N 11
ATOM 11661 C CA . ALA A 1 7 ? 29.685 24.709 19.969 1.00 0.00 7 ALA A CA 11
ATOM 11662 C C . ALA A 1 7 ? 30.913 23.997 20.602 1.00 0.00 7 ALA A C 11
ATOM 11663 O O . ALA A 1 7 ? 31.902 24.616 21.017 1.00 0.00 7 ALA A O 11
ATOM 11670 N N . PHE A 1 8 ? 30.811 22.673 20.743 1.00 0.00 8 PHE A N 11
ATOM 11671 C CA . PHE A 1 8 ? 31.700 21.810 21.512 1.00 0.00 8 PHE A CA 11
ATOM 11672 C C . PHE A 1 8 ? 32.050 20.524 20.729 1.00 0.00 8 PHE A C 11
ATOM 11673 O O . PHE A 1 8 ? 31.664 20.363 19.569 1.00 0.00 8 PHE A O 11
ATOM 11690 N N . THR A 1 9 ? 32.759 19.588 21.365 1.00 0.00 9 THR A N 11
ATOM 11691 C CA . THR A 1 9 ? 32.895 18.197 20.880 1.00 0.00 9 THR A CA 11
ATOM 11692 C C . THR A 1 9 ? 31.613 17.409 21.152 1.00 0.00 9 THR A C 11
ATOM 11693 O O . THR A 1 9 ? 30.920 17.688 22.132 1.00 0.00 9 THR A O 11
ATOM 11704 N N . GLN A 1 10 ? 31.305 16.382 20.351 1.00 0.00 10 GLN A N 11
ATOM 11705 C CA . GLN A 1 10 ? 30.126 15.549 20.572 1.00 0.00 10 GLN A CA 11
ATOM 11706 C C . GLN A 1 10 ? 30.099 14.848 21.941 1.00 0.00 10 GLN A C 11
ATOM 11707 O O . GLN A 1 10 ? 29.011 14.659 22.467 1.00 0.00 10 GLN A O 11
ATOM 11721 N N . ASN A 1 11 ? 31.234 14.574 22.598 1.00 0.00 11 ASN A N 11
ATOM 11722 C CA . ASN A 1 11 ? 31.247 14.065 23.981 1.00 0.00 11 ASN A CA 11
ATOM 11723 C C . ASN A 1 11 ? 30.855 15.109 25.055 1.00 0.00 11 ASN A C 11
ATOM 11724 O O . ASN A 1 11 ? 30.756 14.775 26.236 1.00 0.00 11 ASN A O 11
ATOM 11735 N N . GLN A 1 12 ? 30.609 16.360 24.653 1.00 0.00 12 GLN A N 11
ATOM 11736 C CA . GLN A 1 12 ? 29.990 17.428 25.445 1.00 0.00 12 GLN A CA 11
ATOM 11737 C C . GLN A 1 12 ? 28.583 17.764 24.930 1.00 0.00 12 GLN A C 11
ATOM 11738 O O . GLN A 1 12 ? 27.704 18.052 25.738 1.00 0.00 12 GLN A O 11
ATOM 11752 N N . ILE A 1 13 ? 28.341 17.663 23.617 1.00 0.00 13 ILE A N 11
ATOM 11753 C CA . ILE A 1 13 ? 26.996 17.766 23.031 1.00 0.00 13 ILE A CA 11
ATOM 11754 C C . ILE A 1 13 ? 26.083 16.637 23.522 1.00 0.00 13 ILE A C 11
ATOM 11755 O O . ILE A 1 13 ? 24.971 16.940 23.915 1.00 0.00 13 ILE A O 11
ATOM 11771 N N . GLU A 1 14 ? 26.525 15.376 23.575 1.00 0.00 14 GLU A N 11
ATOM 11772 C CA . GLU A 1 14 ? 25.717 14.226 24.026 1.00 0.00 14 GLU A CA 11
ATOM 11773 C C . GLU A 1 14 ? 25.107 14.409 25.415 1.00 0.00 14 GLU A C 11
ATOM 11774 O O . GLU A 1 14 ? 23.932 14.106 25.593 1.00 0.00 14 GLU A O 11
ATOM 11786 N N . VAL A 1 15 ? 25.863 14.916 26.396 1.00 0.00 15 VAL A N 11
ATOM 11787 C CA . VAL A 1 15 ? 25.314 15.150 27.743 1.00 0.00 15 VAL A CA 11
ATOM 11788 C C . VAL A 1 15 ? 24.259 16.259 27.706 1.00 0.00 15 VAL A C 11
ATOM 11789 O O . VAL A 1 15 ? 23.216 16.151 28.348 1.00 0.00 15 VAL A O 11
ATOM 11802 N N . LEU A 1 16 ? 24.506 17.312 26.928 1.00 0.00 16 LEU A N 11
ATOM 11803 C CA . LEU A 1 16 ? 23.604 18.447 26.764 1.00 0.00 16 LEU A CA 11
ATOM 11804 C C . LEU A 1 16 ? 22.333 18.078 25.973 1.00 0.00 16 LEU A C 11
ATOM 11805 O O . LEU A 1 16 ? 21.232 18.398 26.418 1.00 0.00 16 LEU A O 11
ATOM 11821 N N . GLU A 1 17 ? 22.435 17.369 24.842 1.00 0.00 17 GLU A N 11
ATOM 11822 C CA . GLU A 1 17 ? 21.293 16.813 24.107 1.00 0.00 17 GLU A CA 11
ATOM 11823 C C . GLU A 1 17 ? 20.534 15.747 24.913 1.00 0.00 17 GLU A C 11
ATOM 11824 O O . GLU A 1 17 ? 19.305 15.754 24.887 1.00 0.00 17 GLU A O 11
ATOM 11836 N N . ASN A 1 18 ? 21.212 14.914 25.714 1.00 0.00 18 ASN A N 11
ATOM 11837 C CA . ASN A 1 18 ? 20.554 14.025 26.679 1.00 0.00 18 ASN A CA 11
ATOM 11838 C C . ASN A 1 18 ? 19.710 14.794 27.712 1.00 0.00 18 ASN A C 11
ATOM 11839 O O . ASN A 1 18 ? 18.561 14.427 27.950 1.00 0.00 18 ASN A O 11
ATOM 11850 N N . VAL A 1 19 ? 20.233 15.872 28.310 1.00 0.00 19 VAL A N 11
ATOM 11851 C CA . VAL A 1 19 ? 19.430 16.720 29.213 1.00 0.00 19 VAL A CA 11
ATOM 11852 C C . VAL A 1 19 ? 18.289 17.408 28.459 1.00 0.00 19 VAL A C 11
ATOM 11853 O O . VAL A 1 19 ? 17.162 17.373 28.947 1.00 0.00 19 VAL A O 11
ATOM 11866 N N . PHE A 1 20 ? 18.520 17.950 27.259 1.00 0.00 20 PHE A N 11
ATOM 11867 C CA . PHE A 1 20 ? 17.462 18.522 26.410 1.00 0.00 20 PHE A CA 11
ATOM 11868 C C . PHE A 1 20 ? 16.317 17.526 26.137 1.00 0.00 20 PHE A C 11
ATOM 11869 O O . PHE A 1 20 ? 15.143 17.887 26.208 1.00 0.00 20 PHE A O 11
ATOM 11886 N N . ARG A 1 21 ? 16.658 16.264 25.846 1.00 0.00 21 ARG A N 11
ATOM 11887 C CA . ARG A 1 21 ? 15.754 15.123 25.621 1.00 0.00 21 ARG A CA 11
ATOM 11888 C C . ARG A 1 21 ? 14.913 14.721 26.849 1.00 0.00 21 ARG A C 11
ATOM 11889 O O . ARG A 1 21 ? 13.944 13.975 26.705 1.00 0.00 21 ARG A O 11
ATOM 11910 N N . VAL A 1 22 ? 15.250 15.228 28.033 1.00 0.00 22 VAL A N 11
ATOM 11911 C CA . VAL A 1 22 ? 14.447 15.149 29.271 1.00 0.00 22 VAL A CA 11
ATOM 11912 C C . VAL A 1 22 ? 13.724 16.476 29.559 1.00 0.00 22 VAL A C 11
ATOM 11913 O O . VAL A 1 22 ? 12.561 16.464 29.960 1.00 0.00 22 VAL A O 11
ATOM 11926 N N . ASN A 1 23 ? 14.400 17.611 29.370 1.00 0.00 23 ASN A N 11
ATOM 11927 C CA . ASN A 1 23 ? 13.961 18.969 29.685 1.00 0.00 23 ASN A CA 11
ATOM 11928 C C . ASN A 1 23 ? 14.476 19.956 28.620 1.00 0.00 23 ASN A C 11
ATOM 11929 O O . ASN A 1 23 ? 15.640 20.356 28.647 1.00 0.00 23 ASN A O 11
ATOM 11940 N N . CYS A 1 24 ? 13.607 20.412 27.710 1.00 0.00 24 CYS A N 11
ATOM 11941 C CA . CYS A 1 24 ? 13.956 21.377 26.650 1.00 0.00 24 CYS A CA 11
ATOM 11942 C C . CYS A 1 24 ? 14.534 22.716 27.169 1.00 0.00 24 CYS A C 11
ATOM 11943 O O . CYS A 1 24 ? 15.216 23.434 26.438 1.00 0.00 24 CYS A O 11
ATOM 11951 N N . TYR A 1 25 ? 14.247 23.057 28.427 1.00 0.00 25 TYR A N 11
ATOM 11952 C CA . TYR A 1 25 ? 14.659 24.284 29.119 1.00 0.00 25 TYR A CA 11
ATOM 11953 C C . TYR A 1 25 ? 14.600 24.078 30.652 1.00 0.00 25 TYR A C 11
ATOM 11954 O O . TYR A 1 25 ? 13.591 24.416 31.273 1.00 0.00 25 TYR A O 11
ATOM 11972 N N . PRO A 1 26 ? 15.636 23.477 31.273 1.00 0.00 26 PRO A N 11
ATOM 11973 C CA . PRO A 1 26 ? 15.703 23.284 32.725 1.00 0.00 26 PRO A CA 11
ATOM 11974 C C . PRO A 1 26 ? 16.040 24.596 33.467 1.00 0.00 26 PRO A C 11
ATOM 11975 O O . PRO A 1 26 ? 16.256 25.637 32.843 1.00 0.00 26 PRO A O 11
ATOM 11986 N N . GLY A 1 27 ? 16.086 24.553 34.803 1.00 0.00 27 GLY A N 11
ATOM 11987 C CA . GLY A 1 27 ? 16.443 25.707 35.635 1.00 0.00 27 GLY A CA 11
ATOM 11988 C C . GLY A 1 27 ? 17.942 26.038 35.648 1.00 0.00 27 GLY A C 11
ATOM 11989 O O . GLY A 1 27 ? 18.779 25.235 35.229 1.00 0.00 27 GLY A O 11
ATOM 11993 N N . ILE A 1 28 ? 18.285 27.222 36.170 1.00 0.00 28 ILE A N 11
ATOM 11994 C CA . ILE A 1 28 ? 19.649 27.773 36.142 1.00 0.00 28 ILE A CA 11
ATOM 11995 C C . ILE A 1 28 ? 20.642 26.847 36.823 1.00 0.00 28 ILE A C 11
ATOM 11996 O O . ILE A 1 28 ? 21.678 26.571 36.254 1.00 0.00 28 ILE A O 11
ATOM 12012 N N . ASP A 1 29 ? 20.329 26.345 38.013 1.00 0.00 29 ASP A N 11
ATOM 12013 C CA . ASP A 1 29 ? 21.209 25.467 38.794 1.00 0.00 29 ASP A CA 11
ATOM 12014 C C . ASP A 1 29 ? 21.508 24.137 38.081 1.00 0.00 29 ASP A C 11
ATOM 12015 O O . ASP A 1 29 ? 22.566 23.562 38.302 1.00 0.00 29 ASP A O 11
ATOM 12024 N N . ILE A 1 30 ? 20.623 23.663 37.193 1.00 0.00 30 ILE A N 11
ATOM 12025 C CA . ILE A 1 30 ? 20.847 22.491 36.333 1.00 0.00 30 ILE A CA 11
ATOM 12026 C C . ILE A 1 30 ? 21.821 22.842 35.197 1.00 0.00 30 ILE A C 11
ATOM 12027 O O . ILE A 1 30 ? 22.751 22.087 34.909 1.00 0.00 30 ILE A O 11
ATOM 12043 N N . LEU A 1 31 ? 21.622 24.000 34.558 1.00 0.00 31 LEU A N 11
ATOM 12044 C CA . LEU A 1 31 ? 22.537 24.545 33.549 1.00 0.00 31 LEU A CA 11
ATOM 12045 C C . LEU A 1 31 ? 23.920 24.861 34.151 1.00 0.00 31 LEU A C 11
ATOM 12046 O O . LEU A 1 31 ? 24.941 24.598 33.519 1.00 0.00 31 LEU A O 11
ATOM 12062 N N . GLU A 1 32 ? 23.964 25.397 35.368 1.00 0.00 32 GLU A N 11
ATOM 12063 C CA . GLU A 1 32 ? 25.182 25.671 36.122 1.00 0.00 32 GLU A CA 11
ATOM 12064 C C . GLU A 1 32 ? 25.862 24.428 36.701 1.00 0.00 32 GLU A C 11
ATOM 12065 O O . GLU A 1 32 ? 27.089 24.396 36.695 1.00 0.00 32 GLU A O 11
ATOM 12077 N N . ASP A 1 33 ? 25.143 23.384 37.117 1.00 0.00 33 ASP A N 11
ATOM 12078 C CA . ASP A 1 33 ? 25.719 22.057 37.413 1.00 0.00 33 ASP A CA 11
ATOM 12079 C C . ASP A 1 33 ? 26.417 21.439 36.185 1.00 0.00 33 ASP A C 11
ATOM 12080 O O . ASP A 1 33 ? 27.528 20.916 36.304 1.00 0.00 33 ASP A O 11
ATOM 12089 N N . LEU A 1 34 ? 25.817 21.555 34.990 1.00 0.00 34 LEU A N 11
ATOM 12090 C CA . LEU A 1 34 ? 26.459 21.180 33.727 1.00 0.00 34 LEU A CA 11
ATOM 12091 C C . LEU A 1 34 ? 27.717 22.022 33.466 1.00 0.00 34 LEU A C 11
ATOM 12092 O O . LEU A 1 34 ? 28.793 21.464 33.237 1.00 0.00 34 LEU A O 11
ATOM 12108 N N . ALA A 1 35 ? 27.617 23.352 33.547 1.00 0.00 35 ALA A N 11
ATOM 12109 C CA . ALA A 1 35 ? 28.751 24.275 33.411 1.00 0.00 35 ALA A CA 11
ATOM 12110 C C . ALA A 1 35 ? 29.918 23.922 34.358 1.00 0.00 35 ALA A C 11
ATOM 12111 O O . ALA A 1 35 ? 31.073 23.852 33.924 1.00 0.00 35 ALA A O 11
ATOM 12118 N N . GLN A 1 36 ? 29.596 23.607 35.621 1.00 0.00 36 GLN A N 11
ATOM 12119 C CA . GLN A 1 36 ? 30.521 23.182 36.683 1.00 0.00 36 GLN A CA 11
ATOM 12120 C C . GLN A 1 36 ? 31.358 21.932 36.351 1.00 0.00 36 GLN A C 11
ATOM 12121 O O . GLN A 1 36 ? 32.377 21.713 37.010 1.00 0.00 36 GLN A O 11
ATOM 12135 N N . LYS A 1 37 ? 30.950 21.089 35.389 1.00 0.00 37 LYS A N 11
ATOM 12136 C CA . LYS A 1 37 ? 31.644 19.836 35.048 1.00 0.00 37 LYS A CA 11
ATOM 12137 C C . LYS A 1 37 ? 32.167 19.800 33.616 1.00 0.00 37 LYS A C 11
ATOM 12138 O O . LYS A 1 37 ? 33.271 19.313 33.374 1.00 0.00 37 LYS A O 11
ATOM 12157 N N . LEU A 1 38 ? 31.422 20.369 32.670 1.00 0.00 38 LEU A N 11
ATOM 12158 C CA . LEU A 1 38 ? 31.807 20.504 31.259 1.00 0.00 38 LEU A CA 11
ATOM 12159 C C . LEU A 1 38 ? 32.889 21.580 31.017 1.00 0.00 38 LEU A C 11
ATOM 12160 O O . LEU A 1 38 ? 33.442 21.661 29.921 1.00 0.00 38 LEU A O 11
ATOM 12176 N N . ASN A 1 39 ? 33.202 22.382 32.041 1.00 0.00 39 ASN A N 11
ATOM 12177 C CA . ASN A 1 39 ? 33.949 23.639 31.992 1.00 0.00 39 ASN A CA 11
ATOM 12178 C C . ASN A 1 39 ? 33.433 24.587 30.892 1.00 0.00 39 ASN A C 11
ATOM 12179 O O . ASN A 1 39 ? 33.985 24.727 29.797 1.00 0.00 39 ASN A O 11
ATOM 12190 N N . LEU A 1 40 ? 32.307 25.215 31.220 1.00 0.00 40 LEU A N 11
ATOM 12191 C CA . LEU A 1 40 ? 31.612 26.265 30.479 1.00 0.00 40 LEU A CA 11
ATOM 12192 C C . LEU A 1 40 ? 31.095 27.309 31.487 1.00 0.00 40 LEU A C 11
ATOM 12193 O O . LEU A 1 40 ? 31.270 27.158 32.699 1.00 0.00 40 LEU A O 11
ATOM 12209 N N . GLU A 1 41 ? 30.421 28.345 31.004 1.00 0.00 41 GLU A N 11
ATOM 12210 C CA . GLU A 1 41 ? 29.587 29.256 31.782 1.00 0.00 41 GLU A CA 11
ATOM 12211 C C . GLU A 1 41 ? 28.096 29.113 31.417 1.00 0.00 41 GLU A C 11
ATOM 12212 O O . GLU A 1 41 ? 27.745 28.665 30.316 1.00 0.00 41 GLU A O 11
ATOM 12224 N N . LEU A 1 42 ? 27.221 29.563 32.326 1.00 0.00 42 LEU A N 11
ATOM 12225 C CA . LEU A 1 42 ? 25.761 29.549 32.171 1.00 0.00 42 LEU A CA 11
ATOM 12226 C C . LEU A 1 42 ? 25.323 30.120 30.821 1.00 0.00 42 LEU A C 11
ATOM 12227 O O . LEU A 1 42 ? 24.530 29.497 30.131 1.00 0.00 42 LEU A O 11
ATOM 12243 N N . ASP A 1 43 ? 25.870 31.267 30.413 1.00 0.00 43 ASP A N 11
ATOM 12244 C CA . ASP A 1 43 ? 25.572 31.931 29.137 1.00 0.00 43 ASP A CA 11
ATOM 12245 C C . ASP A 1 43 ? 25.783 31.032 27.911 1.00 0.00 43 ASP A C 11
ATOM 12246 O O . ASP A 1 43 ? 24.866 30.881 27.107 1.00 0.00 43 ASP A O 11
ATOM 12255 N N . ARG A 1 44 ? 26.962 30.416 27.750 1.00 0.00 44 ARG A N 11
ATOM 12256 C CA . ARG A 1 44 ? 27.235 29.571 26.577 1.00 0.00 44 ARG A CA 11
ATOM 12257 C C . ARG A 1 44 ? 26.393 28.293 26.585 1.00 0.00 44 ARG A C 11
ATOM 12258 O O . ARG A 1 44 ? 26.003 27.844 25.508 1.00 0.00 44 ARG A O 11
ATOM 12279 N N . ILE A 1 45 ? 26.057 27.735 27.755 1.00 0.00 45 ILE A N 11
ATOM 12280 C CA . ILE A 1 45 ? 25.071 26.638 27.850 1.00 0.00 45 ILE A CA 11
ATOM 12281 C C . ILE A 1 45 ? 23.655 27.139 27.522 1.00 0.00 45 ILE A C 11
ATOM 12282 O O . ILE A 1 45 ? 22.954 26.481 26.760 1.00 0.00 45 ILE A O 11
ATOM 12298 N N . GLN A 1 46 ? 23.244 28.309 28.004 1.00 0.00 46 GLN A N 11
ATOM 12299 C CA . GLN A 1 46 ? 21.967 28.948 27.675 1.00 0.00 46 GLN A CA 11
ATOM 12300 C C . GLN A 1 46 ? 21.812 29.180 26.168 1.00 0.00 46 GLN A C 11
ATOM 12301 O O . GLN A 1 46 ? 20.859 28.683 25.574 1.00 0.00 46 GLN A O 11
ATOM 12315 N N . ILE A 1 47 ? 22.764 29.852 25.511 1.00 0.00 47 ILE A N 11
ATOM 12316 C CA . ILE A 1 47 ? 22.770 30.011 24.047 1.00 0.00 47 ILE A CA 11
ATOM 12317 C C . ILE A 1 47 ? 22.840 28.647 23.339 1.00 0.00 47 ILE A C 11
ATOM 12318 O O . ILE A 1 47 ? 22.182 28.482 22.310 1.00 0.00 47 ILE A O 11
ATOM 12334 N N . TRP A 1 48 ? 23.554 27.642 23.860 1.00 0.00 48 TRP A N 11
ATOM 12335 C CA . TRP A 1 48 ? 23.487 26.279 23.321 1.00 0.00 48 TRP A CA 11
ATOM 12336 C C . TRP A 1 48 ? 22.054 25.694 23.374 1.00 0.00 48 TRP A C 11
ATOM 12337 O O . TRP A 1 48 ? 21.504 25.339 22.328 1.00 0.00 48 TRP A O 11
ATOM 12358 N N . PHE A 1 49 ? 21.416 25.637 24.553 1.00 0.00 49 PHE A N 11
ATOM 12359 C CA . PHE A 1 49 ? 20.029 25.137 24.719 1.00 0.00 49 PHE A CA 11
ATOM 12360 C C . PHE A 1 49 ? 19.020 25.955 23.897 1.00 0.00 49 PHE A C 11
ATOM 12361 O O . PHE A 1 49 ? 18.158 25.389 23.220 1.00 0.00 49 PHE A O 11
ATOM 12378 N N . GLN A 1 50 ? 19.137 27.284 23.895 1.00 0.00 50 GLN A N 11
ATOM 12379 C CA . GLN A 1 50 ? 18.343 28.192 23.067 1.00 0.00 50 GLN A CA 11
ATOM 12380 C C . GLN A 1 50 ? 18.480 27.816 21.580 1.00 0.00 50 GLN A C 11
ATOM 12381 O O . GLN A 1 50 ? 17.471 27.646 20.902 1.00 0.00 50 GLN A O 11
ATOM 12395 N N . ASN A 1 51 ? 19.699 27.592 21.068 1.00 0.00 51 ASN A N 11
ATOM 12396 C CA . ASN A 1 51 ? 19.918 27.113 19.695 1.00 0.00 51 ASN A CA 11
ATOM 12397 C C . ASN A 1 51 ? 19.605 25.615 19.454 1.00 0.00 51 ASN A C 11
ATOM 12398 O O . ASN A 1 51 ? 19.785 25.118 18.336 1.00 0.00 51 ASN A O 11
ATOM 12409 N N . ARG A 1 52 ? 19.105 24.875 20.450 1.00 0.00 52 ARG A N 11
ATOM 12410 C CA . ARG A 1 52 ? 18.250 23.691 20.239 1.00 0.00 52 ARG A CA 11
ATOM 12411 C C . ARG A 1 52 ? 16.790 24.113 20.161 1.00 0.00 52 ARG A C 11
ATOM 12412 O O . ARG A 1 52 ? 16.177 23.971 19.110 1.00 0.00 52 ARG A O 11
ATOM 12433 N N . ARG A 1 53 ? 16.231 24.653 21.243 1.00 0.00 53 ARG A N 11
ATOM 12434 C CA . ARG A 1 53 ? 14.800 24.956 21.383 1.00 0.00 53 ARG A CA 11
ATOM 12435 C C . ARG A 1 53 ? 14.262 25.835 20.250 1.00 0.00 53 ARG A C 11
ATOM 12436 O O . ARG A 1 53 ? 13.240 25.490 19.672 1.00 0.00 53 ARG A O 11
ATOM 12457 N N . ALA A 1 54 ? 14.968 26.901 19.868 1.00 0.00 54 ALA A N 11
ATOM 12458 C CA . ALA A 1 54 ? 14.562 27.799 18.784 1.00 0.00 54 ALA A CA 11
ATOM 12459 C C . ALA A 1 54 ? 14.673 27.180 17.372 1.00 0.00 54 ALA A C 11
ATOM 12460 O O . ALA A 1 54 ? 14.277 27.833 16.404 1.00 0.00 54 ALA A O 11
ATOM 12467 N N . LYS A 1 55 ? 15.217 25.955 17.239 1.00 0.00 55 LYS A N 11
ATOM 12468 C CA . LYS A 1 55 ? 15.424 25.260 15.958 1.00 0.00 55 LYS A CA 11
ATOM 12469 C C . LYS A 1 55 ? 14.983 23.790 15.981 1.00 0.00 55 LYS A C 11
ATOM 12470 O O . LYS A 1 55 ? 15.361 23.042 15.085 1.00 0.00 55 LYS A O 11
ATOM 12489 N N . LEU A 1 56 ? 14.196 23.373 16.980 1.00 0.00 56 LEU A N 11
ATOM 12490 C CA . LEU A 1 56 ? 13.803 21.983 17.260 1.00 0.00 56 LEU A CA 11
ATOM 12491 C C . LEU A 1 56 ? 13.412 21.181 16.002 1.00 0.00 56 LEU A C 11
ATOM 12492 O O . LEU A 1 56 ? 13.977 20.115 15.771 1.00 0.00 56 LEU A O 11
ATOM 12508 N N . LYS A 1 57 ? 12.494 21.691 15.164 1.00 0.00 57 LYS A N 11
ATOM 12509 C CA . LYS A 1 57 ? 12.090 21.022 13.906 1.00 0.00 57 LYS A CA 11
ATOM 12510 C C . LYS A 1 57 ? 13.201 20.854 12.866 1.00 0.00 57 LYS A C 11
ATOM 12511 O O . LYS A 1 57 ? 13.188 19.844 12.168 1.00 0.00 57 LYS A O 11
ATOM 12530 N N . ARG A 1 58 ? 14.157 21.796 12.789 1.00 0.00 58 ARG A N 11
ATOM 12531 C CA . ARG A 1 58 ? 15.316 21.830 11.868 1.00 0.00 58 ARG A CA 11
ATOM 12532 C C . ARG A 1 58 ? 14.961 21.918 10.370 1.00 0.00 58 ARG A C 11
ATOM 12533 O O . ARG A 1 58 ? 13.991 21.354 9.878 1.00 0.00 58 ARG A O 11
ATOM 12554 N N . SER A 1 59 ? 15.851 22.560 9.616 1.00 0.00 59 SER A N 11
ATOM 12555 C CA . SER A 1 59 ? 15.941 22.610 8.146 1.00 0.00 59 SER A CA 11
ATOM 12556 C C . SER A 1 59 ? 16.332 21.266 7.475 1.00 0.00 59 SER A C 11
ATOM 12557 O O . SER A 1 59 ? 17.119 21.263 6.529 1.00 0.00 59 SER A O 11
ATOM 12565 N N . HIS A 1 60 ? 15.890 20.121 8.007 1.00 0.00 60 HIS A N 11
ATOM 12566 C CA . HIS A 1 60 ? 16.293 18.773 7.574 1.00 0.00 60 HIS A CA 11
ATOM 12567 C C . HIS A 1 60 ? 15.111 17.800 7.686 1.00 0.00 60 HIS A C 11
ATOM 12568 O O . HIS A 1 60 ? 14.939 17.139 8.713 1.00 0.00 60 HIS A O 11
ATOM 12582 N N . ARG A 1 61 ? 14.313 17.722 6.610 1.00 0.00 61 ARG A N 11
ATOM 12583 C CA . ARG A 1 61 ? 13.118 16.876 6.426 1.00 0.00 61 ARG A CA 11
ATOM 12584 C C . ARG A 1 61 ? 11.877 17.416 7.146 1.00 0.00 61 ARG A C 11
ATOM 12585 O O . ARG A 1 61 ? 11.909 17.806 8.312 1.00 0.00 61 ARG A O 11
ATOM 12606 N N . GLU A 1 62 ? 10.751 17.396 6.446 1.00 0.00 62 GLU A N 11
ATOM 12607 C CA . GLU A 1 62 ? 9.443 17.937 6.833 1.00 0.00 62 GLU A CA 11
ATOM 12608 C C . GLU A 1 62 ? 8.918 17.231 8.093 1.00 0.00 62 GLU A C 11
ATOM 12609 O O . GLU A 1 62 ? 8.412 16.113 8.003 1.00 0.00 62 GLU A O 11
ATOM 12621 N N . SER A 1 63 ? 9.079 17.825 9.280 1.00 0.00 63 SER A N 11
ATOM 12622 C CA . SER A 1 63 ? 8.911 17.133 10.572 1.00 0.00 63 SER A CA 11
ATOM 12623 C C . SER A 1 63 ? 7.934 17.860 11.505 1.00 0.00 63 SER A C 11
ATOM 12624 O O . SER A 1 63 ? 8.306 18.774 12.235 1.00 0.00 63 SER A O 11
ATOM 12632 N N . GLN A 1 64 ? 6.655 17.472 11.458 1.00 0.00 64 GLN A N 11
ATOM 12633 C CA . GLN A 1 64 ? 5.608 18.013 12.334 1.00 0.00 64 GLN A CA 11
ATOM 12634 C C . GLN A 1 64 ? 5.807 17.632 13.817 1.00 0.00 64 GLN A C 11
ATOM 12635 O O . GLN A 1 64 ? 6.002 16.465 14.148 1.00 0.00 64 GLN A O 11
ATOM 12649 N N . PHE A 1 65 ? 5.697 18.628 14.697 1.00 0.00 65 PHE A N 11
ATOM 12650 C CA . PHE A 1 65 ? 5.608 18.547 16.161 1.00 0.00 65 PHE A CA 11
ATOM 12651 C C . PHE A 1 65 ? 4.787 19.750 16.658 1.00 0.00 65 PHE A C 11
ATOM 12652 O O . PHE A 1 65 ? 4.892 20.832 16.069 1.00 0.00 65 PHE A O 11
ATOM 12669 N N . LEU A 1 66 ? 4.032 19.594 17.746 1.00 0.00 66 LEU A N 11
ATOM 12670 C CA . LEU A 1 66 ? 3.295 20.666 18.431 1.00 0.00 66 LEU A CA 11
ATOM 12671 C C . LEU A 1 66 ? 3.547 20.603 19.948 1.00 0.00 66 LEU A C 11
ATOM 12672 O O . LEU A 1 66 ? 4.130 19.634 20.438 1.00 0.00 66 LEU A O 11
ATOM 12688 N N . MET A 1 67 ? 3.137 21.644 20.682 1.00 0.00 67 MET A N 11
ATOM 12689 C CA . MET A 1 67 ? 3.187 21.700 22.153 1.00 0.00 67 MET A CA 11
ATOM 12690 C C . MET A 1 67 ? 2.019 20.961 22.801 1.00 0.00 67 MET A C 11
ATOM 12691 O O . MET A 1 67 ? 2.232 20.395 23.893 1.00 0.00 67 MET A O 11
ATOM 12706 N N . GLY A 1 1 ? 37.661 35.226 17.925 1.00 0.00 1 GLY A N 12
ATOM 12707 C CA . GLY A 1 1 ? 37.406 34.308 19.049 1.00 0.00 1 GLY A CA 12
ATOM 12708 C C . GLY A 1 1 ? 36.033 34.547 19.647 1.00 0.00 1 GLY A C 12
ATOM 12709 O O . GLY A 1 1 ? 35.070 33.953 19.176 1.00 0.00 1 GLY A O 12
ATOM 12715 N N . ARG A 1 2 ? 35.916 35.409 20.669 1.00 0.00 2 ARG A N 12
ATOM 12716 C CA . ARG A 1 2 ? 34.673 35.712 21.417 1.00 0.00 2 ARG A CA 12
ATOM 12717 C C . ARG A 1 2 ? 33.543 36.233 20.508 1.00 0.00 2 ARG A C 12
ATOM 12718 O O . ARG A 1 2 ? 33.566 37.398 20.111 1.00 0.00 2 ARG A O 12
ATOM 12739 N N . ARG A 1 3 ? 32.602 35.349 20.149 1.00 0.00 3 ARG A N 12
ATOM 12740 C CA . ARG A 1 3 ? 31.424 35.567 19.282 1.00 0.00 3 ARG A CA 12
ATOM 12741 C C . ARG A 1 3 ? 30.244 34.647 19.692 1.00 0.00 3 ARG A C 12
ATOM 12742 O O . ARG A 1 3 ? 30.468 33.708 20.454 1.00 0.00 3 ARG A O 12
ATOM 12763 N N . PRO A 1 4 ? 29.001 34.898 19.217 1.00 0.00 4 PRO A N 12
ATOM 12764 C CA . PRO A 1 4 ? 27.790 34.137 19.576 1.00 0.00 4 PRO A CA 12
ATOM 12765 C C . PRO A 1 4 ? 27.681 32.748 18.904 1.00 0.00 4 PRO A C 12
ATOM 12766 O O . PRO A 1 4 ? 28.584 32.313 18.192 1.00 0.00 4 PRO A O 12
ATOM 12777 N N . ARG A 1 5 ? 26.551 32.053 19.137 1.00 0.00 5 ARG A N 12
ATOM 12778 C CA . ARG A 1 5 ? 26.204 30.684 18.681 1.00 0.00 5 ARG A CA 12
ATOM 12779 C C . ARG A 1 5 ? 27.323 29.655 18.907 1.00 0.00 5 ARG A C 12
ATOM 12780 O O . ARG A 1 5 ? 27.816 29.001 17.993 1.00 0.00 5 ARG A O 12
ATOM 12801 N N . THR A 1 6 ? 27.691 29.493 20.175 1.00 0.00 6 THR A N 12
ATOM 12802 C CA . THR A 1 6 ? 28.688 28.532 20.665 1.00 0.00 6 THR A CA 12
ATOM 12803 C C . THR A 1 6 ? 28.257 27.077 20.454 1.00 0.00 6 THR A C 12
ATOM 12804 O O . THR A 1 6 ? 27.145 26.697 20.815 1.00 0.00 6 THR A O 12
ATOM 12815 N N . ALA A 1 7 ? 29.167 26.236 19.951 1.00 0.00 7 ALA A N 12
ATOM 12816 C CA . ALA A 1 7 ? 29.053 24.774 19.953 1.00 0.00 7 ALA A CA 12
ATOM 12817 C C . ALA A 1 7 ? 30.391 24.112 20.347 1.00 0.00 7 ALA A C 12
ATOM 12818 O O . ALA A 1 7 ? 31.440 24.763 20.335 1.00 0.00 7 ALA A O 12
ATOM 12825 N N . PHE A 1 8 ? 30.362 22.823 20.697 1.00 0.00 8 PHE A N 12
ATOM 12826 C CA . PHE A 1 8 ? 31.467 22.056 21.276 1.00 0.00 8 PHE A CA 12
ATOM 12827 C C . PHE A 1 8 ? 31.735 20.744 20.505 1.00 0.00 8 PHE A C 12
ATOM 12828 O O . PHE A 1 8 ? 31.022 20.403 19.560 1.00 0.00 8 PHE A O 12
ATOM 12845 N N . THR A 1 9 ? 32.727 19.968 20.951 1.00 0.00 9 THR A N 12
ATOM 12846 C CA . THR A 1 9 ? 32.936 18.571 20.525 1.00 0.00 9 THR A CA 12
ATOM 12847 C C . THR A 1 9 ? 31.714 17.707 20.851 1.00 0.00 9 THR A C 12
ATOM 12848 O O . THR A 1 9 ? 31.080 17.900 21.892 1.00 0.00 9 THR A O 12
ATOM 12859 N N . GLN A 1 10 ? 31.405 16.705 20.020 1.00 0.00 10 GLN A N 12
ATOM 12860 C CA . GLN A 1 10 ? 30.250 15.830 20.240 1.00 0.00 10 GLN A CA 12
ATOM 12861 C C . GLN A 1 10 ? 30.265 15.151 21.621 1.00 0.00 10 GLN A C 12
ATOM 12862 O O . GLN A 1 10 ? 29.233 15.073 22.269 1.00 0.00 10 GLN A O 12
ATOM 12876 N N . ASN A 1 11 ? 31.442 14.762 22.126 1.00 0.00 11 ASN A N 12
ATOM 12877 C CA . ASN A 1 11 ? 31.614 14.125 23.440 1.00 0.00 11 ASN A CA 12
ATOM 12878 C C . ASN A 1 11 ? 31.158 15.023 24.618 1.00 0.00 11 ASN A C 12
ATOM 12879 O O . ASN A 1 11 ? 30.954 14.526 25.722 1.00 0.00 11 ASN A O 12
ATOM 12890 N N . GLN A 1 12 ? 30.993 16.327 24.381 1.00 0.00 12 GLN A N 12
ATOM 12891 C CA . GLN A 1 12 ? 30.395 17.297 25.295 1.00 0.00 12 GLN A CA 12
ATOM 12892 C C . GLN A 1 12 ? 28.929 17.566 24.934 1.00 0.00 12 GLN A C 12
ATOM 12893 O O . GLN A 1 12 ? 28.085 17.513 25.824 1.00 0.00 12 GLN A O 12
ATOM 12907 N N . ILE A 1 13 ? 28.618 17.791 23.650 1.00 0.00 13 ILE A N 12
ATOM 12908 C CA . ILE A 1 13 ? 27.244 17.956 23.136 1.00 0.00 13 ILE A CA 12
ATOM 12909 C C . ILE A 1 13 ? 26.307 16.860 23.652 1.00 0.00 13 ILE A C 12
ATOM 12910 O O . ILE A 1 13 ? 25.253 17.203 24.174 1.00 0.00 13 ILE A O 12
ATOM 12926 N N . GLU A 1 14 ? 26.691 15.585 23.562 1.00 0.00 14 GLU A N 12
ATOM 12927 C CA . GLU A 1 14 ? 25.891 14.434 24.002 1.00 0.00 14 GLU A CA 12
ATOM 12928 C C . GLU A 1 14 ? 25.399 14.543 25.457 1.00 0.00 14 GLU A C 12
ATOM 12929 O O . GLU A 1 14 ? 24.308 14.065 25.762 1.00 0.00 14 GLU A O 12
ATOM 12941 N N . VAL A 1 15 ? 26.139 15.200 26.362 1.00 0.00 15 VAL A N 12
ATOM 12942 C CA . VAL A 1 15 ? 25.679 15.423 27.747 1.00 0.00 15 VAL A CA 12
ATOM 12943 C C . VAL A 1 15 ? 24.547 16.460 27.797 1.00 0.00 15 VAL A C 12
ATOM 12944 O O . VAL A 1 15 ? 23.549 16.262 28.498 1.00 0.00 15 VAL A O 12
ATOM 12957 N N . LEU A 1 16 ? 24.679 17.554 27.040 1.00 0.00 16 LEU A N 12
ATOM 12958 C CA . LEU A 1 16 ? 23.643 18.578 26.908 1.00 0.00 16 LEU A CA 12
ATOM 12959 C C . LEU A 1 16 ? 22.404 18.035 26.171 1.00 0.00 16 LEU A C 12
ATOM 12960 O O . LEU A 1 16 ? 21.294 18.192 26.679 1.00 0.00 16 LEU A O 12
ATOM 12976 N N . GLU A 1 17 ? 22.574 17.348 25.033 1.00 0.00 17 GLU A N 12
ATOM 12977 C CA . GLU A 1 17 ? 21.509 16.613 24.331 1.00 0.00 17 GLU A CA 12
ATOM 12978 C C . GLU A 1 17 ? 20.777 15.651 25.275 1.00 0.00 17 GLU A C 12
ATOM 12979 O O . GLU A 1 17 ? 19.549 15.657 25.329 1.00 0.00 17 GLU A O 12
ATOM 12991 N N . ASN A 1 18 ? 21.508 14.852 26.061 1.00 0.00 18 ASN A N 12
ATOM 12992 C CA . ASN A 1 18 ? 20.937 13.954 27.067 1.00 0.00 18 ASN A CA 12
ATOM 12993 C C . ASN A 1 18 ? 20.029 14.663 28.094 1.00 0.00 18 ASN A C 12
ATOM 12994 O O . ASN A 1 18 ? 18.958 14.139 28.401 1.00 0.00 18 ASN A O 12
ATOM 13005 N N . VAL A 1 19 ? 20.399 15.849 28.593 1.00 0.00 19 VAL A N 12
ATOM 13006 C CA . VAL A 1 19 ? 19.486 16.661 29.427 1.00 0.00 19 VAL A CA 12
ATOM 13007 C C . VAL A 1 19 ? 18.300 17.198 28.607 1.00 0.00 19 VAL A C 12
ATOM 13008 O O . VAL A 1 19 ? 17.148 17.045 29.015 1.00 0.00 19 VAL A O 12
ATOM 13021 N N . PHE A 1 20 ? 18.559 17.770 27.427 1.00 0.00 20 PHE A N 12
ATOM 13022 C CA . PHE A 1 20 ? 17.561 18.336 26.506 1.00 0.00 20 PHE A CA 12
ATOM 13023 C C . PHE A 1 20 ? 16.511 17.319 26.010 1.00 0.00 20 PHE A C 12
ATOM 13024 O O . PHE A 1 20 ? 15.388 17.708 25.677 1.00 0.00 20 PHE A O 12
ATOM 13041 N N . ARG A 1 21 ? 16.824 16.013 26.013 1.00 0.00 21 ARG A N 12
ATOM 13042 C CA . ARG A 1 21 ? 15.853 14.920 25.815 1.00 0.00 21 ARG A CA 12
ATOM 13043 C C . ARG A 1 21 ? 14.739 14.963 26.865 1.00 0.00 21 ARG A C 12
ATOM 13044 O O . ARG A 1 21 ? 13.562 14.952 26.507 1.00 0.00 21 ARG A O 12
ATOM 13065 N N . VAL A 1 22 ? 15.118 15.012 28.143 1.00 0.00 22 VAL A N 12
ATOM 13066 C CA . VAL A 1 22 ? 14.217 14.983 29.309 1.00 0.00 22 VAL A CA 12
ATOM 13067 C C . VAL A 1 22 ? 13.497 16.320 29.508 1.00 0.00 22 VAL A C 12
ATOM 13068 O O . VAL A 1 22 ? 12.286 16.338 29.732 1.00 0.00 22 VAL A O 12
ATOM 13081 N N . ASN A 1 23 ? 14.225 17.439 29.444 1.00 0.00 23 ASN A N 12
ATOM 13082 C CA . ASN A 1 23 ? 13.688 18.779 29.690 1.00 0.00 23 ASN A CA 12
ATOM 13083 C C . ASN A 1 23 ? 14.232 19.798 28.675 1.00 0.00 23 ASN A C 12
ATOM 13084 O O . ASN A 1 23 ? 15.419 20.127 28.663 1.00 0.00 23 ASN A O 12
ATOM 13095 N N . CYS A 1 24 ? 13.351 20.300 27.806 1.00 0.00 24 CYS A N 12
ATOM 13096 C CA . CYS A 1 24 ? 13.683 21.312 26.802 1.00 0.00 24 CYS A CA 12
ATOM 13097 C C . CYS A 1 24 ? 13.909 22.733 27.366 1.00 0.00 24 CYS A C 12
ATOM 13098 O O . CYS A 1 24 ? 14.485 23.566 26.665 1.00 0.00 24 CYS A O 12
ATOM 13106 N N . TYR A 1 25 ? 13.503 22.991 28.614 1.00 0.00 25 TYR A N 12
ATOM 13107 C CA . TYR A 1 25 ? 13.616 24.258 29.347 1.00 0.00 25 TYR A CA 12
ATOM 13108 C C . TYR A 1 25 ? 14.182 24.014 30.767 1.00 0.00 25 TYR A C 12
ATOM 13109 O O . TYR A 1 25 ? 13.433 24.005 31.746 1.00 0.00 25 TYR A O 12
ATOM 13127 N N . PRO A 1 26 ? 15.499 23.786 30.923 1.00 0.00 26 PRO A N 12
ATOM 13128 C CA . PRO A 1 26 ? 16.119 23.607 32.241 1.00 0.00 26 PRO A CA 12
ATOM 13129 C C . PRO A 1 26 ? 16.132 24.906 33.069 1.00 0.00 26 PRO A C 12
ATOM 13130 O O . PRO A 1 26 ? 16.082 26.008 32.523 1.00 0.00 26 PRO A O 12
ATOM 13141 N N . GLY A 1 27 ? 16.267 24.770 34.394 1.00 0.00 27 GLY A N 12
ATOM 13142 C CA . GLY A 1 27 ? 16.545 25.888 35.304 1.00 0.00 27 GLY A CA 12
ATOM 13143 C C . GLY A 1 27 ? 18.025 26.295 35.285 1.00 0.00 27 GLY A C 12
ATOM 13144 O O . GLY A 1 27 ? 18.877 25.548 34.797 1.00 0.00 27 GLY A O 12
ATOM 13148 N N . ILE A 1 28 ? 18.352 27.459 35.855 1.00 0.00 28 ILE A N 12
ATOM 13149 C CA . ILE A 1 28 ? 19.704 28.032 35.820 1.00 0.00 28 ILE A CA 12
ATOM 13150 C C . ILE A 1 28 ? 20.690 27.136 36.569 1.00 0.00 28 ILE A C 12
ATOM 13151 O O . ILE A 1 28 ? 21.810 26.988 36.122 1.00 0.00 28 ILE A O 12
ATOM 13167 N N . ASP A 1 29 ? 20.277 26.481 37.652 1.00 0.00 29 ASP A N 12
ATOM 13168 C CA . ASP A 1 29 ? 21.085 25.521 38.414 1.00 0.00 29 ASP A CA 12
ATOM 13169 C C . ASP A 1 29 ? 21.348 24.213 37.651 1.00 0.00 29 ASP A C 12
ATOM 13170 O O . ASP A 1 29 ? 22.320 23.531 37.946 1.00 0.00 29 ASP A O 12
ATOM 13179 N N . ILE A 1 30 ? 20.505 23.840 36.682 1.00 0.00 30 ILE A N 12
ATOM 13180 C CA . ILE A 1 30 ? 20.703 22.659 35.822 1.00 0.00 30 ILE A CA 12
ATOM 13181 C C . ILE A 1 30 ? 21.652 23.014 34.662 1.00 0.00 30 ILE A C 12
ATOM 13182 O O . ILE A 1 30 ? 22.515 22.225 34.274 1.00 0.00 30 ILE A O 12
ATOM 13198 N N . LEU A 1 31 ? 21.529 24.235 34.136 1.00 0.00 31 LEU A N 12
ATOM 13199 C CA . LEU A 1 31 ? 22.502 24.830 33.221 1.00 0.00 31 LEU A CA 12
ATOM 13200 C C . LEU A 1 31 ? 23.868 25.009 33.907 1.00 0.00 31 LEU A C 12
ATOM 13201 O O . LEU A 1 31 ? 24.885 24.607 33.350 1.00 0.00 31 LEU A O 12
ATOM 13217 N N . GLU A 1 32 ? 23.911 25.568 35.116 1.00 0.00 32 GLU A N 12
ATOM 13218 C CA . GLU A 1 32 ? 25.117 25.659 35.936 1.00 0.00 32 GLU A CA 12
ATOM 13219 C C . GLU A 1 32 ? 25.684 24.314 36.394 1.00 0.00 32 GLU A C 12
ATOM 13220 O O . GLU A 1 32 ? 26.901 24.181 36.388 1.00 0.00 32 GLU A O 12
ATOM 13232 N N . ASP A 1 33 ? 24.876 23.299 36.705 1.00 0.00 33 ASP A N 12
ATOM 13233 C CA . ASP A 1 33 ? 25.360 21.918 36.879 1.00 0.00 33 ASP A CA 12
ATOM 13234 C C . ASP A 1 33 ? 26.154 21.456 35.652 1.00 0.00 33 ASP A C 12
ATOM 13235 O O . ASP A 1 33 ? 27.314 21.059 35.793 1.00 0.00 33 ASP A O 12
ATOM 13244 N N . LEU A 1 34 ? 25.588 21.590 34.444 1.00 0.00 34 LEU A N 12
ATOM 13245 C CA . LEU A 1 34 ? 26.303 21.304 33.200 1.00 0.00 34 LEU A CA 12
ATOM 13246 C C . LEU A 1 34 ? 27.577 22.148 33.051 1.00 0.00 34 LEU A C 12
ATOM 13247 O O . LEU A 1 34 ? 28.630 21.600 32.728 1.00 0.00 34 LEU A O 12
ATOM 13263 N N . ALA A 1 35 ? 27.522 23.455 33.316 1.00 0.00 35 ALA A N 12
ATOM 13264 C CA . ALA A 1 35 ? 28.694 24.333 33.301 1.00 0.00 35 ALA A CA 12
ATOM 13265 C C . ALA A 1 35 ? 29.806 23.834 34.243 1.00 0.00 35 ALA A C 12
ATOM 13266 O O . ALA A 1 35 ? 30.947 23.636 33.813 1.00 0.00 35 ALA A O 12
ATOM 13273 N N . GLN A 1 36 ? 29.469 23.592 35.513 1.00 0.00 36 GLN A N 12
ATOM 13274 C CA . GLN A 1 36 ? 30.409 23.229 36.574 1.00 0.00 36 GLN A CA 12
ATOM 13275 C C . GLN A 1 36 ? 31.003 21.820 36.413 1.00 0.00 36 GLN A C 12
ATOM 13276 O O . GLN A 1 36 ? 32.132 21.606 36.870 1.00 0.00 36 GLN A O 12
ATOM 13290 N N . LYS A 1 37 ? 30.306 20.862 35.773 1.00 0.00 37 LYS A N 12
ATOM 13291 C CA . LYS A 1 37 ? 30.821 19.502 35.527 1.00 0.00 37 LYS A CA 12
ATOM 13292 C C . LYS A 1 37 ? 31.517 19.322 34.172 1.00 0.00 37 LYS A C 12
ATOM 13293 O O . LYS A 1 37 ? 32.369 18.441 34.052 1.00 0.00 37 LYS A O 12
ATOM 13312 N N . LEU A 1 38 ? 31.203 20.147 33.168 1.00 0.00 38 LEU A N 12
ATOM 13313 C CA . LEU A 1 38 ? 31.838 20.111 31.839 1.00 0.00 38 LEU A CA 12
ATOM 13314 C C . LEU A 1 38 ? 33.028 21.078 31.695 1.00 0.00 38 LEU A C 12
ATOM 13315 O O . LEU A 1 38 ? 33.853 20.897 30.798 1.00 0.00 38 LEU A O 12
ATOM 13331 N N . ASN A 1 39 ? 33.150 22.068 32.587 1.00 0.00 39 ASN A N 12
ATOM 13332 C CA . ASN A 1 39 ? 34.029 23.239 32.476 1.00 0.00 39 ASN A CA 12
ATOM 13333 C C . ASN A 1 39 ? 33.632 24.143 31.286 1.00 0.00 39 ASN A C 12
ATOM 13334 O O . ASN A 1 39 ? 34.382 24.340 30.326 1.00 0.00 39 ASN A O 12
ATOM 13345 N N . LEU A 1 40 ? 32.444 24.736 31.406 1.00 0.00 40 LEU A N 12
ATOM 13346 C CA . LEU A 1 40 ? 31.903 25.828 30.588 1.00 0.00 40 LEU A CA 12
ATOM 13347 C C . LEU A 1 40 ? 31.385 26.946 31.522 1.00 0.00 40 LEU A C 12
ATOM 13348 O O . LEU A 1 40 ? 31.505 26.861 32.746 1.00 0.00 40 LEU A O 12
ATOM 13364 N N . GLU A 1 41 ? 30.774 27.987 30.964 1.00 0.00 41 GLU A N 12
ATOM 13365 C CA . GLU A 1 41 ? 30.039 29.031 31.669 1.00 0.00 41 GLU A CA 12
ATOM 13366 C C . GLU A 1 41 ? 28.558 29.080 31.237 1.00 0.00 41 GLU A C 12
ATOM 13367 O O . GLU A 1 41 ? 28.193 28.710 30.109 1.00 0.00 41 GLU A O 12
ATOM 13379 N N . LEU A 1 42 ? 27.711 29.566 32.154 1.00 0.00 42 LEU A N 12
ATOM 13380 C CA . LEU A 1 42 ? 26.246 29.602 32.053 1.00 0.00 42 LEU A CA 12
ATOM 13381 C C . LEU A 1 42 ? 25.768 30.164 30.704 1.00 0.00 42 LEU A C 12
ATOM 13382 O O . LEU A 1 42 ? 24.945 29.541 30.041 1.00 0.00 42 LEU A O 12
ATOM 13398 N N . ASP A 1 43 ? 26.337 31.280 30.248 1.00 0.00 43 ASP A N 12
ATOM 13399 C CA . ASP A 1 43 ? 26.073 31.901 28.944 1.00 0.00 43 ASP A CA 12
ATOM 13400 C C . ASP A 1 43 ? 26.199 30.945 27.746 1.00 0.00 43 ASP A C 12
ATOM 13401 O O . ASP A 1 43 ? 25.337 30.949 26.867 1.00 0.00 43 ASP A O 12
ATOM 13410 N N . ARG A 1 44 ? 27.238 30.098 27.699 1.00 0.00 44 ARG A N 12
ATOM 13411 C CA . ARG A 1 44 ? 27.399 29.108 26.621 1.00 0.00 44 ARG A CA 12
ATOM 13412 C C . ARG A 1 44 ? 26.306 28.054 26.679 1.00 0.00 44 ARG A C 12
ATOM 13413 O O . ARG A 1 44 ? 25.798 27.675 25.625 1.00 0.00 44 ARG A O 12
ATOM 13434 N N . ILE A 1 45 ? 25.951 27.577 27.875 1.00 0.00 45 ILE A N 12
ATOM 13435 C CA . ILE A 1 45 ? 24.853 26.599 28.025 1.00 0.00 45 ILE A CA 12
ATOM 13436 C C . ILE A 1 45 ? 23.497 27.226 27.694 1.00 0.00 45 ILE A C 12
ATOM 13437 O O . ILE A 1 45 ? 22.684 26.584 27.039 1.00 0.00 45 ILE A O 12
ATOM 13453 N N . GLN A 1 46 ? 23.267 28.482 28.076 1.00 0.00 46 GLN A N 12
ATOM 13454 C CA . GLN A 1 46 ? 22.081 29.263 27.726 1.00 0.00 46 GLN A CA 12
ATOM 13455 C C . GLN A 1 46 ? 21.944 29.443 26.214 1.00 0.00 46 GLN A C 12
ATOM 13456 O O . GLN A 1 46 ? 20.914 29.090 25.640 1.00 0.00 46 GLN A O 12
ATOM 13470 N N . ILE A 1 47 ? 22.989 29.924 25.535 1.00 0.00 47 ILE A N 12
ATOM 13471 C CA . ILE A 1 47 ? 23.026 30.001 24.068 1.00 0.00 47 ILE A CA 12
ATOM 13472 C C . ILE A 1 47 ? 22.818 28.619 23.452 1.00 0.00 47 ILE A C 12
ATOM 13473 O O . ILE A 1 47 ? 22.028 28.505 22.515 1.00 0.00 47 ILE A O 12
ATOM 13489 N N . TRP A 1 48 ? 23.457 27.565 23.965 1.00 0.00 48 TRP A N 12
ATOM 13490 C CA . TRP A 1 48 ? 23.235 26.210 23.465 1.00 0.00 48 TRP A CA 12
ATOM 13491 C C . TRP A 1 48 ? 21.768 25.779 23.587 1.00 0.00 48 TRP A C 12
ATOM 13492 O O . TRP A 1 48 ? 21.153 25.469 22.565 1.00 0.00 48 TRP A O 12
ATOM 13513 N N . PHE A 1 49 ? 21.178 25.808 24.789 1.00 0.00 49 PHE A N 12
ATOM 13514 C CA . PHE A 1 49 ? 19.781 25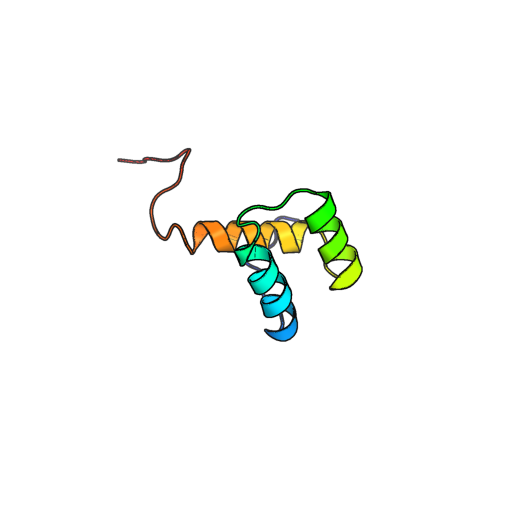.387 24.986 1.00 0.00 49 PHE A CA 12
ATOM 13515 C C . PHE A 1 49 ? 18.785 26.277 24.237 1.00 0.00 49 PHE A C 12
ATOM 13516 O O . PHE A 1 49 ? 17.839 25.751 23.654 1.00 0.00 49 PHE A O 12
ATOM 13533 N N . GLN A 1 50 ? 18.984 27.597 24.192 1.00 0.00 50 GLN A N 12
ATOM 13534 C CA . GLN A 1 50 ? 18.136 28.497 23.405 1.00 0.00 50 GLN A CA 12
ATOM 13535 C C . GLN A 1 50 ? 18.220 28.176 21.913 1.00 0.00 50 GLN A C 12
ATOM 13536 O O . GLN A 1 50 ? 17.170 28.007 21.290 1.00 0.00 50 GLN A O 12
ATOM 13550 N N . ASN A 1 51 ? 19.420 28.007 21.333 1.00 0.00 51 ASN A N 12
ATOM 13551 C CA . ASN A 1 51 ? 19.506 27.582 19.932 1.00 0.00 51 ASN A CA 12
ATOM 13552 C C . ASN A 1 51 ? 18.839 26.218 19.709 1.00 0.00 51 ASN A C 12
ATOM 13553 O O . ASN A 1 51 ? 18.088 26.048 18.748 1.00 0.00 51 ASN A O 12
ATOM 13564 N N . ARG A 1 52 ? 19.045 25.259 20.615 1.00 0.00 52 ARG A N 12
ATOM 13565 C CA . ARG A 1 52 ? 18.448 23.920 20.545 1.00 0.00 52 ARG A CA 12
ATOM 13566 C C . ARG A 1 52 ? 16.928 23.941 20.614 1.00 0.00 52 ARG A C 12
ATOM 13567 O O . ARG A 1 52 ? 16.276 23.388 19.729 1.00 0.00 52 ARG A O 12
ATOM 13588 N N . ARG A 1 53 ? 16.335 24.600 21.613 1.00 0.00 53 ARG A N 12
ATOM 13589 C CA . ARG A 1 53 ? 14.877 24.746 21.713 1.00 0.00 53 ARG A CA 12
ATOM 13590 C C . ARG A 1 53 ? 14.317 25.512 20.517 1.00 0.00 53 ARG A C 12
ATOM 13591 O O . ARG A 1 53 ? 13.317 25.046 19.971 1.00 0.00 53 ARG A O 12
ATOM 13612 N N . ALA A 1 54 ? 14.969 26.589 20.057 1.00 0.00 54 ALA A N 12
ATOM 13613 C CA . ALA A 1 54 ? 14.573 27.276 18.822 1.00 0.00 54 ALA A CA 12
ATOM 13614 C C . ALA A 1 54 ? 14.556 26.328 17.602 1.00 0.00 54 ALA A C 12
ATOM 13615 O O . ALA A 1 54 ? 13.521 26.180 16.948 1.00 0.00 54 ALA A O 12
ATOM 13622 N N . LYS A 1 55 ? 15.660 25.619 17.317 1.00 0.00 55 LYS A N 12
ATOM 13623 C CA . LYS A 1 55 ? 15.752 24.619 16.234 1.00 0.00 55 LYS A CA 12
ATOM 13624 C C . LYS A 1 55 ? 14.675 23.539 16.351 1.00 0.00 55 LYS A C 12
ATOM 13625 O O . LYS A 1 55 ? 13.891 23.364 15.420 1.00 0.00 55 LYS A O 12
ATOM 13644 N N . LEU A 1 56 ? 14.533 22.910 17.519 1.00 0.00 56 LEU A N 12
ATOM 13645 C CA . LEU A 1 56 ? 13.477 21.940 17.845 1.00 0.00 56 LEU A CA 12
ATOM 13646 C C . LEU A 1 56 ? 12.049 22.546 17.935 1.00 0.00 56 LEU A C 12
ATOM 13647 O O . LEU A 1 56 ? 11.135 21.878 18.415 1.00 0.00 56 LEU A O 12
ATOM 13663 N N . LYS A 1 57 ? 11.815 23.792 17.500 1.00 0.00 57 LYS A N 12
ATOM 13664 C CA . LYS A 1 57 ? 10.474 24.302 17.156 1.00 0.00 57 LYS A CA 12
ATOM 13665 C C . LYS A 1 57 ? 10.374 24.927 15.752 1.00 0.00 57 LYS A C 12
ATOM 13666 O O . LYS A 1 57 ? 9.275 25.083 15.236 1.00 0.00 57 LYS A O 12
ATOM 13685 N N . ARG A 1 58 ? 11.503 25.231 15.096 1.00 0.00 58 ARG A N 12
ATOM 13686 C CA . ARG A 1 58 ? 11.591 25.541 13.657 1.00 0.00 58 ARG A CA 12
ATOM 13687 C C . ARG A 1 58 ? 11.428 24.281 12.794 1.00 0.00 58 ARG A C 12
ATOM 13688 O O . ARG A 1 58 ? 10.606 24.239 11.885 1.00 0.00 58 ARG A O 12
ATOM 13709 N N . SER A 1 59 ? 12.231 23.252 13.065 1.00 0.00 59 SER A N 12
ATOM 13710 C CA . SER A 1 59 ? 12.397 22.045 12.240 1.00 0.00 59 SER A CA 12
ATOM 13711 C C . SER A 1 59 ? 11.322 20.972 12.491 1.00 0.00 59 SER A C 12
ATOM 13712 O O . SER A 1 59 ? 11.643 19.802 12.686 1.00 0.00 59 SER A O 12
ATOM 13720 N N . HIS A 1 60 ? 10.047 21.367 12.483 1.00 0.00 60 HIS A N 12
ATOM 13721 C CA . HIS A 1 60 ? 8.856 20.517 12.313 1.00 0.00 60 HIS A CA 12
ATOM 13722 C C . HIS A 1 60 ? 7.867 21.316 11.450 1.00 0.00 60 HIS A C 12
ATOM 13723 O O . HIS A 1 60 ? 7.077 22.105 11.972 1.00 0.00 60 HIS A O 12
ATOM 13737 N N . ARG A 1 61 ? 8.009 21.204 10.122 1.00 0.00 61 ARG A N 12
ATOM 13738 C CA . ARG A 1 61 ? 7.302 22.040 9.137 1.00 0.00 61 ARG A CA 12
ATOM 13739 C C . ARG A 1 61 ? 7.041 21.254 7.836 1.00 0.00 61 ARG A C 12
ATOM 13740 O O . ARG A 1 61 ? 6.255 20.309 7.864 1.00 0.00 61 ARG A O 12
ATOM 13761 N N . GLU A 1 62 ? 7.679 21.579 6.715 1.00 0.00 62 GLU A N 12
ATOM 13762 C CA . GLU A 1 62 ? 7.626 20.844 5.441 1.00 0.00 62 GLU A CA 12
ATOM 13763 C C . GLU A 1 62 ? 8.204 19.420 5.557 1.00 0.00 62 GLU A C 12
ATOM 13764 O O . GLU A 1 62 ? 9.385 19.236 5.855 1.00 0.00 62 GLU A O 12
ATOM 13776 N N . SER A 1 63 ? 7.372 18.398 5.338 1.00 0.00 63 SER A N 12
ATOM 13777 C CA . SER A 1 63 ? 7.760 16.977 5.384 1.00 0.00 63 SER A CA 12
ATOM 13778 C C . SER A 1 63 ? 8.515 16.539 4.115 1.00 0.00 63 SER A C 12
ATOM 13779 O O . SER A 1 63 ? 8.037 15.688 3.363 1.00 0.00 63 SER A O 12
ATOM 13787 N N . GLN A 1 64 ? 9.685 17.126 3.851 1.00 0.00 64 GLN A N 12
ATOM 13788 C CA . GLN A 1 64 ? 10.398 17.019 2.573 1.00 0.00 64 GLN A CA 12
ATOM 13789 C C . GLN A 1 64 ? 11.854 16.555 2.743 1.00 0.00 64 GLN A C 12
ATOM 13790 O O . GLN A 1 64 ? 12.724 17.331 3.134 1.00 0.00 64 GLN A O 12
ATOM 13804 N N . PHE A 1 65 ? 12.128 15.293 2.406 1.00 0.00 65 PHE A N 12
ATOM 13805 C CA . PHE A 1 65 ? 13.486 14.847 2.076 1.00 0.00 65 PHE A CA 12
ATOM 13806 C C . PHE A 1 65 ? 13.908 15.406 0.703 1.00 0.00 65 PHE A C 12
ATOM 13807 O O . PHE A 1 65 ? 13.058 15.623 -0.161 1.00 0.00 65 PHE A O 12
ATOM 13824 N N . LEU A 1 66 ? 15.214 15.605 0.490 1.00 0.00 66 LEU A N 12
ATOM 13825 C CA . LEU A 1 66 ? 15.765 16.214 -0.731 1.00 0.00 66 LEU A CA 12
ATOM 13826 C C . LEU A 1 66 ? 16.426 15.146 -1.626 1.00 0.00 66 LEU A C 12
ATOM 13827 O O . LEU A 1 66 ? 15.729 14.260 -2.123 1.00 0.00 66 LEU A O 12
ATOM 13843 N N . MET A 1 67 ? 17.742 15.206 -1.846 1.00 0.00 67 MET A N 12
ATOM 13844 C CA . MET A 1 67 ? 18.543 14.267 -2.643 1.00 0.00 67 MET A CA 12
ATOM 13845 C C . MET A 1 67 ? 19.971 14.260 -2.110 1.00 0.00 67 MET A C 12
ATOM 13846 O O . MET A 1 67 ? 20.435 13.192 -1.668 1.00 0.00 67 MET A O 12
ATOM 13861 N N . GLY A 1 1 ? 30.428 38.920 14.003 1.00 0.00 1 GLY A N 13
ATOM 13862 C CA . GLY A 1 1 ? 30.690 39.998 14.965 1.00 0.00 1 GLY A CA 13
ATOM 13863 C C . GLY A 1 1 ? 31.491 39.472 16.139 1.00 0.00 1 GLY A C 13
ATOM 13864 O O . GLY A 1 1 ? 32.426 38.701 15.939 1.00 0.00 1 GLY A O 13
ATOM 13870 N N . ARG A 1 2 ? 31.137 39.892 17.359 1.00 0.00 2 ARG A N 13
ATOM 13871 C CA . ARG A 1 2 ? 31.851 39.629 18.626 1.00 0.00 2 ARG A CA 13
ATOM 13872 C C . ARG A 1 2 ? 31.904 38.150 19.043 1.00 0.00 2 ARG A C 13
ATOM 13873 O O . ARG A 1 2 ? 32.984 37.560 19.063 1.00 0.00 2 ARG A O 13
ATOM 13894 N N . ARG A 1 3 ? 30.770 37.578 19.466 1.00 0.00 3 ARG A N 13
ATOM 13895 C CA . ARG A 1 3 ? 30.630 36.235 20.081 1.00 0.00 3 ARG A CA 13
ATOM 13896 C C . ARG A 1 3 ? 29.316 35.564 19.625 1.00 0.00 3 ARG A C 13
ATOM 13897 O O . ARG A 1 3 ? 28.303 35.695 20.316 1.00 0.00 3 ARG A O 13
ATOM 13918 N N . PRO A 1 4 ? 29.310 34.862 18.474 1.00 0.00 4 PRO A N 13
ATOM 13919 C CA . PRO A 1 4 ? 28.107 34.218 17.938 1.00 0.00 4 PRO A CA 13
ATOM 13920 C C . PRO A 1 4 ? 27.696 32.971 18.741 1.00 0.00 4 PRO A C 13
ATOM 13921 O O . PRO A 1 4 ? 28.393 32.534 19.665 1.00 0.00 4 PRO A O 13
ATOM 13932 N N . ARG A 1 5 ? 26.570 32.349 18.353 1.00 0.00 5 ARG A N 13
ATOM 13933 C CA . ARG A 1 5 ? 26.163 31.030 18.867 1.00 0.00 5 ARG A CA 13
ATOM 13934 C C . ARG A 1 5 ? 27.309 30.018 18.791 1.00 0.00 5 ARG A C 13
ATOM 13935 O O . ARG A 1 5 ? 28.091 30.022 17.846 1.00 0.00 5 ARG A O 13
ATOM 13956 N N . THR A 1 6 ? 27.417 29.169 19.810 1.00 0.00 6 THR A N 13
ATOM 13957 C CA . THR A 1 6 ? 28.625 28.377 20.086 1.00 0.00 6 THR A CA 13
ATOM 13958 C C . THR A 1 6 ? 28.313 26.884 20.186 1.00 0.00 6 THR A C 13
ATOM 13959 O O . THR A 1 6 ? 27.283 26.495 20.731 1.00 0.00 6 THR A O 13
ATOM 13970 N N . ALA A 1 7 ? 29.244 26.051 19.715 1.00 0.00 7 ALA A N 13
ATOM 13971 C CA . ALA A 1 7 ? 29.223 24.595 19.839 1.00 0.00 7 ALA A CA 13
ATOM 13972 C C . ALA A 1 7 ? 30.513 24.061 20.498 1.00 0.00 7 ALA A C 13
ATOM 13973 O O . ALA A 1 7 ? 31.459 24.806 20.778 1.00 0.00 7 ALA A O 13
ATOM 13980 N N . PHE A 1 8 ? 30.533 22.757 20.776 1.00 0.00 8 PHE A N 13
ATOM 13981 C CA . PHE A 1 8 ? 31.566 22.017 21.488 1.00 0.00 8 PHE A CA 13
ATOM 13982 C C . PHE A 1 8 ? 31.952 20.746 20.699 1.00 0.00 8 PHE A C 13
ATOM 13983 O O . PHE A 1 8 ? 31.448 20.511 19.602 1.00 0.00 8 PHE A O 13
ATOM 14000 N N . THR A 1 9 ? 32.789 19.881 21.283 1.00 0.00 9 THR A N 13
ATOM 14001 C CA . THR A 1 9 ? 32.889 18.474 20.834 1.00 0.00 9 THR A CA 13
ATOM 14002 C C . THR A 1 9 ? 31.557 17.750 21.047 1.00 0.00 9 THR A C 13
ATOM 14003 O O . THR A 1 9 ? 30.881 18.002 22.047 1.00 0.00 9 THR A O 13
ATOM 14014 N N . GLN A 1 10 ? 31.219 16.783 20.187 1.00 0.00 10 GLN A N 13
ATOM 14015 C CA . GLN A 1 10 ? 30.058 15.911 20.387 1.00 0.00 10 GLN A CA 13
ATOM 14016 C C .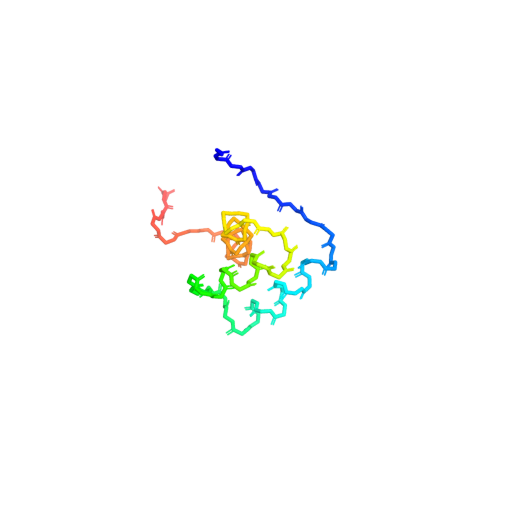 GLN A 1 10 ? 30.064 15.233 21.771 1.00 0.00 10 GLN A C 13
ATOM 14017 O O . GLN A 1 10 ? 29.006 15.095 22.368 1.00 0.00 10 GLN A O 13
ATOM 14031 N N . ASN A 1 11 ? 31.230 14.885 22.330 1.00 0.00 11 ASN A N 13
ATOM 14032 C CA . ASN A 1 11 ? 31.323 14.272 23.666 1.00 0.00 11 ASN A CA 13
ATOM 14033 C C . ASN A 1 11 ? 30.717 15.160 24.780 1.00 0.00 11 ASN A C 13
ATOM 14034 O O . ASN A 1 11 ? 30.265 14.642 25.797 1.00 0.00 11 ASN A O 13
ATOM 14045 N N . GLN A 1 12 ? 30.699 16.479 24.581 1.00 0.00 12 GLN A N 13
ATOM 14046 C CA . GLN A 1 12 ? 30.017 17.469 25.415 1.00 0.00 12 GLN A CA 13
ATOM 14047 C C . GLN A 1 12 ? 28.540 17.555 25.028 1.00 0.00 12 GLN A C 13
ATOM 14048 O O . GLN A 1 12 ? 27.670 17.427 25.884 1.00 0.00 12 GLN A O 13
ATOM 14062 N N . ILE A 1 13 ? 28.270 17.775 23.735 1.00 0.00 13 ILE A N 13
ATOM 14063 C CA . ILE A 1 13 ? 26.928 17.965 23.174 1.00 0.00 13 ILE A CA 13
ATOM 14064 C C . ILE A 1 13 ? 26.001 16.822 23.558 1.00 0.00 13 ILE A C 13
ATOM 14065 O O . ILE A 1 13 ? 24.893 17.110 23.970 1.00 0.00 13 ILE A O 13
ATOM 14081 N N . GLU A 1 14 ? 26.435 15.564 23.485 1.00 0.00 14 GLU A N 13
ATOM 14082 C CA . GLU A 1 14 ? 25.653 14.406 23.920 1.00 0.00 14 GLU A CA 13
ATOM 14083 C C . GLU A 1 14 ? 25.166 14.535 25.367 1.00 0.00 14 GLU A C 13
ATOM 14084 O O . GLU A 1 14 ? 24.012 14.218 25.644 1.00 0.00 14 GLU A O 13
ATOM 14096 N N . VAL A 1 15 ? 25.976 15.035 26.307 1.00 0.00 15 VAL A N 13
ATOM 14097 C CA . VAL A 1 15 ? 25.487 15.160 27.689 1.00 0.00 15 VAL A CA 13
ATOM 14098 C C . VAL A 1 15 ? 24.347 16.176 27.771 1.00 0.00 15 VAL A C 13
ATOM 14099 O O . VAL A 1 15 ? 23.307 15.888 28.372 1.00 0.00 15 VAL A O 13
ATOM 14112 N N . LEU A 1 16 ? 24.527 17.340 27.138 1.00 0.00 16 LEU A N 13
ATOM 14113 C CA . LEU A 1 16 ? 23.491 18.366 27.012 1.00 0.00 16 LEU A CA 13
ATOM 14114 C C . LEU A 1 16 ? 22.245 17.885 26.235 1.00 0.00 16 LEU A C 13
ATOM 14115 O O . LEU A 1 16 ? 21.133 18.062 26.727 1.00 0.00 16 LEU A O 13
ATOM 14131 N N . GLU A 1 17 ? 22.399 17.267 25.060 1.00 0.00 17 GLU A N 13
ATOM 14132 C CA . GLU A 1 17 ? 21.329 16.642 24.264 1.00 0.00 17 GLU A CA 13
ATOM 14133 C C . GLU A 1 17 ? 20.507 15.636 25.069 1.00 0.00 17 GLU A C 13
ATOM 14134 O O . GLU A 1 17 ? 19.281 15.744 25.088 1.00 0.00 17 GLU A O 13
ATOM 14146 N N . ASN A 1 18 ? 21.141 14.667 25.742 1.00 0.00 18 ASN A N 13
ATOM 14147 C CA . ASN A 1 18 ? 20.386 13.658 26.480 1.00 0.00 18 ASN A CA 13
ATOM 14148 C C . ASN A 1 18 ? 19.728 14.233 27.764 1.00 0.00 18 ASN A C 13
ATOM 14149 O O . ASN A 1 18 ? 18.711 13.698 28.201 1.00 0.00 18 ASN A O 13
ATOM 14160 N N . VAL A 1 19 ? 20.198 15.374 28.306 1.00 0.00 19 VAL A N 13
ATOM 14161 C CA . VAL A 1 19 ? 19.410 16.200 29.256 1.00 0.00 19 VAL A CA 13
ATOM 14162 C C . VAL A 1 19 ? 18.206 16.852 28.563 1.00 0.00 19 VAL A C 13
ATOM 14163 O O . VAL A 1 19 ? 17.071 16.676 29.005 1.00 0.00 19 VAL A O 13
ATOM 14176 N N . PHE A 1 20 ? 18.430 17.602 27.480 1.00 0.00 20 PHE A N 13
ATOM 14177 C CA . PHE A 1 20 ? 17.408 18.328 26.711 1.00 0.00 20 PHE A CA 13
ATOM 14178 C C . PHE A 1 20 ? 16.252 17.422 26.253 1.00 0.00 20 PHE A C 13
ATOM 14179 O O . PHE A 1 20 ? 15.086 17.796 26.365 1.00 0.00 20 PHE A O 13
ATOM 14196 N N . ARG A 1 21 ? 16.565 16.185 25.847 1.00 0.00 21 ARG A N 13
ATOM 14197 C CA . ARG A 1 21 ? 15.629 15.097 25.505 1.00 0.00 21 ARG A CA 13
ATOM 14198 C C . ARG A 1 21 ? 14.632 14.730 26.619 1.00 0.00 21 ARG A C 13
ATOM 14199 O O . ARG A 1 21 ? 13.549 14.222 26.317 1.00 0.00 21 ARG A O 13
ATOM 14220 N N . VAL A 1 22 ? 14.964 15.005 27.883 1.00 0.00 22 VAL A N 13
ATOM 14221 C CA . VAL A 1 22 ? 14.136 14.741 29.078 1.00 0.00 22 VAL A CA 13
ATOM 14222 C C . VAL A 1 22 ? 13.595 16.033 29.718 1.00 0.00 22 VAL A C 13
ATOM 14223 O O . VAL A 1 22 ? 12.534 16.007 30.350 1.00 0.00 22 VAL A O 13
ATOM 14236 N N . ASN A 1 23 ? 14.282 17.165 29.543 1.00 0.00 23 ASN A N 13
ATOM 14237 C CA . ASN A 1 23 ? 13.886 18.481 30.042 1.00 0.00 23 ASN A CA 13
ATOM 14238 C C . ASN A 1 23 ? 14.075 19.564 28.965 1.00 0.00 23 ASN A C 13
ATOM 14239 O O . ASN A 1 23 ? 15.162 20.113 28.776 1.00 0.00 23 ASN A O 13
ATOM 14250 N N . CYS A 1 24 ? 12.986 19.867 28.259 1.00 0.00 24 CYS A N 13
ATOM 14251 C CA . CYS A 1 24 ? 12.920 20.803 27.137 1.00 0.00 24 CYS A CA 13
ATOM 14252 C C . CYS A 1 24 ? 13.214 22.276 27.501 1.00 0.00 24 CYS A C 13
ATOM 14253 O O . CYS A 1 24 ? 13.357 23.102 26.598 1.00 0.00 24 CYS A O 13
ATOM 14261 N N . TYR A 1 25 ? 13.299 22.619 28.790 1.00 0.00 25 TYR A N 13
ATOM 14262 C CA . TYR A 1 25 ? 13.775 23.902 29.324 1.00 0.00 25 TYR A CA 13
ATOM 14263 C C . TYR A 1 25 ? 14.247 23.714 30.787 1.00 0.00 25 TYR A C 13
ATOM 14264 O O . TYR A 1 25 ? 13.442 23.833 31.712 1.00 0.00 25 TYR A O 13
ATOM 14282 N N . PRO A 1 26 ? 15.523 23.370 31.046 1.00 0.00 26 PRO A N 13
ATOM 14283 C CA . PRO A 1 26 ? 16.005 23.165 32.415 1.00 0.00 26 PRO A CA 13
ATOM 14284 C C . PRO A 1 26 ? 16.165 24.493 33.181 1.00 0.00 26 PRO A C 13
ATOM 14285 O O . PRO A 1 26 ? 16.265 25.566 32.584 1.00 0.00 26 PRO A O 13
ATOM 14296 N N . GLY A 1 27 ? 16.218 24.411 34.514 1.00 0.00 27 GLY A N 13
ATOM 14297 C CA . GLY A 1 27 ? 16.424 25.569 35.392 1.00 0.00 27 GLY A CA 13
ATOM 14298 C C . GLY A 1 27 ? 17.896 25.985 35.513 1.00 0.00 27 GLY A C 13
ATOM 14299 O O . GLY A 1 27 ? 18.801 25.218 35.175 1.00 0.00 27 GLY A O 13
ATOM 14303 N N . ILE A 1 28 ? 18.142 27.185 36.057 1.00 0.00 28 ILE A N 13
ATOM 14304 C CA . ILE A 1 28 ? 19.475 27.807 36.113 1.00 0.00 28 ILE A CA 13
ATOM 14305 C C . ILE A 1 28 ? 20.496 26.915 36.806 1.00 0.00 28 ILE A C 13
ATOM 14306 O O . ILE A 1 28 ? 21.597 26.775 36.302 1.00 0.00 28 ILE A O 13
ATOM 14322 N N . ASP A 1 29 ? 20.138 26.281 37.924 1.00 0.00 29 ASP A N 13
ATOM 14323 C CA . ASP A 1 29 ? 21.094 25.470 38.685 1.00 0.00 29 ASP A CA 13
ATOM 14324 C C . ASP A 1 29 ? 21.498 24.161 37.986 1.00 0.00 29 ASP A C 13
ATOM 14325 O O . ASP A 1 29 ? 22.557 23.622 38.280 1.00 0.00 29 ASP A O 13
ATOM 14334 N N . ILE A 1 30 ? 20.702 23.674 37.027 1.00 0.00 30 ILE A N 13
ATOM 14335 C CA . ILE A 1 30 ? 21.058 22.563 36.134 1.00 0.00 30 ILE A CA 13
ATOM 14336 C C . ILE A 1 30 ? 21.975 23.048 35.001 1.00 0.00 30 ILE A C 13
ATOM 14337 O O . ILE A 1 30 ? 22.907 22.348 34.607 1.00 0.00 30 ILE A O 13
ATOM 14353 N N . LEU A 1 31 ? 21.723 24.253 34.477 1.00 0.00 31 LEU A N 13
ATOM 14354 C CA . LEU A 1 31 ? 22.595 24.919 33.503 1.00 0.00 31 LEU A CA 13
ATOM 14355 C C . LEU A 1 31 ? 23.970 25.248 34.122 1.00 0.00 31 LEU A C 13
ATOM 14356 O O . LEU A 1 31 ? 25.000 24.974 33.508 1.00 0.00 31 LEU A O 13
ATOM 14372 N N . GLU A 1 32 ? 23.991 25.766 35.353 1.00 0.00 32 GLU A N 13
ATOM 14373 C CA . GLU A 1 32 ? 25.173 25.901 36.210 1.00 0.00 32 GLU A CA 13
ATOM 14374 C C . GLU A 1 32 ? 25.860 24.571 36.500 1.00 0.00 32 GLU A C 13
ATOM 14375 O O . GLU A 1 32 ? 27.063 24.486 36.302 1.00 0.00 32 GLU A O 13
ATOM 14387 N N . ASP A 1 33 ? 25.152 23.531 36.947 1.00 0.00 33 ASP A N 13
ATOM 14388 C CA . ASP A 1 33 ? 25.755 22.210 37.187 1.00 0.00 33 ASP A CA 13
ATOM 14389 C C . ASP A 1 33 ? 26.479 21.664 35.941 1.00 0.00 33 ASP A C 13
ATOM 14390 O O . ASP A 1 33 ? 27.614 21.189 36.045 1.00 0.00 33 ASP A O 13
ATOM 14399 N N . LEU A 1 34 ? 25.887 21.808 34.748 1.00 0.00 34 LEU A N 13
ATOM 14400 C CA . LEU A 1 34 ? 26.563 21.492 33.491 1.00 0.00 34 LEU A CA 13
ATOM 14401 C C . LEU A 1 34 ? 27.794 22.383 33.253 1.00 0.00 34 LEU A C 13
ATOM 14402 O O . LEU A 1 34 ? 28.854 21.863 32.912 1.00 0.00 34 LEU A O 13
ATOM 14418 N N . ALA A 1 35 ? 27.693 23.702 33.437 1.00 0.00 35 ALA A N 13
ATOM 14419 C CA . ALA A 1 35 ? 28.827 24.622 33.294 1.00 0.00 35 ALA A CA 13
ATOM 14420 C C . ALA A 1 35 ? 29.988 24.250 34.235 1.00 0.00 35 ALA A C 13
ATOM 14421 O O . ALA A 1 35 ? 31.121 24.037 33.785 1.00 0.00 35 ALA A O 13
ATOM 14428 N N . GLN A 1 36 ? 29.679 24.098 35.525 1.00 0.00 36 GLN A N 13
ATOM 14429 C CA . GLN A 1 36 ? 30.606 23.764 36.603 1.00 0.00 36 GLN A CA 13
ATOM 14430 C C . GLN A 1 36 ? 31.372 22.460 36.340 1.00 0.00 36 GLN A C 13
ATOM 14431 O O . GLN A 1 36 ? 32.587 22.434 36.555 1.00 0.00 36 GLN A O 13
ATOM 14445 N N . LYS A 1 37 ? 30.696 21.392 35.876 1.00 0.00 37 LYS A N 13
ATOM 14446 C CA . LYS A 1 37 ? 31.256 20.028 35.834 1.00 0.00 37 LYS A CA 13
ATOM 14447 C C . LYS A 1 37 ? 31.741 19.566 34.456 1.00 0.00 37 LYS A C 13
ATOM 14448 O O . LYS A 1 37 ? 32.493 18.591 34.401 1.00 0.00 37 LYS A O 13
ATOM 14467 N N . LEU A 1 38 ? 31.362 20.254 33.373 1.00 0.00 38 LEU A N 13
ATOM 14468 C CA . LEU A 1 38 ? 31.892 20.046 32.013 1.00 0.00 38 LEU A CA 13
ATOM 14469 C C . LEU A 1 38 ? 33.051 21.013 31.659 1.00 0.00 38 LEU A C 13
ATOM 14470 O O . LEU A 1 38 ? 33.663 20.883 30.597 1.00 0.00 38 LEU A O 13
ATOM 14486 N N . ASN A 1 39 ? 33.362 21.979 32.535 1.00 0.00 39 ASN A N 13
ATOM 14487 C CA . ASN A 1 39 ? 34.196 23.163 32.277 1.00 0.00 39 ASN A CA 13
ATOM 14488 C C . ASN A 1 39 ? 33.710 23.974 31.057 1.00 0.00 39 ASN A C 13
ATOM 14489 O O . ASN A 1 39 ? 34.357 24.028 30.005 1.00 0.00 39 ASN A O 13
ATOM 14500 N N . LEU A 1 40 ? 32.571 24.643 31.234 1.00 0.00 40 LEU A N 13
ATOM 14501 C CA . LEU A 1 40 ? 31.964 25.617 30.320 1.00 0.00 40 LEU A CA 13
ATOM 14502 C C . LEU A 1 40 ? 31.523 26.866 31.114 1.00 0.00 40 LEU A C 13
ATOM 14503 O O . LEU A 1 40 ? 31.709 26.935 32.326 1.00 0.00 40 LEU A O 13
ATOM 14519 N N . GLU A 1 41 ? 30.924 27.853 30.442 1.00 0.00 41 GLU A N 13
ATOM 14520 C CA . GLU A 1 41 ? 30.323 29.037 31.075 1.00 0.00 41 GLU A CA 13
ATOM 14521 C C . GLU A 1 41 ? 28.799 29.045 30.859 1.00 0.00 41 GLU A C 13
ATOM 14522 O O . GLU A 1 41 ? 28.312 28.670 29.782 1.00 0.00 41 GLU A O 13
ATOM 14534 N N . LEU A 1 42 ? 28.056 29.468 31.891 1.00 0.00 42 LEU A N 13
ATOM 14535 C CA . LEU A 1 42 ? 26.588 29.464 31.948 1.00 0.00 42 LEU A CA 13
ATOM 14536 C C . LEU A 1 42 ? 25.965 30.027 30.667 1.00 0.00 42 LEU A C 13
ATOM 14537 O O . LEU A 1 42 ? 25.152 29.363 30.033 1.00 0.00 42 LEU A O 13
ATOM 14553 N N . ASP A 1 43 ? 26.394 31.218 30.248 1.00 0.00 43 ASP A N 13
ATOM 14554 C CA . ASP A 1 43 ? 25.878 31.909 29.064 1.00 0.00 43 ASP A CA 13
ATOM 14555 C C . ASP A 1 43 ? 26.022 31.078 27.779 1.00 0.00 43 ASP A C 13
ATOM 14556 O O . ASP A 1 43 ? 25.076 31.009 26.996 1.00 0.00 43 ASP A O 13
ATOM 14565 N N . ARG A 1 44 ? 27.152 30.388 27.549 1.00 0.00 44 ARG A N 13
ATOM 14566 C CA . ARG A 1 44 ? 27.286 29.486 26.386 1.00 0.00 44 ARG A CA 13
ATOM 14567 C C . ARG A 1 44 ? 26.317 28.319 26.464 1.00 0.00 44 ARG A C 13
ATOM 14568 O O . ARG A 1 44 ? 25.835 27.898 25.416 1.00 0.00 44 ARG A O 13
ATOM 14589 N N . ILE A 1 45 ? 26.028 27.791 27.654 1.00 0.00 45 ILE A N 13
ATOM 14590 C CA . ILE A 1 45 ? 25.021 26.730 27.812 1.00 0.00 45 ILE A CA 13
ATOM 14591 C C . ILE A 1 45 ? 23.590 27.270 27.650 1.00 0.00 45 ILE A C 13
ATOM 14592 O O . ILE A 1 45 ? 22.789 26.630 26.974 1.00 0.00 45 ILE A O 13
ATOM 14608 N N . GLN A 1 46 ? 23.273 28.468 28.140 1.00 0.00 46 GLN A N 13
ATOM 14609 C CA . GLN A 1 46 ? 22.016 29.175 27.852 1.00 0.00 46 GLN A CA 13
ATOM 14610 C C . GLN A 1 46 ? 21.814 29.398 26.346 1.00 0.00 46 GLN A C 13
ATOM 14611 O O . GLN A 1 46 ? 20.818 28.938 25.779 1.00 0.00 46 GLN A O 13
ATOM 14625 N N . ILE A 1 47 ? 22.763 30.046 25.657 1.00 0.00 47 ILE A N 13
ATOM 14626 C CA . ILE A 1 47 ? 22.722 30.209 24.195 1.00 0.00 47 ILE A CA 13
ATOM 14627 C C . ILE A 1 47 ? 22.697 28.847 23.494 1.00 0.00 47 ILE A C 13
ATOM 14628 O O . ILE A 1 47 ? 21.938 28.720 22.537 1.00 0.00 47 ILE A O 13
ATOM 14644 N N . TRP A 1 48 ? 23.411 27.814 23.964 1.00 0.00 48 TRP A N 13
ATOM 14645 C CA . TRP A 1 48 ? 23.253 26.445 23.454 1.00 0.00 48 TRP A CA 13
ATOM 14646 C C . TRP A 1 48 ? 21.793 25.980 23.557 1.00 0.00 48 TRP A C 13
ATOM 14647 O O . TRP A 1 48 ? 21.163 25.789 22.519 1.00 0.00 48 TRP A O 13
ATOM 14668 N N . PHE A 1 49 ? 21.220 25.854 24.762 1.00 0.00 49 PHE A N 13
ATOM 14669 C CA . PHE A 1 49 ? 19.849 25.336 24.953 1.00 0.00 49 PHE A CA 13
ATOM 14670 C C . PHE A 1 49 ? 18.808 26.129 24.150 1.00 0.00 49 PHE A C 13
ATOM 14671 O O . PHE A 1 49 ? 17.964 25.541 23.466 1.00 0.00 49 PHE A O 13
ATOM 14688 N N . GLN A 1 50 ? 18.879 27.463 24.174 1.00 0.00 50 GLN A N 13
ATOM 14689 C CA . GLN A 1 50 ? 18.004 28.322 23.373 1.00 0.00 50 GLN A CA 13
ATOM 14690 C C . GLN A 1 50 ? 18.230 28.157 21.866 1.00 0.00 50 GLN A C 13
ATOM 14691 O O . GLN A 1 50 ? 17.244 28.109 21.130 1.00 0.00 50 GLN A O 13
ATOM 14705 N N . ASN A 1 51 ? 19.468 27.963 21.387 1.00 0.00 51 ASN A N 13
ATOM 14706 C CA . ASN A 1 51 ? 19.698 27.626 19.981 1.00 0.00 51 ASN A CA 13
ATOM 14707 C C . ASN A 1 51 ? 19.049 26.291 19.609 1.00 0.00 51 ASN A C 13
ATOM 14708 O O . ASN A 1 51 ? 18.335 26.239 18.610 1.00 0.00 51 ASN A O 13
ATOM 14719 N N . ARG A 1 52 ? 19.219 25.235 20.419 1.00 0.00 52 ARG A N 13
ATOM 14720 C CA . ARG A 1 52 ? 18.564 23.936 20.183 1.00 0.00 52 ARG A CA 13
ATOM 14721 C C . ARG A 1 52 ? 17.058 24.084 20.065 1.00 0.00 52 ARG A C 13
ATOM 14722 O O . ARG A 1 52 ? 16.469 23.664 19.074 1.00 0.00 52 ARG A O 13
ATOM 14743 N N . ARG A 1 53 ? 16.437 24.709 21.067 1.00 0.00 53 ARG A N 13
ATOM 14744 C CA . ARG A 1 53 ? 14.990 24.916 21.122 1.00 0.00 53 ARG A CA 13
ATOM 14745 C C . ARG A 1 53 ? 14.481 25.748 19.940 1.00 0.00 53 ARG A C 13
ATOM 14746 O O . ARG A 1 53 ? 13.526 25.335 19.289 1.00 0.00 53 ARG A O 13
ATOM 14767 N N . ALA A 1 54 ? 15.159 26.844 19.589 1.00 0.00 54 ALA A N 13
ATOM 14768 C CA . ALA A 1 54 ? 14.866 27.596 18.364 1.00 0.00 54 ALA A CA 13
ATOM 14769 C C . ALA A 1 54 ? 14.999 26.736 17.086 1.00 0.00 54 ALA A C 13
ATOM 14770 O O . ALA A 1 54 ? 14.092 26.710 16.252 1.00 0.00 54 ALA A O 13
ATOM 14777 N N . LYS A 1 55 ? 16.103 25.991 16.935 1.00 0.00 55 LYS A N 13
ATOM 14778 C CA . LYS A 1 55 ? 16.399 25.147 15.768 1.00 0.00 55 LYS A CA 13
ATOM 14779 C C . LYS A 1 55 ? 15.386 24.018 15.586 1.00 0.00 55 LYS A C 13
ATOM 14780 O O . LYS A 1 55 ? 14.934 23.806 14.462 1.00 0.00 55 LYS A O 13
ATOM 14799 N N . LEU A 1 56 ? 14.988 23.326 16.654 1.00 0.00 56 LEU A N 13
ATOM 14800 C CA . LEU A 1 56 ? 13.933 22.306 16.585 1.00 0.00 56 LEU A CA 13
ATOM 14801 C C . LEU A 1 56 ? 12.566 22.904 16.203 1.00 0.00 56 LEU A C 13
ATOM 14802 O O . LEU A 1 56 ? 11.769 22.209 15.572 1.00 0.00 56 LEU A O 13
ATOM 14818 N N . LYS A 1 57 ? 12.289 24.172 16.547 1.00 0.00 57 LYS A N 13
ATOM 14819 C CA . LYS A 1 57 ? 11.029 24.860 16.218 1.00 0.00 57 LYS A CA 13
ATOM 14820 C C . LYS A 1 57 ? 10.972 25.408 14.783 1.00 0.00 57 LYS A C 13
ATOM 14821 O O . LYS A 1 57 ? 9.958 25.195 14.124 1.00 0.00 57 LYS A O 13
ATOM 14840 N N . ARG A 1 58 ? 12.041 26.053 14.281 1.00 0.00 58 ARG A N 13
ATOM 14841 C CA . ARG A 1 58 ? 12.091 26.727 12.955 1.00 0.00 58 ARG A CA 13
ATOM 14842 C C . ARG A 1 58 ? 10.921 27.720 12.742 1.00 0.00 58 ARG A C 13
ATOM 14843 O O . ARG A 1 58 ? 10.325 28.222 13.698 1.00 0.00 58 ARG A O 13
ATOM 14864 N N . SER A 1 59 ? 10.644 28.092 11.488 1.00 0.00 59 SER A N 13
ATOM 14865 C CA . SER A 1 59 ? 9.340 28.630 11.076 1.00 0.00 59 SER A CA 13
ATOM 14866 C C . SER A 1 59 ? 8.238 27.575 11.237 1.00 0.00 59 SER A C 13
ATOM 14867 O O . SER A 1 59 ? 8.499 26.372 11.184 1.00 0.00 59 SER A O 13
ATOM 14875 N N . HIS A 1 60 ? 7.000 28.025 11.435 1.00 0.00 60 HIS A N 13
ATOM 14876 C CA . HIS A 1 60 ? 5.845 27.142 11.592 1.00 0.00 60 HIS A CA 13
ATOM 14877 C C . HIS A 1 60 ? 5.484 26.427 10.276 1.00 0.00 60 HIS A C 13
ATOM 14878 O O . HIS A 1 60 ? 5.661 26.965 9.184 1.00 0.00 60 HIS A O 13
ATOM 14892 N N . ARG A 1 61 ? 4.999 25.185 10.394 1.00 0.00 61 ARG A N 13
ATOM 14893 C CA . ARG A 1 61 ? 4.809 24.224 9.295 1.00 0.00 61 ARG A CA 13
ATOM 14894 C C . ARG A 1 61 ? 3.607 23.318 9.579 1.00 0.00 61 ARG A C 13
ATOM 14895 O O . ARG A 1 61 ? 3.693 22.399 10.387 1.00 0.00 61 ARG A O 13
ATOM 14916 N N . GLU A 1 62 ? 2.451 23.642 9.000 1.00 0.00 62 GLU A N 13
ATOM 14917 C CA . GLU A 1 62 ? 1.184 22.952 9.282 1.00 0.00 62 GLU A CA 13
ATOM 14918 C C . GLU A 1 62 ? 1.060 21.596 8.555 1.00 0.00 62 GLU A C 13
ATOM 14919 O O . GLU A 1 62 ? 0.557 21.524 7.426 1.00 0.00 62 GLU A O 13
ATOM 14931 N N . SER A 1 63 ? 1.447 20.513 9.229 1.00 0.00 63 SER A N 13
ATOM 14932 C CA . SER A 1 63 ? 1.191 19.123 8.826 1.00 0.00 63 SER A CA 13
ATOM 14933 C C . SER A 1 63 ? 0.386 18.341 9.877 1.00 0.00 63 SER A C 13
ATOM 14934 O O . SER A 1 63 ? 0.086 18.847 10.961 1.00 0.00 63 SER A O 13
ATOM 14942 N N . GLN A 1 64 ? -0.012 17.112 9.538 1.00 0.00 64 GLN A N 13
ATOM 14943 C CA . GLN A 1 64 ? -0.799 16.193 10.370 1.00 0.00 64 GLN A CA 13
ATOM 14944 C C . GLN A 1 64 ? -0.255 14.752 10.235 1.00 0.00 64 GLN A C 13
ATOM 14945 O O . GLN A 1 64 ? 0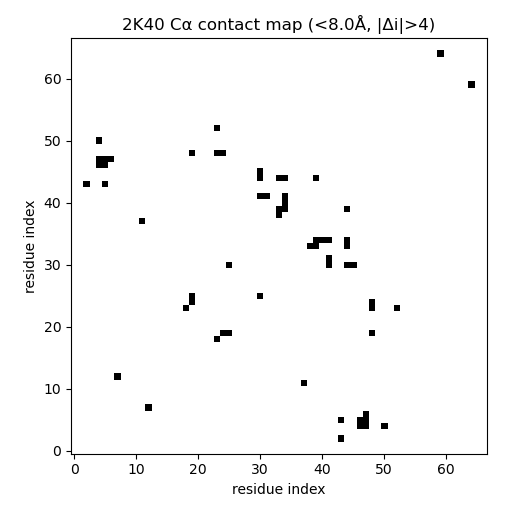.748 14.527 9.559 1.00 0.00 64 GLN A O 13
ATOM 14959 N N . PHE A 1 65 ? -0.890 13.773 10.889 1.00 0.00 65 PHE A N 13
ATOM 14960 C CA . PHE A 1 65 ? -0.527 12.354 10.795 1.00 0.00 65 PHE A CA 13
ATOM 14961 C C . PHE A 1 65 ? -1.766 11.446 10.916 1.00 0.00 65 PHE A C 13
ATOM 14962 O O . PHE A 1 65 ? -2.821 11.893 11.372 1.00 0.00 65 PHE A O 13
ATOM 14979 N N . LEU A 1 66 ? -1.637 10.176 10.524 1.00 0.00 66 LEU A N 13
ATOM 14980 C CA . LEU A 1 66 ? -2.710 9.173 10.479 1.00 0.00 66 LEU A CA 13
ATOM 14981 C C . LEU A 1 66 ? -2.230 7.793 10.987 1.00 0.00 66 LEU A C 13
ATOM 14982 O O . LEU A 1 66 ? -1.108 7.664 11.485 1.00 0.00 66 LEU A O 13
ATOM 14998 N N . MET A 1 67 ? -3.071 6.756 10.887 1.00 0.00 67 MET A N 13
ATOM 14999 C CA . MET A 1 67 ? -2.787 5.369 11.296 1.00 0.00 67 MET A CA 13
ATOM 15000 C C . MET A 1 67 ? -3.062 4.387 10.163 1.00 0.00 67 MET A C 13
ATOM 15001 O O . MET A 1 67 ? -4.143 4.485 9.543 1.00 0.00 67 MET A O 13
ATOM 15016 N N . GLY A 1 1 ? 22.712 37.136 26.516 1.00 0.00 1 GLY A N 14
ATOM 15017 C CA . GLY A 1 1 ? 23.870 36.239 26.398 1.00 0.00 1 GLY A CA 14
ATOM 15018 C C . GLY A 1 1 ? 24.666 36.583 25.160 1.00 0.00 1 GLY A C 14
ATOM 1501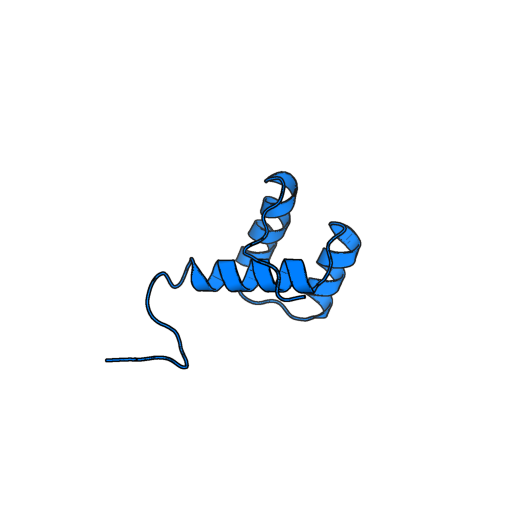9 O O . GLY A 1 1 ? 24.076 36.919 24.130 1.00 0.00 1 GLY A O 14
ATOM 15025 N N . ARG A 1 2 ? 25.996 36.551 25.266 1.00 0.00 2 ARG A N 14
ATOM 15026 C CA . ARG A 1 2 ? 26.946 37.056 24.256 1.00 0.00 2 ARG A CA 14
ATOM 15027 C C . ARG A 1 2 ? 27.458 35.948 23.317 1.00 0.00 2 ARG A C 14
ATOM 15028 O O . ARG A 1 2 ? 26.959 34.827 23.326 1.00 0.00 2 ARG A O 14
ATOM 15049 N N . ARG A 1 3 ? 28.469 36.295 22.502 1.00 0.00 3 ARG A N 14
ATOM 15050 C CA . ARG A 1 3 ? 29.155 35.468 21.487 1.00 0.00 3 ARG A CA 14
ATOM 15051 C C . ARG A 1 3 ? 28.253 35.030 20.311 1.00 0.00 3 ARG A C 14
ATOM 15052 O O . ARG A 1 3 ? 27.041 35.266 20.328 1.00 0.00 3 ARG A O 14
ATOM 15073 N N . PRO A 1 4 ? 28.837 34.460 19.237 1.00 0.00 4 PRO A N 14
ATOM 15074 C CA . PRO A 1 4 ? 28.075 33.842 18.150 1.00 0.00 4 PRO A CA 14
ATOM 15075 C C . PRO A 1 4 ? 27.482 32.481 18.555 1.00 0.00 4 PRO A C 14
ATOM 15076 O O . PRO A 1 4 ? 27.774 31.939 19.628 1.00 0.00 4 PRO A O 14
ATOM 15087 N N . ARG A 1 5 ? 26.711 31.871 17.639 1.00 0.00 5 ARG A N 14
ATOM 15088 C CA . ARG A 1 5 ? 26.350 30.441 17.667 1.00 0.00 5 ARG A CA 14
ATOM 15089 C C . ARG A 1 5 ? 27.578 29.613 18.035 1.00 0.00 5 ARG A C 14
ATOM 15090 O O . ARG A 1 5 ? 28.567 29.592 17.307 1.00 0.00 5 ARG A O 14
ATOM 15111 N N . THR A 1 6 ? 27.533 28.979 19.199 1.00 0.00 6 THR A N 14
ATOM 15112 C CA . THR A 1 6 ? 28.632 28.186 19.765 1.00 0.00 6 THR A CA 14
ATOM 15113 C C . THR A 1 6 ? 28.456 26.700 19.419 1.00 0.00 6 THR A C 14
ATOM 15114 O O . THR A 1 6 ? 27.350 26.262 19.095 1.00 0.00 6 THR A O 14
ATOM 15125 N N . ALA A 1 7 ? 29.541 25.927 19.469 1.00 0.00 7 ALA A N 14
ATOM 15126 C CA . ALA A 1 7 ? 29.559 24.465 19.390 1.00 0.00 7 ALA A CA 14
ATOM 15127 C C . ALA A 1 7 ? 30.659 23.897 20.313 1.00 0.00 7 ALA A C 14
ATOM 15128 O O . ALA A 1 7 ? 31.455 24.659 20.872 1.00 0.00 7 ALA A O 14
ATOM 15135 N N . PHE A 1 8 ? 30.691 22.575 20.491 1.00 0.00 8 PHE A N 14
ATOM 15136 C CA . PHE A 1 8 ? 31.621 21.830 21.328 1.00 0.00 8 PHE A CA 14
ATOM 15137 C C . PHE A 1 8 ? 32.151 20.579 20.594 1.00 0.00 8 PHE A C 14
ATOM 15138 O O . PHE A 1 8 ? 31.895 20.368 19.405 1.00 0.00 8 PHE A O 14
ATOM 15155 N N . THR A 1 9 ? 32.849 19.701 21.318 1.00 0.00 9 THR A N 14
ATOM 15156 C CA . THR A 1 9 ? 33.035 18.305 20.884 1.00 0.00 9 THR A CA 14
ATOM 15157 C C . THR A 1 9 ? 31.739 17.496 21.061 1.00 0.00 9 THR A C 14
ATOM 15158 O O . THR A 1 9 ? 31.012 17.726 22.022 1.00 0.00 9 THR A O 14
ATOM 15169 N N . GLN A 1 10 ? 31.441 16.526 20.192 1.00 0.00 10 GLN A N 14
ATOM 15170 C CA . GLN A 1 10 ? 30.220 15.697 20.245 1.00 0.00 10 GLN A CA 14
ATOM 15171 C C . GLN A 1 10 ? 30.041 14.948 21.579 1.00 0.00 10 GLN A C 14
ATOM 15172 O O . GLN A 1 10 ? 28.914 14.797 22.041 1.00 0.00 10 GLN A O 14
ATOM 15186 N N . ASN A 1 11 ? 31.126 14.554 22.256 1.00 0.00 11 ASN A N 14
ATOM 15187 C CA . ASN A 1 11 ? 31.049 13.950 23.596 1.00 0.00 11 ASN A CA 14
ATOM 15188 C C . ASN A 1 11 ? 30.620 14.958 24.693 1.00 0.00 11 ASN A C 14
ATOM 15189 O O . ASN A 1 11 ? 30.117 14.543 25.732 1.00 0.00 11 ASN A O 14
ATOM 15200 N N . GLN A 1 12 ? 30.794 16.267 24.476 1.00 0.00 12 GLN A N 14
ATOM 15201 C CA . GLN A 1 12 ? 30.161 17.337 25.258 1.00 0.00 12 GLN A CA 14
ATOM 15202 C C . GLN A 1 12 ? 28.690 17.443 24.844 1.00 0.00 12 GLN A C 14
ATOM 15203 O O . GLN A 1 12 ? 27.818 17.347 25.698 1.00 0.00 12 GLN A O 14
ATOM 15217 N N . ILE A 1 13 ? 28.415 17.606 23.538 1.00 0.00 13 ILE A N 14
ATOM 15218 C CA . ILE A 1 13 ? 27.061 17.765 22.971 1.00 0.00 13 ILE A CA 14
ATOM 15219 C C . ILE A 1 13 ? 26.095 16.710 23.490 1.00 0.00 13 ILE A C 14
ATOM 15220 O O . ILE A 1 13 ? 25.031 17.089 23.967 1.00 0.00 13 ILE A O 14
ATOM 15236 N N . GLU A 1 14 ? 26.450 15.423 23.438 1.00 0.00 14 GLU A N 14
ATOM 15237 C CA . GLU A 1 14 ? 25.563 14.390 23.977 1.00 0.00 14 GLU A CA 14
ATOM 15238 C C . GLU A 1 14 ? 25.236 14.544 25.474 1.00 0.00 14 GLU A C 14
ATOM 15239 O O . GLU A 1 14 ? 24.143 14.152 25.866 1.00 0.00 14 GLU A O 14
ATOM 15251 N N . VAL A 1 15 ? 26.071 15.159 26.325 1.00 0.00 15 VAL A N 14
ATOM 15252 C CA . VAL A 1 15 ? 25.644 15.458 27.710 1.00 0.00 15 VAL A CA 14
ATOM 15253 C C . VAL A 1 15 ? 24.486 16.463 27.709 1.00 0.00 15 VAL A C 14
ATOM 15254 O O . VAL A 1 15 ? 23.440 16.200 28.315 1.00 0.00 15 VAL A O 14
ATOM 15267 N N . LEU A 1 16 ? 24.648 17.596 27.015 1.00 0.00 16 LEU A N 14
ATOM 15268 C CA . LEU A 1 16 ? 23.614 18.609 26.864 1.00 0.00 16 LEU A CA 14
ATOM 15269 C C . LEU A 1 16 ? 22.341 18.061 26.181 1.00 0.00 16 LEU A C 14
ATOM 15270 O O . LEU A 1 16 ? 21.250 18.258 26.712 1.00 0.00 16 LEU A O 14
ATOM 15286 N N . GLU A 1 17 ? 22.453 17.306 25.081 1.00 0.00 17 GLU A N 14
ATOM 15287 C CA . GLU A 1 17 ? 21.346 16.548 24.463 1.00 0.00 17 GLU A CA 14
ATOM 15288 C C . GLU A 1 17 ? 20.619 15.633 25.453 1.00 0.00 17 GLU A C 14
ATOM 15289 O O . GLU A 1 17 ? 19.391 15.664 25.525 1.00 0.00 17 GLU A O 14
ATOM 15301 N N . ASN A 1 18 ? 21.338 14.821 26.237 1.00 0.00 18 ASN A N 14
ATOM 15302 C CA . ASN A 1 18 ? 20.714 13.947 27.230 1.00 0.00 18 ASN A CA 14
ATOM 15303 C C . ASN A 1 18 ? 20.022 14.704 28.376 1.00 0.00 18 ASN A C 14
ATOM 15304 O O . ASN A 1 18 ? 19.182 14.117 29.050 1.00 0.00 18 ASN A O 14
ATOM 15315 N N . VAL A 1 19 ? 20.292 16.004 28.560 1.00 0.00 19 VAL A N 14
ATOM 15316 C CA . VAL A 1 19 ? 19.409 16.886 29.345 1.00 0.00 19 VAL A CA 14
ATOM 15317 C C . VAL A 1 19 ? 18.247 17.410 28.491 1.00 0.00 19 VAL A C 14
ATOM 15318 O O . VAL A 1 19 ? 17.102 17.268 28.907 1.00 0.00 19 VAL A O 14
ATOM 15331 N N . PHE A 1 20 ? 18.483 17.963 27.294 1.00 0.00 20 PHE A N 14
ATOM 15332 C CA . PHE A 1 20 ? 17.437 18.516 26.413 1.00 0.00 20 PHE A CA 14
ATOM 15333 C C . PHE A 1 20 ? 16.314 17.520 26.073 1.00 0.00 20 PHE A C 14
ATOM 15334 O O . PHE A 1 20 ? 15.147 17.920 26.076 1.00 0.00 20 PHE A O 14
ATOM 15351 N N . ARG A 1 21 ? 16.632 16.233 25.847 1.00 0.00 21 ARG A N 14
ATOM 15352 C CA . ARG A 1 21 ? 15.648 15.160 25.587 1.00 0.00 21 ARG A CA 14
ATOM 15353 C C . ARG A 1 21 ? 14.769 14.792 26.797 1.00 0.00 21 ARG A C 14
ATOM 15354 O O . ARG A 1 21 ? 13.831 14.019 26.653 1.00 0.00 21 ARG A O 14
ATOM 15375 N N . VAL A 1 22 ? 15.061 15.339 27.980 1.00 0.00 22 VAL A N 14
ATOM 15376 C CA . VAL A 1 22 ? 14.333 15.111 29.245 1.00 0.00 22 VAL A CA 14
ATOM 15377 C C . VAL A 1 22 ? 13.737 16.412 29.800 1.00 0.00 22 VAL A C 14
ATOM 15378 O O . VAL A 1 22 ? 12.645 16.408 30.367 1.00 0.00 22 VAL A O 14
ATOM 15391 N N . ASN A 1 23 ? 14.433 17.534 29.622 1.00 0.00 23 ASN A N 14
ATOM 15392 C CA . ASN A 1 23 ? 14.093 18.891 30.036 1.00 0.00 23 ASN A CA 14
ATOM 15393 C C . ASN A 1 23 ? 14.484 19.871 28.924 1.00 0.00 23 ASN A C 14
ATOM 15394 O O . ASN A 1 23 ? 15.623 20.338 28.866 1.00 0.00 23 ASN A O 14
ATOM 15405 N N . CYS A 1 24 ? 13.538 20.202 28.041 1.00 0.00 24 CYS A N 14
ATOM 15406 C CA . CYS A 1 24 ? 13.785 21.117 26.921 1.00 0.00 24 CYS A CA 14
ATOM 15407 C C . CYS A 1 24 ? 14.260 22.520 27.364 1.00 0.00 24 CYS A C 14
ATOM 15408 O O . CYS A 1 24 ? 15.010 23.173 26.641 1.00 0.00 24 CYS A O 14
ATOM 15416 N N . TYR A 1 25 ? 13.895 22.939 28.581 1.00 0.00 25 TYR A N 14
ATOM 15417 C CA . TYR A 1 25 ? 14.544 23.990 29.371 1.00 0.00 25 TYR A CA 14
ATOM 15418 C C . TYR A 1 25 ? 14.564 23.560 30.853 1.00 0.00 25 TYR A C 14
ATOM 15419 O O . TYR A 1 25 ? 13.502 23.542 31.481 1.00 0.00 25 TYR A O 14
ATOM 15437 N N . PRO A 1 26 ? 15.718 23.153 31.419 1.00 0.00 26 PRO A N 14
ATOM 15438 C CA . PRO A 1 26 ? 15.847 22.838 32.845 1.00 0.00 26 PRO A CA 14
ATOM 15439 C C . PRO A 1 26 ? 15.968 24.119 33.708 1.00 0.00 26 PRO A C 14
ATOM 15440 O O . PRO A 1 26 ? 15.966 25.237 33.184 1.00 0.00 26 PRO A O 14
ATOM 15451 N N . GLY A 1 27 ? 16.095 23.957 35.030 1.00 0.00 27 GLY A N 14
ATOM 15452 C CA . GLY A 1 27 ? 16.357 25.056 35.972 1.00 0.00 27 GLY A CA 14
ATOM 15453 C C . GLY A 1 27 ? 17.797 25.595 35.931 1.00 0.00 27 GLY A C 14
ATOM 15454 O O . GLY A 1 27 ? 18.703 24.975 35.367 1.00 0.00 27 GLY A O 14
ATOM 15458 N N . ILE A 1 28 ? 18.021 26.748 36.576 1.00 0.00 28 ILE A N 14
ATOM 15459 C CA . ILE A 1 28 ? 19.318 27.451 36.583 1.00 0.00 28 ILE A CA 14
ATOM 15460 C C . ILE A 1 28 ? 20.415 26.602 37.215 1.00 0.00 28 ILE A C 14
ATOM 15461 O O . ILE A 1 28 ? 21.504 26.522 36.675 1.00 0.00 28 ILE A O 14
ATOM 15477 N N . ASP A 1 29 ? 20.117 25.913 38.310 1.00 0.00 29 ASP A N 14
ATOM 15478 C CA . ASP A 1 29 ? 21.009 24.991 39.015 1.00 0.00 29 ASP A CA 14
ATOM 15479 C C . ASP A 1 29 ? 21.499 23.848 38.130 1.00 0.00 29 ASP A C 14
ATOM 15480 O O . ASP A 1 29 ? 22.610 23.378 38.323 1.00 0.00 29 ASP A O 14
ATOM 15489 N N . ILE A 1 30 ? 20.700 23.406 37.155 1.00 0.00 30 ILE A N 14
ATOM 15490 C CA . ILE A 1 30 ? 21.107 22.408 36.165 1.00 0.00 30 ILE A CA 14
ATOM 15491 C C . ILE A 1 30 ? 22.016 23.044 35.110 1.00 0.00 30 ILE A C 14
ATOM 15492 O O . ILE A 1 30 ? 22.992 22.426 34.698 1.00 0.00 30 ILE A O 14
ATOM 15508 N N . LEU A 1 31 ? 21.740 24.285 34.683 1.00 0.00 31 LEU A N 14
ATOM 15509 C CA . LEU A 1 31 ? 22.666 25.046 33.832 1.00 0.00 31 LEU A CA 14
ATOM 15510 C C . LEU A 1 31 ? 24.010 25.311 34.533 1.00 0.00 31 LEU A C 14
ATOM 15511 O O . LEU A 1 31 ? 25.055 25.119 33.917 1.00 0.00 31 LEU A O 14
ATOM 15527 N N . GLU A 1 32 ? 23.996 25.716 35.802 1.00 0.00 32 GLU A N 14
ATOM 15528 C CA . GLU A 1 32 ? 25.166 25.875 36.674 1.00 0.00 32 GLU A CA 14
ATOM 15529 C C . GLU A 1 32 ? 25.896 24.567 36.996 1.00 0.00 32 GLU A C 14
ATOM 15530 O O . GLU A 1 32 ? 27.128 24.549 36.957 1.00 0.00 32 GLU A O 14
ATOM 15542 N N . ASP A 1 33 ? 25.192 23.467 37.266 1.00 0.00 33 ASP A N 14
ATOM 15543 C CA . ASP A 1 33 ? 25.830 22.156 37.414 1.00 0.00 33 ASP A CA 14
ATOM 15544 C C . ASP A 1 33 ? 26.475 21.685 36.100 1.00 0.00 33 ASP A C 14
ATOM 15545 O O . ASP A 1 33 ? 27.621 21.242 36.103 1.00 0.00 33 ASP A O 14
ATOM 15554 N N . LEU A 1 34 ? 25.806 21.838 34.949 1.00 0.00 34 LEU A N 14
ATOM 15555 C CA . LEU A 1 34 ? 26.411 21.563 33.646 1.00 0.00 34 LEU A CA 14
ATOM 15556 C C . LEU A 1 34 ? 27.625 22.469 33.380 1.00 0.00 34 LEU A C 14
ATOM 15557 O O . LEU A 1 34 ? 28.647 21.982 32.899 1.00 0.00 34 LEU A O 14
ATOM 15573 N N . ALA A 1 35 ? 27.545 23.759 33.713 1.00 0.00 35 ALA A N 14
ATOM 15574 C CA . ALA A 1 35 ? 28.658 24.702 33.623 1.00 0.00 35 ALA A CA 14
ATOM 15575 C C . ALA A 1 35 ? 29.871 24.208 34.422 1.00 0.00 35 ALA A C 14
ATOM 15576 O O . ALA A 1 35 ? 30.932 23.981 33.835 1.00 0.00 35 ALA A O 14
ATOM 15583 N N . GLN A 1 36 ? 29.722 23.982 35.733 1.00 0.00 36 GLN A N 14
ATOM 15584 C CA . GLN A 1 36 ? 30.845 23.506 36.556 1.00 0.00 36 GLN A CA 14
ATOM 15585 C C . GLN A 1 36 ? 31.345 22.089 36.177 1.00 0.00 36 GLN A C 14
ATOM 15586 O O . GLN A 1 36 ? 32.560 21.862 36.146 1.00 0.00 36 GLN A O 14
ATOM 15600 N N . LYS A 1 37 ? 30.465 21.145 35.802 1.00 0.00 37 LYS A N 14
ATOM 15601 C CA . LYS A 1 37 ? 30.843 19.773 35.401 1.00 0.00 37 LYS A CA 14
ATOM 15602 C C . LYS A 1 37 ? 31.561 19.682 34.058 1.00 0.00 37 LYS A C 14
ATOM 15603 O O . LYS A 1 37 ? 32.504 18.901 33.941 1.00 0.00 37 LYS A O 14
ATOM 15622 N N . LEU A 1 38 ? 31.101 20.434 33.055 1.00 0.00 38 LEU A N 14
ATOM 15623 C CA . LEU A 1 38 ? 31.664 20.469 31.697 1.00 0.00 38 LEU A CA 14
ATOM 15624 C C . LEU A 1 38 ? 32.751 21.551 31.531 1.00 0.00 38 LEU A C 14
ATOM 15625 O O . LEU A 1 38 ? 33.361 21.663 30.466 1.00 0.00 38 LEU A O 14
ATOM 15641 N N . ASN A 1 39 ? 33.016 22.327 32.586 1.00 0.00 39 ASN A N 14
ATOM 15642 C CA . ASN A 1 39 ? 33.856 23.527 32.637 1.00 0.00 39 ASN A CA 14
ATOM 15643 C C . ASN A 1 39 ? 33.555 24.550 31.518 1.00 0.00 39 ASN A C 14
ATOM 15644 O O . ASN A 1 39 ? 34.447 25.054 30.836 1.00 0.00 39 ASN A O 14
ATOM 15655 N N . LEU A 1 40 ? 32.273 24.887 31.371 1.00 0.00 40 LEU A N 14
ATOM 15656 C CA . LEU A 1 40 ? 31.752 25.967 30.526 1.00 0.00 40 LEU A CA 14
ATOM 15657 C C . LEU A 1 40 ? 31.245 27.126 31.404 1.00 0.00 40 LEU A C 14
ATOM 15658 O O . LEU A 1 40 ? 31.126 26.990 32.625 1.00 0.00 40 LEU A O 14
ATOM 15674 N N . GLU A 1 41 ? 30.891 28.259 30.797 1.00 0.00 41 GLU A N 14
ATOM 15675 C CA . GLU A 1 41 ? 30.021 29.265 31.385 1.00 0.00 41 GLU A CA 14
ATOM 15676 C C . GLU A 1 41 ? 28.553 29.040 30.962 1.00 0.00 41 GLU A C 14
ATOM 15677 O O . GLU A 1 41 ? 28.234 28.711 29.808 1.00 0.00 41 GLU A O 14
ATOM 15689 N N . LEU A 1 42 ? 27.626 29.233 31.909 1.00 0.00 42 LEU A N 14
ATOM 15690 C CA . LEU A 1 42 ? 26.207 28.936 31.699 1.00 0.00 42 LEU A CA 14
ATOM 15691 C C . LEU A 1 42 ? 25.544 29.791 30.606 1.00 0.00 42 LEU A C 14
ATOM 15692 O O . LEU A 1 42 ? 24.504 29.405 30.095 1.00 0.00 42 LEU A O 14
ATOM 15708 N N . ASP A 1 43 ? 26.161 30.901 30.186 1.00 0.00 43 ASP A N 14
ATOM 15709 C CA . ASP A 1 43 ? 25.766 31.718 29.027 1.00 0.00 43 ASP A CA 14
ATOM 15710 C C . ASP A 1 43 ? 25.976 30.955 27.705 1.00 0.00 43 ASP A C 14
ATOM 15711 O O . ASP A 1 43 ? 25.080 30.922 26.865 1.00 0.00 43 ASP A O 14
ATOM 15720 N N . ARG A 1 44 ? 27.113 30.253 27.527 1.00 0.00 44 ARG A N 14
ATOM 15721 C CA . ARG A 1 44 ? 27.317 29.352 26.373 1.00 0.00 44 ARG A CA 14
ATOM 15722 C C . ARG A 1 44 ? 26.327 28.199 26.385 1.00 0.00 44 ARG A C 14
ATOM 15723 O O . ARG A 1 44 ? 25.854 27.810 25.316 1.00 0.00 44 ARG A O 14
ATOM 15744 N N . ILE A 1 45 ? 26.012 27.645 27.558 1.00 0.00 45 ILE A N 14
ATOM 15745 C CA . ILE A 1 45 ? 24.985 26.586 27.658 1.00 0.00 45 ILE A CA 14
ATOM 15746 C C . ILE A 1 45 ? 23.580 27.138 27.387 1.00 0.00 45 ILE A C 14
ATOM 15747 O O . ILE A 1 45 ? 22.843 26.533 26.613 1.00 0.00 45 ILE A O 14
ATOM 15763 N N . GLN A 1 46 ? 23.235 28.321 27.895 1.00 0.00 46 GLN A N 14
ATOM 15764 C CA . GLN A 1 46 ? 22.016 29.044 27.524 1.00 0.00 46 GLN A CA 14
ATOM 15765 C C . GLN A 1 46 ? 21.893 29.243 26.006 1.00 0.00 46 GLN A C 14
ATOM 15766 O O . GLN A 1 46 ? 20.890 28.827 25.430 1.00 0.00 46 GLN A O 14
ATOM 15780 N N . ILE A 1 47 ? 22.910 29.793 25.330 1.00 0.00 47 ILE A N 14
ATOM 15781 C CA . ILE A 1 47 ? 22.951 29.874 23.857 1.00 0.00 47 ILE A CA 14
ATOM 15782 C C . ILE A 1 47 ? 22.848 28.482 23.219 1.00 0.00 47 ILE A C 14
ATOM 15783 O O . ILE A 1 47 ? 22.093 28.343 22.259 1.00 0.00 47 ILE A O 14
ATOM 15799 N N . TRP A 1 48 ? 23.524 27.444 23.719 1.00 0.00 48 TRP A N 14
ATOM 15800 C CA . TRP A 1 48 ? 23.377 26.084 23.185 1.00 0.00 48 TRP A CA 14
ATOM 15801 C C . TRP A 1 48 ? 21.919 25.599 23.219 1.00 0.00 48 TRP A C 14
ATOM 15802 O O . TRP A 1 48 ? 21.393 25.218 22.166 1.00 0.00 48 TRP A O 14
ATOM 15823 N N . PHE A 1 49 ? 21.253 25.663 24.379 1.00 0.00 49 PHE A N 14
ATOM 15824 C CA . PHE A 1 49 ? 19.828 25.298 24.496 1.00 0.00 49 PHE A CA 14
ATOM 15825 C C . PHE A 1 49 ? 18.925 26.195 23.634 1.00 0.00 49 PHE A C 14
ATOM 15826 O O . PHE A 1 49 ? 18.097 25.677 22.885 1.00 0.00 49 PHE A O 14
ATOM 15843 N N . GLN A 1 50 ? 19.071 27.524 23.691 1.00 0.00 50 GLN A N 14
ATOM 15844 C CA . GLN A 1 50 ? 18.325 28.459 22.835 1.00 0.00 50 GLN A CA 14
ATOM 15845 C C . GLN A 1 50 ? 18.506 28.147 21.342 1.00 0.00 50 GLN A C 14
ATOM 15846 O O . GLN A 1 50 ? 17.525 28.150 20.608 1.00 0.00 50 GLN A O 14
ATOM 15860 N N . ASN A 1 51 ? 19.704 27.773 20.870 1.00 0.00 51 ASN A N 14
ATOM 15861 C CA . ASN A 1 51 ? 19.868 27.338 19.474 1.00 0.00 51 ASN A CA 14
ATOM 15862 C C . ASN A 1 51 ? 19.034 26.084 19.137 1.00 0.00 51 ASN A C 14
ATOM 15863 O O . ASN A 1 51 ? 18.366 26.077 18.104 1.00 0.00 51 ASN A O 14
ATOM 15874 N N . ARG A 1 52 ? 18.997 25.067 20.015 1.00 0.00 52 ARG A N 14
ATOM 15875 C CA . ARG A 1 52 ? 18.083 23.917 19.869 1.00 0.00 52 ARG A CA 14
ATOM 15876 C C . ARG A 1 52 ? 16.630 24.355 19.827 1.00 0.00 52 ARG A C 14
ATOM 15877 O O . ARG A 1 52 ? 15.911 24.064 18.877 1.00 0.00 52 ARG A O 14
ATOM 15898 N N . ARG A 1 53 ? 16.181 25.028 20.886 1.00 0.00 53 ARG A N 14
ATOM 15899 C CA . ARG A 1 53 ? 14.779 25.391 21.083 1.00 0.00 53 ARG A CA 14
ATOM 15900 C C . ARG A 1 53 ? 14.282 26.359 19.992 1.00 0.00 53 ARG A C 14
ATOM 15901 O O . ARG A 1 53 ? 13.127 26.246 19.587 1.00 0.00 53 ARG A O 14
ATOM 15922 N N . ALA A 1 54 ? 15.153 27.208 19.432 1.00 0.00 54 ALA A N 14
ATOM 15923 C CA . ALA A 1 54 ? 14.892 27.955 18.198 1.00 0.00 54 ALA A CA 14
ATOM 15924 C C . ALA A 1 54 ? 14.662 27.021 16.995 1.00 0.00 54 ALA A C 14
ATOM 15925 O O . ALA A 1 54 ? 13.583 27.060 16.403 1.00 0.00 54 ALA A O 14
ATOM 15932 N N . LYS A 1 55 ? 15.632 26.145 16.659 1.00 0.00 55 LYS A N 14
ATOM 15933 C CA . LYS A 1 55 ? 15.520 25.184 15.541 1.00 0.00 55 LYS A CA 14
ATOM 15934 C C . LYS A 1 55 ? 14.231 24.369 15.636 1.00 0.00 55 LYS A C 14
ATOM 15935 O O . LYS A 1 55 ? 13.455 24.339 14.685 1.00 0.00 55 LYS A O 14
ATOM 15954 N N . LEU A 1 56 ? 13.961 23.783 16.801 1.00 0.00 56 LEU A N 14
ATOM 15955 C CA . LEU A 1 56 ? 12.787 22.959 17.117 1.00 0.00 56 LEU A CA 14
ATOM 15956 C C . LEU A 1 56 ? 11.425 23.669 16.919 1.00 0.00 56 LEU A C 14
ATOM 15957 O O . LEU A 1 56 ? 10.395 23.002 16.933 1.00 0.00 56 LEU A O 14
ATOM 15973 N N . LYS A 1 57 ? 11.394 24.992 16.690 1.00 0.00 57 LYS A N 14
ATOM 15974 C CA . LYS A 1 57 ? 10.180 25.735 16.299 1.00 0.00 57 LYS A CA 14
ATOM 15975 C C . LYS A 1 57 ? 10.307 26.563 15.013 1.00 0.00 57 LYS A C 14
ATOM 15976 O O . LYS A 1 57 ? 9.398 27.339 14.709 1.00 0.00 57 LYS A O 14
ATOM 15995 N N . ARG A 1 58 ? 11.422 26.442 14.280 1.00 0.00 58 ARG A N 14
ATOM 15996 C CA . ARG A 1 58 ? 11.598 26.858 12.874 1.00 0.00 58 ARG A CA 14
ATOM 15997 C C . ARG A 1 58 ? 10.911 25.840 11.943 1.00 0.00 58 ARG A C 14
ATOM 15998 O O . ARG A 1 58 ? 10.183 24.974 12.423 1.00 0.00 58 ARG A O 14
ATOM 16019 N N . SER A 1 59 ? 11.163 25.948 10.635 1.00 0.00 59 SER A N 14
ATOM 16020 C CA . SER A 1 59 ? 11.097 24.899 9.605 1.00 0.00 59 SER A CA 14
ATOM 16021 C C . SER A 1 59 ? 10.209 23.702 9.969 1.00 0.00 59 SER A C 14
ATOM 16022 O O . SER A 1 59 ? 10.706 22.677 10.434 1.00 0.00 59 SER A O 14
ATOM 16030 N N . HIS A 1 60 ? 8.889 23.850 9.817 1.00 0.00 60 HIS A N 14
ATOM 16031 C CA . HIS A 1 60 ? 7.866 22.998 10.443 1.00 0.00 60 HIS A CA 14
ATOM 16032 C C . HIS A 1 60 ? 7.766 21.570 9.853 1.00 0.00 60 HIS A C 14
ATOM 16033 O O . HIS A 1 60 ? 6.734 21.172 9.312 1.00 0.00 60 HIS A O 14
ATOM 16047 N N . ARG A 1 61 ? 8.846 20.794 9.958 1.00 0.00 61 ARG A N 14
ATOM 16048 C CA . ARG A 1 61 ? 9.041 19.418 9.490 1.00 0.00 61 ARG A CA 14
ATOM 16049 C C . ARG A 1 61 ? 10.060 18.728 10.407 1.00 0.00 61 ARG A C 14
ATOM 16050 O O . ARG A 1 61 ? 11.251 18.682 10.108 1.00 0.00 61 ARG A O 14
ATOM 16071 N N . GLU A 1 62 ? 9.590 18.270 11.562 1.00 0.00 62 GLU A N 14
ATOM 16072 C CA . GLU A 1 62 ? 10.324 17.456 12.543 1.00 0.00 62 GLU A CA 14
ATOM 16073 C C . GLU A 1 62 ? 9.296 16.799 13.491 1.00 0.00 62 GLU A C 14
ATOM 16074 O O . GLU A 1 62 ? 8.206 17.352 13.676 1.00 0.00 62 GLU A O 14
ATOM 16086 N N . SER A 1 63 ? 9.593 15.638 14.086 1.00 0.00 63 SER A N 14
ATOM 16087 C CA . SER A 1 63 ? 8.662 14.922 14.983 1.00 0.00 63 SER A CA 14
ATOM 16088 C C . SER A 1 63 ? 8.435 15.663 16.313 1.00 0.00 63 SER A C 14
ATOM 16089 O O . SER A 1 63 ? 9.149 15.420 17.286 1.00 0.00 63 SER A O 14
ATOM 16097 N N . GLN A 1 64 ? 7.446 16.568 16.354 1.00 0.00 64 GLN A N 14
ATOM 16098 C CA . GLN A 1 64 ? 7.125 17.436 17.500 1.00 0.00 64 GLN A CA 14
ATOM 16099 C C . GLN A 1 64 ? 6.892 16.665 18.811 1.00 0.00 64 GLN A C 14
ATOM 16100 O O . GLN A 1 64 ? 7.690 16.813 19.735 1.00 0.00 64 GLN A O 14
ATOM 16114 N N . PHE A 1 65 ? 5.827 15.862 18.901 1.00 0.00 65 PHE A N 14
ATOM 16115 C CA . PHE A 1 65 ? 5.474 15.057 20.079 1.00 0.00 65 PHE A CA 14
ATOM 16116 C C . PHE A 1 65 ? 4.831 13.721 19.668 1.00 0.00 65 PHE A C 14
ATOM 16117 O O . PHE A 1 65 ? 3.695 13.708 19.185 1.00 0.00 65 PHE A O 14
ATOM 16134 N N . LEU A 1 66 ? 5.540 12.604 19.872 1.00 0.00 66 LEU A N 14
ATOM 16135 C CA . LEU A 1 66 ? 5.077 11.230 19.609 1.00 0.00 66 LEU A CA 14
ATOM 16136 C C . LEU A 1 66 ? 4.480 11.065 18.192 1.00 0.00 66 LEU A C 14
ATOM 16137 O O . LEU A 1 66 ? 3.302 10.730 18.027 1.00 0.00 66 LEU A O 14
ATOM 16153 N N . MET A 1 67 ? 5.296 11.346 17.168 1.00 0.00 67 MET A N 14
ATOM 16154 C CA . MET A 1 67 ? 4.921 11.381 15.741 1.00 0.00 67 MET A CA 14
ATOM 16155 C C . MET A 1 67 ? 5.943 10.626 14.897 1.00 0.00 67 MET A C 14
ATOM 16156 O O . MET A 1 67 ? 5.642 9.455 14.564 1.00 0.00 67 MET A O 14
ATOM 16171 N N . GLY A 1 1 ? 34.079 38.341 19.754 1.00 0.00 1 GLY A N 15
ATOM 16172 C CA . GLY A 1 1 ? 33.501 38.827 21.017 1.00 0.00 1 GLY A CA 15
ATOM 16173 C C . GLY A 1 1 ? 32.462 37.832 21.471 1.00 0.00 1 GLY A C 15
ATOM 16174 O O . GLY A 1 1 ? 32.775 36.645 21.490 1.00 0.00 1 GLY A O 15
ATOM 16180 N N . ARG A 1 2 ? 31.246 38.316 21.766 1.00 0.00 2 ARG A N 15
ATOM 16181 C CA . ARG A 1 2 ? 30.001 37.591 22.097 1.00 0.00 2 ARG A CA 15
ATOM 16182 C C . ARG A 1 2 ? 30.127 36.062 22.116 1.00 0.00 2 ARG A C 15
ATOM 16183 O O . ARG A 1 2 ? 30.349 35.511 23.189 1.00 0.00 2 ARG A O 15
ATOM 16204 N N . ARG A 1 3 ? 29.864 35.392 20.987 1.00 0.00 3 ARG A N 15
ATOM 16205 C CA . ARG A 1 3 ? 29.678 33.939 20.822 1.00 0.00 3 ARG A CA 15
ATOM 16206 C C . ARG A 1 3 ? 29.836 33.547 19.335 1.00 0.00 3 ARG A C 15
ATOM 16207 O O . ARG A 1 3 ? 28.830 33.411 18.633 1.00 0.00 3 ARG A O 15
ATOM 16228 N N . PRO A 1 4 ? 31.061 33.327 18.824 1.00 0.00 4 PRO A N 15
ATOM 16229 C CA . PRO A 1 4 ? 31.291 32.932 17.428 1.00 0.00 4 PRO A CA 15
ATOM 16230 C C . PRO A 1 4 ? 30.874 31.465 17.184 1.00 0.00 4 PRO A C 15
ATOM 16231 O O . PRO A 1 4 ? 31.688 30.551 17.278 1.00 0.00 4 PRO A O 15
ATOM 16242 N N . ARG A 1 5 ? 29.571 31.221 16.957 1.00 0.00 5 ARG A N 15
ATOM 16243 C CA . ARG A 1 5 ? 28.850 29.916 16.850 1.00 0.00 5 ARG A CA 15
ATOM 16244 C C . ARG A 1 5 ? 28.958 28.963 18.053 1.00 0.00 5 ARG A C 15
ATOM 16245 O O . ARG A 1 5 ? 28.260 27.967 18.174 1.00 0.00 5 ARG A O 15
ATOM 16266 N N . THR A 1 6 ? 29.792 29.342 19.000 1.00 0.00 6 THR A N 15
ATOM 16267 C CA . THR A 1 6 ? 30.418 28.570 20.087 1.00 0.00 6 THR A CA 15
ATOM 16268 C C . THR A 1 6 ? 30.714 27.116 19.706 1.00 0.00 6 THR A C 15
ATOM 16269 O O . THR A 1 6 ? 31.825 26.835 19.266 1.00 0.00 6 THR A O 15
ATOM 16280 N N . ALA A 1 7 ? 29.730 26.220 19.835 1.00 0.00 7 ALA A N 15
ATOM 16281 C CA . ALA A 1 7 ? 29.822 24.759 19.760 1.00 0.00 7 ALA A CA 15
ATOM 16282 C C . ALA A 1 7 ? 30.951 24.119 20.607 1.00 0.00 7 ALA A C 15
ATOM 16283 O O . ALA A 1 7 ? 31.783 24.788 21.224 1.00 0.00 7 ALA A O 15
ATOM 16290 N N . PHE A 1 8 ? 30.931 22.788 20.696 1.00 0.00 8 PHE A N 15
ATOM 16291 C CA . PHE A 1 8 ? 31.832 21.957 21.478 1.00 0.00 8 PHE A CA 15
ATOM 16292 C C . PHE A 1 8 ? 32.257 20.718 20.665 1.00 0.00 8 PHE A C 15
ATOM 16293 O O . PHE A 1 8 ? 31.857 20.553 19.510 1.00 0.00 8 PHE A O 15
ATOM 16310 N N . THR A 1 9 ? 32.999 19.806 21.292 1.00 0.00 9 THR A N 15
ATOM 16311 C CA . THR A 1 9 ? 33.114 18.411 20.828 1.00 0.00 9 THR A CA 15
ATOM 16312 C C . THR A 1 9 ? 31.772 17.680 20.969 1.00 0.00 9 THR A C 15
ATOM 16313 O O . THR A 1 9 ? 31.027 17.954 21.916 1.00 0.00 9 THR A O 15
ATOM 16324 N N . GLN A 1 10 ? 31.467 16.710 20.094 1.00 0.00 10 GLN A N 15
ATOM 16325 C CA . GLN A 1 10 ? 30.227 15.930 20.196 1.00 0.00 10 GLN A CA 15
ATOM 16326 C C . GLN A 1 10 ? 30.100 15.218 21.552 1.00 0.00 10 GLN A C 15
ATOM 16327 O O . GLN A 1 10 ? 28.998 15.121 22.072 1.00 0.00 10 GLN A O 15
ATOM 16341 N N . ASN A 1 11 ? 31.199 14.803 22.193 1.00 0.00 11 ASN A N 15
ATOM 16342 C CA . ASN A 1 11 ? 31.125 14.175 23.521 1.00 0.00 11 ASN A CA 15
ATOM 16343 C C . ASN A 1 11 ? 30.622 15.112 24.645 1.00 0.00 11 ASN A C 15
ATOM 16344 O O . ASN A 1 11 ? 30.274 14.629 25.717 1.00 0.00 11 ASN A O 15
ATOM 16355 N N . GLN A 1 12 ? 30.581 16.427 24.405 1.00 0.00 12 GLN A N 15
ATOM 16356 C CA . GLN A 1 12 ? 29.923 17.441 25.240 1.00 0.00 12 GLN A CA 15
ATOM 16357 C C . GLN A 1 12 ? 28.467 17.648 24.798 1.00 0.00 12 GLN A C 15
ATOM 16358 O O . GLN A 1 12 ? 27.571 17.729 25.639 1.00 0.00 12 GLN A O 15
ATOM 16372 N N . ILE A 1 13 ? 28.245 17.726 23.479 1.00 0.00 13 ILE A N 15
ATOM 16373 C CA . ILE A 1 13 ? 26.924 17.848 22.854 1.00 0.00 13 ILE A CA 15
ATOM 16374 C C . ILE A 1 13 ? 26.010 16.713 23.301 1.00 0.00 13 ILE A C 15
ATOM 16375 O O . ILE A 1 13 ? 24.946 17.006 23.813 1.00 0.00 13 ILE A O 15
ATOM 16391 N N . GLU A 1 14 ? 26.403 15.446 23.169 1.00 0.00 14 GLU A N 15
ATOM 16392 C CA . GLU A 1 14 ? 25.557 14.310 23.549 1.00 0.00 14 GLU A CA 15
ATOM 16393 C C . GLU A 1 14 ? 25.118 14.319 25.023 1.00 0.00 14 GLU A C 15
ATOM 16394 O O . GLU A 1 14 ? 24.009 13.874 25.307 1.00 0.00 14 GLU A O 15
ATOM 16406 N N . VAL A 1 15 ? 25.926 14.836 25.963 1.00 0.00 15 VAL A N 15
ATOM 16407 C CA . VAL A 1 15 ? 25.478 14.990 27.363 1.00 0.00 15 VAL A CA 15
ATOM 16408 C C . VAL A 1 15 ? 24.414 16.086 27.466 1.00 0.00 15 VAL A C 15
ATOM 16409 O O . VAL A 1 15 ? 23.385 15.895 28.116 1.00 0.00 15 VAL A O 15
ATOM 16422 N N . LEU A 1 16 ? 24.649 17.224 26.812 1.00 0.00 16 LEU A N 15
ATOM 16423 C CA . LEU A 1 16 ? 23.736 18.365 26.769 1.00 0.00 16 LEU A CA 15
ATOM 16424 C C . LEU A 1 16 ? 22.410 18.021 26.049 1.00 0.00 16 LEU A C 15
ATOM 16425 O O . LEU A 1 16 ? 21.341 18.241 26.618 1.00 0.00 16 LEU A O 15
ATOM 16441 N N . GLU A 1 17 ? 22.449 17.397 24.866 1.00 0.00 17 GLU A N 15
ATOM 16442 C CA . GLU A 1 17 ? 21.294 16.831 24.148 1.00 0.00 17 GLU A CA 15
ATOM 16443 C C . GLU A 1 17 ? 20.529 15.822 25.014 1.00 0.00 17 GLU A C 15
ATOM 16444 O O . GLU A 1 17 ? 19.305 15.886 25.103 1.00 0.00 17 GLU A O 15
ATOM 16456 N N . ASN A 1 18 ? 21.229 14.913 25.703 1.00 0.00 18 ASN A N 15
ATOM 16457 C CA . ASN A 1 18 ? 20.593 13.965 26.624 1.00 0.00 18 ASN A CA 15
ATOM 16458 C C . ASN A 1 18 ? 19.867 14.645 27.807 1.00 0.00 18 ASN A C 15
ATOM 16459 O O . ASN A 1 18 ? 18.879 14.095 28.289 1.00 0.00 18 ASN A O 15
ATOM 16470 N N . VAL A 1 19 ? 20.273 15.847 28.244 1.00 0.00 19 VAL A N 15
ATOM 16471 C CA . VAL A 1 19 ? 19.463 16.670 29.166 1.00 0.00 19 VAL A CA 15
ATOM 16472 C C . VAL A 1 19 ? 18.300 17.353 28.440 1.00 0.00 19 VAL A C 15
ATOM 16473 O O . VAL A 1 19 ? 17.167 17.259 28.909 1.00 0.00 19 VAL A O 15
ATOM 16486 N N . PHE A 1 20 ? 18.527 17.997 27.291 1.00 0.00 20 PHE A N 15
ATOM 16487 C CA . PHE A 1 20 ? 17.470 18.630 26.482 1.00 0.00 20 PHE A CA 15
ATOM 16488 C C . PHE A 1 20 ? 16.329 17.656 26.109 1.00 0.00 20 PHE A C 15
ATOM 16489 O O . PHE A 1 20 ? 15.164 18.055 26.092 1.00 0.00 20 PHE A O 15
ATOM 16506 N N . ARG A 1 21 ? 16.644 16.367 25.914 1.00 0.00 21 ARG A N 15
ATOM 16507 C CA . ARG A 1 21 ? 15.728 15.225 25.723 1.00 0.00 21 ARG A CA 15
ATOM 16508 C C . ARG A 1 21 ? 14.714 15.006 26.861 1.00 0.00 21 ARG A C 15
ATOM 16509 O O . ARG A 1 21 ? 13.654 14.451 26.594 1.00 0.00 21 ARG A O 15
ATOM 16530 N N . VAL A 1 22 ? 15.000 15.435 28.096 1.00 0.00 22 VAL A N 15
ATOM 16531 C CA . VAL A 1 22 ? 14.135 15.261 29.277 1.00 0.00 22 VAL A CA 15
ATOM 16532 C C . VAL A 1 22 ? 13.703 16.572 29.939 1.00 0.00 22 VAL A C 15
ATOM 16533 O O . VAL A 1 22 ? 12.611 16.665 30.488 1.00 0.00 22 VAL A O 15
ATOM 16546 N N . ASN A 1 23 ? 14.540 17.602 29.873 1.00 0.00 23 ASN A N 15
ATOM 16547 C CA . ASN A 1 23 ? 14.299 18.953 30.377 1.00 0.00 23 ASN A CA 15
ATOM 16548 C C . ASN A 1 23 ? 14.667 19.977 29.291 1.00 0.00 23 ASN A C 15
ATOM 16549 O O . ASN A 1 23 ? 15.710 20.627 29.349 1.00 0.00 23 ASN A O 15
ATOM 16560 N N . CYS A 1 24 ? 13.794 20.122 28.289 1.00 0.00 24 CYS A N 15
ATOM 16561 C CA . CYS A 1 24 ? 13.997 21.006 27.135 1.00 0.00 24 CYS A CA 15
ATOM 16562 C C . CYS A 1 24 ? 14.174 22.495 27.505 1.00 0.00 24 CYS A C 15
ATOM 16563 O O . CYS A 1 24 ? 14.886 23.225 26.814 1.00 0.00 24 CYS A O 15
ATOM 16571 N N . TYR A 1 25 ? 13.603 22.911 28.639 1.00 0.00 25 TYR A N 15
ATOM 16572 C CA . TYR A 1 25 ? 14.002 24.072 29.436 1.00 0.00 25 TYR A CA 15
ATOM 16573 C C . TYR A 1 25 ? 14.178 23.622 30.899 1.00 0.00 25 TYR A C 15
ATOM 16574 O O . TYR A 1 25 ? 13.172 23.305 31.541 1.00 0.00 25 TYR A O 15
ATOM 16592 N N . PRO A 1 26 ? 15.420 23.510 31.410 1.00 0.00 26 PRO A N 15
ATOM 16593 C CA . PRO A 1 26 ? 15.717 23.114 32.789 1.00 0.00 26 PRO A CA 15
ATOM 16594 C C . PRO A 1 26 ? 15.604 24.295 33.780 1.00 0.00 26 PRO A C 15
ATOM 16595 O O . PRO A 1 26 ? 15.148 25.382 33.422 1.00 0.00 26 PRO A O 15
ATOM 16606 N N . GLY A 1 27 ? 16.006 24.085 35.038 1.00 0.00 27 GLY A N 15
ATOM 16607 C CA . GLY A 1 27 ? 16.219 25.150 36.030 1.00 0.00 27 GLY A CA 15
ATOM 16608 C C . GLY A 1 27 ? 17.644 25.721 36.001 1.00 0.00 27 GLY A C 15
ATOM 16609 O O . GLY A 1 27 ? 18.555 25.101 35.449 1.00 0.00 27 GLY A O 15
ATOM 16613 N N . ILE A 1 28 ? 17.862 26.884 36.628 1.00 0.00 28 ILE A N 15
ATOM 16614 C CA . ILE A 1 28 ? 19.168 27.568 36.595 1.00 0.00 28 ILE A CA 15
ATOM 16615 C C . ILE A 1 28 ? 20.255 26.741 37.282 1.00 0.00 28 ILE A C 15
ATOM 16616 O O . ILE A 1 28 ? 21.363 26.667 36.779 1.00 0.00 28 ILE A O 15
ATOM 16632 N N . ASP A 1 29 ? 19.941 26.060 38.385 1.00 0.00 29 ASP A N 15
ATOM 16633 C CA . ASP A 1 29 ? 20.877 25.181 39.097 1.00 0.00 29 ASP A CA 15
ATOM 16634 C C . ASP A 1 29 ? 21.370 24.016 38.239 1.00 0.00 29 ASP A C 15
ATOM 16635 O O . ASP A 1 29 ? 22.474 23.536 38.470 1.00 0.00 29 ASP A O 15
ATOM 16644 N N . ILE A 1 30 ? 20.570 23.568 37.268 1.00 0.00 30 ILE A N 15
ATOM 16645 C CA . ILE A 1 30 ? 20.911 22.522 36.300 1.00 0.00 30 ILE A CA 15
ATOM 16646 C C . ILE A 1 30 ? 21.788 23.096 35.178 1.00 0.00 30 ILE A C 15
ATOM 16647 O O . ILE A 1 30 ? 22.725 22.431 34.747 1.00 0.00 30 ILE A O 15
ATOM 16663 N N . LEU A 1 31 ? 21.526 24.334 34.730 1.00 0.00 31 LEU A N 15
ATOM 16664 C CA . LEU A 1 31 ? 22.449 25.065 33.851 1.00 0.00 31 LEU A CA 15
ATOM 16665 C C . LEU A 1 31 ? 23.802 25.295 34.538 1.00 0.00 31 LEU A C 15
ATOM 16666 O O . LEU A 1 31 ? 24.823 24.958 33.952 1.00 0.00 31 LEU A O 15
ATOM 16682 N N . GLU A 1 32 ? 23.812 25.810 35.769 1.00 0.00 32 GLU A N 15
ATOM 16683 C CA . GLU A 1 32 ? 24.997 25.939 36.624 1.00 0.00 32 GLU A CA 15
ATOM 16684 C C . GLU A 1 32 ? 25.724 24.611 36.860 1.00 0.00 32 GLU A C 15
ATOM 16685 O O . GLU A 1 32 ? 26.944 24.559 36.734 1.00 0.00 32 GLU A O 15
ATOM 16697 N N . ASP A 1 33 ? 25.011 23.533 37.190 1.00 0.00 33 ASP A N 15
ATOM 16698 C CA . ASP A 1 33 ? 25.637 22.219 37.396 1.00 0.00 33 ASP A CA 15
ATOM 16699 C C . ASP A 1 33 ? 26.270 21.632 36.121 1.00 0.00 33 ASP A C 15
ATOM 16700 O O . ASP A 1 33 ? 27.360 21.059 36.183 1.00 0.00 33 ASP A O 15
ATOM 16709 N N . LEU A 1 34 ? 25.634 21.809 34.955 1.00 0.00 34 LEU A N 15
ATOM 16710 C CA . LEU A 1 34 ? 26.231 21.471 33.661 1.00 0.00 34 LEU A CA 15
ATOM 16711 C C . LEU A 1 34 ? 27.434 22.367 33.352 1.00 0.00 34 LEU A C 15
ATOM 16712 O O . LEU A 1 34 ? 28.488 21.866 32.963 1.00 0.00 34 LEU A O 15
ATOM 16728 N N . ALA A 1 35 ? 27.289 23.678 33.541 1.00 0.00 35 ALA A N 15
ATOM 16729 C CA . ALA A 1 35 ? 28.332 24.670 33.316 1.00 0.00 35 ALA A CA 15
ATOM 16730 C C . ALA A 1 35 ? 29.602 24.362 34.125 1.00 0.00 35 ALA A C 15
ATOM 16731 O O . ALA A 1 35 ? 30.701 24.316 33.564 1.00 0.00 35 ALA A O 15
ATOM 16738 N N . GLN A 1 36 ? 29.424 24.070 35.419 1.00 0.00 36 GLN A N 15
ATOM 16739 C CA . GLN A 1 36 ? 30.445 23.497 36.299 1.00 0.00 36 GLN A CA 15
ATOM 16740 C C . GLN A 1 36 ? 31.066 22.223 35.692 1.00 0.00 36 GLN A C 15
ATOM 16741 O O . GLN A 1 36 ? 32.235 22.216 35.308 1.00 0.00 36 GLN A O 15
ATOM 16755 N N . LYS A 1 37 ? 30.305 21.122 35.607 1.00 0.00 37 LYS A N 15
ATOM 16756 C CA . LYS A 1 37 ? 30.837 19.777 35.318 1.00 0.00 37 LYS A CA 15
ATOM 16757 C C . LYS A 1 37 ? 31.415 19.606 33.910 1.00 0.00 37 LYS A C 15
ATOM 16758 O O . LYS A 1 37 ? 32.211 18.686 33.702 1.00 0.00 37 LYS A O 15
ATOM 16777 N N . LEU A 1 38 ? 31.068 20.482 32.968 1.00 0.00 38 LEU A N 15
ATOM 16778 C CA . LEU A 1 38 ? 31.577 20.493 31.591 1.00 0.00 38 LEU A CA 15
ATOM 16779 C C . LEU A 1 38 ? 32.656 21.570 31.343 1.00 0.00 38 LEU A C 15
ATOM 16780 O O . LEU A 1 38 ? 33.197 21.635 30.237 1.00 0.00 38 LEU A O 15
ATOM 16796 N N . ASN A 1 39 ? 32.976 22.404 32.344 1.00 0.00 39 ASN A N 15
ATOM 16797 C CA . ASN A 1 39 ? 33.805 23.617 32.260 1.00 0.00 39 ASN A CA 15
ATOM 16798 C C . ASN A 1 39 ? 33.426 24.506 31.048 1.00 0.00 39 ASN A C 15
ATOM 16799 O O . ASN A 1 39 ? 34.222 24.762 30.138 1.00 0.00 39 ASN A O 15
ATOM 16810 N N . LEU A 1 40 ? 32.184 24.994 31.050 1.00 0.00 40 LEU A N 15
ATOM 16811 C CA . LEU A 1 40 ? 31.587 25.872 30.037 1.00 0.00 40 LEU A CA 15
ATOM 16812 C C . LEU A 1 40 ? 30.647 26.852 30.722 1.00 0.00 40 LEU A C 15
ATOM 16813 O O . LEU A 1 40 ? 29.637 26.428 31.265 1.00 0.00 40 LEU A O 15
ATOM 16829 N N . GLU A 1 41 ? 30.938 28.145 30.714 1.00 0.00 41 GLU A N 15
ATOM 16830 C CA . GLU A 1 41 ? 30.125 29.094 31.471 1.00 0.00 41 GLU A CA 15
ATOM 16831 C C . GLU A 1 41 ? 28.646 29.122 31.024 1.00 0.00 41 GLU A C 15
ATOM 16832 O O . GLU A 1 41 ? 28.309 28.886 29.855 1.00 0.00 41 GLU A O 15
ATOM 16844 N N . LEU A 1 42 ? 27.758 29.446 31.975 1.00 0.00 42 LEU A N 15
ATOM 16845 C CA . LEU A 1 42 ? 26.303 29.363 31.819 1.00 0.00 42 LEU A CA 15
ATOM 16846 C C . LEU A 1 42 ? 25.776 30.099 30.582 1.00 0.00 42 LEU A C 15
ATOM 16847 O O . LEU A 1 42 ? 24.850 29.611 29.956 1.00 0.00 42 LEU A O 15
ATOM 16863 N N . ASP A 1 43 ? 26.389 31.213 30.176 1.00 0.00 43 ASP A N 15
ATOM 16864 C CA . ASP A 1 43 ? 26.112 31.940 28.926 1.00 0.00 43 ASP A CA 15
ATOM 16865 C C . ASP A 1 43 ? 26.255 31.035 27.686 1.00 0.00 43 ASP A C 15
ATOM 16866 O O . ASP A 1 43 ? 25.335 30.941 26.875 1.00 0.00 43 ASP A O 15
ATOM 16875 N N . ARG A 1 44 ? 27.356 30.277 27.558 1.00 0.00 44 ARG A N 15
ATOM 16876 C CA . ARG A 1 44 ? 27.526 29.314 26.456 1.00 0.00 44 ARG A CA 15
ATOM 16877 C C . ARG A 1 44 ? 26.476 28.212 26.504 1.00 0.00 44 ARG A C 15
ATOM 16878 O O . ARG A 1 44 ? 25.941 27.868 25.452 1.00 0.00 44 ARG A O 15
ATOM 16899 N N . ILE A 1 45 ? 26.202 27.639 27.679 1.00 0.00 45 ILE A N 15
ATOM 16900 C CA . ILE A 1 45 ? 25.175 26.585 27.807 1.00 0.00 45 ILE A CA 15
ATOM 16901 C C . ILE A 1 45 ? 23.764 27.134 27.551 1.00 0.00 45 ILE A C 15
ATOM 16902 O O . ILE A 1 45 ? 22.979 26.473 26.879 1.00 0.00 45 ILE A O 15
ATOM 16918 N N . GLN A 1 46 ? 23.467 28.371 27.942 1.00 0.00 46 GLN A N 15
ATOM 16919 C CA . GLN A 1 46 ? 22.260 29.106 27.569 1.00 0.00 46 GLN A CA 15
ATOM 16920 C C . GLN A 1 46 ? 22.130 29.233 26.046 1.00 0.00 46 GLN A C 15
ATOM 16921 O O . GLN A 1 46 ? 21.158 28.733 25.482 1.00 0.00 46 GLN A O 15
ATOM 16935 N N . ILE A 1 47 ? 23.110 29.820 25.349 1.00 0.00 47 ILE A N 15
ATOM 16936 C CA . ILE A 1 47 ? 23.107 29.914 23.876 1.00 0.00 47 ILE A CA 15
ATOM 16937 C C . ILE A 1 47 ? 23.078 28.525 23.220 1.00 0.00 47 ILE A C 15
ATOM 16938 O O . ILE A 1 47 ? 22.444 28.361 22.176 1.00 0.00 47 ILE A O 15
ATOM 16954 N N . TRP A 1 48 ? 23.677 27.495 23.815 1.00 0.00 48 TRP A N 15
ATOM 16955 C CA . TRP A 1 48 ? 23.522 26.120 23.342 1.00 0.00 48 TRP A CA 15
ATOM 16956 C C . TRP A 1 48 ? 22.062 25.631 23.440 1.00 0.00 48 TRP A C 15
ATOM 16957 O O . TRP A 1 48 ? 21.481 25.267 22.417 1.00 0.00 48 TRP A O 15
ATOM 16978 N N . PHE A 1 49 ? 21.440 25.675 24.628 1.00 0.00 49 PHE A N 15
ATOM 16979 C CA . PHE A 1 49 ? 20.031 25.270 24.827 1.00 0.00 49 PHE A CA 15
ATOM 16980 C C . PHE A 1 49 ? 19.069 26.088 23.952 1.00 0.00 49 PHE A C 15
ATOM 16981 O O . PHE A 1 49 ? 18.176 25.531 23.309 1.00 0.00 49 PHE A O 15
ATOM 16998 N N . GLN A 1 50 ? 19.278 27.403 23.849 1.00 0.00 50 GLN A N 15
ATOM 16999 C CA . GLN A 1 50 ? 18.574 28.301 22.930 1.00 0.00 50 GLN A CA 15
ATOM 17000 C C . GLN A 1 50 ? 18.668 27.795 21.485 1.00 0.00 50 GLN A C 15
ATOM 17001 O O . GLN A 1 50 ? 17.645 27.513 20.865 1.00 0.00 50 GLN A O 15
ATOM 17015 N N . ASN A 1 51 ? 19.873 27.562 20.950 1.00 0.00 51 ASN A N 15
ATOM 17016 C CA . ASN A 1 51 ? 20.049 27.003 19.602 1.00 0.00 51 ASN A CA 15
ATOM 17017 C C . ASN A 1 51 ? 19.729 25.492 19.479 1.00 0.00 51 ASN A C 15
ATOM 17018 O O . ASN A 1 51 ? 19.995 24.864 18.449 1.00 0.00 51 ASN A O 15
ATOM 17029 N N . ARG A 1 52 ? 19.124 24.886 20.505 1.00 0.00 52 ARG A N 15
ATOM 17030 C CA . ARG A 1 52 ? 18.371 23.622 20.457 1.00 0.00 52 ARG A CA 15
ATOM 17031 C C . ARG A 1 52 ? 16.876 23.905 20.352 1.00 0.00 52 ARG A C 15
ATOM 17032 O O . ARG A 1 52 ? 16.253 23.580 19.344 1.00 0.00 52 ARG A O 15
ATOM 17053 N N . ARG A 1 53 ? 16.302 24.584 21.342 1.00 0.00 53 ARG A N 15
ATOM 17054 C CA . ARG A 1 53 ? 14.872 24.918 21.416 1.00 0.00 53 ARG A CA 15
ATOM 17055 C C . ARG A 1 53 ? 14.392 25.744 20.213 1.00 0.00 53 ARG A C 15
ATOM 17056 O O . ARG A 1 53 ? 13.395 25.374 19.589 1.00 0.00 53 ARG A O 15
ATOM 17077 N N . ALA A 1 54 ? 15.141 26.773 19.807 1.00 0.00 54 ALA A N 15
ATOM 17078 C CA . ALA A 1 54 ? 14.843 27.563 18.610 1.00 0.00 54 ALA A CA 15
ATOM 17079 C C . ALA A 1 54 ? 15.073 26.772 17.306 1.00 0.00 54 ALA A C 15
ATOM 17080 O O . ALA A 1 54 ? 14.399 27.020 16.305 1.00 0.00 54 ALA A O 15
ATOM 17087 N N . LYS A 1 55 ? 15.982 25.780 17.306 1.00 0.00 55 LYS A N 15
ATOM 17088 C CA . LYS A 1 55 ? 16.155 24.873 16.165 1.00 0.00 55 LYS A CA 15
ATOM 17089 C C . LYS A 1 55 ? 14.911 24.011 15.960 1.00 0.00 55 LYS A C 15
ATOM 17090 O O . LYS A 1 55 ? 14.351 24.039 14.870 1.00 0.00 55 LYS A O 15
ATOM 17109 N N . LEU A 1 56 ? 14.418 23.327 16.998 1.00 0.00 56 LEU A N 15
ATOM 17110 C CA . LEU A 1 56 ? 13.203 22.501 16.899 1.00 0.00 56 LEU A CA 15
ATOM 17111 C C . LEU A 1 56 ? 11.951 23.302 16.482 1.00 0.00 56 LEU A C 15
ATOM 17112 O O . LEU A 1 56 ? 11.061 22.743 15.845 1.00 0.00 56 LEU A O 15
ATOM 17128 N N . LYS A 1 57 ? 11.900 24.612 16.777 1.00 0.00 57 LYS A N 15
ATOM 17129 C CA . LYS A 1 57 ? 10.893 25.540 16.231 1.00 0.00 57 LYS A CA 15
ATOM 17130 C C . LYS A 1 57 ? 10.967 25.616 14.698 1.00 0.00 57 LYS A C 15
ATOM 17131 O O . LYS A 1 57 ? 10.003 25.278 14.020 1.00 0.00 57 LYS A O 15
ATOM 17150 N N . ARG A 1 58 ? 12.105 26.061 14.141 1.00 0.00 58 ARG A N 15
ATOM 17151 C CA . ARG A 1 58 ? 12.287 26.301 12.690 1.00 0.00 58 ARG A CA 15
ATOM 17152 C C . ARG A 1 58 ? 12.541 25.036 11.846 1.00 0.00 58 ARG A C 15
ATOM 17153 O O . ARG A 1 58 ? 12.469 25.102 10.622 1.00 0.00 58 ARG A O 15
ATOM 17174 N N . SER A 1 59 ? 12.846 23.903 12.477 1.00 0.00 59 SER A N 15
ATOM 17175 C CA . SER A 1 59 ? 13.046 22.599 11.829 1.00 0.00 59 SER A CA 15
ATOM 17176 C C . SER A 1 59 ? 11.745 22.048 11.214 1.00 0.00 59 SER A C 15
ATOM 17177 O O . SER A 1 59 ? 10.651 22.566 11.456 1.00 0.00 59 SER A O 15
ATOM 17185 N N . HIS A 1 60 ? 11.847 20.982 10.421 1.00 0.00 60 HIS A N 15
ATOM 17186 C CA . HIS A 1 60 ? 10.725 20.346 9.727 1.00 0.00 60 HIS A CA 15
ATOM 17187 C C . HIS A 1 60 ? 10.860 18.818 9.799 1.00 0.00 60 HIS A C 15
ATOM 17188 O O . HIS A 1 60 ? 11.949 18.286 9.586 1.00 0.00 60 HIS A O 15
ATOM 17202 N N . ARG A 1 61 ? 9.756 18.131 10.133 1.00 0.00 61 ARG A N 15
ATOM 17203 C CA . ARG A 1 61 ? 9.703 16.741 10.626 1.00 0.00 61 ARG A CA 15
ATOM 17204 C C . ARG A 1 61 ? 10.601 16.533 11.855 1.00 0.00 61 ARG A C 15
ATOM 17205 O O . ARG A 1 61 ? 11.785 16.234 11.751 1.00 0.00 61 ARG A O 15
ATOM 17226 N N . GLU A 1 62 ? 10.010 16.672 13.039 1.00 0.00 62 GLU A N 15
ATOM 17227 C CA . GLU A 1 62 ? 10.641 16.446 14.352 1.00 0.00 62 GLU A CA 15
ATOM 17228 C C . GLU A 1 62 ? 9.651 15.668 15.243 1.00 0.00 62 GLU A C 15
ATOM 17229 O O . GLU A 1 62 ? 9.045 16.220 16.162 1.00 0.00 62 GLU A O 15
ATOM 17241 N N . SER A 1 63 ? 9.391 14.393 14.936 1.00 0.00 63 SER A N 15
ATOM 17242 C CA . SER A 1 63 ? 8.410 13.543 15.642 1.00 0.00 63 SER A CA 15
ATOM 17243 C C . SER A 1 63 ? 8.958 12.937 16.947 1.00 0.00 63 SER A C 15
ATOM 17244 O O . SER A 1 63 ? 8.955 11.718 17.175 1.00 0.00 63 SER A O 15
ATOM 17252 N N . GLN A 1 64 ? 9.440 13.816 17.827 1.00 0.00 64 GLN A N 15
ATOM 17253 C CA . GLN A 1 64 ? 9.803 13.525 19.219 1.00 0.00 64 GLN A CA 15
ATOM 17254 C C . GLN A 1 64 ? 8.564 13.273 20.112 1.00 0.00 64 GLN A C 15
ATOM 17255 O O . GLN A 1 64 ? 7.426 13.350 19.647 1.00 0.00 64 GLN A O 15
ATOM 17269 N N . PHE A 1 65 ? 8.778 12.952 21.393 1.00 0.00 65 PHE A N 15
ATOM 17270 C CA . PHE A 1 65 ? 7.722 12.686 22.382 1.00 0.00 65 PHE A CA 15
ATOM 17271 C C . PHE A 1 65 ? 8.019 13.396 23.721 1.00 0.00 65 PHE A C 15
ATOM 17272 O O . PHE A 1 65 ? 9.112 13.937 23.890 1.00 0.00 65 PHE A O 15
ATOM 17289 N N . LEU A 1 66 ? 7.054 13.445 24.651 1.00 0.00 66 LEU A N 15
ATOM 17290 C CA . LEU A 1 66 ? 7.060 14.379 25.798 1.00 0.00 66 LEU A CA 15
ATOM 17291 C C . LEU A 1 66 ? 6.816 13.745 27.185 1.00 0.00 66 LEU A C 15
ATOM 17292 O O . LEU A 1 66 ? 6.714 14.481 28.165 1.00 0.00 66 LEU A O 15
ATOM 17308 N N . MET A 1 67 ? 6.726 12.413 27.283 1.00 0.00 67 MET A N 15
ATOM 17309 C CA . MET A 1 67 ? 6.631 11.644 28.539 1.00 0.00 67 MET A CA 15
ATOM 17310 C C . MET A 1 67 ? 7.478 10.378 28.481 1.00 0.00 67 MET A C 15
ATOM 17311 O O . MET A 1 67 ? 7.891 9.896 29.554 1.00 0.00 67 MET A O 15
ATOM 17326 N N . GLY A 1 1 ? 38.246 32.953 25.322 1.00 0.00 1 GLY A N 16
ATOM 17327 C CA . GLY A 1 1 ? 37.818 32.680 23.937 1.00 0.00 1 GLY A CA 16
ATOM 17328 C C . GLY A 1 1 ? 37.835 33.947 23.101 1.00 0.00 1 GLY A C 16
ATOM 17329 O O . GLY A 1 1 ? 38.260 34.988 23.592 1.00 0.00 1 GLY A O 16
ATOM 17335 N N . ARG A 1 2 ? 37.424 33.845 21.830 1.00 0.00 2 ARG A N 16
ATOM 17336 C CA . ARG A 1 2 ? 37.325 34.940 20.839 1.00 0.00 2 ARG A CA 16
ATOM 17337 C C . ARG A 1 2 ? 36.167 34.755 19.856 1.00 0.00 2 ARG A C 16
ATOM 17338 O O . ARG A 1 2 ? 35.362 35.667 19.661 1.00 0.00 2 ARG A O 16
ATOM 17359 N N . ARG A 1 3 ? 36.136 33.614 19.158 1.00 0.00 3 ARG A N 16
ATOM 17360 C CA . ARG A 1 3 ? 35.174 33.320 18.078 1.00 0.00 3 ARG A CA 16
ATOM 17361 C C . ARG A 1 3 ? 33.744 33.134 18.620 1.00 0.00 3 ARG A C 16
ATOM 17362 O O . ARG A 1 3 ? 33.580 32.567 19.703 1.00 0.00 3 ARG A O 16
ATOM 17383 N N . PRO A 1 4 ? 32.697 33.482 17.847 1.00 0.00 4 PRO A N 16
ATOM 17384 C CA . PRO A 1 4 ? 31.360 32.944 18.071 1.00 0.00 4 PRO A CA 16
ATOM 17385 C C . PRO A 1 4 ? 31.353 31.430 17.803 1.00 0.00 4 PRO A C 16
ATOM 17386 O O . PRO A 1 4 ? 31.597 30.977 16.682 1.00 0.00 4 PRO A O 16
ATOM 17397 N N . ARG A 1 5 ? 31.106 30.619 18.841 1.00 0.00 5 ARG A N 16
ATOM 17398 C CA . ARG A 1 5 ? 30.791 29.189 18.687 1.00 0.00 5 ARG A CA 16
ATOM 17399 C C . ARG A 1 5 ? 30.091 28.607 19.911 1.00 0.00 5 ARG A C 16
ATOM 17400 O O . ARG A 1 5 ? 30.384 28.993 21.042 1.00 0.00 5 ARG A O 16
ATOM 17421 N N . THR A 1 6 ? 29.216 27.640 19.642 1.00 0.00 6 THR A N 16
ATOM 17422 C CA . THR A 1 6 ? 28.400 26.942 20.652 1.00 0.00 6 THR A CA 16
ATOM 17423 C C . THR A 1 6 ? 28.202 25.457 20.337 1.00 0.00 6 THR A C 16
ATOM 17424 O O . THR A 1 6 ? 27.950 24.651 21.221 1.00 0.00 6 THR A O 16
ATOM 17435 N N . ALA A 1 7 ? 28.377 25.045 19.084 1.00 0.00 7 ALA A N 16
ATOM 17436 C CA . ALA A 1 7 ? 28.621 23.645 18.745 1.00 0.00 7 ALA A CA 16
ATOM 17437 C C . ALA A 1 7 ? 30.018 23.204 19.223 1.00 0.00 7 ALA A C 16
ATOM 17438 O O . ALA A 1 7 ? 31.039 23.445 18.573 1.00 0.00 7 ALA A O 16
ATOM 17445 N N . PHE A 1 8 ? 30.023 22.639 20.426 1.00 0.00 8 PHE A N 16
ATOM 17446 C CA . PHE A 1 8 ? 31.143 22.057 21.170 1.00 0.00 8 PHE A CA 16
ATOM 17447 C C . PHE A 1 8 ? 31.675 20.765 20.526 1.00 0.00 8 PHE A C 16
ATOM 17448 O O . PHE A 1 8 ? 31.378 20.429 19.380 1.00 0.00 8 PHE A O 16
ATOM 17465 N N . THR A 1 9 ? 32.499 20.026 21.268 1.00 0.00 9 THR A N 16
ATOM 17466 C CA . THR A 1 9 ? 32.785 18.622 20.940 1.00 0.00 9 THR A CA 16
ATOM 17467 C C . THR A 1 9 ? 31.589 17.726 21.250 1.00 0.00 9 THR A C 16
ATOM 17468 O O . THR A 1 9 ? 30.868 17.980 22.216 1.00 0.00 9 THR A O 16
ATOM 17479 N N . GLN A 1 10 ? 31.383 16.660 20.470 1.00 0.00 10 GLN A N 16
ATOM 17480 C CA . GLN A 1 10 ? 30.236 15.765 20.648 1.00 0.00 10 GLN A CA 16
ATOM 17481 C C . GLN A 1 10 ? 30.175 15.168 22.061 1.00 0.00 10 GLN A C 16
ATOM 17482 O O . GLN A 1 10 ? 29.098 15.095 22.633 1.00 0.00 10 GLN A O 16
ATOM 17496 N N . ASN A 1 11 ? 31.310 14.837 22.687 1.00 0.00 11 ASN A N 16
ATOM 17497 C CA . ASN A 1 11 ? 31.323 14.299 24.056 1.00 0.00 11 ASN A CA 16
ATOM 17498 C C . ASN A 1 11 ? 30.838 15.289 25.149 1.00 0.00 11 ASN A C 16
ATOM 17499 O O . ASN A 1 11 ? 30.613 14.876 26.288 1.00 0.00 11 ASN A O 16
ATOM 17510 N N . GLN A 1 12 ? 30.636 16.568 24.795 1.00 0.00 12 GLN A N 16
ATOM 17511 C CA . GLN A 1 12 ? 29.858 17.566 25.540 1.00 0.00 12 GLN A CA 16
ATOM 17512 C C . GLN A 1 12 ? 28.417 17.676 25.008 1.00 0.00 12 GLN A C 16
ATOM 17513 O O . GLN A 1 12 ? 27.482 17.674 25.808 1.00 0.00 12 GLN A O 16
ATOM 17527 N N . ILE A 1 13 ? 28.220 17.749 23.684 1.00 0.00 13 ILE A N 16
ATOM 17528 C CA . ILE A 1 13 ? 26.884 17.807 23.058 1.00 0.00 13 ILE A CA 16
ATOM 17529 C C . ILE A 1 13 ? 25.975 16.671 23.531 1.00 0.00 13 ILE A C 16
ATOM 17530 O O . ILE A 1 13 ? 24.827 16.937 23.837 1.00 0.00 13 ILE A O 16
ATOM 17546 N N . GLU A 1 14 ? 26.466 15.438 23.630 1.00 0.00 14 GLU A N 16
ATOM 17547 C CA . GLU A 1 14 ? 25.707 14.271 24.099 1.00 0.00 14 GLU A CA 16
ATOM 17548 C C . GLU A 1 14 ? 25.183 14.425 25.530 1.00 0.00 14 GLU A C 16
ATOM 17549 O O . GLU A 1 14 ? 24.067 13.996 25.809 1.00 0.00 14 GLU A O 16
ATOM 17561 N N . VAL A 1 15 ? 25.938 15.055 26.436 1.00 0.00 15 VAL A N 16
ATOM 17562 C CA . VAL A 1 15 ? 25.474 15.344 27.806 1.00 0.00 15 VAL A CA 16
ATOM 17563 C C . VAL A 1 15 ? 24.350 16.382 27.770 1.00 0.00 15 VAL A C 16
ATOM 17564 O O . VAL A 1 15 ? 23.296 16.190 28.379 1.00 0.00 15 VAL A O 16
ATOM 17577 N N . LEU A 1 16 ? 24.566 17.471 27.027 1.00 0.00 16 LEU A N 16
ATOM 17578 C CA . LEU A 1 16 ? 23.602 18.553 26.841 1.00 0.00 16 LEU A CA 16
ATOM 17579 C C . LEU A 1 16 ? 22.311 18.060 26.152 1.00 0.00 16 LEU A C 16
ATOM 17580 O O . LEU A 1 16 ? 21.214 18.344 26.632 1.00 0.00 16 LEU A O 16
ATOM 17596 N N . GLU A 1 17 ? 22.418 17.274 25.074 1.00 0.00 17 GLU A N 16
ATOM 17597 C CA . GLU A 1 17 ? 21.298 16.586 24.430 1.00 0.00 17 GLU A CA 16
ATOM 17598 C C . GLU A 1 17 ? 20.595 15.581 25.348 1.00 0.00 17 GLU A C 16
ATOM 17599 O O . GLU A 1 17 ? 19.369 15.582 25.360 1.00 0.00 17 GLU A O 16
ATOM 17611 N N . ASN A 1 18 ? 21.300 14.778 26.154 1.00 0.00 18 ASN A N 16
ATOM 17612 C CA . ASN A 1 18 ? 20.639 13.923 27.155 1.00 0.00 18 ASN A CA 16
ATOM 17613 C C . ASN A 1 18 ? 19.753 14.712 28.145 1.00 0.00 18 ASN A C 16
ATOM 17614 O O . ASN A 1 18 ? 18.632 14.287 28.423 1.00 0.00 18 ASN A O 16
ATOM 17625 N N . VAL A 1 19 ? 20.199 15.872 28.647 1.00 0.00 19 VAL A N 16
ATOM 17626 C CA . VAL A 1 19 ? 19.332 16.745 29.472 1.00 0.00 19 VAL A CA 16
ATOM 17627 C C . VAL A 1 19 ? 18.145 17.273 28.654 1.00 0.00 19 VAL A C 16
ATOM 17628 O O . VAL A 1 19 ? 16.992 17.136 29.066 1.00 0.00 19 VAL A O 16
ATOM 17641 N N . PHE A 1 20 ? 18.409 17.831 27.470 1.00 0.00 20 PHE A N 16
ATOM 17642 C CA . PHE A 1 20 ? 17.415 18.385 26.540 1.00 0.00 20 PHE A CA 16
ATOM 17643 C C . PHE A 1 20 ? 16.338 17.370 26.097 1.00 0.00 20 PHE A C 16
ATOM 17644 O O . PHE A 1 20 ? 15.171 17.735 25.923 1.00 0.00 20 PHE A O 16
ATOM 17661 N N . ARG A 1 21 ? 16.710 16.089 25.963 1.00 0.00 21 ARG A N 16
ATOM 17662 C CA . ARG A 1 21 ? 15.840 14.933 25.689 1.00 0.00 21 ARG A CA 16
ATOM 17663 C C . ARG A 1 21 ? 14.727 14.832 26.737 1.00 0.00 21 ARG A C 16
ATOM 17664 O O . ARG A 1 21 ? 13.552 14.807 26.370 1.00 0.00 21 ARG A O 16
ATOM 17685 N N . VAL A 1 22 ? 15.090 14.838 28.023 1.00 0.00 22 VAL A N 16
ATOM 17686 C CA . VAL A 1 22 ? 14.167 14.786 29.174 1.00 0.00 22 VAL A CA 16
ATOM 17687 C C . VAL A 1 22 ? 13.400 16.105 29.362 1.00 0.00 22 VAL A C 16
ATOM 17688 O O . VAL A 1 22 ? 12.200 16.084 29.651 1.00 0.00 22 VAL A O 16
ATOM 17701 N N . ASN A 1 23 ? 14.077 17.252 29.222 1.00 0.00 23 ASN A N 16
ATOM 17702 C CA . ASN A 1 23 ? 13.510 18.587 29.436 1.00 0.00 23 ASN A CA 16
ATOM 17703 C C . ASN A 1 23 ? 14.106 19.648 28.495 1.00 0.00 23 ASN A C 16
ATOM 17704 O O . ASN A 1 23 ? 15.245 20.085 28.661 1.00 0.00 23 ASN A O 16
ATOM 17715 N N . CYS A 1 24 ? 13.285 20.135 27.560 1.00 0.00 24 CYS A N 16
ATOM 17716 C CA . CYS A 1 24 ? 13.621 21.197 26.606 1.00 0.00 24 CYS A CA 16
ATOM 17717 C C . CYS A 1 24 ? 14.068 22.526 27.249 1.00 0.00 24 CYS A C 16
ATOM 17718 O O . CYS A 1 24 ? 14.784 23.296 26.609 1.00 0.00 24 CYS A O 16
ATOM 17726 N N . TYR A 1 25 ? 13.660 22.803 28.495 1.00 0.00 25 TYR A N 16
ATOM 17727 C CA . TYR A 1 25 ? 13.911 24.069 29.202 1.00 0.00 25 TYR A CA 16
ATOM 17728 C C . TYR A 1 25 ? 14.391 23.843 30.654 1.00 0.00 25 TYR A C 16
ATOM 17729 O O . TYR A 1 25 ? 13.562 23.735 31.563 1.00 0.00 25 TYR A O 16
ATOM 17747 N N . PRO A 1 26 ? 15.713 23.774 30.910 1.00 0.00 26 PRO A N 16
ATOM 17748 C CA . PRO A 1 26 ? 16.273 23.631 32.261 1.00 0.00 26 PRO A CA 16
ATOM 17749 C C . PRO A 1 26 ? 16.109 24.896 33.132 1.00 0.00 26 PRO A C 16
ATOM 17750 O O . PRO A 1 26 ? 15.594 25.924 32.679 1.00 0.00 26 PRO A O 16
ATOM 17761 N N . GLY A 1 27 ? 16.564 24.812 34.386 1.00 0.00 27 GLY A N 16
ATOM 17762 C CA . GLY A 1 27 ? 16.717 25.927 35.329 1.00 0.00 27 GLY A CA 16
ATOM 17763 C C . GLY A 1 27 ? 18.185 26.277 35.595 1.00 0.00 27 GLY A C 16
ATOM 17764 O O . GLY A 1 27 ? 19.087 25.670 35.015 1.00 0.00 27 GLY A O 16
ATOM 17768 N N . ILE A 1 28 ? 18.431 27.265 36.464 1.00 0.00 28 ILE A N 16
ATOM 17769 C CA . ILE A 1 28 ? 19.774 27.813 36.720 1.00 0.00 28 ILE A CA 16
ATOM 17770 C C . ILE A 1 28 ? 20.727 26.737 37.222 1.00 0.00 28 ILE A C 16
ATOM 17771 O O . ILE A 1 28 ? 21.786 26.562 36.649 1.00 0.00 28 ILE A O 16
ATOM 17787 N N . ASP A 1 29 ? 20.342 25.991 38.255 1.00 0.00 29 ASP A N 16
ATOM 17788 C CA . ASP A 1 29 ? 21.175 24.973 38.903 1.00 0.00 29 ASP A CA 16
ATOM 17789 C C . ASP A 1 29 ? 21.522 23.821 37.960 1.00 0.00 29 ASP A C 16
ATOM 17790 O O . ASP A 1 29 ? 22.585 23.234 38.105 1.00 0.00 29 ASP A O 16
ATOM 17799 N N . ILE A 1 30 ? 20.659 23.501 36.993 1.00 0.00 30 ILE A N 16
ATOM 17800 C CA . ILE A 1 30 ? 20.929 22.494 35.959 1.00 0.00 30 ILE A CA 16
ATOM 17801 C C . ILE A 1 30 ? 21.974 23.037 34.973 1.00 0.00 30 ILE A C 16
ATOM 17802 O O . ILE A 1 30 ? 22.913 22.331 34.615 1.00 0.00 30 ILE A O 16
ATOM 17818 N N . LEU A 1 31 ? 21.845 24.299 34.550 1.00 0.00 31 LEU A N 16
ATOM 17819 C CA . LEU A 1 31 ? 22.855 24.982 33.734 1.00 0.00 31 LEU A CA 16
ATOM 17820 C C . LEU A 1 31 ? 24.193 25.134 34.482 1.00 0.00 31 LEU A C 16
ATOM 17821 O O . LEU A 1 31 ? 25.245 24.877 33.901 1.00 0.00 31 LEU A O 16
ATOM 17837 N N . GLU A 1 32 ? 24.168 25.524 35.759 1.00 0.00 32 GLU A N 16
ATOM 17838 C CA . GLU A 1 32 ? 25.346 25.602 36.631 1.00 0.00 32 GLU A CA 16
ATOM 17839 C C . GLU A 1 32 ? 25.967 24.235 36.963 1.00 0.00 32 GLU A C 16
ATOM 17840 O O . GLU A 1 32 ? 27.189 24.135 37.006 1.00 0.00 32 GLU A O 16
ATOM 17852 N N . ASP A 1 33 ? 25.184 23.167 37.133 1.00 0.00 33 ASP A N 16
ATOM 17853 C CA . ASP A 1 33 ? 25.681 21.779 37.237 1.00 0.00 33 ASP A CA 16
ATOM 17854 C C . ASP A 1 33 ? 26.403 21.338 35.960 1.00 0.00 33 ASP A C 16
ATOM 17855 O O . ASP A 1 33 ? 27.529 20.842 36.015 1.00 0.00 33 ASP A O 16
ATOM 17864 N N . LEU A 1 34 ? 25.798 21.588 34.792 1.00 0.00 34 LEU A N 16
ATOM 17865 C CA . LEU A 1 34 ? 26.417 21.347 33.492 1.00 0.00 34 LEU A CA 16
ATOM 17866 C C . LEU A 1 34 ? 27.730 22.133 33.346 1.00 0.00 34 LEU A C 16
ATOM 17867 O O . LEU A 1 34 ? 28.749 21.530 33.018 1.00 0.00 34 LEU A O 16
ATOM 17883 N N . ALA A 1 35 ? 27.751 23.433 33.660 1.00 0.00 35 ALA A N 16
ATOM 17884 C CA . ALA A 1 35 ? 28.967 24.253 33.721 1.00 0.00 35 ALA A CA 16
ATOM 17885 C C . ALA A 1 35 ? 30.031 23.628 34.644 1.00 0.00 35 ALA A C 16
ATOM 17886 O O . ALA A 1 35 ? 31.136 23.303 34.193 1.00 0.00 35 ALA A O 16
ATOM 17893 N N . GLN A 1 36 ? 29.671 23.368 35.909 1.00 0.00 36 GLN A N 16
ATOM 17894 C CA . GLN A 1 36 ? 30.498 22.704 36.929 1.00 0.00 36 GLN A CA 16
ATOM 17895 C C . GLN A 1 36 ? 31.056 21.337 36.479 1.00 0.00 36 GLN A C 16
ATOM 17896 O O . GLN A 1 36 ? 32.100 20.915 36.985 1.00 0.00 36 GLN A O 16
ATOM 17910 N N . LYS A 1 37 ? 30.423 20.657 35.514 1.00 0.00 37 LYS A N 16
ATOM 17911 C CA . LYS A 1 37 ? 30.824 19.348 34.973 1.00 0.00 37 LYS A CA 16
ATOM 17912 C C . LYS A 1 37 ? 31.415 19.377 33.556 1.00 0.00 37 LYS A C 16
ATOM 17913 O O . LYS A 1 37 ? 31.813 18.314 33.075 1.00 0.00 37 LYS A O 16
ATOM 17932 N N . LEU A 1 38 ? 31.484 20.530 32.885 1.00 0.00 38 LEU A N 16
ATOM 17933 C CA . LEU A 1 38 ? 31.910 20.637 31.476 1.00 0.00 38 LEU A CA 16
ATOM 17934 C C . LEU A 1 38 ? 32.916 21.768 31.173 1.00 0.00 38 LEU A C 16
ATOM 17935 O O . LEU A 1 38 ? 33.541 21.730 30.112 1.00 0.00 38 LEU A O 16
ATOM 17951 N N . ASN A 1 39 ? 33.122 22.721 32.091 1.00 0.00 39 ASN A N 16
ATOM 17952 C CA . ASN A 1 39 ? 34.074 23.847 31.991 1.00 0.00 39 ASN A CA 16
ATOM 17953 C C . ASN A 1 39 ? 33.704 24.922 30.935 1.00 0.00 39 ASN A C 16
ATOM 17954 O O . ASN A 1 39 ? 34.560 25.627 30.399 1.00 0.00 39 ASN A O 16
ATOM 17965 N N . LEU A 1 40 ? 32.402 25.084 30.684 1.00 0.00 40 LEU A N 16
ATOM 17966 C CA . LEU A 1 40 ? 31.791 26.266 30.049 1.00 0.00 40 LEU A CA 16
ATOM 17967 C C . LEU A 1 40 ? 31.257 27.245 31.107 1.00 0.00 40 LEU A C 16
ATOM 17968 O O . LEU A 1 40 ? 31.043 26.856 32.253 1.00 0.00 40 LEU A O 16
ATOM 17984 N N . GLU A 1 41 ? 30.921 28.474 30.707 1.00 0.00 41 GLU A N 16
ATOM 17985 C CA . GLU A 1 41 ? 30.020 29.339 31.472 1.00 0.00 41 GLU A CA 16
ATOM 17986 C C . GLU A 1 41 ? 28.532 29.125 31.112 1.00 0.00 41 GLU A C 16
ATOM 17987 O O . GLU A 1 41 ? 28.167 28.743 29.988 1.00 0.00 41 GLU A O 16
ATOM 17999 N N . LEU A 1 42 ? 27.660 29.424 32.082 1.00 0.00 42 LEU A N 16
ATOM 18000 C CA . LEU A 1 42 ? 26.204 29.348 31.961 1.00 0.00 42 LEU A CA 16
ATOM 18001 C C . LEU A 1 42 ? 25.653 30.082 30.727 1.00 0.00 42 LEU A C 16
ATOM 18002 O O . LEU A 1 42 ? 24.776 29.532 30.074 1.00 0.00 42 LEU A O 16
ATOM 18018 N N . ASP A 1 43 ? 26.176 31.251 30.342 1.00 0.00 43 ASP A N 16
ATOM 18019 C CA . ASP A 1 43 ? 25.775 31.976 29.120 1.00 0.00 43 ASP A CA 16
ATOM 18020 C C . ASP A 1 43 ? 25.943 31.133 27.843 1.00 0.00 43 ASP A C 16
ATOM 18021 O O . ASP A 1 43 ? 25.093 31.166 26.953 1.00 0.00 43 ASP A O 16
ATOM 18030 N N . ARG A 1 44 ? 27.038 30.369 27.718 1.00 0.00 44 ARG A N 16
ATOM 18031 C CA . ARG A 1 44 ? 27.292 29.545 26.525 1.00 0.00 44 ARG A CA 16
ATOM 18032 C C . ARG A 1 44 ? 26.408 28.297 26.502 1.00 0.00 44 ARG A C 16
ATOM 18033 O O . ARG A 1 44 ? 26.019 27.858 25.420 1.00 0.00 44 ARG A O 16
ATOM 18054 N N . ILE A 1 45 ? 26.036 27.770 27.670 1.00 0.00 45 ILE A N 16
ATOM 18055 C CA . ILE A 1 45 ? 25.018 26.706 27.798 1.00 0.00 45 ILE A CA 16
ATOM 18056 C C . ILE A 1 45 ? 23.601 27.250 27.571 1.00 0.00 45 ILE A C 16
ATOM 18057 O O . ILE A 1 45 ? 22.838 26.619 26.843 1.00 0.00 45 ILE A O 16
ATOM 18073 N N . GLN A 1 46 ? 23.264 28.447 28.054 1.00 0.00 46 GLN A N 16
ATOM 18074 C CA . GLN A 1 46 ? 22.054 29.189 27.684 1.00 0.00 46 GLN A CA 16
ATOM 18075 C C . GLN A 1 46 ? 21.918 29.309 26.160 1.00 0.00 46 GLN A C 16
ATOM 18076 O O . GLN A 1 46 ? 20.945 28.804 25.600 1.00 0.00 46 GLN A O 16
ATOM 18090 N N . ILE A 1 47 ? 22.917 29.870 25.472 1.00 0.00 47 ILE A N 16
ATOM 18091 C CA . ILE A 1 47 ? 22.943 29.969 24.003 1.00 0.00 47 ILE A CA 16
ATOM 18092 C C . ILE A 1 47 ? 22.857 28.592 23.331 1.00 0.00 47 ILE A C 16
ATOM 18093 O O . ILE A 1 47 ? 22.214 28.484 22.284 1.00 0.00 47 ILE A O 16
ATOM 18109 N N . TRP A 1 48 ? 23.436 27.525 23.897 1.00 0.00 48 TRP A N 16
ATOM 18110 C CA . TRP A 1 48 ? 23.220 26.166 23.385 1.00 0.00 48 TRP A CA 16
ATOM 18111 C C . TRP A 1 48 ? 21.741 25.772 23.482 1.00 0.00 48 TRP A C 16
ATOM 18112 O O . TRP A 1 48 ? 21.122 25.493 22.453 1.00 0.00 48 TRP A O 16
ATOM 18133 N N . PHE A 1 49 ? 21.150 25.802 24.684 1.00 0.00 49 PHE A N 16
ATOM 18134 C CA . PHE A 1 49 ? 19.734 25.433 24.866 1.00 0.00 49 PHE A CA 16
ATOM 18135 C C . PHE A 1 49 ? 18.778 26.300 24.030 1.00 0.00 49 PHE A C 16
ATOM 18136 O O . PHE A 1 49 ? 17.876 25.767 23.382 1.00 0.00 49 PHE A O 16
ATOM 18153 N N . GLN A 1 50 ? 18.996 27.618 23.974 1.00 0.00 50 GLN A N 16
ATOM 18154 C CA . GLN A 1 50 ? 18.277 28.539 23.086 1.00 0.00 50 GLN A CA 16
ATOM 18155 C C . GLN A 1 50 ? 18.376 28.106 21.629 1.00 0.00 50 GLN A C 16
ATOM 18156 O O . GLN A 1 50 ? 17.332 27.947 21.005 1.00 0.00 50 GLN A O 16
ATOM 18170 N N . ASN A 1 51 ? 19.577 27.873 21.080 1.00 0.00 51 ASN A N 16
ATOM 18171 C CA . ASN A 1 51 ? 19.683 27.454 19.686 1.00 0.00 51 ASN A CA 16
ATOM 18172 C C . ASN A 1 51 ? 18.987 26.110 19.444 1.00 0.00 51 ASN A C 16
ATOM 18173 O O . ASN A 1 51 ? 18.190 25.995 18.512 1.00 0.00 51 ASN A O 16
ATOM 18184 N N . ARG A 1 52 ? 19.236 25.089 20.274 1.00 0.00 52 ARG A N 16
ATOM 18185 C CA . ARG A 1 52 ? 18.632 23.770 20.045 1.00 0.00 52 ARG A CA 16
ATOM 18186 C C . ARG A 1 52 ? 17.114 23.767 20.195 1.00 0.00 52 ARG A C 16
ATOM 18187 O O . ARG A 1 52 ? 16.447 23.099 19.408 1.00 0.00 52 ARG A O 16
ATOM 18208 N N . ARG A 1 53 ? 16.528 24.546 21.114 1.00 0.00 53 ARG A N 16
ATOM 18209 C CA . ARG A 1 53 ? 15.065 24.725 21.161 1.00 0.00 53 ARG A CA 16
ATOM 18210 C C . ARG A 1 53 ? 14.558 25.575 19.988 1.00 0.00 53 ARG A C 16
ATOM 18211 O O . ARG A 1 53 ? 13.569 25.192 19.367 1.00 0.00 53 ARG A O 16
ATOM 18232 N N . ALA A 1 54 ? 15.226 26.677 19.631 1.00 0.00 54 ALA A N 16
ATOM 18233 C CA . ALA A 1 54 ? 14.814 27.548 18.516 1.00 0.00 54 ALA A CA 16
ATOM 18234 C C . ALA A 1 54 ? 14.677 26.842 17.149 1.00 0.00 54 ALA A C 16
ATOM 18235 O O . ALA A 1 54 ? 13.776 27.188 16.385 1.00 0.00 54 ALA A O 16
ATOM 18242 N N . LYS A 1 55 ? 15.524 25.847 16.843 1.00 0.00 55 LYS A N 16
ATOM 18243 C CA . LYS A 1 55 ? 15.547 25.101 15.558 1.00 0.00 55 LYS A CA 16
ATOM 18244 C C . LYS A 1 55 ? 15.419 23.586 15.742 1.00 0.00 55 LYS A C 16
ATOM 18245 O O . LYS A 1 55 ? 15.792 22.819 14.866 1.00 0.00 55 LYS A O 16
ATOM 18264 N N . LEU A 1 56 ? 14.789 23.160 16.842 1.00 0.00 56 LEU A N 16
ATOM 18265 C CA . LEU A 1 56 ? 14.534 21.770 17.265 1.00 0.00 56 LEU A CA 16
ATOM 18266 C C . LEU A 1 56 ? 14.288 20.757 16.130 1.00 0.00 56 LEU A C 16
ATOM 18267 O O . LEU A 1 56 ? 14.886 19.684 16.144 1.00 0.00 56 LEU A O 16
ATOM 18283 N N . LYS A 1 57 ? 13.429 21.089 15.154 1.00 0.00 57 LYS A N 16
ATOM 18284 C CA . LYS A 1 57 ? 13.052 20.174 14.062 1.00 0.00 57 LYS A CA 16
ATOM 18285 C C . LYS A 1 57 ? 13.846 20.350 12.751 1.00 0.00 57 LYS A C 16
ATOM 18286 O O . LYS A 1 57 ? 13.724 19.485 11.890 1.00 0.00 57 LYS A O 16
ATOM 18305 N N . ARG A 1 58 ? 14.666 21.406 12.588 1.00 0.00 58 ARG A N 16
ATOM 18306 C CA . ARG A 1 58 ? 15.393 21.712 11.332 1.00 0.00 58 ARG A CA 16
ATOM 18307 C C . ARG A 1 58 ? 16.912 21.801 11.517 1.00 0.00 58 ARG A C 16
ATOM 18308 O O . ARG A 1 58 ? 17.403 22.639 12.267 1.00 0.00 58 ARG A O 16
ATOM 18329 N N . SER A 1 59 ? 17.649 20.879 10.895 1.00 0.00 59 SER A N 16
ATOM 18330 C CA . SER A 1 59 ? 19.098 20.682 11.089 1.00 0.00 59 SER A CA 16
ATOM 18331 C C . SER A 1 59 ? 19.736 19.955 9.888 1.00 0.00 59 SER A C 16
ATOM 18332 O O . SER A 1 59 ? 19.062 19.658 8.903 1.00 0.00 59 SER A O 16
ATOM 18340 N N . HIS A 1 60 ? 21.026 19.616 9.959 1.00 0.00 60 HIS A N 16
ATOM 18341 C CA . HIS A 1 60 ? 21.675 18.631 9.077 1.00 0.00 60 HIS A CA 16
ATOM 18342 C C . HIS A 1 60 ? 21.012 17.237 9.152 1.00 0.00 60 HIS A C 16
ATOM 18343 O O . HIS A 1 60 ? 21.125 16.457 8.204 1.00 0.00 60 HIS A O 16
ATOM 18357 N N . ARG A 1 61 ? 20.332 16.962 10.280 1.00 0.00 61 ARG A N 16
ATOM 18358 C CA . ARG A 1 61 ? 19.587 15.765 10.713 1.00 0.00 61 ARG A CA 16
ATOM 18359 C C . ARG A 1 61 ? 20.090 14.444 10.123 1.00 0.00 61 ARG A C 16
ATOM 18360 O O . ARG A 1 61 ? 19.665 14.000 9.060 1.00 0.00 61 ARG A O 16
ATOM 18381 N N . GLU A 1 62 ? 20.978 13.809 10.872 1.00 0.00 62 GLU A N 16
ATOM 18382 C CA . GLU A 1 62 ? 21.821 12.680 10.464 1.00 0.00 62 GLU A CA 16
ATOM 18383 C C . GLU A 1 62 ? 21.701 11.461 11.398 1.00 0.00 62 GLU A C 16
ATOM 18384 O O . GLU A 1 62 ? 22.158 10.378 11.044 1.00 0.00 62 GLU A O 16
ATOM 18396 N N . SER A 1 63 ? 21.075 11.610 12.572 1.00 0.00 63 SER A N 16
ATOM 18397 C CA . SER A 1 63 ? 20.890 10.523 13.541 1.00 0.00 63 SER A CA 16
ATOM 18398 C C . SER A 1 63 ? 19.511 10.546 14.224 1.00 0.00 63 SER A C 16
ATOM 18399 O O . SER A 1 63 ? 18.694 11.452 14.027 1.00 0.00 63 SER A O 16
ATOM 18407 N N . GLN A 1 64 ? 19.246 9.513 15.019 1.00 0.00 64 GLN A N 16
ATOM 18408 C CA . GLN A 1 64 ? 17.976 9.144 15.650 1.00 0.00 64 GLN A CA 16
ATOM 18409 C C . GLN A 1 64 ? 18.208 8.736 17.113 1.00 0.00 64 GLN A C 16
ATOM 18410 O O . GLN A 1 64 ? 19.280 8.227 17.441 1.00 0.00 64 GLN A O 16
ATOM 18424 N N . PHE A 1 65 ? 17.205 8.895 17.984 1.00 0.00 65 PHE A N 16
ATOM 18425 C CA . PHE A 1 65 ? 17.320 8.508 19.397 1.00 0.00 65 PHE A CA 16
ATOM 18426 C C . PHE A 1 65 ? 16.062 7.829 19.965 1.00 0.00 65 PHE A C 16
ATOM 18427 O O . PHE A 1 65 ? 14.981 7.879 19.370 1.00 0.00 65 PHE A O 16
ATOM 18444 N N . LEU A 1 66 ? 16.214 7.214 21.141 1.00 0.00 66 LEU A N 16
ATOM 18445 C CA . LEU A 1 66 ? 15.230 6.393 21.855 1.00 0.00 66 LEU A CA 16
ATOM 18446 C C . LEU A 1 66 ? 15.018 6.884 23.306 1.00 0.00 66 LEU A C 16
ATOM 18447 O O . LEU A 1 66 ? 15.225 8.069 23.577 1.00 0.00 66 LEU A O 16
ATOM 18463 N N . MET A 1 67 ? 14.502 6.039 24.204 1.00 0.00 67 MET A N 16
ATOM 18464 C CA . MET A 1 67 ? 14.282 6.332 25.630 1.00 0.00 67 MET A CA 16
ATOM 18465 C C . MET A 1 67 ? 15.147 5.435 26.508 1.00 0.00 67 MET A C 16
ATOM 18466 O O . MET A 1 67 ? 15.808 5.957 27.434 1.00 0.00 67 MET A O 16
ATOM 18481 N N . GLY A 1 1 ? 29.238 39.585 17.542 1.00 0.00 1 GLY A N 17
ATOM 18482 C CA . GLY A 1 1 ? 29.062 39.650 18.998 1.00 0.00 1 GLY A CA 17
ATOM 18483 C C . GLY A 1 1 ? 27.757 39.003 19.422 1.00 0.00 1 GLY A C 17
ATOM 18484 O O . GLY A 1 1 ? 27.773 37.926 20.004 1.00 0.00 1 GLY A O 17
ATOM 18490 N N . ARG A 1 2 ? 26.622 39.665 19.177 1.00 0.00 2 ARG A N 17
ATOM 18491 C CA . ARG A 1 2 ? 25.316 39.422 19.818 1.00 0.00 2 ARG A CA 17
ATOM 18492 C C . ARG A 1 2 ? 24.676 38.033 19.605 1.00 0.00 2 ARG A C 17
ATOM 18493 O O . ARG A 1 2 ? 23.756 37.704 20.357 1.00 0.00 2 ARG A O 17
ATOM 18514 N N . ARG A 1 3 ? 25.109 37.202 18.643 1.00 0.00 3 ARG A N 17
ATOM 18515 C CA . ARG A 1 3 ? 24.463 35.911 18.299 1.00 0.00 3 ARG A CA 17
ATOM 18516 C C . ARG A 1 3 ? 25.462 34.749 18.056 1.00 0.00 3 ARG A C 17
ATOM 18517 O O . ARG A 1 3 ? 25.456 34.153 16.972 1.00 0.00 3 ARG A O 17
ATOM 18538 N N . PRO A 1 4 ? 26.278 34.359 19.054 1.00 0.00 4 PRO A N 17
ATOM 18539 C CA . PRO A 1 4 ? 27.308 33.335 18.881 1.00 0.00 4 PRO A CA 17
ATOM 18540 C C . PRO A 1 4 ? 26.705 31.938 18.656 1.00 0.00 4 PRO A C 17
ATOM 18541 O O . PRO A 1 4 ? 25.832 31.483 19.396 1.00 0.00 4 PRO A O 17
ATOM 18552 N N . ARG A 1 5 ? 27.174 31.230 17.618 1.00 0.00 5 ARG A N 17
ATOM 18553 C CA . ARG A 1 5 ? 26.741 29.863 17.251 1.00 0.00 5 ARG A CA 17
ATOM 18554 C C . ARG A 1 5 ? 27.420 28.800 18.134 1.00 0.00 5 ARG A C 17
ATOM 18555 O O . ARG A 1 5 ? 28.137 27.936 17.638 1.00 0.00 5 ARG A O 17
ATOM 18576 N N . THR A 1 6 ? 27.254 28.897 19.456 1.00 0.00 6 THR A N 17
ATOM 18577 C CA . THR A 1 6 ? 28.013 28.141 20.477 1.00 0.00 6 THR A CA 17
ATOM 18578 C C . THR A 1 6 ? 27.679 26.642 20.518 1.00 0.00 6 THR A C 17
ATOM 18579 O O . THR A 1 6 ? 26.979 26.154 21.405 1.00 0.00 6 THR A O 17
ATOM 18590 N N . ALA A 1 7 ? 28.209 25.891 19.556 1.00 0.00 7 ALA A N 17
ATOM 18591 C CA . ALA A 1 7 ? 28.346 24.437 19.617 1.00 0.00 7 ALA A CA 17
ATOM 18592 C C . ALA A 1 7 ? 29.642 24.014 20.348 1.00 0.00 7 ALA A C 17
ATOM 18593 O O . ALA A 1 7 ? 30.512 24.833 20.651 1.00 0.00 7 ALA A O 17
ATOM 18600 N N . PHE A 1 8 ? 29.776 22.708 20.592 1.00 0.00 8 PHE A N 17
ATOM 18601 C CA . PHE A 1 8 ? 30.902 22.009 21.191 1.00 0.00 8 PHE A CA 17
ATOM 18602 C C . PHE A 1 8 ? 31.256 20.750 20.371 1.00 0.00 8 PHE A C 17
ATOM 18603 O O . PHE A 1 8 ? 30.644 20.471 19.339 1.00 0.00 8 PHE A O 17
ATOM 18620 N N . THR A 1 9 ? 32.198 19.951 20.877 1.00 0.00 9 THR A N 17
ATOM 18621 C CA . THR A 1 9 ? 32.504 18.597 20.377 1.00 0.00 9 THR A CA 17
ATOM 18622 C C . THR A 1 9 ? 31.416 17.592 20.774 1.00 0.00 9 THR A C 17
ATOM 18623 O O . THR A 1 9 ? 30.858 17.719 21.868 1.00 0.00 9 THR A O 17
ATOM 18634 N N . GLN A 1 10 ? 31.109 16.586 19.942 1.00 0.00 10 GLN A N 17
ATOM 18635 C CA . GLN A 1 10 ? 29.970 15.689 20.192 1.00 0.00 10 GLN A CA 17
ATOM 18636 C C . GLN A 1 10 ? 30.017 14.996 21.568 1.00 0.00 10 GLN A C 17
ATOM 18637 O O . GLN A 1 10 ? 28.980 14.906 22.215 1.00 0.00 10 GLN A O 17
ATOM 18651 N N . ASN A 1 11 ? 31.185 14.587 22.083 1.00 0.00 11 ASN A N 17
ATOM 18652 C CA . ASN A 1 11 ? 31.276 13.986 23.427 1.00 0.00 11 ASN A CA 17
ATOM 18653 C C . ASN A 1 11 ? 30.751 14.929 24.542 1.00 0.00 11 ASN A C 17
ATOM 18654 O O . ASN A 1 11 ? 30.261 14.449 25.563 1.00 0.00 11 ASN A O 17
ATOM 18665 N N . GLN A 1 12 ? 30.823 16.251 24.351 1.00 0.00 12 GLN A N 17
ATOM 18666 C CA . GLN A 1 12 ? 30.182 17.256 25.204 1.00 0.00 12 GLN A CA 17
ATOM 18667 C C . GLN A 1 12 ? 28.706 17.439 24.826 1.00 0.00 12 GLN A C 17
ATOM 18668 O O . GLN A 1 12 ? 27.863 17.349 25.713 1.00 0.00 12 GLN A O 17
ATOM 18682 N N . ILE A 1 13 ? 28.381 17.636 23.539 1.00 0.00 13 ILE A N 17
ATOM 18683 C CA . ILE A 1 13 ? 26.997 17.791 23.053 1.00 0.00 13 ILE A CA 17
ATOM 18684 C C . ILE A 1 13 ? 26.072 16.687 23.564 1.00 0.00 13 ILE A C 17
ATOM 18685 O O . ILE A 1 13 ? 24.990 17.013 24.029 1.00 0.00 13 ILE A O 17
ATOM 18701 N N . GLU A 1 14 ? 26.469 15.414 23.503 1.00 0.00 14 GLU A N 17
ATOM 18702 C CA . GLU A 1 14 ? 25.637 14.280 23.924 1.00 0.00 14 GLU A CA 17
ATOM 18703 C C . GLU A 1 14 ? 25.221 14.352 25.399 1.00 0.00 14 GLU A C 17
ATOM 18704 O O . GLU A 1 14 ? 24.146 13.857 25.736 1.00 0.00 14 GLU A O 17
ATOM 18716 N N . VAL A 1 15 ? 26.003 14.992 26.282 1.00 0.00 15 VAL A N 17
ATOM 18717 C CA . VAL A 1 15 ? 25.566 15.246 27.667 1.00 0.00 15 VAL A CA 17
ATOM 18718 C C . VAL A 1 15 ? 24.426 16.267 27.687 1.00 0.00 15 VAL A C 17
ATOM 18719 O O . VAL A 1 15 ? 23.376 16.024 28.281 1.00 0.00 15 VAL A O 17
ATOM 18732 N N . LEU A 1 16 ? 24.615 17.406 27.016 1.00 0.00 16 LEU A N 17
ATOM 18733 C CA . LEU A 1 16 ? 23.591 18.447 26.926 1.00 0.00 16 LEU A CA 17
ATOM 18734 C C . LEU A 1 16 ? 22.323 17.991 26.167 1.00 0.00 16 LEU A C 17
ATOM 18735 O O . LEU A 1 16 ? 21.223 18.231 26.656 1.00 0.00 16 LEU A O 17
ATOM 18751 N N . GLU A 1 17 ? 22.429 17.293 25.026 1.00 0.00 17 GLU A N 17
ATOM 18752 C CA . GLU A 1 17 ? 21.305 16.634 24.337 1.00 0.00 17 GLU A CA 17
ATOM 18753 C C . GLU A 1 17 ? 20.579 15.636 25.259 1.00 0.00 17 GLU A C 17
ATOM 18754 O O . GLU A 1 17 ? 19.346 15.628 25.279 1.00 0.00 17 GLU A O 17
ATOM 18766 N N . ASN A 1 18 ? 21.298 14.842 26.069 1.00 0.00 18 ASN A N 17
ATOM 18767 C CA . ASN A 1 18 ? 20.661 13.992 27.085 1.00 0.00 18 ASN A CA 17
ATOM 18768 C C . ASN A 1 18 ? 19.810 14.774 28.098 1.00 0.00 18 ASN A C 17
ATOM 18769 O O . ASN A 1 18 ? 18.740 14.294 28.470 1.00 0.00 18 ASN A O 17
ATOM 18780 N N . VAL A 1 19 ? 20.240 15.966 28.529 1.00 0.00 19 VAL A N 17
ATOM 18781 C CA . VAL A 1 19 ? 19.404 16.850 29.366 1.00 0.00 19 VAL A CA 17
ATOM 18782 C C . VAL A 1 19 ? 18.245 17.452 28.559 1.00 0.00 19 VAL A C 17
ATOM 18783 O O . VAL A 1 19 ? 17.108 17.417 29.019 1.00 0.00 19 VAL A O 17
ATOM 18796 N N . PHE A 1 20 ? 18.488 17.953 27.345 1.00 0.00 20 PHE A N 17
ATOM 18797 C CA . PHE A 1 20 ? 17.466 18.545 26.468 1.00 0.00 20 PHE A CA 17
ATOM 18798 C C . PHE A 1 20 ? 16.320 17.584 26.107 1.00 0.00 20 PHE A C 17
ATOM 18799 O O . PHE A 1 20 ? 15.183 18.035 25.946 1.00 0.00 20 PHE A O 17
ATOM 18816 N N . ARG A 1 21 ? 16.583 16.268 26.041 1.00 0.00 21 ARG A N 17
ATOM 18817 C CA . ARG A 1 21 ? 15.559 15.217 25.901 1.00 0.00 21 ARG A CA 17
ATOM 18818 C C . ARG A 1 21 ? 14.518 15.267 27.029 1.00 0.00 21 ARG A C 17
ATOM 18819 O O . ARG A 1 21 ? 13.323 15.365 26.751 1.00 0.00 21 ARG A O 17
ATOM 18840 N N . VAL A 1 22 ? 14.957 15.219 28.291 1.00 0.00 22 VAL A N 17
ATOM 18841 C CA . VAL A 1 22 ? 14.088 15.247 29.483 1.00 0.00 22 VAL A CA 17
ATOM 18842 C C . VAL A 1 22 ? 13.581 16.641 29.880 1.00 0.00 22 VAL A C 17
ATOM 18843 O O . VAL A 1 22 ? 12.475 16.766 30.411 1.00 0.00 22 VAL A O 17
ATOM 18856 N N . ASN A 1 23 ? 14.368 17.685 29.628 1.00 0.00 23 ASN A N 17
ATOM 18857 C CA . ASN A 1 23 ? 14.122 19.087 29.974 1.00 0.00 23 ASN A CA 17
ATOM 18858 C C . ASN A 1 23 ? 14.365 20.011 28.765 1.00 0.00 23 ASN A C 17
ATOM 18859 O O . ASN A 1 23 ? 15.439 20.598 28.622 1.00 0.00 23 ASN A O 17
ATOM 18870 N N . CYS A 1 24 ? 13.349 20.186 27.911 1.00 0.00 24 CYS A N 17
ATOM 18871 C CA . CYS A 1 24 ? 13.417 21.076 26.741 1.00 0.00 24 CYS A CA 17
ATOM 18872 C C . CYS A 1 24 ? 13.697 22.555 27.095 1.00 0.00 24 CYS A C 17
ATOM 18873 O O . CYS A 1 24 ? 14.374 23.257 26.345 1.00 0.00 24 CYS A O 17
ATOM 18881 N N . TYR A 1 25 ? 13.241 23.000 28.271 1.00 0.00 25 TYR A N 17
ATOM 18882 C CA . TYR A 1 25 ? 13.638 24.237 28.951 1.00 0.00 25 TYR A CA 17
ATOM 18883 C C . TYR A 1 25 ? 14.010 23.885 30.411 1.00 0.00 25 TYR A C 17
ATOM 18884 O O . TYR A 1 25 ? 13.106 23.605 31.204 1.00 0.00 25 TYR A O 17
ATOM 18902 N N . PRO A 1 26 ? 15.302 23.807 30.783 1.00 0.00 26 PRO A N 17
ATOM 18903 C CA . PRO A 1 26 ? 15.745 23.473 32.145 1.00 0.00 26 PRO A CA 17
ATOM 18904 C C . PRO A 1 26 ? 15.651 24.671 33.120 1.00 0.00 26 PRO A C 17
ATOM 18905 O O . PRO A 1 26 ? 15.185 25.754 32.748 1.00 0.00 26 PRO A O 17
ATOM 18916 N N . GLY A 1 27 ? 16.114 24.476 34.360 1.00 0.00 27 GLY A N 17
ATOM 18917 C CA . GLY A 1 27 ? 16.363 25.519 35.366 1.00 0.00 27 GLY A CA 17
ATOM 18918 C C . GLY A 1 27 ? 17.851 25.882 35.507 1.00 0.00 27 GLY A C 17
ATOM 18919 O O . GLY A 1 27 ? 18.729 25.174 35.010 1.00 0.00 27 GLY A O 17
ATOM 18923 N N . ILE A 1 28 ? 18.145 26.984 36.204 1.00 0.00 28 ILE A N 17
ATOM 18924 C CA . ILE A 1 28 ? 19.490 27.586 36.288 1.00 0.00 28 ILE A CA 17
ATOM 18925 C C . ILE A 1 28 ? 20.497 26.676 36.990 1.00 0.00 28 ILE A C 17
ATOM 18926 O O . ILE A 1 28 ? 21.645 26.645 36.591 1.00 0.00 28 ILE A O 17
ATOM 18942 N N . ASP A 1 29 ? 20.082 25.918 38.004 1.00 0.00 29 ASP A N 17
ATOM 18943 C CA . ASP A 1 29 ? 20.932 24.942 38.709 1.00 0.00 29 ASP A CA 17
ATOM 18944 C C . ASP A 1 29 ? 21.381 23.783 37.810 1.00 0.00 29 ASP A C 17
ATOM 18945 O O . ASP A 1 29 ? 22.504 23.311 37.939 1.00 0.00 29 ASP A O 17
ATOM 18954 N N . ILE A 1 30 ? 20.547 23.384 36.845 1.00 0.00 30 ILE A N 17
ATOM 18955 C CA . ILE A 1 30 ? 20.899 22.401 35.816 1.00 0.00 30 ILE A CA 17
ATOM 18956 C C . ILE A 1 30 ? 21.892 23.004 34.811 1.00 0.00 30 ILE A C 17
ATOM 18957 O O . ILE A 1 30 ? 22.803 22.320 34.347 1.00 0.00 30 ILE A O 17
ATOM 18973 N N . LEU A 1 31 ? 21.727 24.291 34.474 1.00 0.00 31 LEU A N 17
ATOM 18974 C CA . LEU A 1 31 ? 22.691 25.027 33.652 1.00 0.00 31 LEU A CA 17
ATOM 18975 C C . LEU A 1 31 ? 24.033 25.227 34.386 1.00 0.00 31 LEU A C 17
ATOM 18976 O O . LEU A 1 31 ? 25.066 24.930 33.796 1.00 0.00 31 LEU A O 17
ATOM 18992 N N . GLU A 1 32 ? 24.046 25.671 35.648 1.00 0.00 32 GLU A N 17
ATOM 18993 C CA . GLU A 1 32 ? 25.230 25.648 36.514 1.00 0.00 32 GLU A CA 17
ATOM 18994 C C . GLU A 1 32 ? 25.890 24.273 36.603 1.00 0.00 32 GLU A C 17
ATOM 18995 O O . GLU A 1 32 ? 27.081 24.193 36.333 1.00 0.00 32 GLU A O 17
ATOM 19007 N N . ASP A 1 33 ? 25.182 23.193 36.947 1.00 0.00 33 ASP A N 17
ATOM 19008 C CA . ASP A 1 33 ? 25.828 21.872 37.006 1.00 0.00 33 ASP A CA 17
ATOM 19009 C C . ASP A 1 33 ? 26.488 21.475 35.671 1.00 0.00 33 ASP A C 17
ATOM 19010 O O . ASP A 1 33 ? 27.634 21.027 35.666 1.00 0.00 33 ASP A O 17
ATOM 19019 N N . LEU A 1 34 ? 25.831 21.707 34.528 1.00 0.00 34 LEU A N 17
ATOM 19020 C CA . LEU A 1 34 ? 26.448 21.516 33.214 1.00 0.00 34 LEU A CA 17
ATOM 19021 C C . LEU A 1 34 ? 27.679 22.412 33.001 1.00 0.00 34 LEU A C 17
ATOM 19022 O O . LEU A 1 34 ? 28.705 21.920 32.533 1.00 0.00 34 LEU A O 17
ATOM 19038 N N . ALA A 1 35 ? 27.614 23.696 33.353 1.00 0.00 35 ALA A N 17
ATOM 19039 C CA . ALA A 1 35 ? 28.749 24.618 33.322 1.00 0.00 35 ALA A CA 17
ATOM 19040 C C . ALA A 1 35 ? 29.931 24.082 34.151 1.00 0.00 35 ALA A C 17
ATOM 19041 O O . ALA A 1 35 ? 31.012 23.812 33.610 1.00 0.00 35 ALA A O 17
ATOM 19048 N N . GLN A 1 36 ? 29.701 23.842 35.447 1.00 0.00 36 GLN A N 17
ATOM 19049 C CA . GLN A 1 36 ? 30.689 23.326 36.396 1.00 0.00 36 GLN A CA 17
ATOM 19050 C C . GLN A 1 36 ? 31.349 22.022 35.923 1.00 0.00 36 GLN A C 17
ATOM 19051 O O . GLN A 1 36 ? 32.573 21.905 36.040 1.00 0.00 36 GLN A O 17
ATOM 19065 N N . LYS A 1 37 ? 30.585 21.049 35.392 1.00 0.00 37 LYS A N 17
ATOM 19066 C CA . LYS A 1 37 ? 31.080 19.718 34.989 1.00 0.00 37 LYS A CA 17
ATOM 19067 C C . LYS A 1 37 ? 31.655 19.633 33.568 1.00 0.00 37 LYS A C 17
ATOM 19068 O O . LYS A 1 37 ? 32.203 18.587 33.208 1.00 0.00 37 LYS A O 17
ATOM 19087 N N . LEU A 1 38 ? 31.551 20.694 32.764 1.00 0.00 38 LEU A N 17
ATOM 19088 C CA . LEU A 1 38 ? 32.039 20.754 31.374 1.00 0.00 38 LEU A CA 17
ATOM 19089 C C . LEU A 1 38 ? 33.061 21.885 31.130 1.00 0.00 38 LEU A C 17
ATOM 19090 O O . LEU A 1 38 ? 33.513 22.070 30.002 1.00 0.00 38 LEU A O 17
ATOM 19106 N N . ASN A 1 39 ? 33.434 22.629 32.179 1.00 0.00 39 ASN A N 17
ATOM 19107 C CA . ASN A 1 39 ? 34.351 23.784 32.168 1.00 0.00 39 ASN A CA 17
ATOM 19108 C C . ASN A 1 39 ? 33.869 24.963 31.290 1.00 0.00 39 ASN A C 17
ATOM 19109 O O . ASN A 1 39 ? 34.652 25.805 30.840 1.00 0.00 39 ASN A O 17
ATOM 19120 N N . LEU A 1 40 ? 32.558 25.026 31.087 1.00 0.00 40 LEU A N 17
ATOM 19121 C CA . LEU A 1 40 ? 31.815 26.087 30.405 1.00 0.00 40 LEU A CA 17
ATOM 19122 C C . LEU A 1 40 ? 31.261 27.089 31.441 1.00 0.00 40 LEU A C 17
ATOM 19123 O O . LEU A 1 40 ? 31.297 26.827 32.644 1.00 0.00 40 LEU A O 17
ATOM 19139 N N . GLU A 1 41 ? 30.676 28.198 30.992 1.00 0.00 41 GLU A N 17
ATOM 19140 C CA . GLU A 1 41 ? 29.900 29.116 31.826 1.00 0.00 41 GLU A CA 17
ATOM 19141 C C . GLU A 1 41 ? 28.395 29.108 31.504 1.00 0.00 41 GLU A C 17
ATOM 19142 O O . GLU A 1 41 ? 27.974 28.693 30.416 1.00 0.00 41 GLU A O 17
ATOM 19154 N N . LEU A 1 42 ? 27.585 29.628 32.439 1.00 0.00 42 LEU A N 17
ATOM 19155 C CA . LEU A 1 42 ? 26.118 29.663 32.373 1.00 0.00 42 LEU A CA 17
ATOM 19156 C C . LEU A 1 42 ? 25.603 30.178 31.024 1.00 0.00 42 LEU A C 17
ATOM 19157 O O . LEU A 1 42 ? 24.734 29.558 30.419 1.00 0.00 42 LEU A O 17
ATOM 19173 N N . ASP A 1 43 ? 26.145 31.296 30.544 1.00 0.00 43 ASP A N 17
ATOM 19174 C CA . ASP A 1 43 ? 25.764 31.922 29.273 1.00 0.00 43 ASP A CA 17
ATOM 19175 C C . ASP A 1 43 ? 26.002 30.996 28.073 1.00 0.00 43 ASP A C 17
ATOM 19176 O O . ASP A 1 43 ? 25.145 30.923 27.197 1.00 0.00 43 ASP A O 17
ATOM 19185 N N . ARG A 1 44 ? 27.104 30.228 28.028 1.00 0.00 44 ARG A N 17
ATOM 19186 C CA . ARG A 1 44 ? 27.291 29.230 26.959 1.00 0.00 44 ARG A CA 17
ATOM 19187 C C . ARG A 1 44 ? 26.202 28.172 27.002 1.00 0.00 44 ARG A C 17
ATOM 19188 O O . ARG A 1 44 ? 25.737 27.773 25.938 1.00 0.00 44 ARG A O 17
ATOM 19209 N N . ILE A 1 45 ? 25.805 27.709 28.189 1.00 0.00 45 ILE A N 17
ATOM 19210 C CA . ILE A 1 45 ? 24.727 26.711 28.304 1.00 0.00 45 ILE A CA 17
ATOM 19211 C C . ILE A 1 45 ? 23.370 27.317 27.941 1.00 0.00 45 ILE A C 17
ATOM 19212 O O . ILE A 1 45 ? 22.608 26.688 27.213 1.00 0.00 45 ILE A O 17
ATOM 19228 N N . GLN A 1 46 ? 23.087 28.552 28.356 1.00 0.00 46 GLN A N 17
ATOM 19229 C CA . GLN A 1 46 ? 21.930 29.328 27.906 1.00 0.00 46 G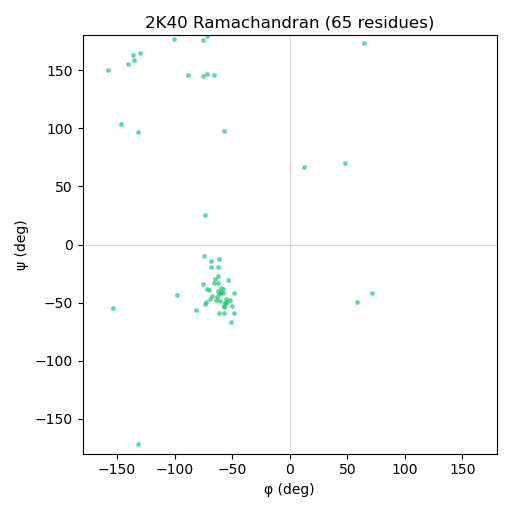LN A CA 17
ATOM 19230 C C . GLN A 1 46 ? 21.859 29.431 26.373 1.00 0.00 46 GLN A C 17
ATOM 19231 O O . GLN A 1 46 ? 20.864 29.013 25.779 1.00 0.00 46 GLN A O 17
ATOM 19245 N N . ILE A 1 47 ? 22.913 29.922 25.710 1.00 0.00 47 ILE A N 17
ATOM 19246 C CA . ILE A 1 47 ? 22.988 29.968 24.243 1.00 0.00 47 ILE A CA 17
ATOM 19247 C C . ILE A 1 47 ? 22.907 28.563 23.634 1.00 0.00 47 ILE A C 17
ATOM 19248 O O . ILE A 1 47 ? 22.235 28.407 22.615 1.00 0.00 47 ILE A O 17
ATOM 19264 N N . TRP A 1 48 ? 23.527 27.529 24.212 1.00 0.00 48 TRP A N 17
ATOM 19265 C CA . TRP A 1 48 ? 23.393 26.155 23.716 1.00 0.00 48 TRP A CA 17
ATOM 19266 C C . TRP A 1 48 ? 21.933 25.672 23.759 1.00 0.00 48 TRP A C 17
ATOM 19267 O O . TRP A 1 48 ? 21.420 25.207 22.737 1.00 0.00 48 TRP A O 17
ATOM 19288 N N . PHE A 1 49 ? 21.236 25.812 24.897 1.00 0.00 49 PHE A N 17
ATOM 19289 C CA . PHE A 1 49 ? 19.824 25.405 24.986 1.00 0.00 49 PHE A CA 17
ATOM 19290 C C . PHE A 1 49 ? 18.929 26.263 24.091 1.00 0.00 49 PHE A C 17
ATOM 19291 O O . PHE A 1 49 ? 18.075 25.710 23.405 1.00 0.00 49 PHE A O 17
ATOM 19308 N N . GLN A 1 50 ? 19.128 27.584 24.017 1.00 0.00 50 GLN A N 17
ATOM 19309 C CA . GLN A 1 50 ? 18.402 28.433 23.064 1.00 0.00 50 GLN A CA 17
ATOM 19310 C C . GLN A 1 50 ? 18.665 28.021 21.613 1.00 0.00 50 GLN A C 17
ATOM 19311 O O . GLN A 1 50 ? 17.719 27.960 20.835 1.00 0.00 50 GLN A O 17
ATOM 19325 N N . ASN A 1 51 ? 19.898 27.660 21.237 1.00 0.00 51 ASN A N 17
ATOM 19326 C CA . ASN A 1 51 ? 20.184 27.043 19.934 1.00 0.00 51 ASN A CA 17
ATOM 19327 C C . ASN A 1 51 ? 19.363 25.758 19.720 1.00 0.00 51 ASN A C 17
ATOM 19328 O O . ASN A 1 51 ? 18.682 25.625 18.707 1.00 0.00 51 ASN A O 17
ATOM 19339 N N . ARG A 1 52 ? 19.399 24.816 20.668 1.00 0.00 52 ARG A N 17
ATOM 19340 C CA . ARG A 1 52 ? 18.639 23.554 20.617 1.00 0.00 52 ARG A CA 17
ATOM 19341 C C . ARG A 1 52 ? 17.125 23.743 20.545 1.00 0.00 52 ARG A C 17
ATOM 19342 O O . ARG A 1 52 ? 16.453 23.116 19.731 1.00 0.00 52 ARG A O 17
ATOM 19363 N N . ARG A 1 53 ? 16.558 24.635 21.353 1.00 0.00 53 ARG A N 17
ATOM 19364 C CA . ARG A 1 53 ? 15.129 24.964 21.313 1.00 0.00 53 ARG A CA 17
ATOM 19365 C C . ARG A 1 53 ? 14.763 25.749 20.048 1.00 0.00 53 ARG A C 17
ATOM 19366 O O . ARG A 1 53 ? 13.713 25.477 19.471 1.00 0.00 53 ARG A O 17
ATOM 19387 N N . ALA A 1 54 ? 15.634 26.626 19.537 1.00 0.00 54 ALA A N 17
ATOM 19388 C CA . ALA A 1 54 ? 15.454 27.223 18.210 1.00 0.00 54 ALA A CA 17
ATOM 19389 C C . ALA A 1 54 ? 15.432 26.158 17.099 1.00 0.00 54 ALA A C 17
ATOM 19390 O O . ALA A 1 54 ? 14.520 26.180 16.280 1.00 0.00 54 ALA A O 17
ATOM 19397 N N . LYS A 1 55 ? 16.366 25.193 17.110 1.00 0.00 55 LYS A N 17
ATOM 19398 C CA . LYS A 1 55 ? 16.520 24.095 16.131 1.00 0.00 55 LYS A CA 17
ATOM 19399 C C . LYS A 1 55 ? 15.229 23.323 15.826 1.00 0.00 55 LYS A C 17
ATOM 19400 O O . LYS A 1 55 ? 15.063 22.842 14.714 1.00 0.00 55 LYS A O 17
ATOM 19419 N N . LEU A 1 56 ? 14.290 23.236 16.773 1.00 0.00 56 LEU A N 17
ATOM 19420 C CA . LEU A 1 56 ? 12.974 22.615 16.549 1.00 0.00 56 LEU A CA 17
ATOM 19421 C C . LEU A 1 56 ? 12.040 23.401 15.596 1.00 0.00 56 LEU A C 17
ATOM 19422 O O . LEU A 1 56 ? 11.114 22.798 15.060 1.00 0.00 56 LEU A O 17
ATOM 19438 N N . LYS A 1 57 ? 12.237 24.718 15.394 1.00 0.00 57 LYS A N 17
ATOM 19439 C CA . LYS A 1 57 ? 11.380 25.592 14.552 1.00 0.00 57 LYS A CA 17
ATOM 19440 C C . LYS A 1 57 ? 12.122 26.685 13.744 1.00 0.00 57 LYS A C 17
ATOM 19441 O O . LYS A 1 57 ? 11.479 27.479 13.063 1.00 0.00 57 LYS A O 17
ATOM 19460 N N . ARG A 1 58 ? 13.457 26.763 13.782 1.00 0.00 58 ARG A N 17
ATOM 19461 C CA . ARG A 1 58 ? 14.321 27.661 12.981 1.00 0.00 58 ARG A CA 17
ATOM 19462 C C . ARG A 1 58 ? 15.666 26.959 12.705 1.00 0.00 58 ARG A C 17
ATOM 19463 O O . ARG A 1 58 ? 16.033 26.056 13.457 1.00 0.00 58 ARG A O 17
ATOM 19484 N N . SER A 1 59 ? 16.411 27.370 11.675 1.00 0.00 59 SER A N 17
ATOM 19485 C CA . SER A 1 59 ? 17.551 26.613 11.104 1.00 0.00 59 SER A CA 17
ATOM 19486 C C . SER A 1 59 ? 17.128 25.243 10.521 1.00 0.00 59 SER A C 17
ATOM 19487 O O . SER A 1 59 ? 15.940 24.976 10.356 1.00 0.00 59 SER A O 17
ATOM 19495 N N . HIS A 1 60 ? 18.098 24.401 10.127 1.00 0.00 60 HIS A N 17
ATOM 19496 C CA . HIS A 1 60 ? 17.911 23.204 9.280 1.00 0.00 60 HIS A CA 17
ATOM 19497 C C . HIS A 1 60 ? 17.178 23.521 7.952 1.00 0.00 60 HIS A C 17
ATOM 19498 O O . HIS A 1 60 ? 17.276 24.646 7.450 1.00 0.00 60 HIS A O 17
ATOM 19512 N N . ARG A 1 61 ? 16.574 22.517 7.298 1.00 0.00 61 ARG A N 17
ATOM 19513 C CA . ARG A 1 61 ? 15.859 22.622 6.010 1.00 0.00 61 ARG A CA 17
ATOM 19514 C C . ARG A 1 61 ? 14.698 21.630 5.959 1.00 0.00 61 ARG A C 17
ATOM 19515 O O . ARG A 1 61 ? 14.802 20.557 5.373 1.00 0.00 61 ARG A O 17
ATOM 19536 N N . GLU A 1 62 ? 13.599 21.961 6.631 1.00 0.00 62 GLU A N 17
ATOM 19537 C CA . GLU A 1 62 ? 12.475 21.037 6.832 1.00 0.00 62 GLU A CA 17
ATOM 19538 C C . GLU A 1 62 ? 11.483 21.123 5.659 1.00 0.00 62 GLU A C 17
ATOM 19539 O O . GLU A 1 62 ? 10.399 21.716 5.752 1.00 0.00 62 GLU A O 17
ATOM 19551 N N . SER A 1 63 ? 11.900 20.573 4.515 1.00 0.00 63 SER A N 17
ATOM 19552 C CA . SER A 1 63 ? 11.171 20.560 3.239 1.00 0.00 63 SER A CA 17
ATOM 19553 C C . SER A 1 63 ? 11.503 19.308 2.411 1.00 0.00 63 SER A C 17
ATOM 19554 O O . SER A 1 63 ? 12.351 18.495 2.787 1.00 0.00 63 SER A O 17
ATOM 19562 N N . GLN A 1 64 ? 10.831 19.129 1.271 1.00 0.00 64 GLN A N 17
ATOM 19563 C CA . GLN A 1 64 ? 11.088 18.038 0.328 1.00 0.00 64 GLN A CA 17
ATOM 19564 C C . GLN A 1 64 ? 12.413 18.262 -0.430 1.00 0.00 64 GLN A C 17
ATOM 19565 O O . GLN A 1 64 ? 12.443 18.888 -1.484 1.00 0.00 64 GLN A O 17
ATOM 19579 N N . PHE A 1 65 ? 13.516 17.762 0.136 1.00 0.00 65 PHE A N 17
ATOM 19580 C CA . PHE A 1 65 ? 14.900 18.003 -0.306 1.00 0.00 65 PHE A CA 17
ATOM 19581 C C . PHE A 1 65 ? 15.244 17.543 -1.734 1.00 0.00 65 PHE A C 17
ATOM 19582 O O . PHE A 1 65 ? 16.223 18.020 -2.302 1.00 0.00 65 PHE A O 17
ATOM 19599 N N . LEU A 1 66 ? 14.459 16.640 -2.330 1.00 0.00 66 LEU A N 17
ATOM 19600 C CA . LEU A 1 66 ? 14.595 16.251 -3.735 1.00 0.00 66 LEU A CA 17
ATOM 19601 C C . LEU A 1 66 ? 14.286 17.460 -4.641 1.00 0.00 66 LEU A C 17
ATOM 19602 O O . LEU A 1 66 ? 13.121 17.789 -4.888 1.00 0.00 66 LEU A O 17
ATOM 19618 N N . MET A 1 67 ? 15.343 18.148 -5.074 1.00 0.00 67 MET A N 17
ATOM 19619 C CA . MET A 1 67 ? 15.346 19.343 -5.926 1.00 0.00 67 MET A CA 17
ATOM 19620 C C . MET A 1 67 ? 15.504 18.971 -7.394 1.00 0.00 67 MET A C 17
ATOM 19621 O O . MET A 1 67 ? 14.711 19.477 -8.220 1.00 0.00 67 MET A O 17
ATOM 19636 N N . GLY A 1 1 ? 22.758 39.094 28.056 1.00 0.00 1 GLY A N 18
ATOM 19637 C CA . GLY A 1 1 ? 22.148 39.642 26.841 1.00 0.00 1 GLY A CA 18
ATOM 19638 C C . GLY A 1 1 ? 23.086 39.517 25.666 1.00 0.00 1 GLY A C 18
ATOM 19639 O O . GLY A 1 1 ? 23.807 40.465 25.389 1.00 0.00 1 GLY A O 18
ATOM 19645 N N . ARG A 1 2 ? 23.105 38.360 24.992 1.00 0.00 2 ARG A N 18
ATOM 19646 C CA . ARG A 1 2 ? 23.836 38.121 23.731 1.00 0.00 2 ARG A CA 18
ATOM 19647 C C . ARG A 1 2 ? 23.199 36.962 22.950 1.00 0.00 2 ARG A C 18
ATOM 19648 O O . ARG A 1 2 ? 22.850 35.950 23.558 1.00 0.00 2 ARG A O 18
ATOM 19669 N N . ARG A 1 3 ? 23.086 37.050 21.617 1.00 0.00 3 ARG A N 18
ATOM 19670 C CA . ARG A 1 3 ? 22.483 35.995 20.758 1.00 0.00 3 ARG A CA 18
ATOM 19671 C C . ARG A 1 3 ? 23.429 35.387 19.683 1.00 0.00 3 ARG A C 18
ATOM 19672 O O . ARG A 1 3 ? 23.078 35.353 18.503 1.00 0.00 3 ARG A O 18
ATOM 19693 N N . PRO A 1 4 ? 24.631 34.883 20.042 1.00 0.00 4 PRO A N 18
ATOM 19694 C CA . PRO A 1 4 ? 25.473 34.092 19.138 1.00 0.00 4 PRO A CA 18
ATOM 19695 C C . PRO A 1 4 ? 24.963 32.644 18.967 1.00 0.00 4 PRO A C 18
ATOM 19696 O O . PRO A 1 4 ? 23.951 32.235 19.541 1.00 0.00 4 PRO A O 18
ATOM 19707 N N . ARG A 1 5 ? 25.702 31.840 18.191 1.00 0.00 5 ARG A N 18
ATOM 19708 C CA . ARG A 1 5 ? 25.491 30.400 17.957 1.00 0.00 5 ARG A CA 18
ATOM 19709 C C . ARG A 1 5 ? 26.713 29.627 18.457 1.00 0.00 5 ARG A C 18
ATOM 19710 O O . ARG A 1 5 ? 27.831 29.935 18.055 1.00 0.00 5 ARG A O 18
ATOM 19731 N N . THR A 1 6 ? 26.522 28.642 19.339 1.00 0.00 6 THR A N 18
ATOM 19732 C CA . THR A 1 6 ? 27.625 27.965 20.057 1.00 0.00 6 THR A CA 18
ATOM 19733 C C . THR A 1 6 ? 27.439 26.443 20.093 1.00 0.00 6 THR A C 18
ATOM 19734 O O . THR A 1 6 ? 26.331 25.949 20.305 1.00 0.00 6 THR A O 18
ATOM 19745 N N . ALA A 1 7 ? 28.538 25.710 19.890 1.00 0.00 7 ALA A N 18
ATOM 19746 C CA . ALA A 1 7 ? 28.652 24.252 19.958 1.00 0.00 7 ALA A CA 18
ATOM 19747 C C . ALA A 1 7 ? 30.075 23.831 20.400 1.00 0.00 7 ALA A C 18
ATOM 19748 O O . ALA A 1 7 ? 30.959 24.678 20.553 1.00 0.00 7 ALA A O 18
ATOM 19755 N N . PHE A 1 8 ? 30.287 22.529 20.605 1.00 0.00 8 PHE A N 18
ATOM 19756 C CA . PHE A 1 8 ? 31.441 21.909 21.250 1.00 0.00 8 PHE A CA 18
ATOM 19757 C C . PHE A 1 8 ? 31.999 20.739 20.408 1.00 0.00 8 PHE A C 18
ATOM 19758 O O . PHE A 1 8 ? 31.697 20.617 19.218 1.00 0.00 8 PHE A O 18
ATOM 19775 N N . THR A 1 9 ? 32.817 19.884 21.027 1.00 0.00 9 THR A N 18
ATOM 19776 C CA . THR A 1 9 ? 33.023 18.485 20.593 1.00 0.00 9 THR A CA 18
ATOM 19777 C C . THR A 1 9 ? 31.799 17.613 20.926 1.00 0.00 9 THR A C 18
ATOM 19778 O O . THR A 1 9 ? 31.085 17.883 21.895 1.00 0.00 9 THR A O 18
ATOM 19789 N N . GLN A 1 10 ? 31.532 16.561 20.148 1.00 0.00 10 GLN A N 18
ATOM 19790 C CA . GLN A 1 10 ? 30.265 15.820 20.208 1.00 0.00 10 GLN A CA 18
ATOM 19791 C C . GLN A 1 10 ? 30.035 15.017 21.495 1.00 0.00 10 GLN A C 18
ATOM 19792 O O . GLN A 1 10 ? 28.897 14.977 21.953 1.00 0.00 10 GLN A O 18
ATOM 19806 N N . ASN A 1 11 ? 31.063 14.459 22.141 1.00 0.00 11 ASN A N 18
ATOM 19807 C CA . ASN A 1 11 ? 30.860 13.825 23.452 1.00 0.00 11 ASN A CA 18
ATOM 19808 C C . ASN A 1 11 ? 30.603 14.844 24.589 1.00 0.00 11 ASN A C 18
ATOM 19809 O O . ASN A 1 11 ? 30.096 14.462 25.637 1.00 0.00 11 ASN A O 18
ATOM 19820 N N . GLN A 1 12 ? 30.877 16.142 24.389 1.00 0.00 12 GLN A N 18
ATOM 19821 C CA . GLN A 1 12 ? 30.333 17.204 25.247 1.00 0.00 12 GLN A CA 18
ATOM 19822 C C . GLN A 1 12 ? 28.876 17.499 24.875 1.00 0.00 12 GLN A C 18
ATOM 19823 O O . GLN A 1 12 ? 28.026 17.472 25.758 1.00 0.00 12 GLN A O 18
ATOM 19837 N N . ILE A 1 13 ? 28.568 17.716 23.586 1.00 0.00 13 ILE A N 18
ATOM 19838 C CA . ILE A 1 13 ? 27.192 17.915 23.088 1.00 0.00 13 ILE A CA 18
ATOM 19839 C C . ILE A 1 13 ? 26.232 16.853 23.617 1.00 0.00 13 ILE A C 18
ATOM 19840 O O . ILE A 1 13 ? 25.174 17.218 24.121 1.00 0.00 13 ILE A O 18
ATOM 19856 N N . GLU A 1 14 ? 26.575 15.567 23.508 1.00 0.00 14 GLU A N 18
ATOM 19857 C CA . GLU A 1 14 ? 25.665 14.500 23.932 1.00 0.00 14 GLU A CA 18
ATOM 19858 C C . GLU A 1 14 ? 25.280 14.531 25.421 1.00 0.00 14 GLU A C 18
ATOM 19859 O O . GLU A 1 14 ? 24.191 14.068 25.754 1.00 0.00 14 GLU A O 18
ATOM 19871 N N . VAL A 1 15 ? 26.098 15.106 26.315 1.00 0.00 15 VAL A N 18
ATOM 19872 C CA . VAL A 1 15 ? 25.699 15.296 27.724 1.00 0.00 15 VAL A CA 18
ATOM 19873 C C . VAL A 1 15 ? 24.591 16.349 27.835 1.00 0.00 15 VAL A C 18
ATOM 19874 O O . VAL A 1 15 ? 23.608 16.143 28.554 1.00 0.00 15 VAL A O 18
ATOM 19887 N N . LEU A 1 16 ? 24.722 17.464 27.104 1.00 0.00 16 LEU A N 18
ATOM 19888 C CA . LEU A 1 16 ? 23.684 18.495 27.028 1.00 0.00 16 LEU A CA 18
ATOM 19889 C C . LEU A 1 16 ? 22.413 17.965 26.333 1.00 0.00 16 LEU A C 18
ATOM 19890 O O . LEU A 1 16 ? 21.329 18.126 26.885 1.00 0.00 16 LEU A O 18
ATOM 19906 N N . GLU A 1 17 ? 22.520 17.275 25.189 1.00 0.00 17 GLU A N 18
ATOM 19907 C CA . GLU A 1 17 ? 21.397 16.567 24.539 1.00 0.00 17 GLU A CA 18
ATOM 19908 C C . GLU A 1 17 ? 20.659 15.597 25.477 1.00 0.00 17 GLU A C 18
ATOM 19909 O O . GLU A 1 17 ? 19.428 15.610 25.541 1.00 0.00 17 GLU A O 18
ATOM 19921 N N . ASN A 1 18 ? 21.382 14.759 26.226 1.00 0.00 18 ASN A N 18
ATOM 19922 C CA . ASN A 1 18 ? 20.750 13.847 27.179 1.00 0.00 18 ASN A CA 18
ATOM 19923 C C . ASN A 1 18 ? 20.027 14.565 28.336 1.00 0.00 18 ASN A C 18
ATOM 19924 O O . ASN A 1 18 ? 19.032 14.040 28.836 1.00 0.00 18 ASN A O 18
ATOM 19935 N N . VAL A 1 19 ? 20.447 15.780 28.718 1.00 0.00 19 VAL A N 18
ATOM 19936 C CA . VAL A 1 19 ? 19.620 16.665 29.562 1.00 0.00 19 VAL A CA 18
ATOM 19937 C C . VAL A 1 19 ? 18.430 17.239 28.779 1.00 0.00 19 VAL A C 18
ATOM 19938 O O . VAL A 1 19 ? 17.314 17.229 29.290 1.00 0.00 19 VAL A O 18
ATOM 19951 N N . PHE A 1 20 ? 18.621 17.709 27.544 1.00 0.00 20 PHE A N 18
ATOM 19952 C CA . PHE A 1 20 ? 17.580 18.296 26.687 1.00 0.00 20 PHE A CA 18
ATOM 19953 C C . PHE A 1 20 ? 16.383 17.359 26.453 1.00 0.00 20 PHE A C 18
ATOM 19954 O O . PHE A 1 20 ? 15.242 17.823 26.504 1.00 0.00 20 PHE A O 18
ATOM 19971 N N . ARG A 1 21 ? 16.603 16.040 26.314 1.00 0.00 21 ARG A N 18
ATOM 19972 C CA . ARG A 1 21 ? 15.516 15.036 26.253 1.00 0.00 21 ARG A CA 18
ATOM 19973 C C . ARG A 1 21 ? 14.751 14.804 27.569 1.00 0.00 21 ARG A C 18
ATOM 19974 O O . ARG A 1 21 ? 13.827 13.994 27.594 1.00 0.00 21 ARG A O 18
ATOM 19995 N N . VAL A 1 22 ? 15.106 15.500 28.648 1.00 0.00 22 VAL A N 18
ATOM 19996 C CA . VAL A 1 22 ? 14.400 15.513 29.946 1.00 0.00 22 VAL A CA 18
ATOM 19997 C C . VAL A 1 22 ? 13.905 16.924 30.298 1.00 0.00 22 VAL A C 18
ATOM 19998 O O . VAL A 1 22 ? 12.808 17.078 30.831 1.00 0.00 22 VAL A O 18
ATOM 20011 N N . ASN A 1 23 ? 14.687 17.954 29.973 1.00 0.00 23 ASN A N 18
ATOM 20012 C CA . ASN A 1 23 ? 14.458 19.365 30.266 1.00 0.00 23 ASN A CA 18
ATOM 20013 C C . ASN A 1 23 ? 14.644 20.209 28.991 1.00 0.00 23 ASN A C 18
ATOM 20014 O O . ASN A 1 23 ? 15.730 20.706 28.700 1.00 0.00 23 ASN A O 18
ATOM 20025 N N . CYS A 1 24 ? 13.565 20.378 28.220 1.00 0.00 24 CYS A N 18
ATOM 20026 C CA . CYS A 1 24 ? 13.555 21.176 26.987 1.00 0.00 24 CYS A CA 18
ATOM 20027 C C . CYS A 1 24 ? 13.794 22.684 27.247 1.00 0.00 24 CYS A C 18
ATOM 20028 O O . CYS A 1 24 ? 14.476 23.359 26.477 1.00 0.00 24 CYS A O 18
ATOM 20036 N N . TYR A 1 25 ? 13.318 23.186 28.393 1.00 0.00 25 TYR A N 18
ATOM 20037 C CA . TYR A 1 25 ? 13.685 24.479 28.985 1.00 0.00 25 TYR A CA 18
ATOM 20038 C C . TYR A 1 25 ? 14.234 24.241 30.410 1.00 0.00 25 TYR A C 18
ATOM 20039 O O . TYR A 1 25 ? 13.447 24.215 31.360 1.00 0.00 25 TYR A O 18
ATOM 20057 N N . PRO A 1 26 ? 15.544 23.989 30.595 1.00 0.00 26 PRO A N 18
ATOM 20058 C CA . PRO A 1 26 ? 16.122 23.730 31.918 1.00 0.00 26 PRO A CA 18
ATOM 20059 C C . PRO A 1 26 ? 15.984 24.892 32.913 1.00 0.00 26 PRO A C 18
ATOM 20060 O O . PRO A 1 26 ? 15.833 26.054 32.521 1.00 0.00 26 PRO A O 18
ATOM 20071 N N . GLY A 1 27 ? 16.152 24.583 34.201 1.00 0.00 27 GLY A N 18
ATOM 20072 C CA . GLY A 1 27 ? 16.419 25.567 35.251 1.00 0.00 27 GLY A CA 18
ATOM 20073 C C . GLY A 1 27 ? 17.901 25.965 35.317 1.00 0.00 27 GLY A C 18
ATOM 20074 O O . GLY A 1 27 ? 18.773 25.259 34.801 1.00 0.00 27 GLY A O 18
ATOM 20078 N N . ILE A 1 28 ? 18.195 27.075 36.000 1.00 0.00 28 ILE A N 18
ATOM 20079 C CA . ILE A 1 28 ? 19.544 27.650 36.125 1.00 0.00 28 ILE A CA 18
ATOM 20080 C C . ILE A 1 28 ? 20.515 26.645 36.738 1.00 0.00 28 ILE A C 18
ATOM 20081 O O . ILE A 1 28 ? 21.645 26.550 36.306 1.00 0.00 28 ILE A O 18
ATOM 20097 N N . ASP A 1 29 ? 20.071 25.872 37.722 1.00 0.00 29 ASP A N 18
ATOM 20098 C CA . ASP A 1 29 ? 20.856 24.895 38.484 1.00 0.00 29 ASP A CA 18
ATOM 20099 C C . ASP A 1 29 ? 21.225 23.654 37.664 1.00 0.00 29 ASP A C 18
ATOM 20100 O O . ASP A 1 29 ? 22.276 23.061 37.881 1.00 0.00 29 ASP A O 18
ATOM 20109 N N . ILE A 1 30 ? 20.392 23.281 36.687 1.00 0.00 30 ILE A N 18
ATOM 20110 C CA . ILE A 1 30 ? 20.710 22.243 35.698 1.00 0.00 30 ILE A CA 18
ATOM 20111 C C . ILE A 1 30 ? 21.804 22.760 34.761 1.00 0.00 30 ILE A C 18
ATOM 20112 O O . ILE A 1 30 ? 22.763 22.050 34.457 1.00 0.00 30 ILE A O 18
ATOM 20128 N N . LEU A 1 31 ? 21.648 24.004 34.298 1.00 0.00 31 LEU A N 18
ATOM 20129 C CA . LEU A 1 31 ? 22.628 24.679 33.452 1.00 0.00 31 LEU A CA 18
ATOM 20130 C C . LEU A 1 31 ? 23.954 24.890 34.200 1.00 0.00 31 LEU A C 18
ATOM 20131 O O . LEU A 1 31 ? 25.000 24.612 33.631 1.00 0.00 31 LEU A O 18
ATOM 20147 N N . GLU A 1 32 ? 23.927 25.313 35.464 1.00 0.00 32 GLU A N 18
ATOM 20148 C CA . GLU A 1 32 ? 25.094 25.453 36.338 1.00 0.00 32 GLU A CA 18
ATOM 20149 C C . GLU A 1 32 ? 25.761 24.123 36.717 1.00 0.00 32 GLU A C 18
ATOM 20150 O O . GLU A 1 32 ? 26.989 24.060 36.791 1.00 0.00 32 GLU A O 18
ATOM 20162 N N . ASP A 1 33 ? 25.008 23.036 36.918 1.00 0.00 33 ASP A N 18
ATOM 20163 C CA . ASP A 1 33 ? 25.631 21.710 37.039 1.00 0.00 33 ASP A CA 18
ATOM 20164 C C . ASP A 1 33 ? 26.351 21.291 35.748 1.00 0.00 33 ASP A C 18
ATOM 20165 O O . ASP A 1 33 ? 27.502 20.859 35.812 1.00 0.00 33 ASP A O 18
ATOM 20174 N N . LEU A 1 34 ? 25.731 21.479 34.574 1.00 0.00 34 LEU A N 18
ATOM 20175 C CA . LEU A 1 34 ? 26.384 21.277 33.278 1.00 0.00 34 LEU A CA 18
ATOM 20176 C C . LEU A 1 34 ? 27.625 22.171 33.115 1.00 0.00 34 LEU A C 18
ATOM 20177 O O . LEU A 1 34 ? 28.685 21.673 32.746 1.00 0.00 34 LEU A O 18
ATOM 20193 N N . ALA A 1 35 ? 27.521 23.465 33.417 1.00 0.00 35 ALA A N 18
ATOM 20194 C CA . ALA A 1 35 ? 28.613 24.436 33.425 1.00 0.00 35 ALA A CA 18
ATOM 20195 C C . ALA A 1 35 ? 29.806 23.923 34.245 1.00 0.00 35 ALA A C 18
ATOM 20196 O O . ALA A 1 35 ? 30.903 23.727 33.708 1.00 0.00 35 ALA A O 18
ATOM 20203 N N . GLN A 1 36 ? 29.571 23.613 35.526 1.00 0.00 36 GLN A N 18
ATOM 20204 C CA . GLN A 1 36 ? 30.585 23.059 36.422 1.00 0.00 36 GLN A CA 18
ATOM 20205 C C . GLN A 1 36 ? 31.194 21.747 35.888 1.00 0.00 36 GLN A C 18
ATOM 20206 O O . GLN A 1 36 ? 32.418 21.579 35.938 1.00 0.00 36 GLN A O 18
ATOM 20220 N N . LYS A 1 37 ? 30.365 20.822 35.390 1.00 0.00 37 LYS A N 18
ATOM 20221 C CA . LYS A 1 37 ? 30.762 19.493 34.896 1.00 0.00 37 LYS A CA 18
ATOM 20222 C C . LYS A 1 37 ? 31.448 19.499 33.525 1.00 0.00 37 LYS A C 18
ATOM 20223 O O . LYS A 1 37 ? 32.069 18.496 33.174 1.00 0.00 37 LYS A O 18
ATOM 20242 N N . LEU A 1 38 ? 31.358 20.582 32.749 1.00 0.00 38 LEU A N 18
ATOM 20243 C CA . LEU A 1 38 ? 31.839 20.659 31.357 1.00 0.00 38 LEU A CA 18
ATOM 20244 C C . LEU A 1 38 ? 32.868 21.779 31.105 1.00 0.00 38 LEU A C 18
ATOM 20245 O O . LEU A 1 38 ? 33.398 21.872 29.999 1.00 0.00 38 LEU A O 18
ATOM 20261 N N . ASN A 1 39 ? 33.177 22.591 32.124 1.00 0.00 39 ASN A N 18
ATOM 20262 C CA . ASN A 1 39 ? 34.042 23.779 32.071 1.00 0.00 39 ASN A CA 18
ATOM 20263 C C . ASN A 1 39 ? 33.573 24.808 31.016 1.00 0.00 39 ASN A C 18
ATOM 20264 O O . ASN A 1 39 ? 34.304 25.227 30.111 1.00 0.00 39 ASN A O 18
ATOM 20275 N N . LEU A 1 40 ? 32.317 25.227 31.164 1.00 0.00 40 LEU A N 18
ATOM 20276 C CA . LEU A 1 40 ? 31.617 26.240 30.371 1.00 0.00 40 LEU A CA 18
ATOM 20277 C C . LEU A 1 40 ? 30.939 27.231 31.327 1.00 0.00 40 LEU A C 18
ATOM 20278 O O . LEU A 1 40 ? 30.611 26.859 32.449 1.00 0.00 40 LEU A O 18
ATOM 20294 N N . GLU A 1 41 ? 30.660 28.456 30.889 1.00 0.00 41 GLU A N 18
ATOM 20295 C CA . GLU A 1 41 ? 29.827 29.399 31.636 1.00 0.00 41 GLU A CA 18
ATOM 20296 C C . GLU A 1 41 ? 28.321 29.204 31.363 1.00 0.00 41 GLU A C 18
ATOM 20297 O O . GLU A 1 41 ? 27.919 28.776 30.274 1.00 0.00 41 GLU A O 18
ATOM 20309 N N . LEU A 1 42 ? 27.489 29.603 32.336 1.00 0.00 42 LEU A N 18
ATOM 20310 C CA . LEU A 1 42 ? 26.018 29.592 32.289 1.00 0.00 42 LEU A CA 18
ATOM 20311 C C . LEU A 1 42 ? 25.465 30.102 30.950 1.00 0.00 42 LEU A C 18
ATOM 20312 O O . LEU A 1 42 ? 24.620 29.445 30.342 1.00 0.00 42 LEU A O 18
ATOM 20328 N N . ASP A 1 43 ? 25.963 31.239 30.456 1.00 0.00 43 ASP A N 18
ATOM 20329 C CA . ASP A 1 43 ? 25.541 31.789 29.167 1.00 0.00 43 ASP A CA 18
ATOM 20330 C C . ASP A 1 43 ? 25.896 30.893 27.970 1.00 0.00 43 ASP A C 18
ATOM 20331 O O . ASP A 1 43 ? 25.086 30.804 27.054 1.00 0.00 43 ASP A O 18
ATOM 20340 N N . ARG A 1 44 ? 27.023 30.161 27.946 1.00 0.00 44 ARG A N 18
ATOM 20341 C CA . ARG A 1 44 ? 27.275 29.196 26.853 1.00 0.00 44 ARG A CA 18
ATOM 20342 C C . ARG A 1 44 ? 26.251 28.070 26.861 1.00 0.00 44 ARG A C 18
ATOM 20343 O O . ARG A 1 44 ? 25.807 27.670 25.784 1.00 0.00 44 ARG A O 18
ATOM 20364 N N . ILE A 1 45 ? 25.855 27.577 28.037 1.00 0.00 45 ILE A N 18
ATOM 20365 C CA . ILE A 1 45 ? 24.788 26.567 28.132 1.00 0.00 45 ILE A CA 18
ATOM 20366 C C . ILE A 1 45 ? 23.428 27.151 27.747 1.00 0.00 45 ILE A C 18
ATOM 20367 O O . ILE A 1 45 ? 22.728 26.524 26.957 1.00 0.00 45 ILE A O 18
ATOM 20383 N N . GLN A 1 46 ? 23.064 28.344 28.224 1.00 0.00 46 GLN A N 18
ATOM 20384 C CA . GLN A 1 46 ? 21.848 29.035 27.782 1.00 0.00 46 GLN A CA 18
ATOM 20385 C C . GLN A 1 46 ? 21.837 29.230 26.263 1.00 0.00 46 GLN A C 18
ATOM 20386 O O . GLN A 1 46 ? 20.912 28.770 25.603 1.00 0.00 46 GLN A O 18
ATOM 20400 N N . ILE A 1 47 ? 22.867 29.835 25.661 1.00 0.00 47 ILE A N 18
ATOM 20401 C CA . ILE A 1 47 ? 22.964 29.972 24.200 1.00 0.00 47 ILE A CA 18
ATOM 20402 C C . ILE A 1 47 ? 22.885 28.599 23.519 1.00 0.00 47 ILE A C 18
ATOM 20403 O O . ILE A 1 47 ? 22.161 28.479 22.531 1.00 0.00 47 ILE A O 18
ATOM 20419 N N . TRP A 1 48 ? 23.546 27.552 24.026 1.00 0.00 48 TRP A N 18
ATOM 20420 C CA . TRP A 1 48 ? 23.404 26.200 23.473 1.00 0.00 48 TRP A CA 18
ATOM 20421 C C . TRP A 1 48 ? 21.946 25.716 23.471 1.00 0.00 48 TRP A C 18
ATOM 20422 O O . TRP A 1 48 ? 21.422 25.394 22.397 1.00 0.00 48 TRP A O 18
ATOM 20443 N N . PHE A 1 49 ? 21.284 25.715 24.633 1.00 0.00 49 PHE A N 18
ATOM 20444 C CA . PHE A 1 49 ? 19.880 25.300 24.775 1.00 0.00 49 PHE A CA 18
ATOM 20445 C C . PHE A 1 49 ? 18.922 26.179 23.967 1.00 0.00 49 PHE A C 18
ATOM 20446 O O . PHE A 1 49 ? 18.119 25.638 23.209 1.00 0.00 49 PHE A O 18
ATOM 20463 N N . GLN A 1 50 ? 19.012 27.510 24.036 1.00 0.00 50 GLN A N 18
ATOM 20464 C CA . GLN A 1 50 ? 18.203 28.411 23.205 1.00 0.00 50 GLN A CA 18
ATOM 20465 C C . GLN A 1 50 ? 18.433 28.169 21.709 1.00 0.00 50 GLN A C 18
ATOM 20466 O O . GLN A 1 50 ? 17.456 28.100 20.964 1.00 0.00 50 GLN A O 18
ATOM 20480 N N . ASN A 1 51 ? 19.674 27.937 21.246 1.00 0.00 51 ASN A N 18
ATOM 20481 C CA . ASN A 1 51 ? 19.880 27.551 19.845 1.00 0.00 51 ASN A CA 18
ATOM 20482 C C . ASN A 1 51 ? 19.200 26.207 19.521 1.00 0.00 51 ASN A C 18
ATOM 20483 O O . ASN A 1 51 ? 18.613 26.077 18.451 1.00 0.00 51 ASN A O 18
ATOM 20494 N N . ARG A 1 52 ? 19.214 25.230 20.438 1.00 0.00 52 ARG A N 18
ATOM 20495 C CA . ARG A 1 52 ? 18.497 23.951 20.292 1.00 0.00 52 ARG A CA 18
ATOM 20496 C C . ARG A 1 52 ? 16.982 24.128 20.224 1.00 0.00 52 ARG A C 18
ATOM 20497 O O . ARG A 1 52 ? 16.345 23.625 19.303 1.00 0.00 52 ARG A O 18
ATOM 20518 N N . ARG A 1 53 ? 16.388 24.828 21.190 1.00 0.00 53 ARG A N 18
ATOM 20519 C CA . ARG A 1 53 ? 14.940 25.066 21.271 1.00 0.00 53 ARG A CA 18
ATOM 20520 C C . ARG A 1 53 ? 14.437 25.908 20.093 1.00 0.00 53 ARG A C 18
ATOM 20521 O O . ARG A 1 53 ? 13.382 25.590 19.548 1.00 0.00 53 ARG A O 18
ATOM 20542 N N . ALA A 1 54 ? 15.221 26.886 19.624 1.00 0.00 54 ALA A N 18
ATOM 20543 C CA . ALA A 1 54 ? 14.996 27.518 18.321 1.00 0.00 54 ALA A CA 18
ATOM 20544 C C . ALA A 1 54 ? 15.013 26.477 17.183 1.00 0.00 54 ALA A C 18
ATOM 20545 O O . ALA A 1 54 ? 13.991 26.277 16.527 1.00 0.00 54 ALA A O 18
ATOM 20552 N N . LYS A 1 55 ? 16.135 25.765 16.997 1.00 0.00 55 LYS A N 18
ATOM 20553 C CA . LYS A 1 55 ? 16.370 24.781 15.928 1.00 0.00 55 LYS A CA 18
ATOM 20554 C C . LYS A 1 55 ? 15.293 23.696 15.828 1.00 0.00 55 LYS A C 18
ATOM 20555 O O . LYS A 1 55 ? 14.828 23.415 14.729 1.00 0.00 55 LYS A O 18
ATOM 20574 N N . LEU A 1 56 ? 14.853 23.118 16.946 1.00 0.00 56 LEU A N 18
ATOM 20575 C CA . LEU A 1 56 ? 13.789 22.109 16.966 1.00 0.00 56 LEU A CA 18
ATOM 20576 C C . LEU A 1 56 ? 12.491 22.684 16.366 1.00 0.00 56 LEU A C 18
ATOM 20577 O O . LEU A 1 56 ? 11.973 22.146 15.387 1.00 0.00 56 LEU A O 18
ATOM 20593 N N . LYS A 1 57 ? 11.996 23.817 16.888 1.00 0.00 57 LYS A N 18
ATOM 20594 C CA . LYS A 1 57 ? 10.781 24.478 16.378 1.00 0.00 57 LYS A CA 18
ATOM 20595 C C . LYS A 1 57 ? 10.925 24.994 14.935 1.00 0.00 57 LYS A C 18
ATOM 20596 O O . LYS A 1 57 ? 9.986 24.816 14.159 1.00 0.00 57 LYS A O 18
ATOM 20615 N N . ARG A 1 58 ? 12.083 25.567 14.566 1.00 0.00 58 ARG A N 18
ATOM 20616 C CA . ARG A 1 58 ? 12.316 26.404 13.365 1.00 0.00 58 ARG A CA 18
ATOM 20617 C C . ARG A 1 58 ? 11.325 27.578 13.252 1.00 0.00 58 ARG A C 18
ATOM 20618 O O . ARG A 1 58 ? 10.395 27.728 14.042 1.00 0.00 58 ARG A O 18
ATOM 20639 N N . SER A 1 59 ? 11.534 28.438 12.260 1.00 0.00 59 SER A N 18
ATOM 20640 C CA . SER A 1 59 ? 10.532 29.379 11.756 1.00 0.00 59 SER A CA 18
ATOM 20641 C C . SER A 1 59 ? 10.702 29.534 10.241 1.00 0.00 59 SER A C 18
ATOM 20642 O O . SER A 1 59 ? 11.289 30.499 9.747 1.00 0.00 59 SER A O 18
ATOM 20650 N N . HIS A 1 60 ? 10.216 28.515 9.527 1.00 0.00 60 HIS A N 18
ATOM 20651 C CA . HIS A 1 60 ? 10.483 28.193 8.120 1.00 0.00 60 HIS A CA 18
ATOM 20652 C C . HIS A 1 60 ? 11.972 27.903 7.791 1.00 0.00 60 HIS A C 18
ATOM 20653 O O . HIS A 1 60 ? 12.833 27.832 8.677 1.00 0.00 60 HIS A O 18
ATOM 20667 N N . ARG A 1 61 ? 12.244 27.644 6.500 1.00 0.00 61 ARG A N 18
ATOM 20668 C CA . ARG A 1 61 ? 13.398 26.926 5.924 1.00 0.00 61 ARG A CA 18
ATOM 20669 C C . ARG A 1 61 ? 13.582 25.517 6.525 1.00 0.00 61 ARG A C 18
ATOM 20670 O O . ARG A 1 61 ? 12.692 25.008 7.203 1.00 0.00 61 ARG A O 18
ATOM 20691 N N . GLU A 1 62 ? 14.686 24.847 6.183 1.00 0.00 62 GLU A N 18
ATOM 20692 C CA . GLU A 1 62 ? 14.950 23.413 6.425 1.00 0.00 62 GLU A CA 18
ATOM 20693 C C . GLU A 1 62 ? 13.801 22.483 5.959 1.00 0.00 62 GLU A C 18
ATOM 20694 O O . GLU A 1 62 ? 13.176 21.765 6.744 1.00 0.00 62 GLU A O 18
ATOM 20706 N N . SER A 1 63 ? 13.521 22.493 4.654 1.00 0.00 63 SER A N 18
ATOM 20707 C CA . SER A 1 63 ? 12.616 21.554 3.975 1.00 0.00 63 SER A CA 18
ATOM 20708 C C . SER A 1 63 ? 13.065 21.334 2.526 1.00 0.00 63 SER A C 18
ATOM 20709 O O . SER A 1 63 ? 13.894 22.100 2.025 1.00 0.00 63 SER A O 18
ATOM 20717 N N . GLN A 1 64 ? 12.552 20.293 1.866 1.00 0.00 64 GLN A N 18
ATOM 20718 C CA . GLN A 1 64 ? 12.980 19.898 0.523 1.00 0.00 64 GLN A CA 18
ATOM 20719 C C . GLN A 1 64 ? 12.448 20.864 -0.556 1.00 0.00 64 GLN A C 18
ATOM 20720 O O . GLN A 1 64 ? 11.255 21.182 -0.587 1.00 0.00 64 GLN A O 18
ATOM 20734 N N . PHE A 1 65 ? 13.314 21.299 -1.473 1.00 0.00 65 PHE A N 18
ATOM 20735 C CA . PHE A 1 65 ? 12.992 22.216 -2.574 1.00 0.00 65 PHE A CA 18
ATOM 20736 C C . PHE A 1 65 ? 13.793 21.900 -3.855 1.00 0.00 65 PHE A C 18
ATOM 20737 O O . PHE A 1 65 ? 14.540 20.925 -3.911 1.00 0.00 65 PHE A O 18
ATOM 20754 N N . LEU A 1 66 ? 13.634 22.732 -4.889 1.00 0.00 66 LEU A N 18
ATOM 20755 C CA . LEU A 1 66 ? 14.345 22.687 -6.172 1.00 0.00 66 LEU A CA 18
ATOM 20756 C C . LEU A 1 66 ? 14.319 21.308 -6.873 1.00 0.00 66 LEU A C 18
ATOM 20757 O O . LEU A 1 66 ? 13.303 20.967 -7.479 1.00 0.00 66 LEU A O 18
ATOM 20773 N N . MET A 1 67 ? 15.427 20.556 -6.887 1.00 0.00 67 MET A N 18
ATOM 20774 C CA . MET A 1 67 ? 15.694 19.413 -7.780 1.00 0.00 67 MET A CA 18
ATOM 20775 C C . MET A 1 67 ? 16.671 18.422 -7.155 1.00 0.00 67 MET A C 18
ATOM 20776 O O . MET A 1 67 ? 16.620 17.238 -7.565 1.00 0.00 67 MET A O 18
ATOM 20791 N N . GLY A 1 1 ? 32.921 35.622 25.424 1.00 0.00 1 GLY A N 19
ATOM 20792 C CA . GLY A 1 1 ? 32.320 35.016 24.224 1.00 0.00 1 GLY A CA 19
ATOM 20793 C C . GLY A 1 1 ? 32.604 35.880 23.012 1.00 0.00 1 GLY A C 19
ATOM 20794 O O . GLY A 1 1 ? 32.532 37.103 23.124 1.00 0.00 1 GLY A O 19
ATOM 20800 N N . ARG A 1 2 ? 32.912 35.284 21.853 1.00 0.00 2 ARG A N 19
ATOM 20801 C CA . ARG A 1 2 ? 33.190 36.004 20.593 1.00 0.00 2 ARG A CA 19
ATOM 20802 C C . ARG A 1 2 ? 32.317 35.483 19.445 1.00 0.00 2 ARG A C 19
ATOM 20803 O O . ARG A 1 2 ? 32.268 34.276 19.217 1.00 0.00 2 ARG A O 19
ATOM 20824 N N . ARG A 1 3 ? 31.651 36.390 18.713 1.00 0.00 3 ARG A N 19
ATOM 20825 C CA . ARG A 1 3 ? 30.570 36.091 17.743 1.00 0.00 3 ARG A CA 19
ATOM 20826 C C . ARG A 1 3 ? 29.369 35.313 18.362 1.00 0.00 3 ARG A C 19
ATOM 20827 O O . ARG A 1 3 ? 29.426 34.893 19.519 1.00 0.00 3 ARG A O 19
ATOM 20848 N N . PRO A 1 4 ? 28.228 35.191 17.650 1.00 0.00 4 PRO A N 19
ATOM 20849 C CA . PRO A 1 4 ? 27.037 34.481 18.138 1.00 0.00 4 PRO A CA 19
ATOM 20850 C C . PRO A 1 4 ? 27.140 32.943 18.035 1.00 0.00 4 PRO A C 19
ATOM 20851 O O . PRO A 1 4 ? 28.169 32.393 17.644 1.00 0.00 4 PRO A O 19
ATOM 20862 N N . ARG A 1 5 ? 26.042 32.241 18.378 1.00 0.00 5 ARG A N 19
ATOM 20863 C CA . ARG A 1 5 ? 25.831 30.782 18.226 1.00 0.00 5 ARG A CA 19
ATOM 20864 C C . ARG A 1 5 ? 27.014 29.944 18.748 1.00 0.00 5 ARG A C 19
ATOM 20865 O O . ARG A 1 5 ? 27.885 29.491 18.008 1.00 0.00 5 ARG A O 19
ATOM 20886 N N . THR A 1 6 ? 27.036 29.705 20.059 1.00 0.00 6 THR A N 19
ATOM 20887 C CA . THR A 1 6 ? 27.953 28.738 20.683 1.00 0.00 6 THR A CA 19
ATOM 20888 C C . THR A 1 6 ? 27.519 27.296 20.381 1.00 0.00 6 THR A C 19
ATOM 20889 O O . THR A 1 6 ? 26.367 26.932 20.615 1.00 0.00 6 THR A O 19
ATOM 20900 N N . ALA A 1 7 ? 28.452 26.465 19.910 1.00 0.00 7 ALA A N 19
ATOM 20901 C CA . ALA A 1 7 ? 28.321 25.007 19.835 1.00 0.00 7 ALA A CA 19
ATOM 20902 C C . ALA A 1 7 ? 29.641 24.314 20.230 1.00 0.00 7 ALA A C 19
ATOM 20903 O O . ALA A 1 7 ? 30.681 24.968 20.331 1.00 0.00 7 ALA A O 19
ATOM 20910 N N . PHE A 1 8 ? 29.603 22.996 20.456 1.00 0.00 8 PHE A N 19
ATOM 20911 C CA . PHE A 1 8 ? 30.679 22.207 21.050 1.00 0.00 8 PHE A CA 19
ATOM 20912 C C . PHE A 1 8 ? 31.021 20.942 20.242 1.00 0.00 8 PHE A C 19
ATOM 20913 O O . PHE A 1 8 ? 30.483 20.688 19.162 1.00 0.00 8 PHE A O 19
ATOM 20930 N N . THR A 1 9 ? 31.921 20.141 20.806 1.00 0.00 9 THR A N 19
ATOM 20931 C CA . THR A 1 9 ? 32.313 18.796 20.371 1.00 0.00 9 THR A CA 19
ATOM 20932 C C . THR A 1 9 ? 31.292 17.747 20.820 1.00 0.00 9 THR A C 19
ATOM 20933 O O . THR A 1 9 ? 30.623 17.917 21.839 1.00 0.00 9 THR A O 19
ATOM 20944 N N . GLN A 1 10 ? 31.157 16.652 20.071 1.00 0.00 10 GLN A N 19
ATOM 20945 C CA . GLN A 1 10 ? 30.057 15.693 20.226 1.00 0.00 10 GLN A CA 19
ATOM 20946 C C . GLN A 1 10 ? 29.923 15.090 21.634 1.00 0.00 10 GLN A C 19
ATOM 20947 O O . GLN A 1 10 ? 28.811 15.091 22.146 1.00 0.00 10 GLN A O 19
ATOM 20961 N N . ASN A 1 11 ? 30.989 14.644 22.310 1.00 0.00 11 ASN A N 19
ATOM 20962 C CA . ASN A 1 11 ? 30.854 14.106 23.678 1.00 0.00 11 ASN A CA 19
ATOM 20963 C C . ASN A 1 11 ? 30.306 15.134 24.698 1.00 0.00 11 ASN A C 19
ATOM 20964 O O . ASN A 1 11 ? 29.738 14.741 25.712 1.00 0.00 11 ASN A O 19
ATOM 20975 N N . GLN A 1 12 ? 30.418 16.439 24.419 1.00 0.00 12 GLN A N 19
ATOM 20976 C CA . GLN A 1 12 ? 29.766 17.516 25.174 1.00 0.00 12 GLN A CA 19
ATOM 20977 C C . GLN A 1 12 ? 28.326 17.774 24.691 1.00 0.00 12 GLN A C 19
ATOM 20978 O O . GLN A 1 12 ? 27.442 17.979 25.521 1.00 0.00 12 GLN A O 19
ATOM 20992 N N . ILE A 1 13 ? 28.063 17.708 23.378 1.00 0.00 13 ILE A N 19
ATOM 20993 C CA . ILE A 1 13 ? 26.701 17.757 22.811 1.00 0.00 13 ILE A CA 19
ATOM 20994 C C . ILE A 1 13 ? 25.822 16.638 23.373 1.00 0.00 13 ILE A C 19
ATOM 20995 O O . ILE A 1 13 ? 24.733 16.927 23.843 1.00 0.00 13 ILE A O 19
ATOM 21011 N N . GLU A 1 14 ? 26.269 15.383 23.347 1.00 0.00 14 GLU A N 19
ATOM 21012 C CA . GLU A 1 14 ? 25.488 14.220 23.789 1.00 0.00 14 GLU A CA 19
ATOM 21013 C C . GLU A 1 14 ? 25.177 14.200 25.298 1.00 0.00 14 GLU A C 19
ATOM 21014 O O . GLU A 1 14 ? 24.244 13.516 25.715 1.00 0.00 14 GLU A O 19
ATOM 21026 N N . VAL A 1 15 ? 25.900 14.945 26.142 1.00 0.00 15 VAL A N 19
ATOM 21027 C CA . VAL A 1 15 ? 25.495 15.189 27.545 1.00 0.00 15 VAL A CA 19
ATOM 21028 C C . VAL A 1 15 ? 24.402 16.256 27.613 1.00 0.00 15 VAL A C 19
ATOM 21029 O O . VAL A 1 15 ? 23.429 16.108 28.354 1.00 0.00 15 VAL A O 19
ATOM 21042 N N . LEU A 1 16 ? 24.551 17.329 26.835 1.00 0.00 16 LEU A N 19
ATOM 21043 C CA . LEU A 1 16 ? 23.604 18.441 26.768 1.00 0.00 16 LEU A CA 19
ATOM 21044 C C . LEU A 1 16 ? 22.259 18.029 26.130 1.00 0.00 16 LEU A C 19
ATOM 21045 O O . LEU A 1 16 ? 21.217 18.250 26.743 1.00 0.00 16 LEU A O 19
ATOM 21061 N N . GLU A 1 17 ? 22.250 17.355 24.972 1.00 0.00 17 GLU A N 19
ATOM 21062 C CA . GLU A 1 17 ? 21.068 16.690 24.396 1.00 0.00 17 GLU A CA 19
ATOM 21063 C C . GLU A 1 17 ? 20.444 15.676 25.369 1.00 0.00 17 GLU A C 19
ATOM 21064 O O . GLU A 1 17 ? 19.221 15.644 25.520 1.00 0.00 17 GLU A O 19
ATOM 21076 N N . ASN A 1 18 ? 21.254 14.897 26.099 1.00 0.00 18 ASN A N 19
ATOM 21077 C CA . ASN A 1 18 ? 20.741 13.996 27.133 1.00 0.00 18 ASN A CA 19
ATOM 21078 C C . ASN A 1 18 ? 20.040 14.713 28.305 1.00 0.00 18 ASN A C 19
ATOM 21079 O O . ASN A 1 18 ? 19.163 14.111 28.921 1.00 0.00 18 ASN A O 19
ATOM 21090 N N . VAL A 1 19 ? 20.359 15.981 28.600 1.00 0.00 19 VAL A N 19
ATOM 21091 C CA . VAL A 1 19 ? 19.530 16.822 29.485 1.00 0.00 19 VAL A CA 19
ATOM 21092 C C . VAL A 1 19 ? 18.321 17.384 28.740 1.00 0.00 19 VAL A C 19
ATOM 21093 O O . VAL A 1 19 ? 17.216 17.304 29.267 1.00 0.00 19 VAL A O 19
ATOM 21106 N N . PHE A 1 20 ? 18.481 17.907 27.521 1.00 0.00 20 PHE A N 19
ATOM 21107 C CA . PHE A 1 20 ? 17.379 18.463 26.722 1.00 0.00 20 PHE A CA 19
ATOM 21108 C C . PHE A 1 20 ? 16.211 17.478 26.543 1.00 0.00 20 PHE A C 19
ATOM 21109 O O . PHE A 1 20 ? 15.057 17.869 26.715 1.00 0.00 20 PHE A O 19
ATOM 21126 N N . ARG A 1 21 ? 16.481 16.187 26.285 1.00 0.00 21 ARG A N 19
ATOM 21127 C CA . ARG A 1 21 ? 15.439 15.139 26.195 1.00 0.00 21 ARG A CA 19
ATOM 21128 C C . ARG A 1 21 ? 14.738 14.800 27.521 1.00 0.00 21 ARG A C 19
ATOM 21129 O O . ARG A 1 21 ? 13.758 14.060 27.508 1.00 0.00 21 ARG A O 19
ATOM 21150 N N . VAL A 1 22 ? 15.192 15.358 28.646 1.00 0.00 22 VAL A N 19
ATOM 21151 C CA . VAL A 1 22 ? 14.609 15.223 29.998 1.00 0.00 22 VAL A CA 19
ATOM 21152 C C . VAL A 1 22 ? 13.982 16.546 30.471 1.00 0.00 22 VAL A C 19
ATOM 21153 O O . VAL A 1 22 ? 12.921 16.547 31.090 1.00 0.00 22 VAL A O 19
ATOM 21166 N N . ASN A 1 23 ? 14.604 17.686 30.162 1.00 0.00 23 ASN A N 19
ATOM 21167 C CA . ASN A 1 23 ? 14.114 19.047 30.383 1.00 0.00 23 ASN A CA 19
ATOM 21168 C C . ASN A 1 23 ? 14.502 19.928 29.184 1.00 0.00 23 ASN A C 19
ATOM 21169 O O . ASN A 1 23 ? 15.614 20.457 29.130 1.00 0.00 23 ASN A O 19
ATOM 21180 N N . CYS A 1 24 ? 13.575 20.119 28.243 1.00 0.00 24 CYS A N 19
ATOM 21181 C CA . CYS A 1 24 ? 13.751 21.008 27.087 1.00 0.00 24 CYS A CA 19
ATOM 21182 C C . CYS A 1 24 ? 14.119 22.451 27.494 1.00 0.00 24 CYS A C 19
ATOM 21183 O O . CYS A 1 24 ? 14.938 23.092 26.838 1.00 0.00 24 CYS A O 19
ATOM 21191 N N . TYR A 1 25 ? 13.598 22.905 28.638 1.00 0.00 25 TYR A N 19
ATOM 21192 C CA . TYR A 1 25 ? 14.082 24.057 29.397 1.00 0.00 25 TYR A CA 19
ATOM 21193 C C . TYR A 1 25 ? 14.456 23.609 30.825 1.00 0.00 25 TYR A C 19
ATOM 21194 O O . TYR A 1 25 ? 13.558 23.324 31.621 1.00 0.00 25 TYR A O 19
ATOM 21212 N N . PRO A 1 26 ? 15.758 23.460 31.146 1.00 0.00 26 PRO A N 19
ATOM 21213 C CA . PRO A 1 26 ? 16.238 23.014 32.459 1.00 0.00 26 PRO A CA 19
ATOM 21214 C C . PRO A 1 26 ? 16.099 24.099 33.546 1.00 0.00 26 PRO A C 19
ATOM 21215 O O . PRO A 1 26 ? 15.577 25.188 33.299 1.00 0.00 26 PRO A O 19
ATOM 21226 N N . GLY A 1 27 ? 16.510 23.783 34.778 1.00 0.00 27 GLY A N 19
ATOM 21227 C CA . GLY A 1 27 ? 16.611 24.750 35.877 1.00 0.00 27 GLY A CA 19
ATOM 21228 C C . GLY A 1 27 ? 17.933 25.519 35.832 1.00 0.00 27 GLY A C 19
ATOM 21229 O O . GLY A 1 27 ? 18.870 25.089 35.157 1.00 0.00 27 GLY A O 19
ATOM 21233 N N . ILE A 1 28 ? 18.053 26.630 36.568 1.00 0.00 28 ILE A N 19
ATOM 21234 C CA . ILE A 1 28 ? 19.320 27.384 36.615 1.00 0.00 28 ILE A CA 19
ATOM 21235 C C . ILE A 1 28 ? 20.401 26.578 37.336 1.00 0.00 28 ILE A C 19
ATOM 21236 O O . ILE A 1 28 ? 21.535 26.583 36.899 1.00 0.00 28 ILE A O 19
ATOM 21252 N N . ASP A 1 29 ? 20.037 25.826 38.375 1.00 0.00 29 ASP A N 19
ATOM 21253 C CA . ASP A 1 29 ? 20.886 24.835 39.054 1.00 0.00 29 ASP A CA 19
ATOM 21254 C C . ASP A 1 29 ? 21.380 23.733 38.118 1.00 0.00 29 ASP A C 19
ATOM 21255 O O . ASP A 1 29 ? 22.520 23.307 38.240 1.00 0.00 29 ASP A O 19
ATOM 21264 N N . ILE A 1 30 ? 20.563 23.295 37.158 1.00 0.00 30 ILE A N 19
ATOM 21265 C CA . ILE A 1 30 ? 20.973 22.310 36.149 1.00 0.00 30 ILE A CA 19
ATOM 21266 C C . ILE A 1 30 ? 21.920 22.957 35.122 1.00 0.00 30 ILE A C 19
ATOM 21267 O O . ILE A 1 30 ? 22.892 22.334 34.702 1.00 0.00 30 ILE A O 19
ATOM 21283 N N . LEU A 1 31 ? 21.673 24.211 34.724 1.00 0.00 31 LEU A N 19
ATOM 21284 C CA . LEU A 1 31 ? 22.597 24.998 33.891 1.00 0.00 31 LEU A CA 19
ATOM 21285 C C . LEU A 1 31 ? 23.938 25.254 34.606 1.00 0.00 31 LEU A C 19
ATOM 21286 O O . LEU A 1 31 ? 24.985 25.036 33.999 1.00 0.00 31 LEU A O 19
ATOM 21302 N N . GLU A 1 32 ? 23.919 25.672 35.875 1.00 0.00 32 GLU A N 19
ATOM 21303 C CA . GLU A 1 32 ? 25.077 25.740 36.772 1.00 0.00 32 GLU A CA 19
ATOM 21304 C C . GLU A 1 32 ? 25.808 24.404 36.899 1.00 0.00 32 GLU A C 19
ATOM 21305 O O . GLU A 1 32 ? 27.016 24.363 36.702 1.00 0.00 32 GLU A O 19
ATOM 21317 N N . ASP A 1 33 ? 25.115 23.304 37.194 1.00 0.00 33 ASP A N 19
ATOM 21318 C CA . ASP A 1 33 ? 25.742 21.983 37.316 1.00 0.00 33 ASP A CA 19
ATOM 21319 C C . ASP A 1 33 ? 26.414 21.517 36.014 1.00 0.00 33 ASP A C 19
ATOM 21320 O O . ASP A 1 33 ? 27.532 20.996 36.041 1.00 0.00 33 ASP A O 19
ATOM 21329 N N . LEU A 1 34 ? 25.763 21.742 34.865 1.00 0.00 34 LEU A N 19
ATOM 21330 C CA . LEU A 1 34 ? 26.344 21.505 33.550 1.00 0.00 34 LEU A CA 19
ATOM 21331 C C . LEU A 1 34 ? 27.565 22.403 33.303 1.00 0.00 34 LEU A C 19
ATOM 21332 O O . LEU A 1 34 ? 28.591 21.904 32.851 1.00 0.00 34 LEU A O 19
ATOM 21348 N N . ALA A 1 35 ? 27.492 23.702 33.609 1.00 0.00 35 ALA A N 19
ATOM 21349 C CA . ALA A 1 35 ? 28.621 24.632 33.516 1.00 0.00 35 ALA A CA 19
ATOM 21350 C C . ALA A 1 35 ? 29.804 24.144 34.368 1.00 0.00 35 ALA A C 19
ATOM 21351 O O . ALA A 1 35 ? 30.910 23.945 33.850 1.00 0.00 35 ALA A O 19
ATOM 21358 N N . GLN A 1 36 ? 29.536 23.868 35.648 1.00 0.00 36 GLN A N 19
ATOM 21359 C CA . GLN A 1 36 ? 30.487 23.352 36.628 1.00 0.00 36 GLN A CA 19
ATOM 21360 C C . GLN A 1 36 ? 31.206 22.075 36.163 1.00 0.00 36 GLN A C 19
ATOM 21361 O O . GLN A 1 36 ? 32.410 21.957 36.405 1.00 0.00 36 GLN A O 19
ATOM 21375 N N . LYS A 1 37 ? 30.512 21.129 35.507 1.00 0.00 37 LYS A N 19
ATOM 21376 C CA . LYS A 1 37 ? 31.062 19.818 35.122 1.00 0.00 37 LYS A CA 19
ATOM 21377 C C . LYS A 1 37 ? 31.479 19.657 33.651 1.00 0.00 37 LYS A C 19
ATOM 21378 O O . LYS A 1 37 ? 32.164 18.696 33.320 1.00 0.00 37 LYS A O 19
ATOM 21397 N N . LEU A 1 38 ? 31.098 20.577 32.763 1.00 0.00 38 LEU A N 19
ATOM 21398 C CA . LEU A 1 38 ? 31.555 20.621 31.362 1.00 0.00 38 LEU A CA 19
ATOM 21399 C C . LEU A 1 38 ? 32.682 21.643 31.139 1.00 0.00 38 LEU A C 19
ATOM 21400 O O . LEU A 1 38 ? 33.245 21.720 30.049 1.00 0.00 38 LEU A O 19
ATOM 21416 N N . ASN A 1 39 ? 33.037 22.418 32.171 1.00 0.00 39 ASN A N 19
ATOM 21417 C CA . ASN A 1 39 ? 33.974 23.538 32.096 1.00 0.00 39 ASN A CA 19
ATOM 21418 C C . ASN A 1 39 ? 33.512 24.571 31.044 1.00 0.00 39 ASN A C 19
ATOM 21419 O O . ASN A 1 39 ? 34.251 24.938 30.128 1.00 0.00 39 ASN A O 19
ATOM 21430 N N . LEU A 1 40 ? 32.281 25.056 31.213 1.00 0.00 40 LEU A N 19
ATOM 21431 C CA . LEU A 1 40 ? 31.658 26.161 30.474 1.00 0.00 40 LEU A CA 19
ATOM 21432 C C . LEU A 1 40 ? 31.135 27.211 31.472 1.00 0.00 40 LEU A C 19
ATOM 21433 O O . LEU A 1 40 ? 31.195 27.014 32.685 1.00 0.00 40 LEU A O 19
ATOM 21449 N N . GLU A 1 41 ? 30.574 28.315 30.987 1.00 0.00 41 GLU A N 19
ATOM 21450 C CA . GLU A 1 41 ? 29.711 29.203 31.754 1.00 0.00 41 GLU A CA 19
ATOM 21451 C C . GLU A 1 41 ? 28.221 29.037 31.397 1.00 0.00 41 GLU A C 19
ATOM 21452 O O . GLU A 1 41 ? 27.852 28.577 30.307 1.00 0.00 41 GLU A O 19
ATOM 21464 N N . LEU A 1 42 ? 27.377 29.533 32.309 1.00 0.00 42 LEU A N 19
ATOM 21465 C CA . LEU A 1 42 ? 25.925 29.650 32.188 1.00 0.00 42 LEU A CA 19
ATOM 21466 C C . LEU A 1 42 ? 25.502 30.182 30.805 1.00 0.00 42 LEU A C 19
ATOM 21467 O O . LEU A 1 42 ? 24.685 29.557 30.141 1.00 0.00 42 LEU A O 19
ATOM 21483 N N . ASP A 1 43 ? 26.097 31.291 30.353 1.00 0.00 43 ASP A N 19
ATOM 21484 C CA . ASP A 1 43 ? 25.840 31.938 29.059 1.00 0.00 43 ASP A CA 19
ATOM 21485 C C . ASP A 1 43 ? 26.097 31.032 27.840 1.00 0.00 43 ASP A C 19
ATOM 21486 O O . ASP A 1 43 ? 25.258 30.959 26.944 1.00 0.00 43 ASP A O 19
ATOM 21495 N N . ARG A 1 44 ? 27.236 30.328 27.773 1.00 0.00 44 ARG A N 19
ATOM 21496 C CA . ARG A 1 44 ? 27.549 29.423 26.649 1.00 0.00 44 ARG A CA 19
ATOM 21497 C C . ARG A 1 44 ? 26.561 28.255 26.574 1.00 0.00 44 ARG A C 19
ATOM 21498 O O . ARG A 1 44 ? 26.172 27.866 25.470 1.00 0.00 44 ARG A O 19
ATOM 21519 N N . ILE A 1 45 ? 26.114 27.728 27.716 1.00 0.00 45 ILE A N 19
ATOM 21520 C CA . ILE A 1 45 ? 25.077 26.678 27.778 1.00 0.00 45 ILE A CA 19
ATOM 21521 C C . ILE A 1 45 ? 23.678 27.225 27.485 1.00 0.00 45 ILE A C 19
ATOM 21522 O O . ILE A 1 45 ? 22.964 26.615 26.694 1.00 0.00 45 ILE A O 19
ATOM 21538 N N . GLN A 1 46 ? 23.307 28.391 28.009 1.00 0.00 46 GLN A N 19
ATOM 21539 C CA . GLN A 1 46 ? 22.093 29.119 27.625 1.00 0.00 46 GLN A CA 19
ATOM 21540 C C . GLN A 1 46 ? 22.010 29.308 26.106 1.00 0.00 46 GLN A C 19
ATOM 21541 O O . GLN A 1 46 ? 21.025 28.909 25.482 1.00 0.00 46 GLN A O 19
ATOM 21555 N N . ILE A 1 47 ? 23.068 29.841 25.486 1.00 0.00 47 ILE A N 19
ATOM 21556 C CA . ILE A 1 47 ? 23.166 29.981 24.031 1.00 0.00 47 ILE A CA 19
ATOM 21557 C C . ILE A 1 47 ? 23.055 28.616 23.347 1.00 0.00 47 ILE A C 19
ATOM 21558 O O . ILE A 1 47 ? 22.317 28.527 22.365 1.00 0.00 47 ILE A O 19
ATOM 21574 N N . TRP A 1 48 ? 23.708 27.551 23.826 1.00 0.00 48 TRP A N 19
ATOM 21575 C CA . TRP A 1 48 ? 23.500 26.211 23.263 1.00 0.00 48 TRP A CA 19
ATOM 21576 C C . TRP A 1 48 ? 22.028 25.768 23.327 1.00 0.00 48 TRP A C 19
ATOM 21577 O O . TRP A 1 48 ? 21.460 25.450 22.284 1.00 0.00 48 TRP A O 19
ATOM 21598 N N . PHE A 1 49 ? 21.391 25.773 24.507 1.00 0.00 49 PHE A N 19
ATOM 21599 C CA . PHE A 1 49 ? 19.997 25.306 24.667 1.00 0.00 49 PHE A CA 19
ATOM 21600 C C . PHE A 1 49 ? 19.022 26.103 23.791 1.00 0.00 49 PHE A C 19
ATOM 21601 O O . PHE A 1 49 ? 18.192 25.529 23.077 1.00 0.00 49 PHE A O 19
ATOM 21618 N N . GLN A 1 50 ? 19.134 27.432 23.797 1.00 0.00 50 GLN A N 19
ATOM 21619 C CA . GLN A 1 50 ? 18.314 28.314 22.968 1.00 0.00 50 GLN A CA 19
ATOM 21620 C C . GLN A 1 50 ? 18.584 28.116 21.469 1.00 0.00 50 GLN A C 19
ATOM 21621 O O . GLN A 1 50 ? 17.623 27.993 20.709 1.00 0.00 50 GLN A O 19
ATOM 21635 N N . ASN A 1 51 ? 19.843 27.966 21.018 1.00 0.00 51 ASN A N 19
ATOM 21636 C CA . ASN A 1 51 ? 20.092 27.592 19.618 1.00 0.00 51 ASN A CA 19
ATOM 21637 C C . ASN A 1 51 ? 19.484 26.222 19.264 1.00 0.00 51 ASN A C 19
ATOM 21638 O O . ASN A 1 51 ? 18.927 26.075 18.181 1.00 0.00 51 ASN A O 19
ATOM 21649 N N . ARG A 1 52 ? 19.526 25.233 20.164 1.00 0.00 52 ARG A N 19
ATOM 21650 C CA . ARG A 1 52 ? 18.864 23.927 20.003 1.00 0.00 52 ARG A CA 19
ATOM 21651 C C . ARG A 1 52 ? 17.354 24.045 19.814 1.00 0.00 52 ARG A C 19
ATOM 21652 O O . ARG A 1 52 ? 16.854 23.626 18.771 1.00 0.00 52 ARG A O 19
ATOM 21673 N N . ARG A 1 53 ? 16.611 24.649 20.753 1.00 0.00 53 ARG A N 19
ATOM 21674 C CA . ARG A 1 53 ? 15.151 24.847 20.589 1.00 0.00 53 ARG A CA 19
ATOM 21675 C C . ARG A 1 53 ? 14.825 25.662 19.326 1.00 0.00 53 ARG A C 19
ATOM 21676 O O . ARG A 1 53 ? 13.945 25.255 18.569 1.00 0.00 53 ARG A O 19
ATOM 21697 N N . ALA A 1 54 ? 15.590 26.720 19.022 1.00 0.00 54 ALA A N 19
ATOM 21698 C CA . ALA A 1 54 ? 15.447 27.449 17.752 1.00 0.00 54 ALA A CA 19
ATOM 21699 C C . ALA A 1 54 ? 15.632 26.556 16.499 1.00 0.00 54 ALA A C 19
ATOM 21700 O O . ALA A 1 54 ? 14.804 26.568 15.586 1.00 0.00 54 ALA A O 19
ATOM 21707 N N . LYS A 1 55 ? 16.704 25.750 16.446 1.00 0.00 55 LYS A N 19
ATOM 21708 C CA . LYS A 1 55 ? 17.014 24.827 15.336 1.00 0.00 55 LYS A CA 19
ATOM 21709 C C . LYS A 1 55 ? 15.950 23.742 15.175 1.00 0.00 55 LYS A C 19
ATOM 21710 O O . LYS A 1 55 ? 15.521 23.495 14.057 1.00 0.00 55 LYS A O 19
ATOM 21729 N N . LEU A 1 56 ? 15.482 23.113 16.253 1.00 0.00 56 LEU A N 19
ATOM 21730 C CA . LEU A 1 56 ? 14.536 21.984 16.194 1.00 0.00 56 LEU A CA 19
ATOM 21731 C C . LEU A 1 56 ? 13.158 22.329 15.589 1.00 0.00 56 LEU A C 19
ATOM 21732 O O . LEU A 1 56 ? 12.546 21.468 14.952 1.00 0.00 56 LEU A O 19
ATOM 21748 N N . LYS A 1 57 ? 12.695 23.585 15.701 1.00 0.00 57 LYS A N 19
ATOM 21749 C CA . LYS A 1 57 ? 11.514 24.090 14.959 1.00 0.00 57 LYS A CA 19
ATOM 21750 C C . LYS A 1 57 ? 11.826 24.624 13.547 1.00 0.00 57 LYS A C 19
ATOM 21751 O O . LYS A 1 57 ? 10.922 25.098 12.862 1.00 0.00 57 LYS A O 19
ATOM 21770 N N . ARG A 1 58 ? 13.107 24.596 13.147 1.00 0.00 58 ARG A N 19
ATOM 21771 C CA . ARG A 1 58 ? 13.775 25.235 11.998 1.00 0.00 58 ARG A CA 19
ATOM 21772 C C . ARG A 1 58 ? 12.941 26.311 11.308 1.00 0.00 58 ARG A C 19
ATOM 21773 O O . ARG A 1 58 ? 12.267 26.065 10.306 1.00 0.00 58 ARG A O 19
ATOM 21794 N N . SER A 1 59 ? 13.022 27.513 11.868 1.00 0.00 59 SER A N 19
ATOM 21795 C CA . SER A 1 59 ? 12.377 28.728 11.373 1.00 0.00 59 SER A CA 19
ATOM 21796 C C . SER A 1 59 ? 12.737 29.017 9.913 1.00 0.00 59 SER A C 19
ATOM 21797 O O . SER A 1 59 ? 13.907 28.920 9.528 1.00 0.00 59 SER A O 19
ATOM 21805 N N . HIS A 1 60 ? 11.742 29.428 9.130 1.00 0.00 60 HIS A N 19
ATOM 21806 C CA . HIS A 1 60 ? 11.888 30.154 7.868 1.00 0.00 60 HIS A CA 19
ATOM 21807 C C . HIS A 1 60 ? 10.667 31.075 7.661 1.00 0.00 60 HIS A C 19
ATOM 21808 O O . HIS A 1 60 ? 9.734 31.071 8.466 1.00 0.00 60 HIS A O 19
ATOM 21822 N N . ARG A 1 61 ? 10.687 31.888 6.600 1.00 0.00 61 ARG A N 19
ATOM 21823 C CA . ARG A 1 61 ? 9.598 32.768 6.136 1.00 0.00 61 ARG A CA 19
ATOM 21824 C C . ARG A 1 61 ? 9.768 33.007 4.627 1.00 0.00 61 ARG A C 19
ATOM 21825 O O . ARG A 1 61 ? 10.666 32.439 4.011 1.00 0.00 61 ARG A O 19
ATOM 21846 N N . GLU A 1 62 ? 8.906 33.820 4.027 1.00 0.00 62 GLU A N 19
ATOM 21847 C CA . GLU A 1 62 ? 8.931 34.227 2.621 1.00 0.00 62 GLU A CA 19
ATOM 21848 C C . GLU A 1 62 ? 10.301 34.758 2.147 1.00 0.00 62 GLU A C 19
ATOM 21849 O O . GLU A 1 62 ? 10.714 35.887 2.429 1.00 0.00 62 GLU A O 19
ATOM 21861 N N . SER A 1 63 ? 10.989 33.928 1.366 1.00 0.00 63 SER A N 19
ATOM 21862 C CA . SER A 1 63 ? 12.026 34.310 0.407 1.00 0.00 63 SER A CA 19
ATOM 21863 C C . SER A 1 63 ? 11.993 33.348 -0.791 1.00 0.00 63 SER A C 19
ATOM 21864 O O . SER A 1 63 ? 11.299 32.328 -0.761 1.00 0.00 63 SER A O 19
ATOM 21872 N N . GLN A 1 64 ? 12.727 33.677 -1.852 1.00 0.00 64 GLN A N 19
ATOM 21873 C CA . GLN A 1 64 ? 12.954 32.854 -3.038 1.00 0.00 64 GLN A CA 19
ATOM 21874 C C . GLN A 1 64 ? 14.340 33.156 -3.624 1.00 0.00 64 GLN A C 19
ATOM 21875 O O . GLN A 1 64 ? 14.854 34.260 -3.458 1.00 0.00 64 GLN A O 19
ATOM 21889 N N . PHE A 1 65 ? 14.923 32.216 -4.371 1.00 0.00 65 PHE A N 19
ATOM 21890 C CA . PHE A 1 65 ? 16.146 32.475 -5.148 1.00 0.00 65 PHE A CA 19
ATOM 21891 C C . PHE A 1 65 ? 15.863 33.214 -6.477 1.00 0.00 65 PHE A C 19
ATOM 21892 O O . PHE A 1 65 ? 16.794 33.642 -7.162 1.00 0.00 65 PHE A O 19
ATOM 21909 N N . LEU A 1 66 ? 14.577 33.376 -6.826 1.00 0.00 66 LEU A N 19
ATOM 21910 C CA . LEU A 1 66 ? 14.056 33.780 -8.136 1.00 0.00 66 LEU A CA 19
ATOM 21911 C C . LEU A 1 66 ? 14.768 33.018 -9.278 1.00 0.00 66 LEU A C 19
ATOM 21912 O O . LEU A 1 66 ? 14.736 31.789 -9.293 1.00 0.00 66 LEU A O 19
ATOM 21928 N N . MET A 1 67 ? 15.378 33.737 -10.222 1.00 0.00 67 MET A N 19
ATOM 21929 C CA . MET A 1 67 ? 16.177 33.284 -11.365 1.00 0.00 67 MET A CA 19
ATOM 21930 C C . MET A 1 67 ? 17.059 34.436 -11.836 1.00 0.00 67 MET A C 19
ATOM 21931 O O . MET A 1 67 ? 18.191 34.183 -12.305 1.00 0.00 67 MET A O 19
ATOM 21946 N N . GLY A 1 1 ? 30.870 41.461 16.347 1.00 0.00 1 GLY A N 20
ATOM 21947 C CA . GLY A 1 1 ? 30.489 40.153 16.907 1.00 0.00 1 GLY A CA 20
ATOM 21948 C C . GLY A 1 1 ? 29.054 40.189 17.396 1.00 0.00 1 GLY A C 20
ATOM 21949 O O . GLY A 1 1 ? 28.806 40.750 18.457 1.00 0.00 1 GLY A O 20
ATOM 21955 N N . ARG A 1 2 ? 28.100 39.647 16.623 1.00 0.00 2 ARG A N 20
ATOM 21956 C CA . ARG A 1 2 ? 26.650 39.697 16.914 1.00 0.00 2 ARG A CA 20
ATOM 21957 C C . ARG A 1 2 ? 25.871 38.446 16.462 1.00 0.00 2 ARG A C 20
ATOM 21958 O O . ARG A 1 2 ? 24.650 38.483 16.326 1.00 0.00 2 ARG A O 20
ATOM 21979 N N . ARG A 1 3 ? 26.552 37.324 16.197 1.00 0.00 3 ARG A N 20
ATOM 21980 C CA . ARG A 1 3 ? 25.967 36.065 15.688 1.00 0.00 3 ARG A CA 20
ATOM 21981 C C . ARG A 1 3 ? 26.060 34.944 16.745 1.00 0.00 3 ARG A C 20
ATOM 21982 O O . ARG A 1 3 ? 27.046 34.206 16.741 1.00 0.00 3 ARG A O 20
ATOM 22003 N N . PRO A 1 4 ? 25.087 34.815 17.674 1.00 0.00 4 PRO A N 20
ATOM 22004 C CA . PRO A 1 4 ? 25.178 33.931 18.845 1.00 0.00 4 PRO A CA 20
ATOM 22005 C C . PRO A 1 4 ? 24.998 32.437 18.498 1.00 0.00 4 PRO A C 20
ATOM 22006 O O . PRO A 1 4 ? 23.994 31.809 18.827 1.00 0.00 4 PRO A O 20
ATOM 22017 N N . ARG A 1 5 ? 26.005 31.834 17.853 1.00 0.00 5 ARG A N 20
ATOM 22018 C CA . ARG A 1 5 ? 26.143 30.379 17.644 1.00 0.00 5 ARG A CA 20
ATOM 22019 C C . ARG A 1 5 ? 27.130 29.810 18.667 1.00 0.00 5 ARG A C 20
ATOM 22020 O O . ARG A 1 5 ? 28.188 30.398 18.893 1.00 0.00 5 ARG A O 20
ATOM 22041 N N . THR A 1 6 ? 26.836 28.656 19.265 1.00 0.00 6 THR A N 20
ATOM 22042 C CA . THR A 1 6 ? 27.790 27.944 20.136 1.00 0.00 6 THR A CA 20
ATOM 22043 C C . THR A 1 6 ? 27.605 26.431 20.038 1.00 0.00 6 THR A C 20
ATOM 22044 O O . THR A 1 6 ? 26.503 25.922 20.231 1.00 0.00 6 THR A O 20
ATOM 22055 N N . ALA A 1 7 ? 28.687 25.713 19.729 1.00 0.00 7 ALA A N 20
ATOM 22056 C CA . ALA A 1 7 ? 28.787 24.256 19.826 1.00 0.00 7 ALA A CA 20
ATOM 22057 C C . ALA A 1 7 ? 30.142 23.836 20.433 1.00 0.00 7 ALA A C 20
ATOM 22058 O O . ALA A 1 7 ? 31.050 24.658 20.576 1.00 0.00 7 ALA A O 20
ATOM 22065 N N . PHE A 1 8 ? 30.265 22.558 20.792 1.00 0.00 8 PHE A N 20
ATOM 22066 C CA . PHE A 1 8 ? 31.370 21.944 21.522 1.00 0.00 8 PHE A CA 20
ATOM 22067 C C . PHE A 1 8 ? 31.897 20.709 20.765 1.00 0.00 8 PHE A C 20
ATOM 22068 O O . PHE A 1 8 ? 31.504 20.447 19.627 1.00 0.00 8 PHE A O 20
ATOM 22085 N N . THR A 1 9 ? 32.761 19.915 21.401 1.00 0.00 9 THR A N 20
ATOM 22086 C CA . THR A 1 9 ? 32.956 18.513 20.973 1.00 0.00 9 THR A CA 20
ATOM 22087 C C . THR A 1 9 ? 31.648 17.729 21.138 1.00 0.00 9 THR A C 20
ATOM 22088 O O . THR A 1 9 ? 30.908 17.935 22.099 1.00 0.00 9 THR A O 20
ATOM 22099 N N . GLN A 1 10 ? 31.367 16.792 20.232 1.00 0.00 10 GLN A N 20
ATOM 22100 C CA . GLN A 1 10 ? 30.204 15.897 20.287 1.00 0.00 10 GLN A CA 20
ATOM 22101 C C . GLN A 1 10 ? 30.128 15.092 21.599 1.00 0.00 10 GLN A C 20
ATOM 22102 O O . GLN A 1 10 ? 29.040 14.908 22.138 1.00 0.00 10 GLN A O 20
ATOM 22116 N N . ASN A 1 11 ? 31.277 14.709 22.160 1.00 0.00 11 ASN A N 20
ATOM 22117 C CA . ASN A 1 11 ? 31.429 14.062 23.470 1.00 0.00 11 ASN A CA 20
ATOM 22118 C C . ASN A 1 11 ? 31.147 15.003 24.677 1.00 0.00 11 ASN A C 20
ATOM 22119 O O . ASN A 1 11 ? 31.188 14.565 25.824 1.00 0.00 11 ASN A O 20
ATOM 22130 N N . GLN A 1 12 ? 30.829 16.280 24.434 1.00 0.00 12 GLN A N 20
ATOM 22131 C CA . GLN A 1 12 ? 30.129 17.179 25.362 1.00 0.00 12 GLN A CA 20
ATOM 22132 C C . GLN A 1 12 ? 28.664 17.357 24.923 1.00 0.00 12 GLN A C 20
ATOM 22133 O O . GLN A 1 12 ? 27.787 17.182 25.763 1.00 0.00 12 GLN A O 20
ATOM 22147 N N . ILE A 1 13 ? 28.398 17.656 23.641 1.00 0.00 13 ILE A N 20
ATOM 22148 C CA . ILE A 1 13 ? 27.039 17.845 23.086 1.00 0.00 13 ILE A CA 20
ATOM 22149 C C . ILE A 1 13 ? 26.071 16.745 23.518 1.00 0.00 13 ILE A C 20
ATOM 22150 O O . ILE A 1 13 ? 24.967 17.076 23.927 1.00 0.00 13 ILE A O 20
ATOM 22166 N N . GLU A 1 14 ? 26.470 15.475 23.448 1.00 0.00 14 GLU A N 20
ATOM 22167 C CA . GLU A 1 14 ? 25.650 14.349 23.916 1.00 0.00 14 GLU A CA 20
ATOM 22168 C C . GLU A 1 14 ? 25.151 14.488 25.361 1.00 0.00 14 GLU A C 20
ATOM 22169 O O . GLU A 1 14 ? 24.014 14.109 25.627 1.00 0.00 14 GLU A O 20
ATOM 22181 N N . VAL A 1 15 ? 25.939 15.020 26.299 1.00 0.00 15 VAL A N 20
ATOM 22182 C CA . VAL A 1 15 ? 25.460 15.234 27.676 1.00 0.00 15 VAL A CA 20
ATOM 22183 C C . VAL A 1 15 ? 24.356 16.294 27.687 1.00 0.00 15 VAL A C 20
ATOM 22184 O O . VAL A 1 15 ? 23.284 16.073 28.248 1.00 0.00 15 VAL A O 20
ATOM 22197 N N . LEU A 1 16 ? 24.597 17.435 27.035 1.00 0.00 16 LEU A N 20
ATOM 22198 C CA . LEU A 1 16 ? 23.608 18.506 26.904 1.00 0.00 16 LEU A CA 20
ATOM 22199 C C . LEU A 1 16 ? 22.325 18.043 26.172 1.00 0.00 16 LEU A C 20
ATOM 22200 O O . LEU A 1 16 ? 21.221 18.304 26.656 1.00 0.00 16 LEU A O 20
ATOM 22216 N N . GLU A 1 17 ? 22.429 17.316 25.050 1.00 0.00 17 GLU A N 20
ATOM 22217 C CA . GLU A 1 17 ? 21.277 16.695 24.384 1.00 0.00 17 GLU A CA 20
ATOM 22218 C C . GLU A 1 17 ? 20.536 15.669 25.245 1.00 0.00 17 GLU A C 20
ATOM 22219 O O . GLU A 1 17 ? 19.311 15.751 25.306 1.00 0.00 17 GLU A O 20
ATOM 22231 N N . ASN A 1 18 ? 21.212 14.755 25.950 1.00 0.00 18 ASN A N 20
ATOM 22232 C CA . ASN A 1 18 ? 20.515 13.817 26.836 1.00 0.00 18 ASN A CA 20
ATOM 22233 C C . ASN A 1 18 ? 19.801 14.506 28.022 1.00 0.00 18 ASN A C 20
ATOM 22234 O O . ASN A 1 18 ? 18.778 13.994 28.474 1.00 0.00 18 ASN A O 20
ATOM 22245 N N . VAL A 1 19 ? 20.238 15.688 28.479 1.00 0.00 19 VAL A N 20
ATOM 22246 C CA . VAL A 1 19 ? 19.431 16.537 29.385 1.00 0.00 19 VAL A CA 20
ATOM 22247 C C . VAL A 1 19 ? 18.230 17.138 28.644 1.00 0.00 19 VAL A C 20
ATOM 22248 O O . VAL A 1 19 ? 17.088 16.954 29.069 1.00 0.00 19 VAL A O 20
ATOM 22261 N N . PHE A 1 20 ? 18.450 17.816 27.511 1.00 0.00 20 PHE A N 20
ATOM 22262 C CA . PHE A 1 20 ? 17.399 18.427 26.675 1.00 0.00 20 PHE A CA 20
ATOM 22263 C C . PHE A 1 20 ? 16.299 17.432 26.238 1.00 0.00 20 PHE A C 20
ATOM 22264 O O . PHE A 1 20 ? 15.133 17.809 26.115 1.00 0.00 20 PHE A O 20
ATOM 22281 N N . ARG A 1 21 ? 16.649 16.150 26.074 1.00 0.00 21 ARG A N 20
ATOM 22282 C CA . ARG A 1 21 ? 15.777 14.991 25.794 1.00 0.00 21 ARG A CA 20
ATOM 22283 C C . ARG A 1 21 ? 14.744 14.695 26.891 1.00 0.00 21 ARG A C 20
ATOM 22284 O O . ARG A 1 21 ? 13.726 14.072 26.602 1.00 0.00 21 ARG A O 20
ATOM 22305 N N . VAL A 1 22 ? 14.997 15.134 28.127 1.00 0.00 22 VAL A N 20
ATOM 22306 C CA . VAL A 1 22 ? 14.193 14.842 29.332 1.00 0.00 22 VAL A CA 20
ATOM 22307 C C . VAL A 1 22 ? 13.629 16.120 29.975 1.00 0.00 22 VAL A C 20
ATOM 22308 O O . VAL A 1 22 ? 12.533 16.098 30.544 1.00 0.00 22 VAL A O 20
ATOM 22321 N N . ASN A 1 23 ? 14.334 17.249 29.850 1.00 0.00 23 ASN A N 20
ATOM 22322 C CA . ASN A 1 23 ? 13.829 18.594 30.116 1.00 0.00 23 ASN A CA 20
ATOM 22323 C C . ASN A 1 23 ? 14.413 19.594 29.100 1.00 0.00 23 ASN A C 20
ATOM 22324 O O . ASN A 1 23 ? 15.526 20.098 29.251 1.00 0.00 23 ASN A O 20
ATOM 22335 N N . CYS A 1 24 ? 13.650 19.888 28.047 1.00 0.00 24 CYS A N 20
ATOM 22336 C CA . CYS A 1 24 ? 14.045 20.797 26.970 1.00 0.00 24 CYS A CA 20
ATOM 22337 C C . CYS A 1 24 ? 14.104 22.288 27.361 1.00 0.00 24 CYS A C 20
ATOM 22338 O O . CYS A 1 24 ? 14.599 23.100 26.575 1.00 0.00 24 CYS A O 20
ATOM 22346 N N . TYR A 1 25 ? 13.644 22.671 28.560 1.00 0.00 25 TYR A N 20
ATOM 22347 C CA . TYR A 1 25 ? 13.753 24.041 29.076 1.00 0.00 25 TYR A CA 20
ATOM 22348 C C . TYR A 1 25 ? 13.960 24.049 30.610 1.00 0.00 25 TYR A C 20
ATOM 22349 O O . TYR A 1 25 ? 13.013 24.278 31.370 1.00 0.00 25 TYR A O 20
ATOM 22367 N N . PRO A 1 26 ? 15.181 23.736 31.092 1.00 0.00 26 PRO A N 20
ATOM 22368 C CA . PRO A 1 26 ? 15.470 23.502 32.511 1.00 0.00 26 PRO A CA 20
ATOM 22369 C C . PRO A 1 26 ? 15.624 24.794 33.342 1.00 0.00 26 PRO A C 20
ATOM 22370 O O . PRO A 1 26 ? 15.332 25.895 32.871 1.00 0.00 26 PRO A O 20
ATOM 22381 N N . GLY A 1 27 ? 16.022 24.644 34.609 1.00 0.00 27 GLY A N 20
ATOM 22382 C CA . GLY A 1 27 ? 16.338 25.737 35.538 1.00 0.00 27 GLY A CA 20
ATOM 22383 C C . GLY A 1 27 ? 17.831 26.090 35.592 1.00 0.00 27 GLY A C 20
ATOM 22384 O O . GLY A 1 27 ? 18.678 25.403 35.014 1.00 0.00 27 GLY A O 20
ATOM 22388 N N . ILE A 1 28 ? 18.157 27.165 36.314 1.00 0.00 28 ILE A N 20
ATOM 22389 C CA . ILE A 1 28 ? 19.521 27.709 36.402 1.00 0.00 28 ILE A CA 20
ATOM 22390 C C . ILE A 1 28 ? 20.487 26.725 37.051 1.00 0.00 28 ILE A C 20
ATOM 22391 O O . ILE A 1 28 ? 21.586 26.568 36.556 1.00 0.00 28 ILE A O 20
ATOM 22407 N N . ASP A 1 29 ? 20.082 26.029 38.111 1.00 0.00 29 ASP A N 20
ATOM 22408 C CA . ASP A 1 29 ? 20.891 24.991 38.772 1.00 0.00 29 ASP A CA 20
ATOM 22409 C C . ASP A 1 29 ? 21.310 23.866 37.821 1.00 0.00 29 ASP A C 20
ATOM 22410 O O . ASP A 1 29 ? 22.437 23.400 37.903 1.00 0.00 29 ASP A O 20
ATOM 22419 N N . ILE A 1 30 ? 20.456 23.460 36.880 1.00 0.00 30 ILE A N 20
ATOM 22420 C CA . ILE A 1 30 ? 20.799 22.477 35.854 1.00 0.00 30 ILE A CA 20
ATOM 22421 C C . ILE A 1 30 ? 21.834 23.066 34.885 1.00 0.00 30 ILE A C 20
ATOM 22422 O O . ILE A 1 30 ? 22.785 22.378 34.513 1.00 0.00 30 ILE A O 20
ATOM 22438 N N . LEU A 1 31 ? 21.668 24.334 34.482 1.00 0.00 31 LEU A N 20
ATOM 22439 C CA . LEU A 1 31 ? 22.676 25.036 33.675 1.00 0.00 31 LEU A CA 20
ATOM 22440 C C . LEU A 1 31 ? 24.017 25.187 34.420 1.00 0.00 31 LEU A C 20
ATOM 22441 O O . LEU A 1 31 ? 25.057 24.914 33.829 1.00 0.00 31 LEU A O 20
ATOM 22457 N N . GLU A 1 32 ? 24.005 25.604 35.687 1.00 0.00 32 GLU A N 20
ATOM 22458 C CA . GLU A 1 32 ? 25.174 25.707 36.567 1.00 0.00 32 GLU A CA 20
ATOM 22459 C C . GLU A 1 32 ? 25.861 24.360 36.854 1.00 0.00 32 GLU A C 20
ATOM 22460 O O . GLU A 1 32 ? 27.085 24.287 36.771 1.00 0.00 32 GLU A O 20
ATOM 22472 N N . ASP A 1 33 ? 25.130 23.278 37.139 1.00 0.00 33 ASP A N 20
ATOM 22473 C CA . ASP A 1 33 ? 25.727 21.942 37.325 1.00 0.00 33 ASP A CA 20
ATOM 22474 C C . ASP A 1 33 ? 26.377 21.412 36.026 1.00 0.00 33 ASP A C 20
ATOM 22475 O O . ASP A 1 33 ? 27.452 20.808 36.079 1.00 0.00 33 ASP A O 20
ATOM 22484 N N . LEU A 1 34 ? 25.797 21.705 34.846 1.00 0.00 34 LEU A N 20
ATOM 22485 C CA . LEU A 1 34 ? 26.431 21.447 33.547 1.00 0.00 34 LEU A CA 20
ATOM 22486 C C . LEU A 1 34 ? 27.685 22.317 33.337 1.00 0.00 34 LEU A C 20
ATOM 22487 O O . LEU A 1 34 ? 28.745 21.790 33.001 1.00 0.00 34 LEU A O 20
ATOM 22503 N N . ALA A 1 35 ? 27.584 23.633 33.547 1.00 0.00 35 ALA A N 20
ATOM 22504 C CA . ALA A 1 35 ? 28.685 24.596 33.445 1.00 0.00 35 ALA A CA 20
ATOM 22505 C C . ALA A 1 35 ? 29.887 24.204 34.327 1.00 0.00 35 ALA A C 20
ATOM 22506 O O . ALA A 1 35 ? 31.035 24.225 33.867 1.00 0.00 35 ALA A O 20
ATOM 22513 N N . GLN A 1 36 ? 29.619 23.772 35.565 1.00 0.00 36 GLN A N 20
ATOM 22514 C CA . GLN A 1 36 ? 30.585 23.108 36.446 1.00 0.00 36 GLN A CA 20
ATOM 22515 C C . GLN A 1 36 ? 31.195 21.855 35.793 1.00 0.00 36 GLN A C 20
ATOM 22516 O O . GLN A 1 36 ? 32.390 21.833 35.475 1.00 0.00 36 GLN A O 20
ATOM 22530 N N . LYS A 1 37 ? 30.401 20.791 35.604 1.00 0.00 37 LYS A N 20
ATOM 22531 C CA . LYS A 1 37 ? 30.894 19.455 35.227 1.00 0.00 37 LYS A CA 20
ATOM 22532 C C . LYS A 1 37 ? 31.458 19.349 33.808 1.00 0.00 37 LYS A C 20
ATOM 22533 O O . LYS A 1 37 ? 32.154 18.373 33.521 1.00 0.00 37 LYS A O 20
ATOM 22552 N N . LEU A 1 38 ? 31.208 20.312 32.921 1.00 0.00 38 LEU A N 20
ATOM 22553 C CA . LEU A 1 38 ? 31.625 20.288 31.509 1.00 0.00 38 LEU A CA 20
ATOM 22554 C C . LEU A 1 38 ? 32.539 21.465 31.093 1.00 0.00 38 LEU A C 20
ATOM 22555 O O . LEU A 1 38 ? 32.938 21.550 29.930 1.00 0.00 38 LEU A O 20
ATOM 22571 N N . ASN A 1 39 ? 32.916 22.332 32.044 1.00 0.00 39 ASN A N 20
ATOM 22572 C CA . ASN A 1 39 ? 33.808 23.492 31.882 1.00 0.00 39 ASN A CA 20
ATOM 22573 C C . ASN A 1 39 ? 33.372 24.459 30.759 1.00 0.00 39 ASN A C 20
ATOM 22574 O O . ASN A 1 39 ? 34.003 24.573 29.703 1.00 0.00 39 ASN A O 20
ATOM 22585 N N . LEU A 1 40 ? 32.287 25.185 31.026 1.00 0.00 40 LEU A N 20
ATOM 22586 C CA . LEU A 1 40 ? 31.761 26.307 30.240 1.00 0.00 40 LEU A CA 20
ATOM 22587 C C . LEU A 1 40 ? 31.233 27.394 31.183 1.00 0.00 40 LEU A C 20
ATOM 22588 O O . LEU A 1 40 ? 30.970 27.128 32.357 1.00 0.00 40 LEU A O 20
ATOM 22604 N N . GLU A 1 41 ? 30.983 28.601 30.684 1.00 0.00 41 GLU A N 20
ATOM 22605 C CA . GLU A 1 41 ? 30.084 29.544 31.346 1.00 0.00 41 GLU A CA 20
ATOM 22606 C C . GLU A 1 41 ? 28.601 29.231 31.058 1.00 0.00 41 GLU A C 20
ATOM 22607 O O . GLU A 1 41 ? 28.227 28.817 29.954 1.00 0.00 41 GLU A O 20
ATOM 22619 N N . LEU A 1 42 ? 27.732 29.507 32.038 1.00 0.00 42 LEU A N 20
ATOM 22620 C CA . LEU A 1 42 ? 26.276 29.426 31.889 1.00 0.00 42 LEU A CA 20
ATOM 22621 C C . LEU A 1 42 ? 25.752 30.168 30.649 1.00 0.00 42 LEU A C 20
ATOM 22622 O O . LEU A 1 42 ? 24.832 29.677 30.010 1.00 0.00 42 LEU A O 20
ATOM 22638 N N . ASP A 1 43 ? 26.342 31.303 30.260 1.00 0.00 43 ASP A N 20
ATOM 22639 C CA . ASP A 1 43 ? 26.002 32.047 29.033 1.00 0.00 43 ASP A CA 20
ATOM 22640 C C . ASP A 1 43 ? 26.110 31.174 27.769 1.00 0.00 43 ASP A C 20
ATOM 22641 O O . ASP A 1 43 ? 25.209 31.185 26.932 1.00 0.00 43 ASP A O 20
ATOM 22650 N N . ARG A 1 44 ? 27.157 30.342 27.652 1.00 0.00 44 ARG A N 20
ATOM 22651 C CA . ARG A 1 44 ? 27.329 29.397 26.533 1.00 0.00 44 ARG A CA 20
ATOM 22652 C C . ARG A 1 44 ? 26.415 28.182 26.624 1.00 0.00 44 ARG A C 20
ATOM 22653 O O . ARG A 1 44 ? 25.969 27.705 25.582 1.00 0.00 44 ARG A O 20
ATOM 22674 N N . ILE A 1 45 ? 26.073 27.703 27.824 1.00 0.00 45 ILE A N 20
ATOM 22675 C CA . ILE A 1 45 ? 25.002 26.694 27.974 1.00 0.00 45 ILE A CA 20
ATOM 22676 C C . ILE A 1 45 ? 23.632 27.276 27.602 1.00 0.00 45 ILE A C 20
ATOM 22677 O O . ILE A 1 45 ? 22.865 26.607 26.915 1.00 0.00 45 ILE A O 20
ATOM 22693 N N . GLN A 1 46 ? 23.336 28.523 27.972 1.00 0.00 46 GLN A N 20
ATOM 22694 C CA . GLN A 1 46 ? 22.150 29.266 27.543 1.00 0.00 46 GLN A CA 20
ATOM 22695 C C . GLN A 1 46 ? 22.099 29.370 26.017 1.00 0.00 46 GLN A C 20
ATOM 22696 O O . GLN A 1 46 ? 21.171 28.842 25.414 1.00 0.00 46 GLN A O 20
ATOM 22710 N N . ILE A 1 47 ? 23.110 29.950 25.362 1.00 0.00 47 ILE A N 20
ATOM 22711 C CA . ILE A 1 47 ? 23.186 30.001 23.889 1.00 0.00 47 ILE A CA 20
ATOM 22712 C C . ILE A 1 47 ? 23.062 28.603 23.272 1.00 0.00 47 ILE A C 20
ATOM 22713 O O . ILE A 1 47 ? 22.375 28.462 22.259 1.00 0.00 47 ILE A O 20
ATOM 22729 N N . TRP A 1 48 ? 23.643 27.554 23.862 1.00 0.00 48 TRP A N 20
ATOM 22730 C CA . TRP A 1 48 ? 23.421 26.185 23.393 1.00 0.00 48 TRP A CA 20
ATOM 22731 C C . TRP A 1 48 ? 21.948 25.749 23.489 1.00 0.00 48 TRP A C 20
ATOM 22732 O O . TRP A 1 48 ? 21.349 25.432 22.458 1.00 0.00 48 TRP A O 20
ATOM 22753 N N . PHE A 1 49 ? 21.343 25.751 24.686 1.00 0.00 49 PHE A N 20
ATOM 22754 C CA . PHE A 1 49 ? 19.943 25.319 24.886 1.00 0.00 49 PHE A CA 20
ATOM 22755 C C . PHE A 1 49 ? 18.962 26.151 24.053 1.00 0.00 49 PHE A C 20
ATOM 22756 O O . PHE A 1 49 ? 18.063 25.597 23.415 1.00 0.00 49 PHE A O 20
ATOM 22773 N N . GLN A 1 50 ? 19.140 27.473 24.012 1.00 0.00 50 GLN A N 20
ATOM 22774 C CA . GLN A 1 50 ? 18.325 28.386 23.213 1.00 0.00 50 GLN A CA 20
ATOM 22775 C C . GLN A 1 50 ? 18.489 28.124 21.713 1.00 0.00 50 GLN A C 20
ATOM 22776 O O . GLN A 1 50 ? 17.477 28.033 21.017 1.00 0.00 50 GLN A O 20
ATOM 22790 N N . ASN A 1 51 ? 19.706 27.891 21.186 1.00 0.00 51 ASN A N 20
ATOM 22791 C CA . ASN A 1 51 ? 19.835 27.482 19.780 1.00 0.00 51 ASN A CA 20
ATOM 22792 C C . ASN A 1 51 ? 19.148 26.134 19.515 1.00 0.00 51 ASN A C 20
ATOM 22793 O O . ASN A 1 51 ? 18.498 25.981 18.482 1.00 0.00 51 ASN A O 20
ATOM 22804 N N . ARG A 1 52 ? 19.235 25.180 20.450 1.00 0.00 52 ARG A N 20
ATOM 22805 C CA . ARG A 1 52 ? 18.514 23.899 20.404 1.00 0.00 52 ARG A CA 20
ATOM 22806 C C . ARG A 1 52 ? 17.007 24.087 20.296 1.00 0.00 52 ARG A C 20
ATOM 22807 O O . ARG A 1 52 ? 16.411 23.681 19.299 1.00 0.00 52 ARG A O 20
ATOM 22828 N N . ARG A 1 53 ? 16.387 24.726 21.289 1.00 0.00 53 ARG A N 20
ATOM 22829 C CA . ARG A 1 53 ? 14.936 24.944 21.334 1.00 0.00 53 ARG A CA 20
ATOM 22830 C C . ARG A 1 53 ? 14.449 25.813 20.169 1.00 0.00 53 ARG A C 20
ATOM 22831 O O . ARG A 1 53 ? 13.420 25.487 19.586 1.00 0.00 53 ARG A O 20
ATOM 22852 N N . ALA A 1 54 ? 15.209 26.830 19.748 1.00 0.00 54 ALA A N 20
ATOM 22853 C CA . ALA A 1 54 ? 14.889 27.593 18.536 1.00 0.00 54 ALA A CA 20
ATOM 22854 C C . ALA A 1 54 ? 14.944 26.734 17.255 1.00 0.00 54 ALA A C 20
ATOM 22855 O O . ALA A 1 54 ? 14.042 26.807 16.421 1.00 0.00 54 ALA A O 20
ATOM 22862 N N . LYS A 1 55 ? 15.992 25.913 17.070 1.00 0.00 55 LYS A N 20
ATOM 22863 C CA . LYS A 1 55 ? 16.146 25.092 15.857 1.00 0.00 55 LYS A CA 20
ATOM 22864 C C . LYS A 1 55 ? 15.140 23.940 15.779 1.00 0.00 55 LYS A C 20
ATOM 22865 O O . LYS A 1 55 ? 14.664 23.657 14.685 1.00 0.00 55 LYS A O 20
ATOM 22884 N N . LEU A 1 56 ? 14.758 23.343 16.911 1.00 0.00 56 LEU A N 20
ATOM 22885 C CA . LEU A 1 56 ? 13.757 22.267 16.999 1.00 0.00 56 LEU A CA 20
ATOM 22886 C C . LEU A 1 56 ? 12.451 22.607 16.255 1.00 0.00 56 LEU A C 20
ATOM 22887 O O . LEU A 1 56 ? 11.861 21.735 15.619 1.00 0.00 56 LEU A O 20
ATOM 22903 N N . LYS A 1 57 ? 12.034 23.881 16.307 1.00 0.00 57 LYS A N 20
ATOM 22904 C CA . LYS A 1 57 ? 10.846 24.430 15.636 1.00 0.00 57 LYS A CA 20
ATOM 22905 C C . LYS A 1 57 ? 11.006 24.628 14.120 1.00 0.00 57 LYS A C 20
ATOM 22906 O O . LYS A 1 57 ? 10.036 24.483 13.378 1.00 0.00 57 LYS A O 20
ATOM 22925 N N . ARG A 1 58 ? 12.216 24.977 13.659 1.00 0.00 58 ARG A N 20
ATOM 22926 C CA . ARG A 1 58 ? 12.565 25.314 12.263 1.00 0.00 58 ARG A CA 20
ATOM 22927 C C . ARG A 1 58 ? 13.794 24.533 11.779 1.00 0.00 58 ARG A C 20
ATOM 22928 O O . ARG A 1 58 ? 14.856 25.104 11.540 1.00 0.00 58 ARG A O 20
ATOM 22949 N N . SER A 1 59 ? 13.643 23.218 11.623 1.00 0.00 59 SER A N 20
ATOM 22950 C CA . SER A 1 59 ? 14.607 22.329 10.958 1.00 0.00 59 SER A CA 20
ATOM 22951 C C . SER A 1 59 ? 13.908 21.033 10.527 1.00 0.00 59 SER A C 20
ATOM 22952 O O . SER A 1 59 ? 12.940 20.624 11.168 1.00 0.00 59 SER A O 20
ATOM 22960 N N . HIS A 1 60 ? 14.426 20.393 9.474 1.00 0.00 60 HIS A N 20
ATOM 22961 C CA . HIS A 1 60 ? 13.837 19.277 8.719 1.00 0.00 60 HIS A CA 20
ATOM 22962 C C . HIS A 1 60 ? 12.490 19.617 8.038 1.00 0.00 60 HIS A C 20
ATOM 22963 O O . HIS A 1 60 ? 11.873 20.648 8.321 1.00 0.00 60 HIS A O 20
ATOM 22977 N N . ARG A 1 61 ? 12.023 18.764 7.111 1.00 0.00 61 ARG A N 20
ATOM 22978 C CA . ARG A 1 61 ? 10.712 18.942 6.445 1.00 0.00 61 ARG A CA 20
ATOM 22979 C C . ARG A 1 61 ? 10.011 17.671 5.970 1.00 0.00 61 ARG A C 20
ATOM 22980 O O . ARG A 1 61 ? 8.809 17.734 5.713 1.00 0.00 61 ARG A O 20
ATOM 23001 N N . GLU A 1 62 ? 10.693 16.532 5.864 1.00 0.00 62 GLU A N 20
ATOM 23002 C CA . GLU A 1 62 ? 10.014 15.247 5.649 1.00 0.00 62 GLU A CA 20
ATOM 23003 C C . GLU A 1 62 ? 9.144 14.844 6.865 1.00 0.00 62 GLU A C 20
ATOM 23004 O O . GLU A 1 62 ? 9.473 15.142 8.014 1.00 0.00 62 GLU A O 20
ATOM 23016 N N . SER A 1 63 ? 8.004 14.190 6.616 1.00 0.00 63 SER A N 20
ATOM 23017 C CA . SER A 1 63 ? 6.880 14.107 7.564 1.00 0.00 63 SER A CA 20
ATOM 23018 C C . SER A 1 63 ? 6.434 12.657 7.798 1.00 0.00 63 SER A C 20
ATOM 23019 O O . SER A 1 63 ? 5.624 12.098 7.056 1.00 0.00 63 SER A O 20
ATOM 23027 N N . GLN A 1 64 ? 7.017 12.019 8.816 1.00 0.00 64 GLN A N 20
ATOM 23028 C CA . GLN A 1 64 ? 6.836 10.602 9.158 1.00 0.00 64 GLN A CA 20
ATOM 23029 C C . GLN A 1 64 ? 5.437 10.285 9.736 1.00 0.00 64 GLN A C 20
ATOM 23030 O O . GLN A 1 64 ? 5.226 10.331 10.950 1.00 0.00 64 GLN A O 20
ATOM 23044 N N . PHE A 1 65 ? 4.498 9.908 8.862 1.00 0.00 65 PHE A N 20
ATOM 23045 C CA . PHE A 1 65 ? 3.210 9.283 9.197 1.00 0.00 65 PHE A CA 20
ATOM 23046 C C . PHE A 1 65 ? 3.162 7.829 8.680 1.00 0.00 65 PHE A C 20
ATOM 23047 O O . PHE A 1 65 ? 3.857 7.485 7.721 1.00 0.00 65 PHE A O 20
ATOM 23064 N N . LEU A 1 66 ? 2.336 6.976 9.300 1.00 0.00 66 LEU A N 20
ATOM 23065 C CA . LEU A 1 66 ? 2.258 5.537 9.012 1.00 0.00 66 LEU A CA 20
ATOM 23066 C C . LEU A 1 66 ? 1.163 5.232 7.969 1.00 0.00 66 LEU A C 20
ATOM 23067 O O . LEU A 1 66 ? 1.443 5.284 6.770 1.00 0.00 66 LEU A O 20
ATOM 23083 N N . MET A 1 67 ? -0.060 4.913 8.406 1.00 0.00 67 MET A N 20
ATOM 23084 C CA . MET A 1 67 ? -1.230 4.517 7.608 1.00 0.00 67 MET A CA 20
ATOM 23085 C C . MET A 1 67 ? -2.495 4.656 8.456 1.00 0.00 67 MET A C 20
ATOM 23086 O O . MET A 1 67 ? -3.570 4.895 7.861 1.00 0.00 67 MET A O 20
#

Organism: Homo sapiens (NCBI:txid9606)

CATH classification: 1.10.10.60

Secondary structure (DSSP, 8-state):
----S----HHHHHHHHHHHTT-SS--HHHHHHHHHHHT--HHHHHHHHHHHHHHHH-S--TT----

Nearest PDB structures (foldseek):
  1p7i-assembly4_D  TM=8.753E-01  e=3.729E-03  Drosophila melanogaster
  8pmc-assembly3_E  TM=8.168E-01  e=1.875E-03  Homo sapiens
  2da3-assembly1_A  TM=7.059E-01  e=5.723E-04  Homo sapiens
  2da2-assembly1_A  TM=7.614E-01  e=2.125E-03  Homo sapiens
  2cra-assembly1_A  TM=7.575E-01  e=1.474E-02  Homo sapiens

Sequence (67 aa):
GRRPRTAFTQNQIEVLENVFRVNCYPGIDILEDLAQKLNLELDRIQIWFQNRRAKLKRSHRESQFLMGRRPRTAFTQNQIEVLENVFRVNCYPGIDILEDLAQKLNLELDRIQIWFQNRRAKLKRSHRESQFLMGRRPRTAFTQNQIEVLENVFRVNCYPGIDILEDLAQKLNLELDRIQIWFQNRRAKLKRSHRESQFLMGRRPRTAFTQNQIEVLENVFRVNCYPGIDILEDLAQKLNLELDRIQIWFQNRRAKLKRSHRESQFLMGRRPRTAFTQNQIEVLENVFRVNCYPGIDILEDLAQKLNLELDRIQIWFQNRRAKLKRSHRESQFLMGRRPRTAFTQNQIEVLENVFRVNCYPGIDILEDLAQKLNLELDRIQIWFQNRRAKLKRSHRESQFLMGRRPRTAFTQNQIEVLENVFRVNCYPGIDILEDLAQKLNLELDRIQIWFQNRRAKLKRSHRESQFLMGRRPRTAFTQNQIEVLENVFRVNCYPGIDILEDLAQKLNLELDRIQIWFQNRRAKLKRSHRESQFLMGRRPRTAFTQNQIEVLENVFRVNCYPGIDILEDLAQKLNLELDRIQIWFQNRRAKLKRSHRESQFLMGRRPRTAFTQNQIEVLENVFRVNCYPGIDILEDLAQKLNLELDRIQIWFQNRRAKLKRSHRESQFLMGRRPRTAFTQNQIEVLENVFRVNCYPGIDILEDLAQKLNLELDRIQIWFQNRRAKLKRSHRESQFLMGRRPRTAFTQNQIEVLENVFRVNCYPGIDILEDLAQKLNLELDRIQIWFQNRRAKLKRSHRESQFLMGRRPRTAFTQNQIEVLENVFRVNCYPGIDILEDLAQKLNLELDRIQIWFQNRRAKLKRSHRESQFLMGRRPRTAFTQNQIEVLENVFRVNCYPGIDILEDLAQKLNLELDRIQIWFQNRRAKLKRSHRESQFLMGRRPRTAFTQNQIEVLENVFRVNCYPGIDILEDLAQKLNLELDRIQIWFQNRRAKLKRSHRESQFLMGRRPRTAFTQNQIEVLENVFRVNCYPGIDILEDLAQKLNLELDRIQIWFQNRRAKLKRSHRESQFLMGRRPRTAFTQNQIEVLENVFRVNCYPGIDILEDLAQKLNLELDRIQIWFQNRRAKLKRSHRESQFLMGRRPRTAFTQNQIEVLENVFRVNCYPGIDILEDLAQKLNLELDRIQIWFQNRRAKLKRSHRESQFLMGRRPRTAFTQNQIEVLENVFRVNCYPGIDILEDLAQKLNLELDRIQIWFQNRRAKLKRSHRESQFLMGRRPRTAFTQNQIEVLENVFRVNCYPGIDILEDLAQKLNLELDRIQIWFQNRRAKLKRSHRESQFLM

GO terms:
  GO:1990837 sequence-specific double-stranded DNA binding (F, IDA)
  GO:0000977 RNA polymerase II transcription regulatory region sequence-specific DNA binding (F, IDA)
  GO:0001227 DNA-binding transcription repressor activity, RNA polymerase II-specific (F, IDA)
  GO:0000122 negative regulation of transcription by RNA polymerase II (P, IDA)
  GO:0000978 RNA polymerase II cis-regulatory region sequence-specific DNA binding (F, IMP)
  GO:0005634 nucleus (C, IDA)
  GO:0000978 RNA polymerase II cis-regulatory region sequence-specific DNA binding (F, IDA)
  GO:0003677 DNA binding (F, IDA)
  GO:0021983 pituitary gland development (P, IMP)
  GO:0003677 DNA binding (F, TAS)
  GO:0007420 brain development (P, TAS)
  GO:0010467 gene expression (P, IMP)
  GO:0005515 protein binding (F, IPI)